Protein 2I7H (pdb70)

Nearest PDB structures (foldseek):
  2i7h-assembly1_A  TM=9.789E-01  e=1.149E-32  Bacillus cereus
  7tmg-assembly1_B  TM=8.161E-01  e=1.189E-11  Klebsiella pneumoniae subsp. pneumoniae HS11286
  3kwk-assembly1_A-2  TM=7.826E-01  e=1.490E-10  Bacteroides thetaiotaomicron VPI-5482
  4xoo-assembly2_C  TM=7.547E-01  e=1.047E-10  Mycobacterium tuberculosis H37Rv
  5j62-assembly1_A  TM=6.566E-01  e=8.444E-07  Clostridioides difficile R20291

Structure (mmCIF, N/CA/C/O backbone):
data_2I7H
#
_entry.id   2I7H
#
_cell.length_a   242.719
_cell.length_b   87.217
_cell.length_c   81.189
_cell.angle_alpha   90.00
_cell.angle_beta   103.03
_cell.angle_gamma   90.00
#
_symmetry.space_group_name_H-M   'C 1 2 1'
#
loop_
_entity.id
_entity.type
_entity.pdbx_description
1 polymer 'Nitroreductase-like family protein'
2 non-polymer 'FLAVIN MONONUCLEOTIDE'
3 non-polymer 'SULFATE ION'
4 water water
#
loop_
_atom_site.group_PDB
_atom_site.id
_atom_site.type_symbol
_atom_site.label_atom_id
_atom_site.label_alt_id
_atom_site.label_comp_id
_atom_site.label_asym_id
_atom_site.label_entity_id
_atom_site.label_seq_id
_atom_site.pdbx_PDB_ins_code
_atom_site.Cartn_x
_atom_site.Cartn_y
_atom_site.Cartn_z
_atom_site.occupancy
_atom_site.B_iso_or_equiv
_atom_site.auth_seq_id
_atom_site.auth_comp_id
_atom_site.auth_asym_id
_atom_site.auth_atom_id
_atom_site.pdbx_PDB_model_num
ATOM 1 N N . ALA A 1 3 ? 81.383 47.587 15.190 1.00 56.76 0 ALA A N 1
ATOM 2 C CA . ALA A 1 3 ? 81.355 48.361 16.470 1.00 56.49 0 ALA A CA 1
ATOM 3 C C . ALA A 1 3 ? 80.124 49.257 16.551 1.00 56.18 0 ALA A C 1
ATOM 4 O O . ALA A 1 3 ? 80.026 50.247 15.827 1.00 56.41 0 ALA A O 1
ATOM 14 N N . THR A 1 5 ? 77.738 51.594 18.954 1.00 53.13 2 THR A N 1
ATOM 15 C CA . THR A 1 5 ? 77.377 52.264 20.188 1.00 51.67 2 THR A CA 1
ATOM 16 C C . THR A 1 5 ? 75.868 52.292 20.356 1.00 50.42 2 THR A C 1
ATOM 17 O O . THR A 1 5 ? 75.127 52.390 19.389 1.00 49.72 2 THR A O 1
ATOM 21 N N A THR A 1 6 ? 75.424 52.179 21.605 0.50 50.16 3 THR A N 1
ATOM 22 N N B THR A 1 6 ? 75.438 52.211 21.610 0.50 50.02 3 THR A N 1
ATOM 23 C CA A THR A 1 6 ? 74.000 52.120 21.919 0.50 49.69 3 THR A CA 1
ATOM 24 C CA B THR A 1 6 ? 74.028 52.140 21.963 0.50 49.42 3 THR A CA 1
ATOM 25 C C A THR A 1 6 ? 73.508 53.469 22.459 0.50 49.13 3 THR A C 1
ATOM 26 C C B THR A 1 6 ? 73.521 53.498 22.445 0.50 48.98 3 THR A C 1
ATOM 27 O O A THR A 1 6 ? 74.246 54.200 23.114 0.50 48.85 3 THR A O 1
ATOM 28 O O B THR A 1 6 ? 74.255 54.260 23.066 0.50 48.70 3 THR A O 1
ATOM 35 N N . TYR A 1 7 ? 72.263 53.791 22.140 1.00 48.67 4 TYR A N 1
ATOM 36 C CA . TYR A 1 7 ? 71.653 55.061 22.504 1.00 47.99 4 TYR A CA 1
ATOM 37 C C . TYR A 1 7 ? 70.414 54.728 23.292 1.00 48.79 4 TYR A C 1
ATOM 38 O O . TYR A 1 7 ? 69.277 54.850 22.790 1.00 48.90 4 TYR A O 1
ATOM 47 N N . THR A 1 8 ? 70.662 54.263 24.517 1.00 49.58 5 THR A N 1
ATOM 48 C CA . THR A 1 8 ? 69.610 53.880 25.456 1.00 50.20 5 THR A CA 1
ATOM 49 C C . THR A 1 8 ? 69.032 55.123 26.143 1.00 49.82 5 THR A C 1
ATOM 50 O O . THR A 1 8 ? 69.775 55.951 26.664 1.00 49.68 5 THR A O 1
ATOM 54 N N . SER A 1 9 ? 67.708 55.266 26.075 1.00 50.00 6 SER A N 1
ATOM 55 C CA . SER A 1 9 ? 66.956 56.229 26.906 1.00 50.23 6 SER A CA 1
ATOM 56 C C . SER A 1 9 ? 67.203 55.935 28.387 1.00 49.95 6 SER A C 1
ATOM 57 O O . SER A 1 9 ? 67.141 54.767 28.801 1.00 51.20 6 SER A O 1
ATOM 60 N N A ILE A 1 10 ? 67.476 56.973 29.170 0.50 49.68 7 ILE A N 1
ATOM 61 N N B ILE A 1 10 ? 67.530 56.961 29.183 0.50 49.30 7 ILE A N 1
ATOM 62 C CA A ILE A 1 10 ? 67.648 56.821 30.612 0.50 48.95 7 ILE A CA 1
ATOM 63 C CA B ILE A 1 10 ? 67.665 56.776 30.640 0.50 48.11 7 ILE A CA 1
ATOM 64 C C A ILE A 1 10 ? 66.353 56.370 31.281 0.50 48.28 7 ILE A C 1
ATOM 65 C C B ILE A 1 10 ? 66.350 56.310 31.266 0.50 47.88 7 ILE A C 1
ATOM 66 O O A ILE A 1 10 ? 66.375 55.839 32.388 0.50 48.50 7 ILE A O 1
ATOM 67 O O B ILE A 1 10 ? 66.356 55.706 32.336 0.50 48.14 7 ILE A O 1
ATOM 76 N N . ALA A 1 11 ? 65.235 56.576 30.585 1.00 47.70 8 ALA A N 1
ATOM 77 C CA . ALA A 1 11 ? 63.938 56.015 30.966 1.00 46.36 8 ALA A CA 1
ATOM 78 C C . ALA A 1 11 ? 64.025 54.490 31.093 1.00 45.46 8 ALA A C 1
ATOM 79 O O . ALA A 1 11 ? 63.439 53.888 32.007 1.00 45.46 8 ALA A O 1
ATOM 81 N N A ASN A 1 12 ? 64.755 53.856 30.181 0.60 44.54 9 ASN A N 1
ATOM 82 N N B ASN A 1 12 ? 64.782 53.878 30.189 0.40 44.89 9 ASN A N 1
ATOM 83 C CA A ASN A 1 12 ? 64.864 52.405 30.215 0.60 44.03 9 ASN A CA 1
ATOM 84 C CA B ASN A 1 12 ? 64.908 52.427 30.144 0.40 44.56 9 ASN A CA 1
ATOM 85 C C A ASN A 1 12 ? 65.609 51.922 31.439 0.60 43.46 9 ASN A C 1
ATOM 86 C C B ASN A 1 12 ? 65.659 51.873 31.353 0.40 43.78 9 ASN A C 1
ATOM 87 O O A ASN A 1 12 ? 65.131 51.035 32.141 0.60 43.64 9 ASN A O 1
ATOM 88 O O B ASN A 1 12 ? 65.246 50.870 31.940 0.40 43.99 9 ASN A O 1
ATOM 97 N N . VAL A 1 13 ? 66.749 52.541 31.718 1.00 42.85 10 VAL A N 1
ATOM 98 C CA . VAL A 1 13 ? 67.533 52.223 32.909 1.00 41.62 10 VAL A CA 1
ATOM 99 C C . VAL A 1 13 ? 66.716 52.425 34.200 1.00 41.82 10 VAL A C 1
ATOM 100 O O . VAL A 1 13 ? 66.665 51.518 35.061 1.00 41.22 10 VAL A O 1
ATOM 104 N N . ILE A 1 14 ? 66.063 53.590 34.310 1.00 41.11 11 ILE A N 1
ATOM 105 C CA . ILE A 1 14 ? 65.214 53.921 35.463 1.00 40.89 11 ILE A CA 1
ATOM 106 C C . ILE A 1 14 ? 64.130 52.851 35.701 1.00 41.33 11 ILE A C 1
ATOM 107 O O . ILE A 1 14 ? 63.893 52.428 36.830 1.00 41.05 11 ILE A O 1
ATOM 112 N N . LYS A 1 15 ? 63.478 52.417 34.634 1.00 42.67 12 LYS A N 1
ATOM 113 C CA . LYS A 1 15 ? 62.403 51.430 34.757 1.00 43.99 12 LYS A CA 1
ATOM 114 C C . LYS A 1 15 ? 62.861 49.976 34.880 1.00 43.88 12 LYS A C 1
ATOM 115 O O . LYS A 1 15 ? 62.109 49.126 35.384 1.00 44.59 12 LYS A O 1
ATOM 121 N N A GLU A 1 16 ? 64.078 49.684 34.443 0.60 43.52 13 GLU A N 1
ATOM 122 N N B GLU A 1 16 ? 64.085 49.713 34.425 0.40 43.26 13 GLU A N 1
ATOM 123 C CA A GLU A 1 16 ? 64.572 48.316 34.444 0.60 43.63 13 GLU A CA 1
ATOM 124 C CA B GLU A 1 16 ? 64.669 48.375 34.367 0.40 42.75 13 GLU A CA 1
ATOM 125 C C A GLU A 1 16 ? 65.377 48.004 35.710 0.60 43.03 13 GLU A C 1
ATOM 126 C C B GLU A 1 16 ? 65.361 48.027 35.688 0.40 42.72 13 GLU A C 1
ATOM 127 O O A GLU A 1 16 ? 65.391 46.868 36.164 0.60 42.90 13 GLU A O 1
ATOM 128 O O B GLU A 1 16 ? 65.291 46.894 36.151 0.40 42.59 13 GLU A O 1
ATOM 139 N N . ARG A 1 17 ? 66.034 49.016 36.274 1.00 42.91 14 ARG A N 1
ATOM 140 C CA . ARG A 1 17 ? 66.691 48.907 37.584 1.00 43.03 14 ARG A CA 1
ATOM 141 C C . ARG A 1 17 ? 65.833 48.157 38.597 1.00 43.07 14 ARG A C 1
ATOM 142 O O . ARG A 1 17 ? 64.646 48.445 38.767 1.00 42.96 14 ARG A O 1
ATOM 150 N N . ARG A 1 18 ? 66.447 47.170 39.239 1.00 43.53 15 ARG A N 1
ATOM 151 C CA . ARG A 1 18 ? 65.824 46.427 40.327 1.00 43.39 15 ARG A CA 1
ATOM 152 C C . ARG A 1 18 ? 66.777 46.418 41.506 1.00 43.27 15 ARG A C 1
ATOM 153 O O . ARG A 1 18 ? 67.999 46.370 41.325 1.00 42.42 15 ARG A O 1
ATOM 161 N N . SER A 1 19 ? 66.211 46.445 42.712 1.00 43.23 16 SER A N 1
ATOM 162 C CA . SER A 1 19 ? 66.950 46.125 43.922 1.00 43.27 16 SER A CA 1
ATOM 163 C C . SER A 1 19 ? 67.387 44.665 43.854 1.00 43.61 16 SER A C 1
ATOM 164 O O . SER A 1 19 ? 66.565 43.764 43.662 1.00 43.42 16 SER A O 1
ATOM 167 N N . VAL A 1 20 ? 68.690 44.437 44.003 1.00 43.77 17 VAL A N 1
ATOM 168 C CA . VAL A 1 20 ? 69.256 43.100 43.913 1.00 42.73 17 VAL A CA 1
ATOM 169 C C . VAL A 1 20 ? 69.850 42.780 45.280 1.00 43.10 17 VAL A C 1
ATOM 170 O O . VAL A 1 20 ? 70.589 43.584 45.842 1.00 42.79 17 VAL A O 1
ATOM 174 N N . ARG A 1 21 ? 69.495 41.619 45.823 1.00 43.05 18 ARG A N 1
ATOM 175 C CA . ARG A 1 21 ? 69.844 41.290 47.188 1.00 43.78 18 ARG A CA 1
ATOM 176 C C . ARG A 1 21 ? 70.714 40.042 47.248 1.00 44.18 18 ARG A C 1
ATOM 177 O O . ARG A 1 21 ? 71.187 39.660 48.325 1.00 43.83 18 ARG A O 1
ATOM 185 N N A THR A 1 22 ? 70.906 39.403 46.097 0.50 44.32 19 THR A N 1
ATOM 186 N N B THR A 1 22 ? 70.960 39.459 46.068 0.50 44.18 19 THR A N 1
ATOM 187 C CA A THR A 1 22 ? 71.795 38.255 46.014 0.50 44.59 19 THR A CA 1
ATOM 188 C CA B THR A 1 22 ? 71.685 38.194 45.886 0.50 44.37 19 THR A CA 1
ATOM 189 C C A THR A 1 22 ? 72.729 38.352 44.808 0.50 44.71 19 THR A C 1
ATOM 190 C C B THR A 1 22 ? 72.726 38.346 44.763 0.50 44.56 19 THR A C 1
ATOM 191 O O A THR A 1 22 ? 72.318 38.673 43.690 0.50 44.36 19 THR A O 1
ATOM 192 O O B THR A 1 22 ? 72.377 38.695 43.632 0.50 44.19 19 THR A O 1
ATOM 199 N N . PHE A 1 23 ? 73.998 38.084 45.069 1.00 44.82 20 PHE A N 1
ATOM 200 C CA . PHE A 1 23 ? 75.068 38.364 44.115 1.00 45.93 20 PHE A CA 1
ATOM 201 C C . PHE A 1 23 ? 75.876 37.148 43.731 1.00 46.59 20 PHE A C 1
ATOM 202 O O . PHE A 1 23 ? 76.085 36.269 44.555 1.00 46.91 20 PHE A O 1
ATOM 210 N N . THR A 1 24 ? 76.325 37.099 42.479 1.00 47.74 21 THR A N 1
ATOM 211 C CA . THR A 1 24 ? 77.314 36.103 42.059 1.00 49.20 21 THR A CA 1
ATOM 212 C C . THR A 1 24 ? 78.661 36.436 42.709 1.00 50.00 21 THR A C 1
ATOM 213 O O . THR A 1 24 ? 78.850 37.552 43.206 1.00 50.11 21 THR A O 1
ATOM 217 N N A ASP A 1 25 ? 79.579 35.470 42.703 0.50 50.69 22 ASP A N 1
ATOM 218 N N B ASP A 1 25 ? 79.586 35.480 42.718 0.50 50.68 22 ASP A N 1
ATOM 219 C CA A ASP A 1 25 ? 80.899 35.628 43.328 0.50 51.49 22 ASP A CA 1
ATOM 220 C CA B ASP A 1 25 ? 80.890 35.690 43.362 0.50 51.46 22 ASP A CA 1
ATOM 221 C C A ASP A 1 25 ? 81.909 36.222 42.331 0.50 51.62 22 ASP A C 1
ATOM 222 C C B ASP A 1 25 ? 81.889 36.413 42.452 0.50 51.60 22 ASP A C 1
ATOM 223 O O A ASP A 1 25 ? 83.122 36.031 42.459 0.50 51.81 22 ASP A O 1
ATOM 224 O O B ASP A 1 25 ? 83.080 36.503 42.762 0.50 51.85 22 ASP A O 1
ATOM 233 N N . LYS A 1 26 ? 81.387 36.932 41.334 1.00 51.80 23 LYS A N 1
ATOM 234 C CA . LYS A 1 26 ? 82.201 37.702 40.392 1.00 52.24 23 LYS A CA 1
ATOM 235 C C . LYS A 1 26 ? 82.791 38.939 41.086 1.00 52.19 23 LYS A C 1
ATOM 236 O O . LYS A 1 26 ? 82.188 39.502 42.007 1.00 52.76 23 LYS A O 1
ATOM 242 N N . ALA A 1 27 ? 83.972 39.351 40.649 1.00 51.99 24 ALA A N 1
ATOM 243 C CA . ALA A 1 27 ? 84.740 40.345 41.377 1.00 51.67 24 ALA A CA 1
ATOM 244 C C . ALA A 1 27 ? 84.312 41.740 40.975 1.00 51.10 24 ALA A C 1
ATOM 245 O O . ALA A 1 27 ? 84.213 42.043 39.789 1.00 51.29 24 ALA A O 1
ATOM 247 N N . VAL A 1 28 ? 84.046 42.587 41.961 1.00 50.46 25 VAL A N 1
ATOM 248 C CA . VAL A 1 28 ? 83.712 43.984 41.692 1.00 49.75 25 VAL A CA 1
ATOM 249 C C . VAL A 1 28 ? 84.980 44.814 41.860 1.00 49.63 25 VAL A C 1
ATOM 250 O O . VAL A 1 28 ? 85.600 44.803 42.923 1.00 49.67 25 VAL A O 1
ATOM 254 N N A GLU A 1 29 ? 85.360 45.541 40.818 0.60 49.68 26 GLU A N 1
ATOM 255 N N B GLU A 1 29 ? 85.361 45.511 40.792 0.40 49.38 26 GLU A N 1
ATOM 256 C CA A GLU A 1 29 ? 86.571 46.347 40.887 0.60 49.99 26 GLU A CA 1
ATOM 257 C CA B GLU A 1 29 ? 86.477 46.456 40.817 0.40 49.29 26 GLU A CA 1
ATOM 258 C C A GLU A 1 29 ? 86.317 47.662 41.636 0.60 49.55 26 GLU A C 1
ATOM 259 C C B GLU A 1 29 ? 86.201 47.589 41.800 0.40 49.15 26 GLU A C 1
ATOM 260 O O A GLU A 1 29 ? 85.335 48.361 41.387 0.60 49.37 26 GLU A O 1
ATOM 261 O O B GLU A 1 29 ? 85.085 48.100 41.866 0.40 49.00 26 GLU A O 1
ATOM 272 N N . LYS A 1 30 ? 87.224 47.973 42.557 1.00 49.30 27 LYS A N 1
ATOM 273 C CA . LYS A 1 30 ? 87.167 49.164 43.405 1.00 48.85 27 LYS A CA 1
ATOM 274 C C . LYS A 1 30 ? 87.160 50.448 42.556 1.00 48.03 27 LYS A C 1
ATOM 275 O O . LYS A 1 30 ? 86.456 51.415 42.871 1.00 47.45 27 LYS A O 1
ATOM 281 N N . ASP A 1 31 ? 87.941 50.430 41.475 1.00 47.29 28 ASP A N 1
ATOM 282 C CA . ASP A 1 31 ? 88.125 51.576 40.591 1.00 46.62 28 ASP A CA 1
ATOM 283 C C . ASP A 1 31 ? 86.853 51.868 39.812 1.00 45.67 28 ASP A C 1
ATOM 284 O O . ASP A 1 31 ? 86.586 53.007 39.448 1.00 45.29 28 ASP A O 1
ATOM 289 N N . LEU A 1 32 ? 86.077 50.824 39.552 1.00 44.73 29 LEU A N 1
ATOM 290 C CA . LEU A 1 32 ? 84.763 50.969 38.959 1.00 44.00 29 LEU A CA 1
ATOM 291 C C . LEU A 1 32 ? 83.770 51.644 39.923 1.00 43.54 29 LEU A C 1
ATOM 292 O O . LEU A 1 32 ? 83.003 52.520 39.514 1.00 43.64 29 LEU A O 1
ATOM 297 N N . LEU A 1 33 ? 83.779 51.233 41.188 1.00 42.59 30 LEU A N 1
ATOM 298 C CA . LEU A 1 33 ? 82.878 51.812 42.175 1.00 42.45 30 LEU A CA 1
ATOM 299 C C . LEU A 1 33 ? 83.218 53.275 42.382 1.00 42.30 30 LEU A C 1
ATOM 300 O O . LEU A 1 33 ? 82.325 54.098 42.574 1.00 42.34 30 LEU A O 1
ATOM 305 N N . ILE A 1 34 ? 84.510 53.591 42.333 1.00 42.14 31 ILE A N 1
ATOM 306 C CA . ILE A 1 34 ? 84.957 54.966 42.517 1.00 42.63 31 ILE A CA 1
ATOM 307 C C . ILE A 1 34 ? 84.558 55.784 41.294 1.00 42.53 31 ILE A C 1
ATOM 308 O O . ILE A 1 34 ? 84.180 56.945 41.407 1.00 42.75 31 ILE A O 1
ATOM 313 N N . GLU A 1 35 ? 84.650 55.164 40.122 1.00 42.48 32 GLU A N 1
ATOM 314 C CA . GLU A 1 35 ? 84.254 55.812 38.878 1.00 43.44 32 GLU A CA 1
ATOM 315 C C . GLU A 1 35 ? 82.761 56.171 38.925 1.00 42.22 32 GLU A C 1
ATOM 316 O O . GLU A 1 35 ? 82.393 57.318 38.708 1.00 42.55 32 GLU A O 1
ATOM 322 N N . LEU A 1 36 ? 81.929 55.187 39.246 1.00 41.39 33 LEU A N 1
ATOM 323 C CA . LEU A 1 36 ? 80.474 55.357 39.398 1.00 40.79 33 LEU A CA 1
ATOM 324 C C . LEU A 1 36 ? 80.056 56.400 40.438 1.00 40.42 33 LEU A C 1
ATOM 325 O O . LEU A 1 36 ? 79.154 57.212 40.167 1.00 40.04 33 LEU A O 1
ATOM 330 N N . LEU A 1 37 ? 80.704 56.382 41.608 1.00 39.45 34 LEU A N 1
ATOM 331 C CA . LEU A 1 37 ? 80.417 57.346 42.660 1.00 39.48 34 LEU A CA 1
ATOM 332 C C . LEU A 1 37 ? 80.756 58.758 42.206 1.00 40.19 34 LEU A C 1
ATOM 333 O O . LEU A 1 37 ? 80.044 59.689 42.547 1.00 39.76 34 LEU A O 1
ATOM 338 N N . ASN A 1 38 ? 81.841 58.904 41.440 1.00 40.38 35 ASN A N 1
ATOM 339 C CA . ASN A 1 38 ? 82.229 60.207 40.914 1.00 40.95 35 ASN A CA 1
ATOM 340 C C . ASN A 1 38 ? 81.201 60.759 39.924 1.00 41.24 35 ASN A C 1
ATOM 341 O O . ASN A 1 38 ? 80.833 61.941 40.000 1.00 41.07 35 ASN A O 1
ATOM 346 N N . ASP A 1 39 ? 80.708 59.897 39.034 1.00 41.41 36 ASP A N 1
ATOM 347 C CA . ASP A 1 39 ? 79.589 60.262 38.183 1.00 42.40 36 ASP A CA 1
ATOM 348 C C . ASP A 1 39 ? 78.337 60.646 38.977 1.00 41.95 36 ASP A C 1
ATOM 349 O O . ASP A 1 39 ? 77.627 61.593 38.600 1.00 41.81 36 ASP A O 1
ATOM 354 N N . ALA A 1 40 ? 78.080 59.924 40.077 1.00 41.49 37 ALA A N 1
ATOM 355 C CA . ALA A 1 40 ? 76.894 60.167 40.914 1.00 40.73 37 ALA A CA 1
ATOM 356 C C . ALA A 1 40 ? 76.945 61.535 41.576 1.00 40.77 37 ALA A C 1
ATOM 357 O O . ALA A 1 40 ? 75.891 62.088 41.912 1.00 40.76 37 ALA A O 1
ATOM 359 N N . THR A 1 41 ? 78.157 62.084 41.764 1.00 40.85 38 THR A N 1
ATOM 360 C CA . THR A 1 41 ? 78.298 63.370 42.465 1.00 40.92 38 THR A CA 1
ATOM 361 C C . THR A 1 41 ? 77.623 64.520 41.722 1.00 40.89 38 THR A C 1
ATOM 362 O O . THR A 1 41 ? 77.419 65.578 42.281 1.00 41.33 38 THR A O 1
ATOM 366 N N . TRP A 1 42 ? 77.228 64.300 40.481 1.00 41.20 39 TRP A N 1
ATOM 367 C CA . TRP A 1 42 ? 76.527 65.325 39.725 1.00 41.85 39 TRP A CA 1
ATOM 368 C C . TRP A 1 42 ? 75.056 65.362 40.114 1.00 42.78 39 TRP A C 1
ATOM 369 O O . TRP A 1 42 ? 74.204 65.674 39.330 1.00 45.57 39 TRP A O 1
ATOM 380 N N . ALA A 1 43 ? 74.764 65.058 41.358 1.00 43.32 40 ALA A N 1
ATOM 381 C CA . ALA A 1 43 ? 73.412 65.148 41.882 1.00 42.16 40 ALA A CA 1
ATOM 382 C C . ALA A 1 43 ? 73.124 66.615 42.185 1.00 41.68 40 ALA A C 1
ATOM 383 O O . ALA A 1 43 ? 74.048 67.364 42.509 1.00 40.85 40 ALA A O 1
ATOM 385 N N . PRO A 1 44 ? 71.845 67.039 42.094 1.00 42.00 41 PRO A N 1
ATOM 386 C CA . PRO A 1 44 ? 71.535 68.402 42.546 1.00 42.51 41 PRO A CA 1
ATOM 387 C C . PRO A 1 44 ? 71.852 68.502 44.038 1.00 43.44 41 PRO A C 1
ATOM 388 O O . PRO A 1 44 ? 71.670 67.531 44.795 1.00 43.97 41 PRO A O 1
ATOM 392 N N . ASN A 1 45 ? 72.340 69.651 44.461 1.00 44.04 42 ASN A N 1
ATOM 393 C CA . ASN A 1 45 ? 72.621 69.858 45.862 1.00 44.68 42 ASN A CA 1
ATOM 394 C C . ASN A 1 45 ? 72.641 71.320 46.154 1.00 45.03 42 ASN A C 1
ATOM 395 O O . ASN A 1 45 ? 73.401 72.075 45.544 1.00 45.84 42 ASN A O 1
ATOM 400 N N . HIS A 1 46 ? 71.809 71.720 47.097 1.00 45.15 43 HIS A N 1
ATOM 401 C CA . HIS A 1 46 ? 71.575 73.125 47.309 1.00 45.43 43 HIS A CA 1
ATOM 402 C C . HIS A 1 46 ? 72.853 73.791 47.802 1.00 45.25 43 HIS A C 1
ATOM 403 O O . HIS A 1 46 ? 73.560 73.248 48.647 1.00 44.84 43 HIS A O 1
ATOM 410 N N A LYS A 1 47 ? 73.143 74.951 47.216 0.50 45.41 44 LYS A N 1
ATOM 411 N N B LYS A 1 47 ? 73.149 74.962 47.240 0.50 45.43 44 LYS A N 1
ATOM 412 C CA A LYS A 1 47 ? 74.295 75.777 47.569 0.50 45.79 44 LYS A CA 1
ATOM 413 C CA B LYS A 1 47 ? 74.301 75.775 47.636 0.50 45.82 44 LYS A CA 1
ATOM 414 C C A LYS A 1 47 ? 75.646 75.073 47.393 0.50 45.88 44 LYS A C 1
ATOM 415 C C B LYS A 1 47 ? 75.655 75.084 47.382 0.50 45.90 44 LYS A C 1
ATOM 416 O O A LYS A 1 47 ? 76.667 75.537 47.897 0.50 45.70 44 LYS A O 1
ATOM 417 O O B LYS A 1 47 ? 76.692 75.574 47.823 0.50 45.70 44 LYS A O 1
ATOM 428 N N . HIS A 1 48 ? 75.639 73.955 46.665 1.00 46.10 45 HIS A N 1
ATOM 429 C CA . HIS A 1 48 ? 76.866 73.188 46.378 1.00 46.52 45 HIS A CA 1
ATOM 430 C C . HIS A 1 48 ? 77.551 72.742 47.684 1.00 45.36 45 HIS A C 1
ATOM 431 O O . HIS A 1 48 ? 78.789 72.816 47.834 1.00 45.85 45 HIS A O 1
ATOM 438 N N . ARG A 1 49 ? 76.728 72.303 48.638 1.00 43.89 46 ARG A N 1
ATOM 439 C CA . ARG A 1 49 ? 77.229 71.811 49.935 1.00 42.77 46 ARG A CA 1
ATOM 440 C C . ARG A 1 49 ? 77.785 70.399 49.823 1.00 42.39 46 ARG A C 1
ATOM 441 O O . ARG A 1 49 ? 78.515 69.963 50.715 1.00 42.53 46 ARG A O 1
ATOM 449 N N . GLU A 1 50 ? 77.433 69.706 48.734 1.00 41.69 47 GLU A N 1
ATOM 450 C CA . GLU A 1 50 ? 77.882 68.333 48.466 1.00 41.92 47 GLU A CA 1
ATOM 451 C C . GLU A 1 50 ? 77.877 67.470 49.749 1.00 40.58 47 GLU A C 1
ATOM 452 O O . GLU A 1 50 ? 78.924 66.999 50.177 1.00 41.25 47 GLU A O 1
ATOM 458 N N . PRO A 1 51 ? 76.697 67.274 50.359 1.00 39.69 48 PRO A N 1
ATOM 459 C CA . PRO A 1 51 ? 76.639 66.740 51.720 1.00 39.18 48 PRO A CA 1
ATOM 460 C C . PRO A 1 51 ? 77.086 65.280 51.874 1.00 38.76 48 PRO A C 1
ATOM 461 O O . PRO A 1 51 ? 77.280 64.805 53.000 1.00 39.49 48 PRO A O 1
ATOM 465 N N . TRP A 1 52 ? 77.230 64.574 50.767 1.00 37.45 49 TRP A N 1
ATOM 466 C CA . TRP A 1 52 ? 77.401 63.117 50.817 1.00 37.23 49 TRP A CA 1
ATOM 467 C C . TRP A 1 52 ? 78.838 62.728 51.215 1.00 37.70 49 TRP A C 1
ATOM 468 O O . TRP A 1 52 ? 79.796 63.411 50.851 1.00 36.81 49 TRP A O 1
ATOM 479 N N . ASN A 1 53 ? 78.962 61.628 51.957 1.00 38.43 50 ASN A N 1
ATOM 480 C CA . ASN A 1 53 ? 80.252 61.029 52.322 1.00 39.32 50 ASN A CA 1
ATOM 481 C C . ASN A 1 53 ? 80.035 59.540 52.298 1.00 39.45 50 ASN A C 1
ATOM 482 O O . ASN A 1 53 ? 78.908 59.098 52.395 1.00 39.42 50 ASN A O 1
ATOM 487 N N A CYS A 1 54 ? 81.118 58.768 52.184 0.60 40.11 51 CYS A N 1
ATOM 488 N N B CYS A 1 54 ? 81.091 58.746 52.217 0.40 39.77 51 CYS A N 1
ATOM 489 C CA A CYS A 1 54 ? 81.021 57.310 52.031 0.60 40.83 51 CYS A CA 1
ATOM 490 C CA B CYS A 1 54 ? 80.858 57.311 52.257 0.40 40.03 51 CYS A CA 1
ATOM 491 C C A CYS A 1 54 ? 82.056 56.535 52.823 0.60 40.94 51 CYS A C 1
ATOM 492 C C B CYS A 1 54 ? 82.028 56.477 52.695 0.40 40.47 51 CYS A C 1
ATOM 493 O O A CYS A 1 54 ? 83.173 57.023 53.040 0.60 41.55 51 CYS A O 1
ATOM 494 O O B CYS A 1 54 ? 83.193 56.843 52.517 0.40 40.73 51 CYS A O 1
ATOM 499 N N . LYS A 1 55 ? 81.683 55.327 53.256 1.00 40.85 52 LYS A N 1
ATOM 500 C CA . LYS A 1 55 ? 82.666 54.307 53.642 1.00 40.99 52 LYS A CA 1
ATOM 501 C C . LYS A 1 55 ? 82.432 53.125 52.715 1.00 41.00 52 LYS A C 1
ATOM 502 O O . LYS A 1 55 ? 81.297 52.665 52.566 1.00 41.24 52 LYS A O 1
ATOM 508 N N . LEU A 1 56 ? 83.482 52.670 52.046 1.00 40.85 53 LEU A N 1
ATOM 509 C CA . LEU A 1 56 ? 83.374 51.502 51.184 1.00 41.63 53 LEU A CA 1
ATOM 510 C C . LEU A 1 56 ? 84.074 50.338 51.857 1.00 41.62 53 LEU A C 1
ATOM 511 O O . LEU A 1 56 ? 85.253 50.423 52.155 1.00 41.08 53 LEU A O 1
ATOM 516 N N . TYR A 1 57 ? 83.328 49.269 52.113 1.00 42.35 54 TYR A N 1
ATOM 517 C CA . TYR A 1 57 ? 83.879 48.045 52.684 1.00 42.90 54 TYR A CA 1
ATOM 518 C C . TYR A 1 57 ? 83.946 47.003 51.593 1.00 43.24 54 TYR A C 1
ATOM 519 O O . TYR A 1 57 ? 82.938 46.716 50.935 1.00 43.59 54 TYR A O 1
ATOM 528 N N A ILE A 1 58 ? 85.142 46.459 51.383 0.50 43.45 55 ILE A N 1
ATOM 529 N N B ILE A 1 58 ? 85.131 46.419 51.430 0.50 43.58 55 ILE A N 1
ATOM 530 C CA A ILE A 1 58 ? 85.388 45.453 50.349 0.50 43.66 55 ILE A CA 1
ATOM 531 C CA B ILE A 1 58 ? 85.435 45.495 50.339 0.50 43.94 55 ILE A CA 1
ATOM 532 C C A ILE A 1 58 ? 86.391 44.421 50.836 0.50 43.87 55 ILE A C 1
ATOM 533 C C B ILE A 1 58 ? 86.425 44.431 50.812 0.50 44.03 55 ILE A C 1
ATOM 534 O O A ILE A 1 58 ? 87.286 44.735 51.622 0.50 43.86 55 ILE A O 1
ATOM 535 O O B ILE A 1 58 ? 87.342 44.734 51.576 0.50 44.00 55 ILE A O 1
ATOM 544 N N . GLY A 1 59 ? 86.237 43.188 50.365 1.00 44.21 56 GLY A N 1
ATOM 545 C CA . GLY A 1 59 ? 87.178 42.109 50.683 1.00 44.47 56 GLY A CA 1
ATOM 546 C C . GLY A 1 59 ? 87.194 41.841 52.170 1.00 45.01 56 GLY A C 1
ATOM 547 O O . GLY A 1 59 ? 86.139 41.731 52.788 1.00 44.54 56 GLY A O 1
ATOM 548 N N . GLU A 1 60 ? 88.389 41.770 52.751 1.00 45.92 57 GLU A N 1
ATOM 549 C CA . GLU A 1 60 ? 88.520 41.489 54.183 1.00 46.66 57 GLU A CA 1
ATOM 550 C C . GLU A 1 60 ? 87.897 42.549 55.096 1.00 46.16 57 GLU A C 1
ATOM 551 O O . GLU A 1 60 ? 87.435 42.227 56.199 1.00 46.65 57 GLU A O 1
ATOM 557 N N . GLY A 1 61 ? 87.842 43.793 54.615 1.00 45.49 58 GLY A N 1
ATOM 558 C CA . GLY A 1 61 ? 87.234 44.910 55.341 1.00 44.51 58 GLY A CA 1
ATOM 559 C C . GLY A 1 61 ? 85.768 44.720 55.698 1.00 44.15 58 GLY A C 1
ATOM 560 O O . GLY A 1 61 ? 85.289 45.253 56.696 1.00 43.64 58 GLY A O 1
ATOM 561 N N . ARG A 1 62 ? 85.054 43.950 54.886 1.00 43.89 59 ARG A N 1
ATOM 562 C CA . ARG A 1 62 ? 83.635 43.695 55.117 1.00 44.08 59 ARG A CA 1
ATOM 563 C C . ARG A 1 62 ? 83.366 43.062 56.482 1.00 44.38 59 ARG A C 1
ATOM 564 O O . ARG A 1 62 ? 82.275 43.198 57.020 1.00 44.98 59 ARG A O 1
ATOM 572 N N . LYS A 1 63 ? 84.361 42.375 57.032 1.00 44.74 60 LYS A N 1
ATOM 573 C CA . LYS A 1 63 ? 84.225 41.750 58.341 1.00 45.04 60 LYS A CA 1
ATOM 574 C C . LYS A 1 63 ? 84.208 42.800 59.426 1.00 44.09 60 LYS A C 1
ATOM 575 O O . LYS A 1 63 ? 83.656 42.576 60.498 1.00 43.89 60 LYS A O 1
ATOM 581 N N . LYS A 1 64 ? 84.827 43.943 59.150 1.00 43.92 61 LYS A N 1
ATOM 582 C CA . LYS A 1 64 ? 84.841 45.043 60.114 1.00 44.02 61 LYS A CA 1
ATOM 583 C C . LYS A 1 64 ? 83.446 45.627 60.268 1.00 43.00 61 LYS A C 1
ATOM 584 O O . LYS A 1 64 ? 83.027 45.936 61.376 1.00 42.22 61 LYS A O 1
ATOM 590 N N . LEU A 1 65 ? 82.757 45.771 59.135 1.00 42.39 62 LEU A N 1
ATOM 591 C CA . LEU A 1 65 ? 81.380 46.226 59.092 1.00 42.28 62 LEU A CA 1
ATOM 592 C C . LEU A 1 65 ? 80.515 45.225 59.818 1.00 41.36 62 LEU A C 1
ATOM 593 O O . LEU A 1 65 ? 79.680 45.607 60.633 1.00 41.16 62 LEU A O 1
ATOM 598 N N . VAL A 1 66 ? 80.702 43.948 59.493 1.00 40.29 63 VAL A N 1
ATOM 599 C CA . VAL A 1 66 ? 79.957 42.885 60.153 1.00 39.97 63 VAL A CA 1
ATOM 600 C C . VAL A 1 66 ? 80.116 42.955 61.667 1.00 39.98 63 VAL A C 1
ATOM 601 O O . VAL A 1 66 ? 79.124 42.872 62.391 1.00 40.01 63 VAL A O 1
ATOM 605 N N A ASP A 1 67 ? 81.352 43.120 62.129 0.50 40.04 64 ASP A N 1
ATOM 606 N N B ASP A 1 67 ? 81.354 43.118 62.136 0.50 40.20 64 ASP A N 1
ATOM 607 C CA A ASP A 1 67 ? 81.637 43.201 63.556 0.50 40.36 64 ASP A CA 1
ATOM 608 C CA B ASP A 1 67 ? 81.651 43.235 63.568 0.50 40.67 64 ASP A CA 1
ATOM 609 C C A ASP A 1 67 ? 80.865 44.370 64.206 0.50 39.98 64 ASP A C 1
ATOM 610 C C B ASP A 1 67 ? 80.817 44.363 64.181 0.50 40.14 64 ASP A C 1
ATOM 611 O O A ASP A 1 67 ? 80.240 44.202 65.251 0.50 39.85 64 ASP A O 1
ATOM 612 O O B ASP A 1 67 ? 80.122 44.170 65.178 0.50 39.95 64 ASP A O 1
ATOM 621 N N . ALA A 1 68 ? 80.882 45.533 63.557 1.00 39.82 65 ALA A N 1
ATOM 622 C CA . ALA A 1 68 ? 80.084 46.685 63.979 1.00 39.42 65 ALA A CA 1
ATOM 623 C C . ALA A 1 68 ? 78.576 46.381 63.992 1.00 39.04 65 ALA A C 1
ATOM 624 O O . ALA A 1 68 ? 77.883 46.727 64.952 1.00 39.70 65 ALA A O 1
ATOM 626 N N . VAL A 1 69 ? 78.080 45.688 62.970 1.00 38.70 66 VAL A N 1
ATOM 627 C CA . VAL A 1 69 ? 76.664 45.316 62.938 1.00 38.56 66 VAL A CA 1
ATOM 628 C C . VAL A 1 69 ? 76.291 44.432 64.131 1.00 38.77 66 VAL A C 1
ATOM 629 O O . VAL A 1 69 ? 75.323 44.708 64.847 1.00 38.66 66 VAL A O 1
ATOM 633 N N . LEU A 1 70 ? 77.055 43.353 64.314 1.00 38.35 67 LEU A N 1
ATOM 634 C CA . LEU A 1 70 ? 76.756 42.379 65.341 1.00 38.09 67 LEU A CA 1
ATOM 635 C C . LEU A 1 70 ? 76.866 42.939 66.763 1.00 37.69 67 LEU A C 1
ATOM 636 O O . LEU A 1 70 ? 76.082 42.577 67.629 1.00 37.10 67 LEU A O 1
ATOM 641 N N A ASN A 1 71 ? 77.886 43.761 67.005 0.60 37.58 68 ASN A N 1
ATOM 642 N N B ASN A 1 71 ? 77.788 43.880 66.941 0.40 37.95 68 ASN A N 1
ATOM 643 C CA A ASN A 1 71 ? 78.150 44.323 68.331 0.60 38.00 68 ASN A CA 1
ATOM 644 C CA B ASN A 1 71 ? 77.959 44.598 68.191 0.40 38.48 68 ASN A CA 1
ATOM 645 C C A ASN A 1 71 ? 77.067 45.301 68.736 0.60 38.09 68 ASN A C 1
ATOM 646 C C B ASN A 1 71 ? 76.808 45.566 68.493 0.40 38.86 68 ASN A C 1
ATOM 647 O O A ASN A 1 71 ? 76.972 45.695 69.899 0.60 37.87 68 ASN A O 1
ATOM 648 O O B ASN A 1 71 ? 76.617 45.935 69.653 0.40 38.72 68 ASN A O 1
ATOM 657 N N A SER A 1 72 ? 76.246 45.687 67.747 0.50 38.90 69 SER A N 1
ATOM 658 N N B SER A 1 72 ? 76.038 45.978 67.475 0.50 39.47 69 SER A N 1
ATOM 659 C CA A SER A 1 72 ? 75.138 46.650 67.910 0.50 39.42 69 SER A CA 1
ATOM 660 C CA B SER A 1 72 ? 74.861 46.798 67.734 0.50 40.15 69 SER A CA 1
ATOM 661 C C A SER A 1 72 ? 73.794 46.004 68.264 0.50 40.14 69 SER A C 1
ATOM 662 C C B SER A 1 72 ? 73.730 45.994 68.339 0.50 40.55 69 SER A C 1
ATOM 663 O O A SER A 1 72 ? 72.879 46.689 68.705 0.50 40.36 69 SER A O 1
ATOM 664 O O B SER A 1 72 ? 72.922 46.542 69.080 0.50 40.82 69 SER A O 1
ATOM 669 N N . PHE A 1 73 ? 73.680 44.698 68.045 1.00 40.89 70 PHE A N 1
ATOM 670 C CA . PHE A 1 73 ? 72.493 43.928 68.370 1.00 42.23 70 PHE A CA 1
ATOM 671 C C . PHE A 1 73 ? 72.416 43.596 69.846 1.00 43.70 70 PHE A C 1
ATOM 672 O O . PHE A 1 73 ? 73.446 43.388 70.510 1.00 43.60 70 PHE A O 1
ATOM 680 N N . THR A 1 74 ? 71.191 43.531 70.361 1.00 45.23 71 THR A N 1
ATOM 681 C CA . THR A 1 74 ? 70.969 42.918 71.672 1.00 47.33 71 THR A CA 1
ATOM 682 C C . THR A 1 74 ? 71.327 41.456 71.527 1.00 47.35 71 THR A C 1
ATOM 683 O O . THR A 1 74 ? 71.486 40.952 70.424 1.00 47.65 71 THR A O 1
ATOM 687 N N . GLU A 1 75 ? 71.454 40.772 72.641 1.00 48.07 72 GLU A N 1
ATOM 688 C CA . GLU A 1 75 ? 71.868 39.404 72.584 1.00 49.20 72 GLU A CA 1
ATOM 689 C C . GLU A 1 75 ? 70.831 38.540 71.857 1.00 49.47 72 GLU A C 1
ATOM 690 O O . GLU A 1 75 ? 71.195 37.566 71.207 1.00 49.31 72 GLU A O 1
ATOM 696 N N A GLU A 1 76 ? 69.559 38.945 71.931 0.50 49.86 73 GLU A N 1
ATOM 697 N N B GLU A 1 76 ? 69.554 38.907 71.974 0.50 50.07 73 GLU A N 1
ATOM 698 C CA A GLU A 1 76 ? 68.454 38.229 71.275 0.50 50.18 73 GLU A CA 1
ATOM 699 C CA B GLU A 1 76 ? 68.460 38.104 71.422 0.50 50.57 73 GLU A CA 1
ATOM 700 C C A GLU A 1 76 ? 68.453 38.399 69.757 0.50 50.08 73 GLU A C 1
ATOM 701 C C B GLU A 1 76 ? 68.379 38.227 69.904 0.50 50.48 73 GLU A C 1
ATOM 702 O O A GLU A 1 76 ? 68.379 37.412 69.021 0.50 50.09 73 GLU A O 1
ATOM 703 O O B GLU A 1 76 ? 68.220 37.227 69.203 0.50 50.43 73 GLU A O 1
ATOM 714 N N A GLU A 1 77 ? 68.535 39.647 69.290 0.50 49.87 74 GLU A N 1
ATOM 715 N N B GLU A 1 77 ? 68.493 39.459 69.410 0.50 50.49 74 GLU A N 1
ATOM 716 C CA A GLU A 1 77 ? 68.685 39.903 67.866 0.50 49.75 74 GLU A CA 1
ATOM 717 C CA B GLU A 1 77 ? 68.624 39.718 67.984 0.50 50.43 74 GLU A CA 1
ATOM 718 C C A GLU A 1 77 ? 69.894 39.134 67.344 0.50 49.62 74 GLU A C 1
ATOM 719 C C B GLU A 1 77 ? 69.868 39.043 67.406 0.50 50.02 74 GLU A C 1
ATOM 720 O O A GLU A 1 77 ? 69.822 38.488 66.290 0.50 49.49 74 GLU A O 1
ATOM 721 O O B GLU A 1 77 ? 69.796 38.389 66.358 0.50 49.86 74 GLU A O 1
ATOM 732 N N . ARG A 1 78 ? 71.008 39.218 68.078 1.00 49.39 75 ARG A N 1
ATOM 733 C CA . ARG A 1 78 ? 72.286 38.662 67.613 1.00 48.55 75 ARG A CA 1
ATOM 734 C C . ARG A 1 78 ? 72.181 37.154 67.426 1.00 48.33 75 ARG A C 1
ATOM 735 O O . ARG A 1 78 ? 72.660 36.621 66.429 1.00 47.52 75 ARG A O 1
ATOM 743 N N . ALA A 1 79 ? 71.496 36.486 68.350 1.00 48.65 76 ALA A N 1
ATOM 744 C CA . ALA A 1 79 ? 71.272 35.052 68.253 1.00 49.29 76 ALA A CA 1
ATOM 745 C C . ALA A 1 79 ? 70.419 34.714 67.038 1.00 49.79 76 ALA A C 1
ATOM 746 O O . ALA A 1 79 ? 70.643 33.705 66.376 1.00 49.19 76 ALA A O 1
ATOM 748 N N . LYS A 1 80 ? 69.465 35.594 66.739 1.00 51.53 77 LYS A N 1
ATOM 749 C CA . LYS A 1 80 ? 68.522 35.403 65.632 1.00 52.99 77 LYS A CA 1
ATOM 750 C C . LYS A 1 80 ? 69.157 35.629 64.253 1.00 53.00 77 LYS A C 1
ATOM 751 O O . LYS A 1 80 ? 69.023 34.797 63.358 1.00 53.36 77 LYS A O 1
ATOM 757 N N . ARG A 1 81 ? 69.880 36.734 64.099 1.00 53.16 78 ARG A N 1
ATOM 758 C CA . ARG A 1 81 ? 70.318 37.162 62.780 1.00 53.39 78 ARG A CA 1
ATOM 759 C C . ARG A 1 81 ? 71.840 37.205 62.558 1.00 52.45 78 ARG A C 1
ATOM 760 O O . ARG A 1 81 ? 72.293 37.408 61.439 1.00 52.20 78 ARG A O 1
ATOM 768 N N . GLY A 1 82 ? 72.615 37.014 63.620 1.00 51.58 79 GLY A N 1
ATOM 769 C CA . GLY A 1 82 ? 74.065 37.155 63.568 1.00 50.58 79 GLY A CA 1
ATOM 770 C C . GLY A 1 82 ? 74.728 36.412 62.428 1.00 50.46 79 GLY A C 1
ATOM 771 O O . GLY A 1 82 ? 75.314 37.034 61.530 1.00 49.96 79 GLY A O 1
ATOM 772 N N . LYS A 1 83 ? 74.622 35.086 62.448 1.00 50.01 80 LYS A N 1
ATOM 773 C CA . LYS A 1 83 ? 75.249 34.257 61.420 1.00 50.28 80 LYS A CA 1
ATOM 774 C C . LYS A 1 83 ? 74.656 34.466 60.014 1.00 49.76 80 LYS A C 1
ATOM 775 O O . LYS A 1 83 ? 75.401 34.630 59.050 1.00 49.33 80 LYS A O 1
ATOM 781 N N . ILE A 1 84 ? 73.325 34.439 59.922 1.00 49.22 81 ILE A N 1
ATOM 782 C CA . ILE A 1 84 ? 72.585 34.792 58.711 1.00 49.18 81 ILE A CA 1
ATOM 783 C C . ILE A 1 84 ? 73.179 36.034 58.044 1.00 48.75 81 ILE A C 1
ATOM 784 O O . ILE A 1 84 ? 73.534 36.029 56.857 1.00 48.57 81 ILE A O 1
ATOM 789 N N . LEU A 1 85 ? 73.276 37.094 58.834 1.00 48.02 82 LEU A N 1
ATOM 790 C CA . LEU A 1 85 ? 73.615 38.397 58.337 1.00 47.86 82 LEU A CA 1
ATOM 791 C C . LEU A 1 85 ? 75.095 38.476 57.986 1.00 47.57 82 LEU A C 1
ATOM 792 O O . LEU A 1 85 ? 75.455 38.963 56.915 1.00 47.72 82 LEU A O 1
ATOM 797 N N . SER A 1 86 ? 75.940 37.968 58.873 1.00 47.55 83 SER A N 1
ATOM 798 C CA . SER A 1 86 ? 77.369 37.785 58.598 1.00 47.78 83 SER A CA 1
ATOM 799 C C . SER A 1 86 ? 77.642 37.048 57.275 1.00 48.08 83 SER A C 1
ATOM 800 O O . SER A 1 86 ? 78.494 37.460 56.494 1.00 48.44 83 SER A O 1
ATOM 803 N N . ASP A 1 87 ? 76.913 35.967 57.026 1.00 48.30 84 ASP A N 1
ATOM 804 C CA . ASP A 1 87 ? 77.081 35.199 55.814 1.00 48.91 84 ASP A CA 1
ATOM 805 C C . ASP A 1 87 ? 76.632 35.973 54.588 1.00 48.59 84 ASP A C 1
ATOM 806 O O . ASP A 1 87 ? 77.259 35.875 53.516 1.00 48.56 84 ASP A O 1
ATOM 811 N N . ARG A 1 88 ? 75.559 36.746 54.750 1.00 48.25 85 ARG A N 1
ATOM 812 C CA . ARG A 1 88 ? 75.052 37.596 53.676 1.00 48.00 85 ARG A CA 1
ATOM 813 C C . ARG A 1 88 ? 76.026 38.718 53.287 1.00 47.52 85 ARG A C 1
ATOM 814 O O . ARG A 1 88 ? 76.286 38.951 52.110 1.00 47.75 85 ARG A O 1
ATOM 822 N N . PHE A 1 89 ? 76.541 39.421 54.284 1.00 46.82 86 PHE A N 1
ATOM 823 C CA . PHE A 1 89 ? 77.446 40.540 54.059 1.00 46.18 86 PHE A CA 1
ATOM 824 C C . PHE A 1 89 ? 78.743 40.041 53.420 1.00 46.27 86 PHE A C 1
ATOM 825 O O . PHE A 1 89 ? 79.442 40.772 52.711 1.00 46.35 86 PHE A O 1
ATOM 833 N N . LEU A 1 90 ? 79.079 38.797 53.719 1.00 46.30 87 LEU A N 1
ATOM 834 C CA . LEU A 1 90 ? 80.348 38.240 53.307 1.00 46.22 87 LEU A CA 1
ATOM 835 C C . LEU A 1 90 ? 80.267 37.558 51.936 1.00 46.12 87 LEU A C 1
ATOM 836 O O . LEU A 1 90 ? 81.300 37.184 51.355 1.00 45.50 87 LEU A O 1
ATOM 841 N N . SER A 1 91 ? 79.039 37.402 51.427 1.00 45.76 88 SER A N 1
ATOM 842 C CA . SER A 1 91 ? 78.811 36.970 50.039 1.00 45.74 88 SER A CA 1
ATOM 843 C C . SER A 1 91 ? 78.218 38.107 49.223 1.00 44.58 88 SER A C 1
ATOM 844 O O . SER A 1 91 ? 77.519 37.889 48.224 1.00 44.90 88 SER A O 1
ATOM 847 N N . THR A 1 92 ? 78.491 39.327 49.684 1.00 43.48 89 THR A N 1
ATOM 848 C CA . THR A 1 92 ? 78.145 40.556 48.989 1.00 41.81 89 THR A CA 1
ATOM 849 C C . THR A 1 92 ? 79.466 41.258 48.742 1.00 41.01 89 THR A C 1
ATOM 850 O O . THR A 1 92 ? 80.175 41.569 49.698 1.00 41.68 89 THR A O 1
ATOM 854 N N . PRO A 1 93 ? 79.842 41.437 47.465 1.00 39.79 90 PRO A N 1
ATOM 855 C CA . PRO A 1 93 ? 81.156 42.015 47.124 1.00 39.82 90 PRO A CA 1
ATOM 856 C C . PRO A 1 93 ? 81.536 43.360 47.779 1.00 39.52 90 PRO A C 1
ATOM 857 O O . PRO A 1 93 ? 82.706 43.572 48.091 1.00 40.16 90 PRO A O 1
ATOM 861 N N . ALA A 1 94 ? 80.583 44.266 47.944 1.00 38.72 91 ALA A N 1
ATOM 862 C CA . ALA A 1 94 ? 80.886 45.581 48.491 1.00 38.22 91 ALA A CA 1
ATOM 863 C C . ALA A 1 94 ? 79.684 46.077 49.253 1.00 38.22 91 ALA A C 1
ATOM 864 O O . ALA A 1 94 ? 78.540 45.757 48.904 1.00 38.81 91 ALA A O 1
ATOM 866 N N . GLN A 1 95 ? 79.956 46.805 50.332 1.00 38.34 92 GLN A N 1
ATOM 867 C CA . GLN A 1 95 ? 78.969 47.657 51.006 1.00 37.88 92 GLN A CA 1
ATOM 868 C C . GLN A 1 95 ? 79.466 49.089 50.974 1.00 37.78 92 GLN A C 1
ATOM 869 O O . GLN A 1 95 ? 80.660 49.345 51.175 1.00 38.14 92 GLN A O 1
ATOM 875 N N . ILE A 1 96 ? 78.545 50.012 50.719 1.00 37.69 93 ILE A N 1
ATOM 876 C CA . ILE A 1 96 ? 78.814 51.439 50.801 1.00 37.32 93 ILE A CA 1
ATOM 877 C C . ILE A 1 96 ? 77.878 52.124 51.809 1.00 36.60 93 ILE A C 1
ATOM 878 O O . ILE A 1 96 ? 76.674 52.224 51.586 1.00 37.15 93 ILE A O 1
ATOM 883 N N . VAL A 1 97 ? 78.443 52.547 52.936 1.00 35.69 94 VAL A N 1
ATOM 884 C CA . VAL A 1 97 ? 77.693 53.316 53.916 1.00 35.30 94 VAL A CA 1
ATOM 885 C C . VAL A 1 97 ? 77.707 54.776 53.431 1.00 35.87 94 VAL A C 1
ATOM 886 O O . VAL A 1 97 ? 78.767 55.355 53.214 1.00 35.87 94 VAL A O 1
ATOM 890 N N . VAL A 1 98 ? 76.536 55.333 53.187 1.00 36.49 95 VAL A N 1
ATOM 891 C CA . VAL A 1 98 ? 76.427 56.721 52.711 1.00 37.11 95 VAL A CA 1
ATOM 892 C C . VAL A 1 98 ? 75.917 57.554 53.883 1.00 37.81 95 VAL A C 1
ATOM 893 O O . VAL A 1 98 ? 74.860 57.252 54.465 1.00 38.58 95 VAL A O 1
ATOM 897 N N . TYR A 1 99 ? 76.673 58.581 54.242 1.00 37.16 96 TYR A N 1
ATOM 898 C CA . TYR A 1 99 ? 76.329 59.377 55.385 1.00 37.52 96 TYR A CA 1
ATOM 899 C C . TYR A 1 99 ? 76.547 60.868 55.121 1.00 37.74 96 TYR A C 1
ATOM 900 O O . TYR A 1 99 ? 77.153 61.259 54.112 1.00 37.96 96 TYR A O 1
ATOM 917 N N . ASN A 1 101 ? 76.783 64.939 57.459 1.00 36.60 98 ASN A N 1
ATOM 918 C CA . ASN A 1 101 ? 76.700 65.693 58.705 1.00 37.78 98 ASN A CA 1
ATOM 919 C C . ASN A 1 101 ? 75.290 66.210 58.837 1.00 37.52 98 ASN A C 1
ATOM 920 O O . ASN A 1 101 ? 74.751 66.761 57.881 1.00 38.44 98 ASN A O 1
ATOM 925 N N A GLU A 1 102 ? 74.709 66.048 60.014 0.60 37.05 99 GLU A N 1
ATOM 926 N N B GLU A 1 102 ? 74.640 65.980 59.987 0.40 37.63 99 GLU A N 1
ATOM 927 C CA A GLU A 1 102 ? 73.345 66.470 60.210 0.60 36.60 99 GLU A CA 1
ATOM 928 C CA B GLU A 1 102 ? 73.239 66.428 60.173 0.40 37.86 99 GLU A CA 1
ATOM 929 C C A GLU A 1 102 ? 73.307 67.935 60.588 0.60 36.07 99 GLU A C 1
ATOM 930 C C B GLU A 1 102 ? 73.223 67.889 60.598 0.40 36.70 99 GLU A C 1
ATOM 931 O O A GLU A 1 102 ? 73.773 68.317 61.662 0.60 37.35 99 GLU A O 1
ATOM 932 O O B GLU A 1 102 ? 73.629 68.221 61.714 0.40 37.49 99 GLU A O 1
ATOM 943 N N . ASP A 1 103 ? 72.749 68.751 59.711 1.00 35.74 100 ASP A N 1
ATOM 944 C CA . ASP A 1 103 ? 72.603 70.180 59.984 1.00 35.10 100 ASP A CA 1
ATOM 945 C C . ASP A 1 103 ? 71.532 70.300 61.069 1.00 34.21 100 ASP A C 1
ATOM 946 O O . ASP A 1 103 ? 70.527 69.631 60.994 1.00 34.87 100 ASP A O 1
ATOM 951 N N . PRO A 1 104 ? 71.778 71.118 62.102 1.00 33.51 101 PRO A N 1
ATOM 952 C CA . PRO A 1 104 ? 70.768 71.302 63.151 1.00 33.34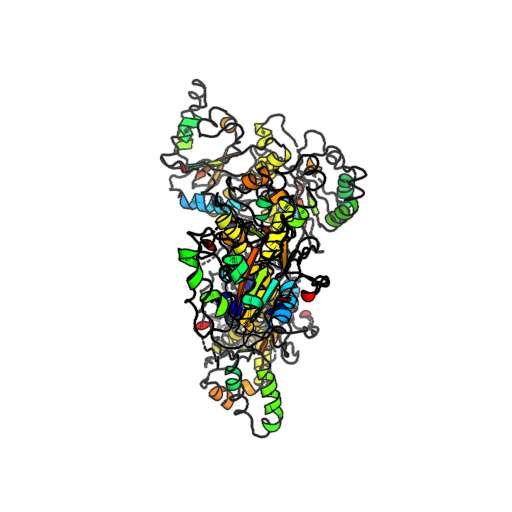 101 PRO A CA 1
ATOM 953 C C . PRO A 1 104 ? 69.461 71.973 62.686 1.00 33.45 101 PRO A C 1
ATOM 954 O O . PRO A 1 104 ? 68.443 71.871 63.357 1.00 33.47 101 PRO A O 1
ATOM 958 N N . ARG A 1 105 ? 69.487 72.597 61.516 1.00 33.63 102 ARG A N 1
ATOM 959 C CA . ARG A 1 105 ? 68.364 73.315 60.978 1.00 32.89 102 ARG A CA 1
ATOM 960 C C . ARG A 1 105 ? 67.616 72.460 59.975 1.00 34.26 102 ARG A C 1
ATOM 961 O O . ARG A 1 105 ? 68.217 71.839 59.105 1.00 36.17 102 ARG A O 1
ATOM 969 N N . GLN A 1 106 ? 66.295 72.465 60.082 1.00 34.22 103 GLN A N 1
ATOM 970 C CA . GLN A 1 106 ? 65.400 71.642 59.283 1.00 33.36 103 GLN A CA 1
ATOM 971 C C . GLN A 1 106 ? 65.618 71.784 57.783 1.00 33.68 103 GLN A C 1
ATOM 972 O O . GLN A 1 106 ? 65.864 70.809 57.092 1.00 34.96 103 GLN A O 1
ATOM 978 N N . ILE A 1 107 ? 65.513 72.998 57.273 1.00 34.26 104 ILE A N 1
ATOM 979 C CA . ILE A 1 107 ? 65.552 73.230 55.834 1.00 33.49 104 ILE A CA 1
ATOM 980 C C . ILE A 1 107 ? 66.888 72.761 55.237 1.00 34.06 104 ILE A C 1
ATOM 981 O O . ILE A 1 107 ? 66.915 72.064 54.235 1.00 34.81 104 ILE A O 1
ATOM 986 N N . GLN A 1 108 ? 67.995 73.116 55.877 1.00 34.45 105 GLN A N 1
ATOM 987 C CA . GLN A 1 108 ? 69.311 72.728 55.367 1.00 34.63 105 GLN A CA 1
ATOM 988 C C . GLN A 1 108 ? 69.538 71.239 55.485 1.00 34.41 105 GLN A C 1
ATOM 989 O O . GLN A 1 108 ? 70.143 70.644 54.613 1.00 35.47 105 GLN A O 1
ATOM 995 N N . ARG A 1 109 ? 69.065 70.629 56.573 1.00 34.69 106 ARG A N 1
ATOM 996 C CA . ARG A 1 109 ? 69.209 69.173 56.737 1.00 33.92 106 ARG A CA 1
ATOM 997 C C . ARG A 1 109 ? 68.361 68.415 55.707 1.00 33.01 106 ARG A C 1
ATOM 998 O O . ARG A 1 109 ? 68.795 67.404 55.159 1.00 32.86 106 ARG A O 1
ATOM 1006 N N . ASP A 1 110 ? 67.120 68.864 55.508 1.00 32.20 107 ASP A N 1
ATOM 1007 C CA . ASP A 1 110 ? 66.232 68.271 54.527 1.00 31.60 107 ASP A CA 1
ATOM 1008 C C . ASP A 1 110 ? 66.814 68.385 53.131 1.00 32.30 107 ASP A C 1
ATOM 1009 O O . ASP A 1 110 ? 66.815 67.419 52.383 1.00 32.38 107 ASP A O 1
ATOM 1014 N N . GLU A 1 111 ? 67.276 69.578 52.769 1.00 32.99 108 GLU A N 1
ATOM 1015 C CA . GLU A 1 111 ? 68.015 69.790 51.515 1.00 34.54 108 GLU A CA 1
ATOM 1016 C C . GLU A 1 111 ? 69.213 68.845 51.368 1.00 34.06 108 GLU A C 1
ATOM 1017 O O . GLU A 1 111 ? 69.408 68.245 50.334 1.00 35.45 108 GLU A O 1
ATOM 1023 N N A ASP A 1 112 ? 70.017 68.726 52.403 0.60 33.83 109 ASP A N 1
ATOM 1024 N N B ASP A 1 112 ? 70.021 68.746 52.423 0.40 34.93 109 ASP A N 1
ATOM 1025 C CA A ASP A 1 112 ? 71.190 67.868 52.333 0.60 32.98 109 ASP A CA 1
ATOM 1026 C CA B ASP A 1 112 ? 71.234 67.915 52.393 0.40 35.05 109 ASP A CA 1
ATOM 1027 C C A ASP A 1 112 ? 70.804 66.409 52.128 0.60 33.33 109 ASP A C 1
ATOM 1028 C C B ASP A 1 112 ? 70.893 66.407 52.248 0.40 34.71 109 ASP A C 1
ATOM 1029 O O A ASP A 1 112 ? 71.421 65.682 51.335 0.60 33.64 109 ASP A O 1
ATOM 1030 O O B ASP A 1 112 ? 71.608 65.658 51.569 0.40 34.74 109 ASP A O 1
ATOM 1039 N N . TYR A 1 113 ? 69.782 65.996 52.858 1.00 34.15 110 TYR A N 1
ATOM 1040 C CA . TYR A 1 113 ? 69.245 64.656 52.766 1.00 35.53 110 TYR A CA 1
ATOM 1041 C C . TYR A 1 113 ? 68.663 64.368 51.364 1.00 35.30 110 TYR A C 1
ATOM 1042 O O . TYR A 1 113 ? 68.944 63.319 50.761 1.00 35.24 110 TYR A O 1
ATOM 1051 N N . ALA A 1 114 ? 67.885 65.312 50.839 1.00 35.65 111 ALA A N 1
ATOM 1052 C CA . ALA A 1 114 ? 67.412 65.256 49.453 1.00 35.50 111 ALA A CA 1
ATOM 1053 C C . ALA A 1 114 ? 68.560 65.010 48.451 1.00 35.76 111 ALA A C 1
ATOM 1054 O O . ALA A 1 114 ? 68.495 64.079 47.620 1.00 36.05 111 ALA A O 1
ATOM 1056 N N . ALA A 1 115 ? 69.598 65.840 48.550 1.00 35.64 112 ALA A N 1
ATOM 1057 C CA . ALA A 1 115 ? 70.790 65.739 47.720 1.00 35.86 112 ALA A CA 1
ATOM 1058 C C . ALA A 1 115 ? 71.480 64.404 47.905 1.00 36.22 112 ALA A C 1
ATOM 1059 O O . ALA A 1 115 ? 71.956 63.799 46.939 1.00 36.82 112 ALA A O 1
ATOM 1061 N N . THR A 1 116 ? 71.553 63.935 49.152 1.00 36.68 113 THR A N 1
ATOM 1062 C CA . THR A 1 116 ? 72.222 62.672 49.402 1.00 36.08 113 THR A CA 1
ATOM 1063 C C . THR A 1 116 ? 71.413 61.489 48.813 1.00 35.55 113 THR A C 1
ATOM 1064 O O . THR A 1 116 ? 71.998 60.592 48.251 1.00 35.81 113 THR A O 1
ATOM 1068 N N . CYS A 1 117 ? 70.082 61.560 48.864 1.00 34.56 114 CYS A N 1
ATOM 1069 C CA . CYS A 1 117 ? 69.232 60.594 48.176 1.00 34.80 114 CYS A CA 1
ATOM 1070 C C . CYS A 1 117 ? 69.314 60.633 46.648 1.00 35.32 114 CYS A C 1
ATOM 1071 O O . CYS A 1 117 ? 69.262 59.579 46.019 1.00 35.92 114 CYS A O 1
ATOM 1074 N N . ALA A 1 118 ? 69.450 61.835 46.071 1.00 34.87 115 ALA A N 1
ATOM 1075 C CA . ALA A 1 118 ? 69.628 62.022 44.641 1.00 35.45 115 ALA A CA 1
ATOM 1076 C C . ALA A 1 118 ? 70.962 61.385 44.170 1.00 35.48 115 ALA A C 1
ATOM 1077 O O . ALA A 1 118 ? 70.995 60.733 43.134 1.00 35.99 115 ALA A O 1
ATOM 1079 N N . PHE A 1 119 ? 72.040 61.607 44.929 1.00 35.61 116 PHE A N 1
ATOM 1080 C CA . PHE A 1 119 ? 73.350 60.972 44.720 1.00 35.72 116 PHE A CA 1
ATOM 1081 C C . PHE A 1 119 ? 73.251 59.446 44.725 1.00 36.60 116 PHE A C 1
ATOM 1082 O O . PHE A 1 119 ? 73.807 58.787 43.842 1.00 37.78 116 PHE A O 1
ATOM 1098 N N . GLN A 1 121 ? 70.491 57.493 44.287 1.00 37.16 118 GLN A N 1
ATOM 1099 C CA . GLN A 1 121 ? 69.697 57.097 43.154 1.00 37.49 118 GLN A CA 1
ATOM 1100 C C . GLN A 1 121 ? 70.492 57.185 41.840 1.00 36.87 118 GLN A C 1
ATOM 1101 O O . GLN A 1 121 ? 70.446 56.256 41.043 1.00 36.13 118 GLN A O 1
ATOM 1107 N N . ASN A 1 122 ? 71.233 58.287 41.650 1.00 36.24 119 ASN A N 1
ATOM 1108 C CA . ASN A 1 122 ? 72.175 58.400 40.536 1.00 35.80 119 ASN A CA 1
ATOM 1109 C C . ASN A 1 122 ? 73.075 57.186 40.489 1.00 35.76 119 ASN A C 1
ATOM 1110 O O . ASN A 1 122 ? 73.253 56.578 39.444 1.00 35.94 119 ASN A O 1
ATOM 1115 N N . PHE A 1 123 ? 73.677 56.871 41.638 1.00 35.89 120 PHE A N 1
ATOM 1116 C CA . PHE A 1 123 ? 74.620 55.771 41.734 1.00 36.50 120 PHE A CA 1
ATOM 1117 C C . PHE A 1 123 ? 73.964 54.459 41.317 1.00 36.73 120 PHE A C 1
ATOM 1118 O O . PHE A 1 123 ? 74.570 53.666 40.604 1.00 37.00 120 PHE A O 1
ATOM 1126 N N . GLN A 1 124 ? 72.733 54.243 41.778 1.00 36.80 121 GLN A N 1
ATOM 1127 C CA . GLN A 1 124 ? 72.012 52.999 41.497 1.00 37.50 121 GLN A CA 1
ATOM 1128 C C . GLN A 1 124 ? 71.761 52.845 39.997 1.00 37.13 121 GLN A C 1
ATOM 1129 O O . GLN A 1 124 ? 71.903 51.750 39.459 1.00 37.28 121 GLN A O 1
ATOM 1135 N N . LEU A 1 125 ? 71.448 53.964 39.337 1.00 36.50 122 LEU A N 1
ATOM 1136 C CA . LEU A 1 125 ? 71.231 54.025 37.893 1.00 37.11 122 LEU A CA 1
ATOM 1137 C C . LEU A 1 125 ? 72.515 53.777 37.105 1.00 37.19 122 LEU A C 1
ATOM 1138 O O . LEU A 1 125 ? 72.568 52.929 36.226 1.00 37.94 122 LEU A O 1
ATOM 1143 N N . LEU A 1 126 ? 73.550 54.523 37.454 1.00 38.02 123 LEU A N 1
ATOM 1144 C CA . LEU A 1 126 ? 74.901 54.318 36.946 1.00 37.73 123 LEU A CA 1
ATOM 1145 C C . LEU A 1 126 ? 75.395 52.877 37.067 1.00 37.95 123 LEU A C 1
ATOM 1146 O O . LEU A 1 126 ? 75.969 52.331 36.118 1.00 37.61 123 LEU A O 1
ATOM 1151 N N . ALA A 1 127 ? 75.178 52.271 38.233 1.00 38.30 124 ALA A N 1
ATOM 1152 C CA . ALA A 1 127 ? 75.591 50.897 38.466 1.00 38.20 124 ALA A CA 1
ATOM 1153 C C . ALA A 1 127 ? 74.785 49.935 37.588 1.00 38.70 124 ALA A C 1
ATOM 1154 O O . ALA A 1 127 ? 75.346 49.048 36.960 1.00 38.54 124 ALA A O 1
ATOM 1156 N N . TRP A 1 128 ? 73.467 50.123 37.521 1.00 39.89 125 TRP A N 1
ATOM 1157 C CA . TRP A 1 128 ? 72.613 49.251 36.696 1.00 40.52 125 TRP A CA 1
ATOM 1158 C C . TRP A 1 128 ? 73.106 49.187 35.240 1.00 41.45 125 TRP A C 1
ATOM 1159 O O . TRP A 1 128 ? 73.071 48.131 34.609 1.00 40.73 125 TRP A O 1
ATOM 1170 N N . GLU A 1 129 ? 73.547 50.340 34.731 1.00 42.48 126 GLU A N 1
ATOM 1171 C CA . GLU A 1 129 ? 74.041 50.492 33.358 1.00 43.83 126 GLU A CA 1
ATOM 1172 C C . GLU A 1 129 ? 75.265 49.605 33.050 1.00 42.94 126 GLU A C 1
ATOM 1173 O O . GLU A 1 129 ? 75.398 49.087 31.937 1.00 42.71 126 GLU A O 1
ATOM 1179 N N . ARG A 1 130 ? 76.133 49.413 34.046 1.00 43.63 127 ARG A N 1
ATOM 1180 C CA . ARG A 1 130 ? 77.313 48.532 33.923 1.00 43.65 127 ARG A CA 1
ATOM 1181 C C . ARG A 1 130 ? 77.056 47.100 34.337 1.00 43.38 127 ARG A C 1
ATOM 1182 O O . ARG A 1 130 ? 78.002 46.347 34.443 1.00 42.98 127 ARG A O 1
ATOM 1190 N N . GLY A 1 131 ? 75.801 46.736 34.613 1.00 43.86 128 GLY A N 1
ATOM 1191 C CA . GLY A 1 131 ? 75.469 45.381 35.074 1.00 43.80 128 GLY A CA 1
ATOM 1192 C C . GLY A 1 131 ? 75.618 45.092 36.565 1.00 44.13 128 GLY A C 1
ATOM 1193 O O . GLY A 1 131 ? 75.461 43.940 37.003 1.00 44.16 128 GLY A O 1
ATOM 1194 N N . LEU A 1 132 ? 75.942 46.114 37.353 1.00 44.05 129 LEU A N 1
ATOM 1195 C CA . LEU A 1 132 ? 75.964 45.971 38.815 1.00 44.18 129 LEU A CA 1
ATOM 1196 C C . LEU A 1 132 ? 74.577 46.149 39.437 1.00 44.06 129 LEU A C 1
ATOM 1197 O O . LEU A 1 132 ? 73.860 47.112 39.163 1.00 43.15 129 LEU A O 1
ATOM 1202 N N . GLY A 1 133 ? 74.204 45.190 40.271 1.00 44.25 130 GLY A N 1
ATOM 1203 C CA . GLY A 1 133 ? 72.989 45.300 41.039 1.00 44.13 130 GLY A CA 1
ATOM 1204 C C . GLY A 1 133 ? 73.315 45.851 42.407 1.00 44.10 130 GLY A C 1
ATOM 1205 O O . GLY A 1 133 ? 74.465 45.793 42.866 1.00 43.64 130 GLY A O 1
ATOM 1206 N N . CYS A 1 134 ? 72.309 46.426 43.047 1.00 43.96 131 CYS A N 1
ATOM 1207 C CA . CYS A 1 134 ? 72.451 46.798 44.435 1.00 44.52 131 CYS A CA 1
ATOM 1208 C C . CYS A 1 134 ? 71.130 46.994 45.153 1.00 43.10 131 CYS A C 1
ATOM 1209 O O . CYS A 1 134 ? 70.100 47.157 44.522 1.00 42.17 131 CYS A O 1
ATOM 1212 N N . VAL A 1 135 ? 71.184 46.900 46.478 1.00 42.51 132 VAL A N 1
ATOM 1213 C CA . VAL A 1 135 ? 70.098 47.332 47.349 1.00 42.51 132 VAL A CA 1
ATOM 1214 C C . VAL A 1 135 ? 70.545 48.437 48.287 1.00 41.92 132 VAL A C 1
ATOM 1215 O O . VAL A 1 135 ? 71.645 48.386 48.845 1.00 41.04 132 VAL A O 1
ATOM 1219 N N . TRP A 1 136 ? 69.633 49.387 48.470 1.00 41.62 133 TRP A N 1
ATOM 1220 C CA . TRP A 1 136 ? 69.752 50.531 49.350 1.00 41.53 133 TRP A CA 1
ATOM 1221 C C . TRP A 1 136 ? 69.110 50.072 50.633 1.00 42.47 133 TRP A C 1
ATOM 1222 O O . TRP A 1 136 ? 67.902 49.855 50.684 1.00 42.21 133 TRP A O 1
ATOM 1233 N N . LYS A 1 137 ? 69.906 49.914 51.675 1.00 43.21 134 LYS A N 1
ATOM 1234 C CA . LYS A 1 137 ? 69.359 49.384 52.907 1.00 44.32 134 LYS A CA 1
ATOM 1235 C C . LYS A 1 137 ? 69.132 50.456 53.928 1.00 44.55 134 LYS A C 1
ATOM 1236 O O . LYS A 1 137 ? 69.931 51.386 54.066 1.00 44.47 134 LYS A O 1
ATOM 1242 N N A SER A 1 138 ? 67.983 50.376 54.583 0.50 44.65 135 SER A N 1
ATOM 1243 N N B SER A 1 138 ? 68.032 50.296 54.652 0.50 44.85 135 SER A N 1
ATOM 1244 C CA A SER A 1 138 ? 67.750 51.126 55.797 0.50 44.76 135 SER A CA 1
ATOM 1245 C CA B SER A 1 138 ? 67.624 51.203 55.701 0.50 45.22 135 SER A CA 1
ATOM 1246 C C A SER A 1 138 ? 67.208 50.223 56.873 0.50 45.24 135 SER A C 1
ATOM 1247 C C B SER A 1 138 ? 67.487 50.442 57.022 0.50 45.51 135 SER A C 1
ATOM 1248 O O A SER A 1 138 ? 67.445 49.011 56.876 0.50 45.50 135 SER A O 1
ATOM 1249 O O B SER A 1 138 ? 68.303 49.546 57.341 0.50 45.54 135 SER A O 1
ATOM 1254 N N . GLY A 1 139 ? 66.476 50.825 57.797 1.00 45.27 136 GLY A N 1
ATOM 1255 C CA . GLY A 1 139 ? 66.065 50.100 58.991 1.00 44.28 136 GLY A CA 1
ATOM 1256 C C . GLY A 1 139 ? 66.810 50.629 60.176 1.00 43.57 136 GLY A C 1
ATOM 1257 O O . GLY A 1 139 ? 67.726 51.451 60.029 1.00 43.83 136 GLY A O 1
ATOM 1258 N N . GLY A 1 140 ? 66.435 50.110 61.336 1.00 42.43 137 GLY A N 1
ATOM 1259 C CA . GLY A 1 140 ? 66.937 50.545 62.616 1.00 42.00 137 GLY A CA 1
ATOM 1260 C C . GLY A 1 140 ? 68.425 50.480 62.855 1.00 41.35 137 GLY A C 1
ATOM 1261 O O . GLY A 1 140 ? 68.931 51.188 63.719 1.00 41.33 137 GLY A O 1
ATOM 1262 N N . LEU A 1 141 ? 69.123 49.646 62.090 1.00 40.72 138 LEU A N 1
ATOM 1263 C CA . LEU A 1 141 ? 70.574 49.480 62.252 1.00 39.74 138 LEU A CA 1
ATOM 1264 C C . LEU A 1 141 ? 71.284 50.823 62.023 1.00 39.42 138 LEU A C 1
ATOM 1265 O O . LEU A 1 141 ? 72.168 51.210 62.787 1.00 39.50 138 LEU A O 1
ATOM 1270 N N . ASN A 1 142 ? 70.825 51.545 61.003 1.00 38.98 139 ASN A N 1
ATOM 1271 C CA . ASN A 1 142 ? 71.379 52.819 60.596 1.00 38.56 139 ASN A CA 1
ATOM 1272 C C . ASN A 1 142 ? 71.151 53.937 61.613 1.00 38.53 139 ASN A C 1
ATOM 1273 O O . ASN A 1 142 ? 71.785 54.993 61.526 1.00 38.89 139 ASN A O 1
ATOM 1278 N N . TYR A 1 143 ? 70.261 53.707 62.575 1.00 38.86 140 TYR A N 1
ATOM 1279 C CA . TYR A 1 143 ? 69.947 54.719 63.605 1.00 39.35 140 TYR A CA 1
ATOM 1280 C C . TYR A 1 143 ? 70.518 54.346 64.973 1.00 40.12 140 TYR A C 1
ATOM 1281 O O . TYR A 1 143 ? 70.460 55.131 65.917 1.00 39.93 140 TYR A O 1
ATOM 1290 N N . ASN A 1 144 ? 71.072 53.134 65.056 1.00 41.09 141 ASN A N 1
ATOM 1291 C CA . ASN A 1 144 ? 71.606 52.572 66.288 1.00 41.84 141 ASN A CA 1
ATOM 1292 C C . ASN A 1 144 ? 72.939 53.240 66.646 1.00 41.77 141 ASN A C 1
ATOM 1293 O O . ASN A 1 144 ? 73.904 53.134 65.890 1.00 41.99 141 ASN A O 1
ATOM 1298 N N . PRO A 1 145 ? 72.983 53.970 67.779 1.00 41.66 142 PRO A N 1
ATOM 1299 C CA . PRO A 1 145 ? 74.195 54.703 68.138 1.00 41.70 142 PRO A CA 1
ATOM 1300 C C . PRO A 1 145 ? 75.406 53.789 68.351 1.00 41.94 142 PRO A C 1
ATOM 1301 O O . PRO A 1 145 ? 76.552 54.227 68.168 1.00 40.64 142 PRO A O 1
ATOM 1305 N N . LEU A 1 146 ? 75.136 52.526 68.702 1.00 42.31 143 LEU A N 1
ATOM 1306 C CA . LEU A 1 146 ? 76.165 51.500 68.804 1.00 42.92 143 LEU A CA 1
ATOM 1307 C C . LEU A 1 146 ? 76.812 51.152 67.460 1.00 42.90 143 LEU A C 1
ATOM 1308 O O . LEU A 1 146 ? 78.025 50.973 67.393 1.00 43.26 143 LEU A O 1
ATOM 1313 N N . PHE A 1 147 ? 76.005 51.051 66.407 1.00 42.91 144 PHE A N 1
ATOM 1314 C CA . PHE A 1 147 ? 76.512 50.810 65.065 1.00 43.03 144 PHE A CA 1
ATOM 1315 C C . PHE A 1 147 ? 77.265 52.037 64.520 1.00 43.54 144 PHE A C 1
ATOM 1316 O O . PHE A 1 147 ? 78.343 51.911 63.925 1.00 43.69 144 PHE A O 1
ATOM 1324 N N . ILE A 1 148 ? 76.691 53.216 64.747 1.00 43.79 145 ILE A N 1
ATOM 1325 C CA . ILE A 1 148 ? 77.224 54.477 64.234 1.00 44.01 145 ILE A CA 1
ATOM 1326 C C . ILE A 1 148 ? 78.628 54.769 64.776 1.00 44.39 145 ILE A C 1
ATOM 1327 O O . ILE A 1 148 ? 79.520 55.171 64.022 1.00 44.12 145 ILE A O 1
ATOM 1332 N N . GLU A 1 149 ? 78.804 54.570 66.084 1.00 44.78 146 GLU A N 1
ATOM 1333 C CA . GLU A 1 149 ? 80.103 54.698 66.750 1.00 45.76 146 GLU A CA 1
ATOM 1334 C C . GLU A 1 149 ? 80.998 53.530 66.324 1.00 44.59 146 GLU A C 1
ATOM 1335 O O . GLU A 1 149 ? 82.169 53.715 66.025 1.00 43.91 146 GLU A O 1
ATOM 1341 N N . GLY A 1 150 ? 80.405 52.337 66.259 1.00 44.25 147 GLY A N 1
ATOM 1342 C CA . GLY A 1 150 ? 81.070 51.126 65.782 1.00 43.52 147 GLY A CA 1
ATOM 1343 C C . GLY A 1 150 ? 81.754 51.214 64.424 1.00 43.12 147 GLY A C 1
ATOM 1344 O O . GLY A 1 150 ? 82.776 50.571 64.224 1.00 42.45 147 GLY A O 1
ATOM 1345 N N . ILE A 1 151 ? 81.197 51.996 63.488 1.00 42.61 148 ILE A N 1
ATOM 1346 C CA . ILE A 1 151 ? 81.867 52.210 62.187 1.00 41.66 148 ILE A CA 1
ATOM 1347 C C . ILE A 1 151 ? 82.653 53.531 62.117 1.00 42.31 148 ILE A C 1
ATOM 1348 O O . ILE A 1 151 ? 83.073 53.941 61.031 1.00 41.95 148 ILE A O 1
ATOM 1353 N N . GLY A 1 152 ? 82.840 54.191 63.265 1.00 42.33 149 GLY A N 1
ATOM 1354 C CA . GLY A 1 152 ? 83.667 55.404 63.339 1.00 43.11 149 GLY A CA 1
ATOM 1355 C C . GLY A 1 152 ? 83.025 56.742 62.981 1.00 43.98 149 GLY A C 1
ATOM 1356 O O . GLY A 1 152 ? 83.735 57.716 62.704 1.00 43.65 149 GLY A O 1
ATOM 1357 N N . LEU A 1 153 ? 81.694 56.800 62.975 1.00 44.58 150 LEU A N 1
ATOM 1358 C CA . LEU A 1 153 ? 80.988 58.066 62.812 1.00 45.67 150 LEU A CA 1
ATOM 1359 C C . LEU A 1 153 ? 80.665 58.698 64.168 1.00 47.36 150 LEU A C 1
ATOM 1360 O O . LEU A 1 153 ? 80.439 57.990 65.164 1.00 47.31 150 LEU A O 1
ATOM 1365 N N . THR A 1 154 ? 80.628 60.033 64.191 1.00 48.66 151 THR A N 1
ATOM 1366 C CA . THR A 1 154 ? 80.316 60.793 65.409 1.00 49.91 151 THR A CA 1
ATOM 1367 C C . THR A 1 154 ? 78.813 60.986 65.520 1.00 49.68 151 THR A C 1
ATOM 1368 O O . THR A 1 154 ? 78.084 60.654 64.594 1.00 50.39 151 THR A O 1
ATOM 1372 N N . ARG A 1 155 ? 78.334 61.498 66.651 1.00 49.95 152 ARG A N 1
ATOM 1373 C CA . ARG A 1 155 ? 76.912 61.832 66.791 1.00 50.07 152 ARG A CA 1
ATOM 1374 C C . ARG A 1 155 ? 76.625 62.985 65.854 1.00 48.80 152 ARG A C 1
ATOM 1375 O O . ARG A 1 155 ? 77.521 63.785 65.542 1.00 48.39 152 ARG A O 1
ATOM 1383 N N . GLY A 1 156 ? 75.395 63.088 65.387 1.00 47.26 153 GLY A N 1
ATOM 1384 C CA . GLY A 1 156 ? 75.151 64.144 64.414 1.00 47.02 153 GLY A CA 1
ATOM 1385 C C . GLY A 1 156 ? 75.762 63.896 63.031 1.00 45.66 153 GLY A C 1
ATOM 1386 O O . GLY A 1 156 ? 75.923 64.827 62.241 1.00 45.64 153 GLY A O 1
ATOM 1387 N N . GLN A 1 157 ? 76.106 62.642 62.753 1.00 43.90 154 GLN A N 1
ATOM 1388 C CA . GLN A 1 157 ? 76.303 62.189 61.385 1.00 43.41 154 GLN A CA 1
ATOM 1389 C C . GLN A 1 157 ? 75.226 61.162 61.093 1.00 42.40 154 GLN A C 1
ATOM 1390 O O . GLN A 1 157 ? 75.070 60.198 61.839 1.00 43.11 154 GLN A O 1
ATOM 1396 N N . ARG A 1 158 ? 74.473 61.402 60.035 1.00 40.70 155 ARG A N 1
ATOM 1397 C CA . ARG A 1 158 ? 73.323 60.606 59.698 1.00 40.28 155 ARG A CA 1
ATOM 1398 C C . ARG A 1 158 ? 73.661 59.627 58.586 1.00 39.46 155 ARG A C 1
ATOM 1399 O O . ARG A 1 158 ? 74.338 59.978 57.617 1.00 38.91 155 ARG A O 1
ATOM 1407 N N . ILE A 1 159 ? 73.185 58.398 58.742 1.00 38.55 156 ILE A N 1
ATOM 1408 C CA . ILE A 1 159 ? 73.383 57.363 57.750 1.00 38.32 156 ILE A CA 1
ATOM 1409 C C . ILE A 1 159 ? 72.143 57.339 56.893 1.00 38.40 156 ILE A C 1
ATOM 1410 O O . ILE A 1 159 ? 71.053 57.011 57.352 1.00 39.35 156 ILE A O 1
ATOM 1415 N N . VAL A 1 160 ? 72.320 57.727 55.643 1.00 38.25 157 VAL A N 1
ATOM 1416 C CA . VAL A 1 160 ? 71.225 57.749 54.680 1.00 38.18 157 VAL A CA 1
ATOM 1417 C C . VAL A 1 160 ? 70.915 56.364 54.106 1.00 37.98 157 VAL A C 1
ATOM 1418 O O . VAL A 1 160 ? 69.756 56.050 53.854 1.00 38.65 157 VAL A O 1
ATOM 1422 N N . GLY A 1 161 ? 71.939 55.535 53.925 1.00 37.56 158 GLY A N 1
ATOM 1423 C CA . GLY A 1 161 ? 71.723 54.194 53.439 1.00 37.29 158 GLY A CA 1
ATOM 1424 C C . GLY A 1 161 ? 72.991 53.386 53.438 1.00 38.06 158 GLY A C 1
ATOM 1425 O O . GLY A 1 161 ? 74.097 53.935 53.486 1.00 37.83 158 GLY A O 1
ATOM 1426 N N . ILE A 1 162 ? 72.825 52.063 53.432 1.00 38.44 159 ILE A N 1
ATOM 1427 C CA . ILE A 1 162 ? 73.931 51.163 53.151 1.00 38.87 159 ILE A CA 1
ATOM 1428 C C . ILE A 1 162 ? 73.605 50.497 51.841 1.00 38.58 159 ILE A C 1
ATOM 1429 O O . ILE A 1 162 ? 72.600 49.821 51.719 1.00 38.79 159 ILE A O 1
ATOM 1434 N N A LEU A 1 163 ? 74.444 50.724 50.842 0.50 38.63 160 LEU A N 1
ATOM 1435 N N B LEU A 1 163 ? 74.457 50.731 50.853 0.50 39.02 160 LEU A N 1
ATOM 1436 C CA A LEU A 1 163 ? 74.245 50.100 49.548 0.50 38.88 160 LEU A CA 1
ATOM 1437 C CA B LEU A 1 163 ? 74.327 50.115 49.544 0.50 39.65 160 LEU A CA 1
ATOM 1438 C C A LEU A 1 163 ? 75.024 48.794 49.485 0.50 38.93 160 LEU A C 1
ATOM 1439 C C B LEU A 1 163 ? 75.041 48.769 49.532 0.50 39.36 160 LEU A C 1
ATOM 1440 O O A LEU A 1 163 ? 76.215 48.778 49.752 0.50 38.90 160 LEU A O 1
ATOM 1441 O O B LEU A 1 163 ? 76.209 48.699 49.881 0.50 39.33 160 LEU A O 1
ATOM 1450 N N . HIS A 1 164 ? 74.327 47.711 49.152 1.00 39.22 161 HIS A N 1
ATOM 1451 C CA . HIS A 1 164 ? 74.924 46.381 48.981 1.00 40.03 161 HIS A CA 1
ATOM 1452 C C . HIS A 1 164 ? 75.002 46.108 47.490 1.00 40.30 161 HIS A C 1
ATOM 1453 O O . HIS A 1 164 ? 74.025 46.264 46.784 1.00 40.56 161 HIS A O 1
ATOM 1460 N N . ILE A 1 165 ? 76.178 45.741 47.015 1.00 41.13 162 ILE A N 1
ATOM 1461 C CA . ILE A 1 165 ? 76.491 45.858 45.596 1.00 42.28 162 ILE A CA 1
ATOM 1462 C C . ILE A 1 165 ? 77.221 44.626 45.090 1.00 42.23 162 ILE A C 1
ATOM 1463 O O . ILE A 1 165 ? 78.088 44.095 45.767 1.00 42.30 162 ILE A O 1
ATOM 1468 N N . GLY A 1 166 ? 76.878 44.196 43.882 1.00 42.60 163 GLY A N 1
ATOM 1469 C CA . GLY A 1 166 ? 77.668 43.192 43.173 1.00 43.09 163 GLY A CA 1
ATOM 1470 C C . GLY A 1 166 ? 76.991 42.765 41.893 1.00 43.67 163 GLY A C 1
ATOM 1471 O O . GLY A 1 166 ? 75.857 43.175 41.609 1.00 44.49 163 GLY A O 1
ATOM 1472 N N . TYR A 1 167 ? 77.693 41.959 41.108 1.00 44.06 164 TYR A N 1
ATOM 1473 C CA . TYR A 1 167 ? 77.131 41.386 39.887 1.00 44.53 164 TYR A CA 1
ATOM 1474 C C . TYR A 1 167 ? 76.110 40.329 40.269 1.00 44.71 164 TYR A C 1
ATOM 1475 O O . TYR A 1 167 ? 76.159 39.770 41.360 1.00 44.61 164 TYR A O 1
ATOM 1484 N N . PHE A 1 168 ? 75.169 40.075 39.380 1.00 45.68 165 PHE A N 1
ATOM 1485 C CA . PHE A 1 168 ? 74.064 39.183 39.705 1.00 46.83 165 PHE A CA 1
ATOM 1486 C C . PHE A 1 168 ? 73.691 38.310 38.528 1.00 48.00 165 PHE A C 1
ATOM 1487 O O . PHE A 1 168 ? 73.970 38.636 37.374 1.00 47.84 165 PHE A O 1
ATOM 1495 N N . ASP A 1 169 ? 73.040 37.202 38.845 1.00 49.83 166 ASP A N 1
ATOM 1496 C CA . ASP A 1 169 ? 72.616 36.231 37.857 1.00 51.89 166 ASP A CA 1
ATOM 1497 C C . ASP A 1 169 ? 71.376 36.729 37.114 1.00 51.96 166 ASP A C 1
ATOM 1498 O O . ASP A 1 169 ? 71.461 37.119 35.955 1.00 52.67 166 ASP A O 1
ATOM 1503 N N A LYS A 1 170 ? 70.243 36.749 37.806 0.50 51.97 167 LYS A N 1
ATOM 1504 N N B LYS A 1 170 ? 70.231 36.708 37.791 0.50 52.06 167 LYS A N 1
ATOM 1505 C CA A LYS A 1 170 ? 68.959 37.070 37.192 0.50 51.91 167 LYS A CA 1
ATOM 1506 C CA B LYS A 1 170 ? 68.951 37.072 37.188 0.50 52.10 167 LYS A CA 1
ATOM 1507 C C A LYS A 1 170 ? 68.349 38.297 37.857 0.50 51.70 167 LYS A C 1
ATOM 1508 C C B LYS A 1 170 ? 68.391 38.318 37.850 0.50 51.80 167 LYS A C 1
ATOM 1509 O O A LYS A 1 170 ? 68.391 38.425 39.083 0.50 51.79 167 LYS A O 1
ATOM 1510 O O B LYS A 1 170 ? 68.495 38.474 39.069 0.50 51.89 167 LYS A O 1
ATOM 1521 N N . ALA A 1 171 ? 67.797 39.204 37.055 1.00 51.56 168 ALA A N 1
ATOM 1522 C CA . ALA A 1 171 ? 67.113 40.376 37.608 1.00 51.24 168 ALA A CA 1
ATOM 1523 C C . ALA A 1 171 ? 65.829 39.898 38.308 1.00 50.96 168 ALA A C 1
ATOM 1524 O O . ALA A 1 171 ? 65.074 39.096 37.732 1.00 50.68 168 ALA A O 1
ATOM 1526 N N . PRO A 1 172 ? 65.596 40.359 39.558 1.00 50.57 169 PRO A N 1
ATOM 1527 C CA . PRO A 1 172 ? 64.300 40.163 40.193 1.00 50.30 169 PRO A CA 1
ATOM 1528 C C . PRO A 1 172 ? 63.188 40.766 39.331 1.00 50.29 169 PRO A C 1
ATOM 1529 O O . PRO A 1 172 ? 63.434 41.649 38.489 1.00 49.81 169 PRO A O 1
ATOM 1533 N N . GLU A 1 173 ? 61.973 40.296 39.551 1.00 50.30 170 GLU A N 1
ATOM 1534 C CA . GLU A 1 173 ? 60.818 40.849 38.870 1.00 50.72 170 GLU A CA 1
ATOM 1535 C C . GLU A 1 173 ? 60.387 42.194 39.412 1.00 50.56 170 GLU A C 1
ATOM 1536 O O . GLU A 1 173 ? 60.568 42.491 40.596 1.00 52.15 170 GLU A O 1
ATOM 1542 N N . GLY A 1 174 ? 59.823 43.016 38.541 1.00 50.42 171 GLY A N 1
ATOM 1543 C CA . GLY A 1 174 ? 59.290 44.312 38.934 1.00 49.88 171 GLY A CA 1
ATOM 1544 C C . GLY A 1 174 ? 57.943 44.220 39.638 1.00 49.81 171 GLY A C 1
ATOM 1545 O O . GLY A 1 174 ? 57.313 43.146 39.710 1.00 49.91 171 GLY A O 1
ATOM 1546 N N . LYS A 1 175 ? 57.515 45.341 40.201 1.00 49.00 172 LYS A N 1
ATOM 1547 C CA . LYS A 1 175 ? 56.168 45.454 40.722 1.00 49.06 172 LYS A CA 1
ATOM 1548 C C . LYS A 1 175 ? 55.498 46.662 40.062 1.00 47.97 172 LYS A C 1
ATOM 1549 O O . LYS A 1 175 ? 55.977 47.801 40.149 1.00 47.59 172 LYS A O 1
ATOM 1555 N N . ALA A 1 176 ? 54.400 46.407 39.368 1.00 47.16 173 ALA A N 1
ATOM 1556 C CA . ALA A 1 176 ? 53.698 47.469 38.686 1.00 46.39 173 ALA A CA 1
ATOM 1557 C C . ALA A 1 176 ? 53.513 48.699 39.623 1.00 45.88 173 ALA A C 1
ATOM 1558 O O . ALA A 1 176 ? 53.178 48.561 40.810 1.00 46.54 173 ALA A O 1
ATOM 1560 N N . ARG A 1 177 ? 53.784 49.887 39.089 1.00 44.18 174 ARG A N 1
ATOM 1561 C CA . ARG A 1 177 ? 53.532 51.139 39.804 1.00 42.71 174 ARG A CA 1
ATOM 1562 C C . ARG A 1 177 ? 52.080 51.610 39.679 1.00 41.93 174 ARG A C 1
ATOM 1563 O O . ARG A 1 177 ? 51.372 51.231 38.770 1.00 42.67 174 ARG A O 1
ATOM 1571 N N . THR A 1 178 ? 51.640 52.425 40.620 1.00 41.90 175 THR A N 1
ATOM 1572 C CA . THR A 1 178 ? 50.376 53.118 40.519 1.00 41.30 175 THR A CA 1
ATOM 1573 C C . THR A 1 178 ? 50.525 54.252 39.499 1.00 41.02 175 THR A C 1
ATOM 1574 O O . THR A 1 178 ? 51.464 55.059 39.589 1.00 40.13 175 THR A O 1
ATOM 1578 N N . PRO A 1 179 ? 49.603 54.310 38.519 1.00 40.72 176 PRO A N 1
ATOM 1579 C CA . PRO A 1 179 ? 49.563 55.444 37.610 1.00 41.04 176 PRO A CA 1
ATOM 1580 C C . PRO A 1 179 ? 49.561 56.731 38.440 1.00 41.93 176 PRO A C 1
ATOM 1581 O O . PRO A 1 179 ? 48.755 56.882 39.359 1.00 42.01 176 PRO A O 1
ATOM 1585 N N . ILE A 1 180 ? 50.514 57.608 38.151 1.00 42.77 177 ILE A N 1
ATOM 1586 C CA . ILE A 1 180 ? 50.653 58.914 38.801 1.00 43.46 177 ILE A CA 1
ATOM 1587 C C . ILE A 1 180 ? 49.347 59.738 38.875 1.00 43.41 177 ILE A C 1
ATOM 1588 O O . ILE A 1 180 ? 49.116 60.448 39.851 1.00 43.40 177 ILE A O 1
ATOM 1593 N N . THR A 1 181 ? 48.480 59.597 37.879 1.00 44.05 178 THR A N 1
ATOM 1594 C CA . THR A 1 181 ? 47.182 60.259 37.881 1.00 45.05 178 THR A CA 1
ATOM 1595 C C . THR A 1 181 ? 46.289 59.917 39.085 1.00 45.93 178 THR A C 1
ATOM 1596 O O . THR A 1 181 ? 45.355 60.654 39.390 1.00 46.04 178 THR A O 1
ATOM 1600 N N . GLU A 1 182 ? 46.592 58.834 39.795 1.00 46.08 179 GLU A N 1
ATOM 1601 C CA . GLU A 1 182 ? 45.853 58.517 41.011 1.00 47.07 179 GLU A CA 1
ATOM 1602 C C . GLU A 1 182 ? 46.475 59.181 42.236 1.00 46.91 179 GLU A C 1
ATOM 1603 O O . GLU A 1 182 ? 45.898 59.174 43.328 1.00 46.79 179 GLU A O 1
ATOM 1609 N N . LYS A 1 183 ? 47.648 59.776 42.038 1.00 46.87 180 LYS A N 1
ATOM 1610 C CA . LYS A 1 183 ? 48.392 60.401 43.124 1.00 46.97 180 LYS A CA 1
ATOM 1611 C C . LYS A 1 183 ? 48.580 61.891 42.841 1.00 47.30 180 LYS A C 1
ATOM 1612 O O . LYS A 1 183 ? 49.377 62.574 43.481 1.00 46.76 180 LYS A O 1
ATOM 1626 N N A GLU A 1 185 ? 46.753 65.830 41.651 0.60 47.26 182 GLU A N 1
ATOM 1627 N N B GLU A 1 185 ? 46.800 65.844 41.557 0.40 47.45 182 GLU A N 1
ATOM 1628 C CA A GLU A 1 185 ? 45.739 66.779 41.209 0.60 46.49 182 GLU A CA 1
ATOM 1629 C CA B GLU A 1 185 ? 45.732 66.761 41.236 0.40 46.73 182 GLU A CA 1
ATOM 1630 C C A GLU A 1 185 ? 46.372 67.611 40.101 0.60 45.84 182 GLU A C 1
ATOM 1631 C C B GLU A 1 185 ? 46.290 67.749 40.200 0.40 46.26 182 GLU A C 1
ATOM 1632 O O A GLU A 1 185 ? 47.551 67.933 40.156 0.60 45.12 182 GLU A O 1
ATOM 1633 O O B GLU A 1 185 ? 47.369 68.296 40.391 0.40 45.92 182 GLU A O 1
ATOM 1644 N N . ILE A 1 186 ? 45.589 67.917 39.075 1.00 46.06 183 ILE A N 1
ATOM 1645 C CA . ILE A 1 186 ? 46.031 68.817 38.000 1.00 45.70 183 ILE A CA 1
ATOM 1646 C C . ILE A 1 186 ? 45.246 70.110 38.128 1.00 45.48 183 ILE A C 1
ATOM 1647 O O . ILE A 1 186 ? 44.025 70.092 38.158 1.00 45.07 183 ILE A O 1
ATOM 1652 N N . ILE A 1 187 ? 45.949 71.226 38.265 1.00 45.63 184 ILE A N 1
ATOM 1653 C CA . ILE A 1 187 ? 45.272 72.523 38.415 1.00 45.71 184 ILE A CA 1
ATOM 1654 C C . ILE A 1 187 ? 45.585 73.364 37.191 1.00 46.95 184 ILE A C 1
ATOM 1655 O O . ILE A 1 187 ? 46.682 73.900 37.045 1.00 46.43 184 ILE A O 1
ATOM 1660 N N . GLU A 1 188 ? 44.617 73.396 36.285 1.00 49.28 185 GLU A N 1
ATOM 1661 C CA . GLU A 1 188 ? 44.684 74.170 35.047 1.00 51.88 185 GLU A CA 1
ATOM 1662 C C . GLU A 1 188 ? 43.651 75.234 35.202 1.00 53.09 185 GLU A C 1
ATOM 1663 O O . GLU A 1 188 ? 43.440 76.025 34.299 1.00 53.68 185 GLU A O 1
ATOM 1669 N N . GLY A 1 189 ? 42.983 75.179 36.359 1.00 54.98 186 GLY A N 1
ATOM 1670 C CA . GLY A 1 189 ? 41.935 76.095 36.795 1.00 56.32 186 GLY A CA 1
ATOM 1671 C C . GLY A 1 189 ? 42.013 77.499 36.253 1.00 56.90 186 GLY A C 1
ATOM 1672 O O . GLY A 1 189 ? 41.015 78.003 35.738 1.00 58.56 186 GLY A O 1
ATOM 1673 N N . ALA B 1 3 ? 61.015 62.572 18.836 1.00 64.82 0 ALA B N 1
ATOM 1674 C CA . ALA B 1 3 ? 61.131 62.625 20.298 1.00 65.18 0 ALA B CA 1
ATOM 1675 C C . ALA B 1 3 ? 62.409 62.002 20.916 1.00 65.21 0 ALA B C 1
ATOM 1676 O O . ALA B 1 3 ? 63.009 62.633 21.813 1.00 66.34 0 ALA B O 1
ATOM 1686 N N . THR B 1 5 ? 66.256 59.843 21.926 1.00 58.72 2 THR B N 1
ATOM 1687 C CA . THR B 1 5 ? 67.487 60.377 22.544 1.00 56.29 2 THR B CA 1
ATOM 1688 C C . THR B 1 5 ? 68.817 60.197 21.769 1.00 54.73 2 THR B C 1
ATOM 1689 O O . THR B 1 5 ? 69.007 59.203 21.059 1.00 54.41 2 THR B O 1
ATOM 1693 N N . THR B 1 6 ? 69.735 61.156 21.935 1.00 52.52 3 THR B N 1
ATOM 1694 C CA . THR B 1 6 ? 71.070 61.062 21.319 1.00 50.88 3 THR B CA 1
ATOM 1695 C C . THR B 1 6 ? 72.225 60.886 22.310 1.00 49.74 3 THR B C 1
ATOM 1696 O O . THR B 1 6 ? 73.376 61.009 21.925 1.00 49.62 3 THR B O 1
ATOM 1700 N N . TYR B 1 7 ? 71.925 60.599 23.571 1.00 48.85 4 TYR B N 1
ATOM 1701 C CA . TYR B 1 7 ? 72.971 60.311 24.561 1.00 48.36 4 TYR B CA 1
ATOM 1702 C C . TYR B 1 7 ? 73.433 58.843 24.459 1.00 48.42 4 TYR B C 1
ATOM 1703 O O . TYR B 1 7 ? 72.607 57.941 24.344 1.00 47.65 4 TYR B O 1
ATOM 1712 N N . THR B 1 8 ? 74.750 58.621 24.499 1.00 49.01 5 THR B N 1
ATOM 1713 C CA . THR B 1 8 ? 75.323 57.275 24.439 1.00 49.74 5 THR B CA 1
ATOM 1714 C C . THR B 1 8 ? 75.568 56.668 25.837 1.00 50.11 5 THR B C 1
ATOM 1715 O O . THR B 1 8 ? 76.158 55.588 25.967 1.00 50.18 5 THR B O 1
ATOM 1719 N N . SER B 1 9 ? 75.101 57.357 26.876 1.00 50.11 6 SER B N 1
ATOM 1720 C CA . SER B 1 9 ? 75.266 56.904 28.253 1.00 50.04 6 SER B CA 1
ATOM 1721 C C . SER B 1 9 ? 74.266 57.629 29.141 1.00 49.68 6 SER B C 1
ATOM 1722 O O . SER B 1 9 ? 73.941 58.794 28.876 1.00 49.84 6 SER B O 1
ATOM 1725 N N . ILE B 1 10 ? 73.777 56.969 30.193 1.00 48.52 7 ILE B N 1
ATOM 1726 C CA . ILE B 1 10 ? 72.975 57.690 31.184 1.00 47.87 7 ILE B CA 1
ATOM 1727 C C . ILE B 1 10 ? 73.855 58.585 32.058 1.00 46.31 7 ILE B C 1
ATOM 1728 O O . ILE B 1 10 ? 73.393 59.617 32.552 1.00 45.82 7 ILE B O 1
ATOM 1733 N N . ALA B 1 11 ? 75.122 58.185 32.206 1.00 44.40 8 ALA B N 1
ATOM 1734 C CA . ALA B 1 11 ? 76.136 58.986 32.874 1.00 43.21 8 ALA B CA 1
ATOM 1735 C C . ALA B 1 11 ? 76.195 60.409 32.340 1.00 42.28 8 ALA B C 1
ATOM 1736 O O . ALA B 1 11 ? 76.313 61.348 33.108 1.00 41.76 8 ALA B O 1
ATOM 1738 N N . ASN B 1 12 ? 76.126 60.552 31.020 1.00 41.96 9 ASN B N 1
ATOM 1739 C CA . ASN B 1 12 ? 76.133 61.857 30.377 1.00 41.74 9 ASN B CA 1
ATOM 1740 C C . ASN B 1 12 ? 74.918 62.700 30.728 1.00 40.35 9 ASN B C 1
ATOM 1741 O O . ASN B 1 12 ? 75.047 63.912 30.879 1.00 40.75 9 ASN B O 1
ATOM 1746 N N . VAL B 1 13 ? 73.755 62.073 30.853 1.00 39.19 10 VAL B N 1
ATOM 1747 C CA . VAL B 1 13 ? 72.527 62.799 31.205 1.00 38.81 10 VAL B CA 1
ATOM 1748 C C . VAL B 1 13 ? 72.709 63.303 32.618 1.00 38.90 10 VAL B C 1
ATOM 1749 O O . VAL B 1 13 ? 72.469 64.477 32.896 1.00 38.74 10 VAL B O 1
ATOM 1753 N N . ILE B 1 14 ? 73.189 62.407 33.488 1.00 39.38 11 ILE B N 1
ATOM 1754 C CA . ILE B 1 14 ? 73.437 62.700 34.900 1.00 39.47 11 ILE B CA 1
ATOM 1755 C C . ILE B 1 14 ? 74.436 63.848 35.054 1.00 40.10 11 ILE B C 1
ATOM 1756 O O . ILE B 1 14 ? 74.166 64.815 35.770 1.00 40.38 11 ILE B O 1
ATOM 1761 N N . LYS B 1 15 ? 75.544 63.779 34.321 1.00 41.27 12 LYS B N 1
ATOM 1762 C CA . LYS B 1 15 ? 76.583 64.808 34.403 1.00 42.64 12 LYS B CA 1
ATOM 1763 C C . LYS B 1 15 ? 76.232 66.140 33.727 1.00 42.52 12 LYS B C 1
ATOM 1764 O O . LYS B 1 15 ? 76.722 67.199 34.147 1.00 42.26 12 LYS B O 1
ATOM 1770 N N A GLU B 1 16 ? 75.352 66.081 32.730 0.50 42.07 13 GLU B N 1
ATOM 1771 N N B GLU B 1 16 ? 75.402 66.118 32.686 0.50 42.74 13 GLU B N 1
ATOM 1772 C CA A GLU B 1 16 ? 75.043 67.253 31.924 0.50 41.96 13 GLU B CA 1
ATOM 1773 C CA B GLU B 1 16 ? 75.117 67.375 31.991 0.50 43.23 13 GLU B CA 1
ATOM 1774 C C A GLU B 1 16 ? 73.790 68.000 32.369 0.50 42.13 13 GLU B C 1
ATOM 1775 C C B GLU B 1 16 ? 73.783 68.033 32.380 0.50 42.85 13 GLU B C 1
ATOM 1776 O O A GLU B 1 16 ? 73.632 69.188 32.070 0.50 42.29 13 GLU B O 1
ATOM 1777 O O B GLU B 1 16 ? 73.560 69.203 32.049 0.50 42.96 13 GLU B O 1
ATOM 1788 N N . ARG B 1 17 ? 72.917 67.307 33.096 1.00 42.19 14 ARG B N 1
ATOM 1789 C CA . ARG B 1 17 ? 71.708 67.931 33.676 1.00 41.76 14 ARG B CA 1
ATOM 1790 C C . ARG B 1 17 ? 72.085 69.210 34.461 1.00 41.87 14 ARG B C 1
ATOM 1791 O O . ARG B 1 17 ? 73.027 69.202 35.258 1.00 40.97 14 ARG B O 1
ATOM 1799 N N . ARG B 1 18 ? 71.357 70.298 34.201 1.00 42.18 15 ARG B N 1
ATOM 1800 C CA . ARG B 1 18 ? 71.487 71.547 34.941 1.00 42.10 15 ARG B CA 1
ATOM 1801 C C . ARG B 1 18 ? 70.155 71.984 35.517 1.00 42.20 15 ARG B C 1
ATOM 1802 O O . ARG B 1 18 ? 69.107 71.760 34.929 1.00 42.51 15 ARG B O 1
ATOM 1810 N N . SER B 1 19 ? 70.205 72.629 36.670 1.00 42.47 16 SER B N 1
ATOM 1811 C CA . SER B 1 19 ? 69.035 73.284 37.221 1.00 42.61 16 SER B CA 1
ATOM 1812 C C . SER B 1 19 ? 68.772 74.503 36.360 1.00 42.70 16 SER B C 1
ATOM 1813 O O . SER B 1 19 ? 69.664 75.338 36.145 1.00 44.03 16 SER B O 1
ATOM 1816 N N . VAL B 1 20 ? 67.558 74.576 35.847 1.00 41.92 17 VAL B N 1
ATOM 1817 C CA . VAL B 1 20 ? 67.144 75.625 34.940 1.00 41.22 17 VAL B CA 1
ATOM 1818 C C . VAL B 1 20 ? 66.086 76.487 35.660 1.00 41.25 17 VAL B C 1
ATOM 1819 O O . VAL B 1 20 ? 65.117 75.957 36.214 1.00 40.59 17 VAL B O 1
ATOM 1823 N N . ARG B 1 21 ? 66.286 77.804 35.633 1.00 41.40 18 ARG B N 1
ATOM 1824 C CA . ARG B 1 21 ? 65.458 78.755 36.376 1.00 42.04 18 ARG B CA 1
ATOM 1825 C C . ARG B 1 21 ? 64.683 79.751 35.512 1.00 41.73 18 ARG B C 1
ATOM 1826 O O . ARG B 1 21 ? 63.732 80.371 35.978 1.00 41.02 18 ARG B O 1
ATOM 1834 N N . THR B 1 22 ? 65.093 79.871 34.254 1.00 41.86 19 THR B N 1
ATOM 1835 C CA . THR B 1 22 ? 64.471 80.767 33.288 1.00 42.03 19 THR B CA 1
ATOM 1836 C C . THR B 1 22 ? 64.163 79.986 32.021 1.00 41.52 19 THR B C 1
ATOM 1837 O O . THR B 1 22 ? 65.001 79.255 31.502 1.00 40.75 19 THR B O 1
ATOM 1841 N N . PHE B 1 23 ? 62.955 80.178 31.522 1.00 41.50 20 PHE B N 1
ATOM 1842 C CA . PHE B 1 23 ? 62.392 79.305 30.521 1.00 41.91 20 PHE B CA 1
ATOM 1843 C C . PHE B 1 23 ? 61.974 80.103 29.315 1.00 42.51 20 PHE B C 1
ATOM 1844 O O . PHE B 1 23 ? 61.620 81.273 29.419 1.00 42.51 20 PHE B O 1
ATOM 1852 N N . THR B 1 24 ? 62.054 79.463 28.158 1.00 44.01 21 THR B N 1
ATOM 1853 C CA . THR B 1 24 ? 61.508 80.020 26.922 1.00 45.20 21 THR B CA 1
ATOM 1854 C C . THR B 1 24 ? 59.968 79.909 26.955 1.00 45.99 21 THR B C 1
ATOM 1855 O O . THR B 1 24 ? 59.400 79.219 27.833 1.00 46.28 21 THR B O 1
ATOM 1859 N N A ASP B 1 25 ? 59.292 80.575 26.025 0.50 46.47 22 ASP B N 1
ATOM 1860 N N B ASP B 1 25 ? 59.324 80.595 26.010 0.50 46.53 22 ASP B N 1
ATOM 1861 C CA A ASP B 1 25 ? 57.830 80.571 26.009 0.50 47.16 22 ASP B CA 1
ATOM 1862 C CA B ASP B 1 25 ? 57.864 80.617 25.850 0.50 47.28 22 ASP B CA 1
ATOM 1863 C C A ASP B 1 25 ? 57.251 79.314 25.345 0.50 47.14 22 ASP B C 1
ATOM 1864 C C B ASP B 1 25 ? 57.348 79.471 24.975 0.50 47.23 22 ASP B C 1
ATOM 1865 O O A ASP B 1 25 ? 56.038 79.177 25.229 0.50 47.54 22 ASP B O 1
ATOM 1866 O O B ASP B 1 25 ? 56.290 79.564 24.349 0.50 47.46 22 ASP B O 1
ATOM 1875 N N . LYS B 1 26 ? 58.113 78.393 24.919 1.00 47.31 23 LYS B N 1
ATOM 1876 C CA . LYS B 1 26 ? 57.654 77.168 24.279 1.00 47.40 23 LYS B CA 1
ATOM 1877 C C . LYS B 1 26 ? 56.688 76.438 25.232 1.00 47.34 23 LYS B C 1
ATOM 1878 O O . LYS B 1 26 ? 56.971 76.285 26.439 1.00 47.23 23 LYS B O 1
ATOM 1884 N N . ALA B 1 27 ? 55.541 76.039 24.689 1.00 47.16 24 ALA B N 1
ATOM 1885 C CA . ALA B 1 27 ? 54.494 75.349 25.452 1.00 47.26 24 ALA B CA 1
ATOM 1886 C C . ALA B 1 27 ? 54.950 73.951 25.849 1.00 46.70 24 ALA B C 1
ATOM 1887 O O . ALA B 1 27 ? 55.678 73.288 25.108 1.00 47.06 24 ALA B O 1
ATOM 1889 N N . VAL B 1 28 ? 54.499 73.503 27.011 1.00 46.08 25 VAL B N 1
ATOM 1890 C CA . VAL B 1 28 ? 54.845 72.186 27.518 1.00 45.85 25 VAL B CA 1
ATOM 1891 C C . VAL B 1 28 ? 53.564 71.343 27.596 1.00 45.93 25 VAL B C 1
ATOM 1892 O O . VAL B 1 28 ? 52.593 71.747 28.236 1.00 46.49 25 VAL B O 1
ATOM 1896 N N A GLU B 1 29 ? 53.597 70.178 26.954 0.50 45.74 26 GLU B N 1
ATOM 1897 N N B GLU B 1 29 ? 53.544 70.198 26.918 0.50 45.70 26 GLU B N 1
ATOM 1898 C CA A GLU B 1 29 ? 52.487 69.229 26.923 0.50 45.61 26 GLU B CA 1
ATOM 1899 C CA B GLU B 1 29 ? 52.327 69.389 26.873 0.50 45.54 26 GLU B CA 1
ATOM 1900 C C A GLU B 1 29 ? 52.176 68.662 28.299 0.50 44.84 26 GLU B C 1
ATOM 1901 C C B GLU B 1 29 ? 52.108 68.610 28.165 0.50 44.80 26 GLU B C 1
ATOM 1902 O O A GLU B 1 29 ? 53.050 68.060 28.928 0.50 44.83 26 GLU B O 1
ATOM 1903 O O B GLU B 1 29 ? 52.976 67.857 28.608 0.50 44.65 26 GLU B O 1
ATOM 1914 N N . LYS B 1 30 ? 50.934 68.822 28.755 1.00 44.21 27 LYS B N 1
ATOM 1915 C CA . LYS B 1 30 ? 50.515 68.190 30.020 1.00 43.81 27 LYS B CA 1
ATOM 1916 C C . LYS B 1 30 ? 50.659 66.661 29.998 1.00 43.23 27 LYS B C 1
ATOM 1917 O O . LYS B 1 30 ? 51.056 66.055 30.997 1.00 43.16 27 LYS B O 1
ATOM 1923 N N A ASP B 1 31 ? 50.344 66.057 28.856 0.50 42.83 28 ASP B N 1
ATOM 1924 N N B ASP B 1 31 ? 50.380 66.048 28.856 0.50 43.26 28 ASP B N 1
ATOM 1925 C CA A ASP B 1 31 ? 50.479 64.615 28.694 0.50 42.89 28 ASP B CA 1
ATOM 1926 C CA B ASP B 1 31 ? 50.488 64.599 28.772 0.50 43.67 28 ASP B CA 1
ATOM 1927 C C A ASP B 1 31 ? 51.944 64.198 28.790 0.50 42.38 28 ASP B C 1
ATOM 1928 C C B ASP B 1 31 ? 51.938 64.120 28.625 0.50 42.90 28 ASP B C 1
ATOM 1929 O O A ASP B 1 31 ? 52.246 63.151 29.358 0.50 42.31 28 ASP B O 1
ATOM 1930 O O B ASP B 1 31 ? 52.222 62.952 28.861 0.50 42.96 28 ASP B O 1
ATOM 1939 N N . LEU B 1 32 ? 52.844 65.028 28.261 1.00 42.02 29 LEU B N 1
ATOM 1940 C CA . LEU B 1 32 ? 54.288 64.753 28.348 1.00 41.83 29 LEU B CA 1
ATOM 1941 C C . LEU B 1 32 ? 54.756 64.720 29.820 1.00 41.78 29 LEU B C 1
ATOM 1942 O O . LEU B 1 32 ? 55.391 63.769 30.238 1.00 42.24 29 LEU B O 1
ATOM 1947 N N . LEU B 1 33 ? 54.415 65.746 30.590 1.00 41.39 30 LEU B N 1
ATOM 1948 C CA . LEU B 1 33 ? 54.752 65.798 32.006 1.00 41.67 30 LEU B CA 1
ATOM 1949 C C . LEU B 1 33 ? 54.227 64.588 32.748 1.00 41.18 30 LEU B C 1
ATOM 1950 O O . LEU B 1 33 ? 54.898 64.074 33.604 1.00 40.45 30 LEU B O 1
ATOM 1955 N N . ILE B 1 34 ? 53.009 64.160 32.421 1.00 41.51 31 ILE B N 1
ATOM 1956 C CA . ILE B 1 34 ? 52.424 62.972 33.026 1.00 41.80 31 ILE B CA 1
ATOM 1957 C C . ILE B 1 34 ? 53.185 61.697 32.626 1.00 41.62 31 ILE B C 1
ATOM 1958 O O . ILE B 1 34 ? 53.404 60.813 33.452 1.00 41.74 31 ILE B O 1
ATOM 1963 N N . GLU B 1 35 ? 53.592 61.615 31.368 1.00 41.27 32 GLU B N 1
ATOM 1964 C CA . GLU B 1 35 ? 54.380 60.486 30.908 1.00 42.04 32 GLU B CA 1
ATOM 1965 C C . GLU B 1 35 ? 55.701 60.383 31.690 1.00 40.69 32 GLU B C 1
ATOM 1966 O O . GLU B 1 35 ? 56.053 59.305 32.171 1.00 40.66 32 GLU B O 1
ATOM 1972 N N . LEU B 1 36 ? 56.412 61.505 31.803 1.00 40.17 33 LEU B N 1
ATOM 1973 C CA . LEU B 1 36 ? 57.679 61.590 32.548 1.00 39.40 33 LEU B CA 1
ATOM 1974 C C . LEU B 1 36 ? 57.506 61.216 34.043 1.00 39.12 33 LEU B C 1
ATOM 1975 O O . LEU B 1 36 ? 58.284 60.419 34.603 1.00 38.51 33 LEU B O 1
ATOM 1980 N N . LEU B 1 37 ? 56.448 61.751 34.656 1.00 38.20 34 LEU B N 1
ATOM 1981 C CA . LEU B 1 37 ? 56.097 61.454 36.051 1.00 37.89 34 LEU B CA 1
ATOM 1982 C C . LEU B 1 37 ? 55.865 59.949 36.250 1.00 38.65 34 LEU B C 1
ATOM 1983 O O . LEU B 1 37 ? 56.358 59.350 37.212 1.00 38.38 34 LEU B O 1
ATOM 1988 N N . ASN B 1 38 ? 55.134 59.337 35.313 1.00 39.47 35 ASN B N 1
ATOM 1989 C CA . ASN B 1 38 ? 54.929 57.893 35.322 1.00 39.77 35 ASN B CA 1
ATOM 1990 C C . ASN B 1 38 ? 56.210 57.088 35.183 1.00 39.31 35 ASN B C 1
ATOM 1991 O O . ASN B 1 38 ? 56.325 56.036 35.791 1.00 40.17 35 ASN B O 1
ATOM 1996 N N . ASP B 1 39 ? 57.159 57.565 34.387 1.00 38.86 36 ASP B N 1
ATOM 1997 C CA . ASP B 1 39 ? 58.474 56.910 34.329 1.00 39.04 36 ASP B CA 1
ATOM 1998 C C . ASP B 1 39 ? 59.224 57.058 35.668 1.00 38.29 36 ASP B C 1
ATOM 1999 O O . ASP B 1 39 ? 59.865 56.119 36.141 1.00 38.32 36 ASP B O 1
ATOM 2004 N N . ALA B 1 40 ? 59.106 58.242 36.281 1.00 38.82 37 ALA B N 1
ATOM 2005 C CA . ALA B 1 40 ? 59.762 58.570 37.540 1.00 37.80 37 ALA B CA 1
ATOM 2006 C C . ALA B 1 40 ? 59.347 57.684 38.695 1.00 38.17 37 ALA B C 1
ATOM 2007 O O . ALA B 1 40 ? 60.157 57.467 39.596 1.00 38.20 37 ALA B O 1
ATOM 2009 N N . THR B 1 41 ? 58.115 57.150 38.653 1.00 38.59 38 THR B N 1
ATOM 2010 C CA . THR B 1 41 ? 57.566 56.326 39.748 1.00 39.21 38 THR B CA 1
ATOM 2011 C C . THR B 1 41 ? 58.342 55.002 39.936 1.00 39.94 38 THR B C 1
ATOM 2012 O O . THR B 1 41 ? 58.193 54.323 40.966 1.00 39.53 38 THR B O 1
ATOM 2016 N N . TRP B 1 42 ? 59.166 54.646 38.951 1.00 40.37 39 TRP B N 1
ATOM 2017 C CA . TRP B 1 42 ? 60.054 53.500 39.085 1.00 41.43 39 TRP B CA 1
ATOM 2018 C C . TRP B 1 42 ? 61.260 53.730 40.009 1.00 42.22 39 TRP B C 1
ATOM 2019 O O . TRP B 1 42 ? 62.252 53.004 39.908 1.00 44.29 39 TRP B O 1
ATOM 2030 N N . ALA B 1 43 ? 61.164 54.691 40.941 1.00 42.36 40 ALA B N 1
ATOM 2031 C CA . ALA B 1 43 ? 62.184 54.895 41.974 1.00 41.76 40 ALA B CA 1
ATOM 2032 C C . ALA B 1 43 ? 62.130 53.788 43.018 1.00 41.94 40 ALA B C 1
ATOM 2033 O O . ALA B 1 43 ? 61.084 53.181 43.204 1.00 42.02 40 ALA B O 1
ATOM 2035 N N . PRO B 1 44 ? 63.240 53.571 43.758 1.00 42.51 41 PRO B N 1
ATOM 2036 C CA . PRO B 1 44 ? 63.120 52.623 44.854 1.00 42.90 41 PRO B CA 1
ATOM 2037 C C . PRO B 1 44 ? 62.148 53.198 45.881 1.00 43.36 41 PRO B C 1
ATOM 2038 O O . PRO B 1 44 ? 62.024 54.416 46.033 1.00 43.34 41 PRO B O 1
ATOM 2042 N N . ASN B 1 45 ? 61.403 52.319 46.520 1.00 43.63 42 ASN B N 1
ATOM 2043 C CA . ASN B 1 45 ? 60.499 52.729 47.553 1.00 43.97 42 ASN B CA 1
ATOM 2044 C C . ASN B 1 45 ? 60.236 51.558 48.476 1.00 44.21 42 ASN B C 1
ATOM 2045 O O . ASN B 1 45 ? 59.652 50.550 48.102 1.00 43.91 42 ASN B O 1
ATOM 2050 N N . HIS B 1 46 ? 60.757 51.683 49.687 1.00 44.79 43 HIS B N 1
ATOM 2051 C CA . HIS B 1 46 ? 60.681 50.602 50.622 1.00 44.79 43 HIS B CA 1
ATOM 2052 C C . HIS B 1 46 ? 59.229 50.187 50.855 1.00 43.61 43 HIS B C 1
ATOM 2053 O O . HIS B 1 46 ? 58.360 51.048 50.943 1.00 42.84 43 HIS B O 1
ATOM 2060 N N . LYS B 1 47 ? 59.004 48.870 50.907 1.00 42.36 44 LYS B N 1
ATOM 2061 C CA . LYS B 1 47 ? 57.684 48.231 51.083 1.00 41.90 44 LYS B CA 1
ATOM 2062 C C . LYS B 1 47 ? 56.611 48.601 50.043 1.00 40.99 44 LYS B C 1
ATOM 2063 O O . LYS B 1 47 ? 55.408 48.392 50.277 1.00 40.24 44 LYS B O 1
ATOM 2069 N N A HIS B 1 48 ? 57.053 49.107 48.886 0.50 41.13 45 HIS B N 1
ATOM 2070 N N B HIS B 1 48 ? 57.064 49.167 48.927 0.50 40.96 45 HIS B N 1
ATOM 2071 C CA A HIS B 1 48 ? 56.173 49.530 47.759 0.50 41.21 45 HIS B CA 1
ATOM 2072 C CA B HIS B 1 48 ? 56.200 49.527 47.797 0.50 40.94 45 HIS B CA 1
ATOM 2073 C C A HIS B 1 48 ? 55.100 50.519 48.230 0.50 40.98 45 HIS B C 1
ATOM 2074 C C B HIS B 1 48 ? 55.121 50.522 48.217 0.50 40.82 45 HIS B C 1
ATOM 2075 O O A HIS B 1 48 ? 53.950 50.484 47.773 0.50 40.76 45 HIS B O 1
ATOM 2076 O O B HIS B 1 48 ? 53.993 50.497 47.707 0.50 40.58 45 HIS B O 1
ATOM 2089 N N . ARG B 1 49 ? 55.498 51.398 49.151 1.00 40.57 46 ARG B N 1
ATOM 2090 C CA . ARG B 1 49 ? 54.613 52.413 49.678 1.00 40.89 46 ARG B CA 1
ATOM 2091 C C . ARG B 1 49 ? 54.305 53.530 48.672 1.00 40.77 46 ARG B C 1
ATOM 2092 O O . ARG B 1 49 ? 53.298 54.196 48.815 1.00 40.59 46 ARG B O 1
ATOM 2100 N N . GLU B 1 50 ? 55.155 53.725 47.660 1.00 40.60 47 GLU B N 1
ATOM 2101 C CA . GLU B 1 50 ? 54.932 54.824 46.668 1.00 39.91 47 GLU B CA 1
ATOM 2102 C C . GLU B 1 50 ? 54.433 56.127 47.311 1.00 39.04 47 GLU B C 1
ATOM 2103 O O . GLU B 1 50 ? 53.317 56.579 47.021 1.00 39.75 47 GLU B O 1
ATOM 2109 N N . PRO B 1 51 ? 55.257 56.731 48.193 1.00 37.79 48 PRO B N 1
ATOM 2110 C CA . PRO B 1 51 ? 54.769 57.826 49.065 1.00 37.52 48 PRO B CA 1
ATOM 2111 C C . PRO B 1 51 ? 54.557 59.192 48.374 1.00 38.07 48 PRO B C 1
ATOM 2112 O O . PRO B 1 51 ? 53.927 60.063 48.969 1.00 38.49 48 PRO B O 1
ATOM 2116 N N . TRP B 1 52 ? 55.041 59.350 47.137 1.00 37.24 49 TRP B N 1
ATOM 2117 C CA . TRP B 1 52 ? 54.893 60.596 46.365 1.00 37.68 49 TRP B CA 1
ATOM 2118 C C . TRP B 1 52 ? 53.444 60.967 45.989 1.00 37.50 49 TRP B C 1
ATOM 2119 O O . TRP B 1 52 ? 52.604 60.123 45.696 1.00 36.34 49 TRP B O 1
ATOM 2130 N N . ASN B 1 53 ? 53.172 62.260 46.050 1.00 38.12 50 ASN B N 1
ATOM 2131 C CA . ASN B 1 53 ? 51.898 62.818 45.608 1.00 38.62 50 ASN B CA 1
ATOM 2132 C C . ASN B 1 53 ? 52.279 64.121 45.001 1.00 38.67 50 ASN B C 1
ATOM 2133 O O . ASN B 1 53 ? 53.316 64.736 45.364 1.00 37.99 50 ASN B O 1
ATOM 2138 N N A CYS B 1 54 ? 51.454 64.548 44.047 0.50 38.19 51 CYS B N 1
ATOM 2139 N N B CYS B 1 54 ? 51.461 64.604 44.093 0.50 39.30 51 CYS B N 1
ATOM 2140 C CA A CYS B 1 54 ? 51.731 65.744 43.253 0.50 37.93 51 CYS B CA 1
ATOM 2141 C CA B CYS B 1 54 ? 51.788 65.901 43.571 0.50 40.28 51 CYS B CA 1
ATOM 2142 C C A CYS B 1 54 ? 50.540 66.684 43.113 0.50 38.18 51 CYS B C 1
ATOM 2143 C C B CYS B 1 54 ? 50.593 66.685 43.096 0.50 39.42 51 CYS B C 1
ATOM 2144 O O A CYS B 1 54 ? 49.390 66.245 43.163 0.50 38.16 51 CYS B O 1
ATOM 2145 O O B CYS B 1 54 ? 49.505 66.150 42.894 0.50 39.30 51 CYS B O 1
ATOM 2150 N N . LYS B 1 55 ? 50.840 67.977 42.965 1.00 38.65 52 LYS B N 1
ATOM 2151 C CA . LYS B 1 55 ? 49.896 68.948 42.437 1.00 38.74 52 LYS B CA 1
ATOM 2152 C C . LYS B 1 55 ? 50.605 69.621 41.256 1.00 38.54 52 LYS B C 1
ATOM 2153 O O . LYS B 1 55 ? 51.685 70.187 41.397 1.00 38.30 52 LYS B O 1
ATOM 2159 N N . LEU B 1 56 ? 50.020 69.496 40.077 1.00 39.29 53 LEU B N 1
ATOM 2160 C CA . LEU B 1 56 ? 50.601 70.042 38.856 1.00 39.94 53 LEU B CA 1
ATOM 2161 C C . LEU B 1 56 ? 49.879 71.344 38.509 1.00 39.37 53 LEU B C 1
ATOM 2162 O O . LEU B 1 56 ? 48.661 71.338 38.328 1.00 39.30 53 LEU B O 1
ATOM 2167 N N . TYR B 1 57 ? 50.616 72.456 38.435 1.00 38.99 54 TYR B N 1
ATOM 2168 C CA . TYR B 1 57 ? 50.014 73.733 38.093 1.00 39.56 54 TYR B CA 1
ATOM 2169 C C . TYR B 1 57 ? 50.477 74.149 36.704 1.00 40.27 54 TYR B C 1
ATOM 2170 O O . TYR B 1 57 ? 51.675 74.310 36.444 1.00 39.43 54 TYR B O 1
ATOM 2179 N N . ILE B 1 58 ? 49.501 74.317 35.817 1.00 41.02 55 ILE B N 1
ATOM 2180 C CA . ILE B 1 58 ? 49.771 74.574 34.415 1.00 42.68 55 ILE B CA 1
ATOM 2181 C C . ILE B 1 58 ? 48.744 75.571 33.893 1.00 42.44 55 ILE B C 1
ATOM 2182 O O . ILE B 1 58 ? 47.623 75.621 34.399 1.00 42.58 55 ILE B O 1
ATOM 2187 N N . GLY B 1 59 ? 49.141 76.376 32.910 1.00 42.87 56 GLY B N 1
ATOM 2188 C CA . GLY B 1 59 ? 48.257 77.388 32.305 1.00 42.76 56 GLY B CA 1
ATOM 2189 C C . GLY B 1 59 ? 47.701 78.371 33.321 1.00 42.99 56 GLY B C 1
ATOM 2190 O O . GLY B 1 59 ? 48.456 78.928 34.122 1.00 43.10 56 GLY B O 1
ATOM 2191 N N A GLU B 1 60 ? 46.384 78.586 33.281 0.60 43.21 57 GLU B N 1
ATOM 2192 N N B GLU B 1 60 ? 46.387 78.577 33.287 0.40 42.74 57 GLU B N 1
ATOM 2193 C CA A GLU B 1 60 ? 45.707 79.481 34.228 0.60 44.02 57 GLU B CA 1
ATOM 2194 C CA B GLU B 1 60 ? 45.710 79.456 34.236 0.40 42.77 57 GLU B CA 1
ATOM 2195 C C A GLU B 1 60 ? 45.777 78.964 35.668 0.60 43.00 57 GLU B C 1
ATOM 2196 C C B GLU B 1 60 ? 45.866 78.970 35.665 0.40 42.45 57 GLU B C 1
ATOM 2197 O O A GLU B 1 60 ? 45.669 79.742 36.616 0.60 42.98 57 GLU B O 1
ATOM 2198 O O B GLU B 1 60 ? 45.879 79.770 36.601 0.40 42.43 57 GLU B O 1
ATOM 2209 N N . GLY B 1 61 ? 45.980 77.653 35.817 1.00 42.73 58 GLY B N 1
ATOM 2210 C CA . GLY B 1 61 ? 46.141 77.006 37.127 1.00 41.29 58 GLY B CA 1
ATOM 2211 C C . GLY B 1 61 ? 47.236 77.600 37.977 1.00 40.41 58 GLY B C 1
ATOM 2212 O O . GLY B 1 61 ? 47.134 77.619 39.195 1.00 41.00 58 GLY B O 1
ATOM 2213 N N . ARG B 1 62 ? 48.270 78.113 37.325 1.00 39.62 59 ARG B N 1
ATOM 2214 C CA . ARG B 1 62 ? 49.422 78.710 37.992 1.00 38.65 59 ARG B CA 1
ATOM 2215 C C . ARG B 1 62 ? 49.095 79.908 38.873 1.00 39.02 59 ARG B C 1
ATOM 2216 O O . ARG B 1 62 ? 49.785 80.163 39.854 1.00 39.06 59 ARG B O 1
ATOM 2224 N N . LYS B 1 63 ? 48.033 80.623 38.522 1.00 40.26 60 LYS B N 1
ATOM 2225 C CA . LYS B 1 63 ? 47.571 81.794 39.263 1.00 41.52 60 LYS B CA 1
ATOM 2226 C C . LYS B 1 63 ? 47.121 81.400 40.665 1.00 41.63 60 LYS B C 1
ATOM 2227 O O . LYS B 1 63 ? 47.303 82.165 41.619 1.00 41.38 60 LYS B O 1
ATOM 2233 N N A LYS B 1 64 ? 46.513 80.214 40.769 0.50 41.85 61 LYS B N 1
ATOM 2234 N N B LYS B 1 64 ? 46.555 80.204 40.783 0.50 41.73 61 LYS B N 1
ATOM 2235 C CA A LYS B 1 64 ? 46.155 79.601 42.051 0.50 42.38 61 LYS B CA 1
ATOM 2236 C CA B LYS B 1 64 ? 46.156 79.663 42.074 0.50 41.99 61 LYS B CA 1
ATOM 2237 C C A LYS B 1 64 ? 47.383 79.409 42.934 0.50 41.68 61 LYS B C 1
ATOM 2238 C C B LYS B 1 64 ? 47.349 79.302 42.967 0.50 41.57 61 LYS B C 1
ATOM 2239 O O A LYS B 1 64 ? 47.368 79.781 44.108 0.50 41.71 61 LYS B O 1
ATOM 2240 O O B LYS B 1 64 ? 47.275 79.460 44.184 0.50 41.67 61 LYS B O 1
ATOM 2251 N N . LEU B 1 65 ? 48.441 78.839 42.356 1.00 41.42 62 LEU B N 1
ATOM 2252 C CA . LEU B 1 65 ? 49.718 78.680 43.047 1.00 40.83 62 LEU B CA 1
ATOM 2253 C C . LEU B 1 65 ? 50.283 80.044 43.450 1.00 40.28 62 LEU B C 1
ATOM 2254 O O . LEU B 1 65 ? 50.648 80.241 44.606 1.00 40.34 62 LEU B O 1
ATOM 2259 N N . VAL B 1 66 ? 50.364 80.972 42.495 1.00 40.02 63 VAL B N 1
ATOM 2260 C CA . VAL B 1 66 ? 50.865 82.321 42.769 1.00 39.70 63 VAL B CA 1
ATOM 2261 C C . VAL B 1 66 ? 50.116 82.974 43.937 1.00 39.96 63 VAL B C 1
ATOM 2262 O O . VAL B 1 66 ? 50.732 83.633 44.804 1.00 39.43 63 VAL B O 1
ATOM 2266 N N . ASP B 1 67 ? 48.789 82.804 43.934 1.00 39.86 64 ASP B N 1
ATOM 2267 C CA . ASP B 1 67 ? 47.924 83.361 44.968 1.00 40.18 64 ASP B CA 1
ATOM 2268 C C . ASP B 1 67 ? 48.266 82.810 46.343 1.00 39.23 64 ASP B C 1
ATOM 2269 O O . ASP B 1 67 ? 48.370 83.574 47.291 1.00 38.75 64 ASP B O 1
ATOM 2274 N N . ALA B 1 68 ? 48.449 81.488 46.426 1.00 38.49 65 ALA B N 1
ATOM 2275 C CA . ALA B 1 68 ? 48.828 80.802 47.659 1.00 37.73 65 ALA B CA 1
ATOM 2276 C C . ALA B 1 68 ? 50.159 81.324 48.163 1.00 37.44 65 ALA B C 1
ATOM 2277 O O . ALA B 1 68 ? 50.322 81.609 49.343 1.00 37.38 65 ALA B O 1
ATOM 2279 N N . VAL B 1 69 ? 51.095 81.486 47.248 1.00 37.70 66 VAL B N 1
ATOM 2280 C CA . VAL B 1 69 ? 52.401 82.030 47.562 1.00 38.05 66 VAL B CA 1
ATOM 2281 C C . VAL B 1 69 ? 52.270 83.449 48.132 1.00 39.02 66 VAL B C 1
ATOM 2282 O O . VAL B 1 69 ? 52.741 83.691 49.241 1.00 38.97 66 VAL B O 1
ATOM 2286 N N . LEU B 1 70 ? 51.613 84.361 47.394 1.00 39.51 67 LEU B N 1
ATOM 2287 C CA . LEU B 1 70 ? 51.457 85.756 47.830 1.00 40.85 67 LEU B CA 1
ATOM 2288 C C . LEU B 1 70 ? 50.697 85.934 49.148 1.00 41.98 67 LEU B C 1
ATOM 2289 O O . LEU B 1 70 ? 51.018 86.840 49.911 1.00 42.09 67 LEU B O 1
ATOM 2294 N N . ASN B 1 71 ? 49.702 85.081 49.389 1.00 43.67 68 ASN B N 1
ATOM 2295 C CA . ASN B 1 71 ? 48.919 85.054 50.632 1.00 46.36 68 ASN B CA 1
ATOM 2296 C C . ASN B 1 71 ? 49.725 84.602 51.856 1.00 47.28 68 ASN B C 1
ATOM 2297 O O . ASN B 1 71 ? 49.330 84.835 52.995 1.00 47.96 68 ASN B O 1
ATOM 2302 N N . SER B 1 72 ? 50.854 83.953 51.620 1.00 48.53 69 SER B N 1
ATOM 2303 C CA . SER B 1 72 ? 51.701 83.492 52.704 1.00 49.58 69 SER B CA 1
ATOM 2304 C C . SER B 1 72 ? 52.675 84.585 53.120 1.00 50.72 69 SER B C 1
ATOM 2305 O O . SER B 1 72 ? 53.354 84.448 54.138 1.00 51.55 69 SER B O 1
ATOM 2308 N N . PHE B 1 73 ? 52.732 85.664 52.337 1.00 51.84 70 PHE B N 1
ATOM 2309 C CA . PHE B 1 73 ? 53.657 86.784 52.560 1.00 53.22 70 PHE B CA 1
ATOM 2310 C C . PHE B 1 73 ? 53.054 87.867 53.454 1.00 54.15 70 PHE B C 1
ATOM 2311 O O . PHE B 1 73 ? 51.839 87.946 53.612 1.00 54.66 70 PHE B O 1
ATOM 2319 N N . THR B 1 74 ? 53.903 88.716 54.026 1.00 55.38 71 THR B N 1
ATOM 2320 C CA . THR B 1 74 ? 53.442 89.926 54.717 1.00 56.68 71 THR B CA 1
ATOM 2321 C C . THR B 1 74 ? 53.051 90.920 53.630 1.00 57.23 71 THR B C 1
ATOM 2322 O O . THR B 1 74 ? 53.490 90.756 52.485 1.00 57.42 71 THR B O 1
ATOM 2326 N N A GLU B 1 75 ? 52.240 91.923 53.966 0.50 57.69 72 GLU B N 1
ATOM 2327 N N B GLU B 1 75 ? 52.242 91.933 53.964 0.50 57.67 72 GLU B N 1
ATOM 2328 C CA A GLU B 1 75 ? 51.854 92.951 52.994 0.50 58.11 72 GLU B CA 1
ATOM 2329 C CA B GLU B 1 75 ? 51.855 92.959 52.976 0.50 58.07 72 GLU B CA 1
ATOM 2330 C C A GLU B 1 75 ? 53.072 93.703 52.455 0.50 58.33 72 GLU B C 1
ATOM 2331 C C B GLU B 1 75 ? 53.083 93.696 52.442 0.50 58.30 72 GLU B C 1
ATOM 2332 O O A GLU B 1 75 ? 53.055 94.192 51.326 0.50 58.20 72 GLU B O 1
ATOM 2333 O O B GLU B 1 75 ? 53.081 94.171 51.307 0.50 58.17 72 GLU B O 1
ATOM 2344 N N . GLU B 1 76 ? 54.124 93.769 53.270 1.00 58.69 73 GLU B N 1
ATOM 2345 C CA . GLU B 1 76 ? 55.414 94.356 52.881 1.00 59.88 73 GLU B CA 1
ATOM 2346 C C . GLU B 1 76 ? 56.103 93.573 51.750 1.00 59.72 73 GLU B C 1
ATOM 2347 O O . GLU B 1 76 ? 56.491 94.173 50.738 1.00 59.90 73 GLU B O 1
ATOM 2353 N N A GLU B 1 77 ? 56.250 92.259 51.951 0.50 59.51 74 GLU B N 1
ATOM 2354 N N B GLU B 1 77 ? 56.249 92.255 51.905 0.50 59.65 74 GLU B N 1
ATOM 2355 C CA A GLU B 1 77 ? 56.779 91.329 50.947 0.50 59.27 74 GLU B CA 1
ATOM 2356 C CA B GLU B 1 77 ? 56.853 91.442 50.841 0.50 59.61 74 GLU B CA 1
ATOM 2357 C C A GLU B 1 77 ? 55.956 91.389 49.663 0.50 59.10 74 GLU B C 1
ATOM 2358 C C B GLU B 1 77 ? 55.955 91.340 49.604 0.50 59.27 74 GLU B C 1
ATOM 2359 O O A GLU B 1 77 ? 56.505 91.565 48.575 0.50 59.14 74 GLU B O 1
ATOM 2360 O O B GLU B 1 77 ? 56.457 91.353 48.479 0.50 59.28 74 GLU B O 1
ATOM 2371 N N . ARG B 1 78 ? 54.642 91.234 49.808 1.00 58.84 75 ARG B N 1
ATOM 2372 C CA . ARG B 1 78 ? 53.701 91.291 48.698 1.00 58.78 75 ARG B CA 1
ATOM 2373 C C . ARG B 1 78 ? 53.944 92.533 47.824 1.00 59.16 75 ARG B C 1
ATOM 2374 O O . ARG B 1 78 ? 54.175 92.408 46.614 1.00 58.76 75 ARG B O 1
ATOM 2382 N N . ALA B 1 79 ? 53.915 93.719 48.439 1.00 59.36 76 ALA B N 1
ATOM 2383 C CA . ALA B 1 79 ? 54.121 94.963 47.700 1.00 59.63 76 ALA B CA 1
ATOM 2384 C C . ALA B 1 79 ? 55.482 94.982 46.995 1.00 59.86 76 ALA B C 1
ATOM 2385 O O . ALA B 1 79 ? 55.579 95.423 45.847 1.00 59.86 76 ALA B O 1
ATOM 2387 N N . LYS B 1 80 ? 56.520 94.474 47.660 1.00 59.93 77 LYS B N 1
ATOM 2388 C CA . LYS B 1 80 ? 57.859 94.502 47.075 1.00 60.21 77 LYS B CA 1
ATOM 2389 C C . LYS B 1 80 ? 58.114 93.441 45.996 1.00 59.49 77 LYS B C 1
ATOM 2390 O O . LYS B 1 80 ? 58.536 93.779 44.892 1.00 59.83 77 LYS B O 1
ATOM 2396 N N A ARG B 1 81 ? 57.820 92.188 46.337 0.50 59.17 78 ARG B N 1
ATOM 2397 N N B ARG B 1 81 ? 57.873 92.172 46.314 0.50 58.99 78 ARG B N 1
ATOM 2398 C CA A ARG B 1 81 ? 58.196 91.000 45.568 0.50 58.61 78 ARG B CA 1
ATOM 2399 C CA B ARG B 1 81 ? 58.239 91.088 45.400 0.50 58.20 78 ARG B CA 1
ATOM 2400 C C A ARG B 1 81 ? 57.074 90.467 44.680 0.50 57.82 78 ARG B C 1
ATOM 2401 C C B ARG B 1 81 ? 57.061 90.296 44.818 0.50 57.63 78 ARG B C 1
ATOM 2402 O O A ARG B 1 81 ? 57.325 89.805 43.669 0.50 58.08 78 ARG B O 1
ATOM 2403 O O B ARG B 1 81 ? 57.265 89.288 44.137 0.50 57.85 78 ARG B O 1
ATOM 2418 N N . GLY B 1 82 ? 55.839 90.754 45.072 1.00 57.02 79 GLY B N 1
ATOM 2419 C CA . GLY B 1 82 ? 54.653 90.113 44.514 1.00 55.09 79 GLY B CA 1
ATOM 2420 C C . GLY B 1 82 ? 54.543 90.106 43.009 1.00 53.16 79 GLY B C 1
ATOM 2421 O O . GLY B 1 82 ? 54.117 89.132 42.425 1.00 52.93 79 GLY B O 1
ATOM 2422 N N . LYS B 1 83 ? 54.918 91.204 42.384 1.00 52.13 80 LYS B N 1
ATOM 2423 C CA . LYS B 1 83 ? 54.810 91.339 40.936 1.00 51.20 80 LYS B CA 1
ATOM 2424 C C . LYS B 1 83 ? 55.896 90.543 40.236 1.00 50.64 80 LYS B C 1
ATOM 2425 O O . LYS B 1 83 ? 55.636 89.843 39.261 1.00 50.24 80 LYS B O 1
ATOM 2431 N N . ILE B 1 84 ? 57.123 90.679 40.729 1.00 50.14 81 ILE B N 1
ATOM 2432 C CA . ILE B 1 84 ? 58.247 89.992 40.123 1.00 49.86 81 ILE B CA 1
ATOM 2433 C C . ILE B 1 84 ? 58.079 88.492 40.316 1.00 48.47 81 ILE B C 1
ATOM 2434 O O . ILE B 1 84 ? 58.385 87.714 39.425 1.00 48.65 81 ILE B O 1
ATOM 2439 N N . LEU B 1 85 ? 57.521 88.101 41.452 1.00 47.00 82 LEU B N 1
ATOM 2440 C CA . LEU B 1 85 ? 57.230 86.699 41.696 1.00 45.70 82 LEU B CA 1
ATOM 2441 C C . LEU B 1 85 ? 56.175 86.111 40.740 1.00 44.95 82 LEU B C 1
ATOM 2442 O O . LEU B 1 85 ? 56.424 85.069 40.124 1.00 44.77 82 LEU B O 1
ATOM 2447 N N A SER B 1 86 ? 55.026 86.777 40.605 0.50 44.66 83 SER B N 1
ATOM 2448 N N B SER B 1 86 ? 55.029 86.786 40.636 0.50 44.16 83 SER B N 1
ATOM 2449 C CA A SER B 1 86 ? 53.967 86.334 39.684 0.50 44.49 83 SER B CA 1
ATOM 2450 C CA B SER B 1 86 ? 53.949 86.414 39.722 0.50 43.40 83 SER B CA 1
ATOM 2451 C C A SER B 1 86 ? 54.483 86.255 38.258 0.50 44.18 83 SER B C 1
ATOM 2452 C C B SER B 1 86 ? 54.437 86.297 38.277 0.50 43.62 83 SER B C 1
ATOM 2453 O O A SER B 1 86 ? 54.228 85.275 37.565 0.50 44.24 83 SER B O 1
ATOM 2454 O O B SER B 1 86 ? 54.133 85.321 37.599 0.50 43.64 83 SER B O 1
ATOM 2459 N N . ASP B 1 87 ? 55.200 87.292 37.825 1.00 43.75 84 ASP B N 1
ATOM 2460 C CA . ASP B 1 87 ? 55.735 87.338 36.463 1.00 43.97 84 ASP B CA 1
ATOM 2461 C C . ASP B 1 87 ? 56.599 86.126 36.207 1.00 43.35 84 ASP B C 1
ATOM 2462 O O . ASP B 1 87 ? 56.568 85.552 35.131 1.00 44.01 84 ASP B O 1
ATOM 2467 N N . ARG B 1 88 ? 57.354 85.727 37.213 1.00 42.73 85 ARG B N 1
ATOM 2468 C CA . ARG B 1 88 ? 58.272 84.639 37.046 1.00 43.02 85 ARG B CA 1
ATOM 2469 C C . ARG B 1 88 ? 57.552 83.286 36.988 1.00 42.64 85 ARG B C 1
ATOM 2470 O O . ARG B 1 88 ? 57.820 82.482 36.098 1.00 42.81 85 ARG B O 1
ATOM 2478 N N . PHE B 1 89 ? 56.627 83.062 37.921 1.00 41.93 86 PHE B N 1
ATOM 2479 C CA . PHE B 1 89 ? 55.860 81.827 37.969 1.00 41.45 86 PHE B CA 1
ATOM 2480 C C . PHE B 1 89 ? 55.027 81.674 36.715 1.00 40.77 86 PHE B C 1
ATOM 2481 O O . PHE B 1 89 ? 54.884 80.577 36.191 1.00 40.02 86 PHE B O 1
ATOM 2489 N N . LEU B 1 90 ? 54.473 82.790 36.251 1.00 40.59 87 LEU B N 1
ATOM 2490 C CA . LEU B 1 90 ? 53.619 82.804 35.071 1.00 40.66 87 LEU B CA 1
ATOM 2491 C C . LEU B 1 90 ? 54.419 82.820 33.755 1.00 40.75 87 LEU B C 1
ATOM 2492 O O . LEU B 1 90 ? 53.849 82.688 32.664 1.00 40.20 87 LEU B O 1
ATOM 2497 N N . SER B 1 91 ? 55.740 82.971 33.854 1.00 40.73 88 SER B N 1
ATOM 2498 C CA . SER B 1 91 ? 56.590 82.695 32.707 1.00 41.65 88 SER B CA 1
ATOM 2499 C C . SER B 1 91 ? 57.319 81.366 32.861 1.00 40.81 88 SER B C 1
ATOM 2500 O O . SER B 1 91 ? 58.309 81.119 32.181 1.00 41.10 88 SER B O 1
ATOM 2503 N N . THR B 1 92 ? 56.814 80.524 33.768 1.00 39.81 89 THR B N 1
ATOM 2504 C CA . THR B 1 92 ? 57.292 79.171 33.981 1.00 38.44 89 THR B CA 1
ATOM 2505 C C . THR B 1 92 ? 56.140 78.265 33.551 1.00 38.11 89 THR B C 1
ATOM 2506 O O . THR B 1 92 ? 55.078 78.287 34.169 1.00 37.82 89 THR B O 1
ATOM 2510 N N . PRO B 1 93 ? 56.333 77.491 32.466 1.00 37.18 90 PRO B N 1
ATOM 2511 C CA . PRO B 1 93 ? 55.234 76.678 31.936 1.00 37.00 90 PRO B CA 1
ATOM 2512 C C . PRO B 1 93 ? 54.530 75.777 32.985 1.00 36.87 90 PRO B C 1
ATOM 2513 O O . PRO B 1 93 ? 53.329 75.554 32.889 1.00 36.20 90 PRO B O 1
ATOM 2517 N N . ALA B 1 94 ? 55.271 75.256 33.963 1.00 36.31 91 ALA B N 1
ATOM 2518 C CA . ALA B 1 94 ? 54.678 74.329 34.918 1.00 36.15 91 ALA B CA 1
ATOM 2519 C C . ALA B 1 94 ? 55.369 74.331 36.244 1.00 35.81 91 ALA B C 1
ATOM 2520 O O . ALA B 1 94 ? 56.607 74.436 36.318 1.00 36.59 91 ALA B O 1
ATOM 2522 N N . GLN B 1 95 ? 54.567 74.193 37.291 1.00 35.84 92 GLN B N 1
ATOM 2523 C CA . GLN B 1 95 ? 55.085 73.897 38.637 1.00 36.08 92 GLN B CA 1
ATOM 2524 C C . GLN B 1 95 ? 54.450 72.641 39.150 1.00 35.17 92 GLN B C 1
ATOM 2525 O O . GLN B 1 95 ? 53.276 72.454 38.997 1.00 35.50 92 GLN B O 1
ATOM 2531 N N . ILE B 1 96 ? 55.253 71.772 39.741 1.00 35.42 93 ILE B N 1
ATOM 2532 C CA . ILE B 1 96 ? 54.749 70.589 40.411 1.00 34.06 93 ILE B CA 1
ATOM 2533 C C . ILE B 1 96 ? 55.181 70.625 41.891 1.00 34.15 93 ILE B C 1
ATOM 2534 O O . ILE B 1 96 ? 56.375 70.568 42.225 1.00 33.19 93 ILE B O 1
ATOM 2539 N N . VAL B 1 97 ? 54.195 70.761 42.772 1.00 33.63 94 VAL B N 1
ATOM 2540 C CA . VAL B 1 97 ? 54.433 70.570 44.195 1.00 32.78 94 VAL B CA 1
ATOM 2541 C C . VAL B 1 97 ? 54.414 69.052 44.469 1.00 32.79 94 VAL B C 1
ATOM 2542 O O . VAL B 1 97 ? 53.374 68.395 44.292 1.00 32.59 94 VAL B O 1
ATOM 2546 N N A VAL B 1 98 ? 55.558 68.512 44.907 0.50 32.18 95 VAL B N 1
ATOM 2547 N N B VAL B 1 98 ? 55.553 68.495 44.858 0.50 32.84 95 VAL B N 1
ATOM 2548 C CA A VAL B 1 98 ? 55.676 67.100 45.287 0.50 31.47 95 VAL B CA 1
ATOM 2549 C CA B VAL B 1 98 ? 55.565 67.105 45.257 0.50 32.87 95 VAL B CA 1
ATOM 2550 C C A VAL B 1 98 ? 55.610 66.961 46.812 0.50 32.08 95 VAL B C 1
ATOM 2551 C C B VAL B 1 98 ? 55.469 67.078 46.781 0.50 32.82 95 VAL B C 1
ATOM 2552 O O A VAL B 1 98 ? 56.365 67.592 47.538 0.50 32.81 95 VAL B O 1
ATOM 2553 O O B VAL B 1 98 ? 56.037 67.922 47.470 0.50 33.21 95 VAL B O 1
ATOM 2560 N N . TYR B 1 99 ? 54.687 66.151 47.296 1.00 32.14 96 TYR B N 1
ATOM 2561 C CA . TYR B 1 99 ? 54.496 66.060 48.725 1.00 33.40 96 TYR B CA 1
ATOM 2562 C C . TYR B 1 99 ? 54.232 64.644 49.205 1.00 33.49 96 TYR B C 1
ATOM 2563 O O . TYR B 1 99 ? 53.884 63.735 48.435 1.00 32.91 96 TYR B O 1
ATOM 2580 N N . ASN B 1 101 ? 52.684 62.175 52.738 1.00 36.19 98 ASN B N 1
ATOM 2581 C CA . ASN B 1 101 ? 52.106 62.047 54.081 1.00 36.23 98 ASN B CA 1
ATOM 2582 C C . ASN B 1 101 ? 53.175 61.580 55.050 1.00 35.97 98 ASN B C 1
ATOM 2583 O O . ASN B 1 101 ? 53.837 60.571 54.797 1.00 36.72 98 ASN B O 1
ATOM 2588 N N A GLU B 1 102 ? 53.344 62.308 56.155 0.50 35.49 99 GLU B N 1
ATOM 2589 N N B GLU B 1 102 ? 53.346 62.297 56.155 0.50 35.97 99 GLU B N 1
ATOM 2590 C CA A GLU B 1 102 ? 54.353 61.995 57.180 0.50 34.49 99 GLU B CA 1
ATOM 2591 C CA B GLU B 1 102 ? 54.368 61.943 57.138 0.50 35.47 99 GLU B CA 1
ATOM 2592 C C A GLU B 1 102 ? 53.907 60.846 58.087 0.50 34.65 99 GLU B C 1
ATOM 2593 C C B GLU B 1 102 ? 53.923 60.852 58.093 0.50 35.19 99 GLU B C 1
ATOM 2594 O O A GLU B 1 102 ? 52.888 60.961 58.779 0.50 34.97 99 GLU B O 1
ATOM 2595 O O B GLU B 1 102 ? 52.934 61.011 58.819 0.50 35.46 99 GLU B O 1
ATOM 2606 N N . ASP B 1 103 ? 54.670 59.751 58.087 1.00 34.09 100 ASP B N 1
ATOM 2607 C CA . ASP B 1 103 ? 54.440 58.639 58.987 1.00 33.79 100 ASP B CA 1
ATOM 2608 C C . ASP B 1 103 ? 54.877 59.145 60.379 1.00 33.90 100 ASP B C 1
ATOM 2609 O O . ASP B 1 103 ? 55.890 59.863 60.482 1.00 34.15 100 ASP B O 1
ATOM 2614 N N . PRO B 1 104 ? 54.125 58.788 61.450 1.00 32.79 101 PRO B N 1
ATOM 2615 C CA . PRO B 1 104 ? 54.547 59.185 62.809 1.00 32.75 101 PRO B CA 1
ATOM 2616 C C . PRO B 1 104 ? 55.869 58.562 63.245 1.00 31.88 101 PRO B C 1
ATOM 2617 O O . PRO B 1 104 ? 56.441 58.961 64.265 1.00 31.87 101 PRO B O 1
ATOM 2621 N N . ARG B 1 105 ? 56.343 57.589 62.492 1.00 32.19 102 ARG B N 1
ATOM 2622 C CA . ARG B 1 105 ? 57.553 56.889 62.868 1.00 32.51 102 ARG B CA 1
ATOM 2623 C C . ARG B 1 105 ? 58.684 57.366 61.998 1.00 32.91 102 ARG B C 1
ATOM 2624 O O . ARG B 1 105 ? 58.550 57.385 60.771 1.00 32.43 102 ARG B O 1
ATOM 2632 N N . GLN B 1 106 ? 59.812 57.677 62.650 1.00 33.16 103 GLN B N 1
ATOM 2633 C CA . GLN B 1 106 ? 61.018 58.182 61.991 1.00 34.24 103 GLN B CA 1
ATOM 2634 C C . GLN B 1 106 ? 61.532 57.335 60.813 1.00 34.60 103 GLN B C 1
ATOM 2635 O O . GLN B 1 106 ? 61.688 57.850 59.688 1.00 35.82 103 GLN B O 1
ATOM 2641 N N . ILE B 1 107 ? 61.796 56.048 61.063 1.00 34.88 104 ILE B N 1
ATOM 2642 C CA . ILE B 1 107 ? 62.263 55.150 60.013 1.00 34.88 104 ILE B CA 1
ATOM 2643 C C . ILE B 1 107 ? 61.363 55.147 58.752 1.00 33.77 104 ILE B C 1
ATOM 2644 O O . ILE B 1 107 ? 61.847 55.373 57.661 1.00 34.76 104 ILE B O 1
ATOM 2649 N N . GLN B 1 108 ? 60.071 54.896 58.898 1.00 32.92 105 GLN B N 1
ATOM 2650 C CA . GLN B 1 108 ? 59.173 54.885 57.737 1.00 32.68 105 GLN B CA 1
ATOM 2651 C C . GLN B 1 108 ? 59.105 56.249 57.078 1.00 33.06 105 GLN B C 1
ATOM 2652 O O . GLN B 1 108 ? 59.150 56.328 55.829 1.00 33.36 105 GLN B O 1
ATOM 2658 N N . ARG B 1 109 ? 58.993 57.314 57.891 1.00 32.41 106 ARG B N 1
ATOM 2659 C CA . ARG B 1 109 ? 59.037 58.683 57.368 1.00 33.87 106 ARG B CA 1
ATOM 2660 C C . ARG B 1 109 ? 60.284 58.993 56.523 1.00 33.89 106 ARG B C 1
ATOM 2661 O O . ARG B 1 109 ? 60.138 59.454 55.404 1.00 34.82 106 ARG B O 1
ATOM 2669 N N . ASP B 1 110 ? 61.481 58.759 57.053 1.00 34.03 107 ASP B N 1
ATOM 2670 C CA . ASP B 1 110 ? 62.719 59.029 56.319 1.00 35.06 107 ASP B CA 1
ATOM 2671 C C . ASP B 1 110 ? 62.823 58.207 55.034 1.00 34.89 107 ASP B C 1
ATOM 2672 O O . ASP B 1 110 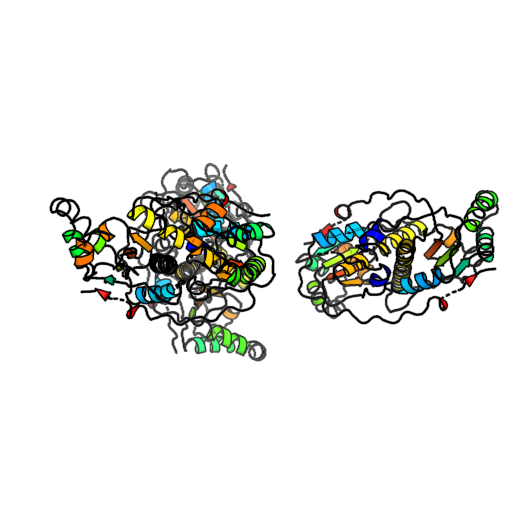? 63.254 58.724 54.001 1.00 36.39 107 ASP B O 1
ATOM 2677 N N . GLU B 1 111 ? 62.449 56.931 55.102 1.00 33.89 108 GLU B N 1
ATOM 2678 C CA . GLU B 1 111 ? 62.393 56.079 53.920 1.00 33.93 108 GLU B CA 1
ATOM 2679 C C . GLU B 1 111 ? 61.466 56.643 52.867 1.00 32.78 108 GLU B C 1
ATOM 2680 O O . GLU B 1 111 ? 61.793 56.669 51.682 1.00 33.52 108 GLU B O 1
ATOM 2686 N N . ASP B 1 112 ? 60.305 57.088 53.295 1.00 33.52 109 ASP B N 1
ATOM 2687 C CA . ASP B 1 112 ? 59.336 57.698 52.382 1.00 33.82 109 ASP B CA 1
ATOM 2688 C C . ASP B 1 112 ? 59.872 58.995 51.763 1.00 33.96 109 ASP B C 1
ATOM 2689 O O . ASP B 1 112 ? 59.660 59.267 50.570 1.00 34.23 109 ASP B O 1
ATOM 2694 N N . TYR B 1 113 ? 60.596 59.778 52.558 1.00 33.52 110 TYR B N 1
ATOM 2695 C CA . TYR B 1 113 ? 61.173 60.997 52.073 1.00 34.06 110 TYR B CA 1
ATOM 2696 C C . TYR B 1 113 ? 62.238 60.701 51.023 1.00 34.46 110 TYR B C 1
ATOM 2697 O O . TYR B 1 113 ? 62.286 61.333 49.974 1.00 33.87 110 TYR B O 1
ATOM 2706 N N . ALA B 1 114 ? 63.113 59.762 51.342 1.00 34.91 111 ALA B N 1
ATOM 2707 C CA . ALA B 1 114 ? 64.169 59.318 50.435 1.00 35.20 111 ALA B CA 1
ATOM 2708 C C . ALA B 1 114 ? 63.584 58.758 49.114 1.00 35.33 111 ALA B C 1
ATOM 2709 O O . ALA B 1 114 ? 64.070 59.113 48.044 1.00 36.28 111 ALA B O 1
ATOM 2711 N N . ALA B 1 115 ? 62.591 57.862 49.183 1.00 34.63 112 ALA B N 1
ATOM 2712 C CA . ALA B 1 115 ? 61.868 57.437 47.958 1.00 35.20 112 ALA B CA 1
ATOM 2713 C C . ALA B 1 115 ? 61.416 58.630 47.124 1.00 34.82 112 ALA B C 1
ATOM 2714 O O . ALA B 1 115 ? 61.572 58.636 45.889 1.00 35.31 112 ALA B O 1
ATOM 2716 N N . THR B 1 116 ? 60.827 59.620 47.792 1.00 34.12 113 THR B N 1
ATOM 2717 C CA . THR B 1 116 ? 60.270 60.789 47.106 1.00 33.61 113 THR B CA 1
ATOM 2718 C C . THR B 1 116 ? 61.366 61.618 46.460 1.00 33.05 113 THR B C 1
ATOM 2719 O O . THR B 1 116 ? 61.193 62.142 45.381 1.00 33.00 113 THR B O 1
ATOM 2723 N N . CYS B 1 117 ? 62.498 61.734 47.123 1.00 32.78 114 CYS B N 1
ATOM 2724 C CA . CYS B 1 117 ? 63.637 62.418 46.538 1.00 32.86 114 CYS B CA 1
ATOM 2725 C C . CYS B 1 117 ? 64.187 61.674 45.336 1.00 32.47 114 CYS B C 1
ATOM 2726 O O . CYS B 1 117 ? 64.592 62.299 44.322 1.00 33.24 114 CYS B O 1
ATOM 2729 N N . ALA B 1 118 ? 64.178 60.343 45.430 1.00 31.75 115 ALA B N 1
ATOM 2730 C CA . ALA B 1 118 ? 64.605 59.501 44.318 1.00 31.77 115 ALA B CA 1
ATOM 2731 C C . ALA B 1 118 ? 63.653 59.620 43.090 1.00 32.30 115 ALA B C 1
ATOM 2732 O O . ALA B 1 118 ? 64.113 59.700 41.939 1.00 33.21 115 ALA B O 1
ATOM 2734 N N . PHE B 1 119 ? 62.346 59.650 43.339 1.00 31.61 116 PHE B N 1
ATOM 2735 C CA . PHE B 1 119 ? 61.321 59.966 42.335 1.00 32.33 116 PHE B CA 1
ATOM 2736 C C . PHE B 1 119 ? 61.594 61.346 41.659 1.00 33.69 116 PHE B C 1
ATOM 2737 O O . PHE B 1 119 ? 61.543 61.475 40.421 1.00 33.38 116 PHE B O 1
ATOM 2753 N N . GLN B 1 121 ? 64.552 63.167 41.580 1.00 34.96 118 GLN B N 1
ATOM 2754 C CA . GLN B 1 121 ? 65.771 63.088 40.772 1.00 34.76 118 GLN B CA 1
ATOM 2755 C C . GLN B 1 121 ? 65.517 62.312 39.483 1.00 35.01 118 GLN B C 1
ATOM 2756 O O . GLN B 1 121 ? 65.994 62.709 38.441 1.00 35.57 118 GLN B O 1
ATOM 2762 N N . ASN B 1 122 ? 64.733 61.238 39.544 1.00 35.28 119 ASN B N 1
ATOM 2763 C CA . ASN B 1 122 ? 64.367 60.522 38.328 1.00 35.26 119 ASN B CA 1
ATOM 2764 C C . ASN B 1 122 ? 63.709 61.450 37.345 1.00 35.06 119 ASN B C 1
ATOM 2765 O O . ASN B 1 122 ? 64.052 61.469 36.166 1.00 35.05 119 ASN B O 1
ATOM 2770 N N . PHE B 1 123 ? 62.743 62.213 37.836 1.00 34.78 120 PHE B N 1
ATOM 2771 C CA . PHE B 1 123 ? 62.017 63.106 36.966 1.00 34.42 120 PHE B CA 1
ATOM 2772 C C . PHE B 1 123 ? 62.924 64.170 36.301 1.00 34.99 120 PHE B C 1
ATOM 2773 O O . PHE B 1 123 ? 62.702 64.520 35.159 1.00 35.88 120 PHE B O 1
ATOM 2781 N N . GLN B 1 124 ? 63.885 64.713 37.042 1.00 34.79 121 GLN B N 1
ATOM 2782 C CA . GLN B 1 124 ? 64.829 65.680 36.519 1.00 36.53 121 GLN B CA 1
ATOM 2783 C C . GLN B 1 124 ? 65.601 65.125 35.314 1.00 36.08 121 GLN B C 1
ATOM 2784 O O . GLN B 1 124 ? 65.771 65.813 34.306 1.00 36.81 121 GLN B O 1
ATOM 2790 N N . LEU B 1 125 ? 66.060 63.887 35.432 1.00 36.65 122 LEU B N 1
ATOM 2791 C CA . LEU B 1 125 ? 66.863 63.230 34.402 1.00 36.29 122 LEU B CA 1
ATOM 2792 C C . LEU B 1 125 ? 66.003 62.837 33.205 1.00 36.30 122 LEU B C 1
ATOM 2793 O O . LEU B 1 125 ? 66.403 62.977 32.060 1.00 36.28 122 LEU B O 1
ATOM 2798 N N . LEU B 1 126 ? 64.814 62.334 33.493 1.00 36.84 123 LEU B N 1
ATOM 2799 C CA . LEU B 1 126 ? 63.823 62.011 32.473 1.00 36.91 123 LEU B CA 1
ATOM 2800 C C . LEU B 1 126 ? 63.481 63.247 31.651 1.00 36.98 123 LEU B C 1
ATOM 2801 O O . LEU B 1 126 ? 63.403 63.185 30.428 1.00 37.14 123 LEU B O 1
ATOM 2806 N N . ALA B 1 127 ? 63.297 64.372 32.337 1.00 36.83 124 ALA B N 1
ATOM 2807 C CA . ALA B 1 127 ? 62.957 65.651 31.702 1.00 36.27 124 ALA B CA 1
ATOM 2808 C C . ALA B 1 127 ? 64.138 66.204 30.886 1.00 36.13 124 ALA B C 1
ATOM 2809 O O . ALA B 1 127 ? 63.966 66.634 29.752 1.00 35.77 124 ALA B O 1
ATOM 2811 N N . TRP B 1 128 ? 65.340 66.167 31.456 1.00 36.79 125 TRP B N 1
ATOM 2812 C CA . TRP B 1 128 ? 66.534 66.596 30.718 1.00 37.00 125 TRP B CA 1
ATOM 2813 C C . TRP B 1 128 ? 66.670 65.880 29.398 1.00 37.27 125 TRP B C 1
ATOM 2814 O O . TRP B 1 128 ? 66.962 66.502 28.381 1.00 37.62 125 TRP B O 1
ATOM 2825 N N . GLU B 1 129 ? 66.440 64.571 29.422 1.00 38.08 126 GLU B N 1
ATOM 2826 C CA . GLU B 1 129 ? 66.456 63.748 28.211 1.00 38.87 126 GLU B CA 1
ATOM 2827 C C . GLU B 1 129 ? 65.607 64.323 27.086 1.00 38.08 126 GLU B C 1
ATOM 2828 O O . GLU B 1 129 ? 66.049 64.353 25.947 1.00 38.08 126 GLU B O 1
ATOM 2834 N N . ARG B 1 130 ? 64.403 64.785 27.422 1.00 38.27 127 ARG B N 1
ATOM 2835 C CA . ARG B 1 130 ? 63.480 65.422 26.472 1.00 38.04 127 ARG B CA 1
ATOM 2836 C C . ARG B 1 130 ? 63.738 66.917 26.214 1.00 38.37 127 ARG B C 1
ATOM 2837 O O . ARG B 1 130 ? 62.924 67.574 25.519 1.00 37.68 127 ARG B O 1
ATOM 2845 N N . GLY B 1 131 ? 64.819 67.463 26.782 1.00 37.55 128 GLY B N 1
ATOM 2846 C CA . GLY B 1 131 ? 65.145 68.870 26.553 1.00 37.75 128 GLY B CA 1
ATOM 2847 C C . GLY B 1 131 ? 64.392 69.838 27.459 1.00 37.77 128 GLY B C 1
ATOM 2848 O O . GLY B 1 131 ? 64.437 71.059 27.259 1.00 38.24 128 GLY B O 1
ATOM 2849 N N . LEU B 1 132 ? 63.725 69.274 28.457 1.00 37.70 129 LEU B N 1
ATOM 2850 C CA . LEU B 1 132 ? 62.997 69.981 29.486 1.00 38.61 129 LEU B CA 1
ATOM 2851 C C . LEU B 1 132 ? 63.888 70.264 30.706 1.00 39.32 129 LEU B C 1
ATOM 2852 O O . LEU B 1 132 ? 64.440 69.350 31.326 1.00 39.34 129 LEU B O 1
ATOM 2857 N N . GLY B 1 133 ? 64.028 71.544 31.045 1.00 39.96 130 GLY B N 1
ATOM 2858 C CA . GLY B 1 133 ? 64.826 71.946 32.188 1.00 39.87 130 GLY B CA 1
ATOM 2859 C C . GLY B 1 133 ? 63.925 72.115 33.396 1.00 40.05 130 GLY B C 1
ATOM 2860 O O . GLY B 1 133 ? 62.717 72.271 33.273 1.00 39.72 130 GLY B O 1
ATOM 2861 N N . CYS B 1 134 ? 64.513 72.028 34.571 1.00 40.71 131 CYS B N 1
ATOM 2862 C CA . CYS B 1 134 ? 63.788 72.352 35.785 1.00 41.59 131 CYS B CA 1
ATOM 2863 C C . CYS B 1 134 ? 64.683 72.636 36.965 1.00 40.74 131 CYS B C 1
ATOM 2864 O O . CYS B 1 134 ? 65.881 72.370 36.961 1.00 40.86 131 CYS B O 1
ATOM 2867 N N . VAL B 1 135 ? 64.065 73.235 37.961 1.00 39.77 132 VAL B N 1
ATOM 2868 C CA . VAL B 1 135 ? 64.689 73.450 39.231 1.00 38.59 132 VAL B CA 1
ATOM 2869 C C . VAL B 1 135 ? 63.742 72.934 40.325 1.00 38.42 132 VAL B C 1
ATOM 2870 O O . VAL B 1 135 ? 62.529 73.131 40.281 1.00 38.12 132 VAL B O 1
ATOM 2874 N N . TRP B 1 136 ? 64.359 72.248 41.271 1.00 38.90 133 TRP B N 1
ATOM 2875 C CA . TRP B 1 136 ? 63.781 71.725 42.492 1.00 38.82 133 TRP B CA 1
ATOM 2876 C C . TRP B 1 136 ? 63.901 72.817 43.538 1.00 39.53 133 TRP B C 1
ATOM 2877 O O . TRP B 1 136 ? 64.983 73.132 44.031 1.00 39.21 133 TRP B O 1
ATOM 2888 N N . LYS B 1 137 ? 62.787 73.460 43.834 1.00 40.84 134 LYS B N 1
ATOM 2889 C CA . LYS B 1 137 ? 62.804 74.535 44.815 1.00 41.38 134 LYS B CA 1
ATOM 2890 C C . LYS B 1 137 ? 62.498 73.959 46.189 1.00 41.71 134 LYS B C 1
ATOM 2891 O O . LYS B 1 137 ? 61.612 73.114 46.360 1.00 41.67 134 LYS B O 1
ATOM 2897 N N A SER B 1 138 ? 63.281 74.404 47.152 0.50 41.75 135 SER B N 1
ATOM 2898 N N B SER B 1 138 ? 63.253 74.389 47.187 0.50 41.75 135 SER B N 1
ATOM 2899 C CA A SER B 1 138 ? 63.072 74.081 48.539 0.50 42.29 135 SER B CA 1
ATOM 2900 C CA B SER B 1 138 ? 62.872 74.123 48.566 0.50 42.18 135 SER B CA 1
ATOM 2901 C C A SER B 1 138 ? 63.182 75.415 49.278 0.50 42.12 135 SER B C 1
ATOM 2902 C C B SER B 1 138 ? 62.772 75.426 49.328 0.50 42.17 135 SER B C 1
ATOM 2903 O O A SER B 1 138 ? 63.268 76.465 48.651 0.50 42.74 135 SER B O 1
ATOM 2904 O O B SER B 1 138 ? 62.334 76.446 48.783 0.50 42.32 135 SER B O 1
ATOM 2909 N N . GLY B 1 139 ? 63.148 75.400 50.600 1.00 42.41 136 GLY B N 1
ATOM 2910 C CA . GLY B 1 139 ? 63.192 76.655 51.357 1.00 41.50 136 GLY B CA 1
ATOM 2911 C C . GLY B 1 139 ? 61.871 76.942 52.010 1.00 40.69 136 GLY B C 1
ATOM 2912 O O . GLY B 1 139 ? 60.906 76.204 51.819 1.00 40.28 136 GLY B O 1
ATOM 2913 N N . GLY B 1 140 ? 61.846 78.049 52.746 1.00 40.56 137 GLY B N 1
ATOM 2914 C CA . GLY B 1 140 ? 60.871 78.295 53.801 1.00 40.30 137 GLY B CA 1
ATOM 2915 C C . GLY B 1 140 ? 59.452 78.351 53.323 1.00 39.53 137 GLY B C 1
ATOM 2916 O O . GLY B 1 140 ? 58.524 78.109 54.099 1.00 39.78 137 GLY B O 1
ATOM 2917 N N . LEU B 1 141 ? 59.283 78.669 52.046 1.00 38.69 138 LEU B N 1
ATOM 2918 C CA . LEU B 1 141 ? 57.943 78.739 51.458 1.00 37.55 138 LEU B CA 1
ATOM 2919 C C . LEU B 1 141 ? 57.278 77.390 51.667 1.00 36.69 138 LEU B C 1
ATOM 2920 O O . LEU B 1 141 ? 56.110 77.293 52.073 1.00 36.58 138 LEU B O 1
ATOM 2925 N N . ASN B 1 142 ? 58.038 76.337 51.422 1.00 35.45 139 ASN B N 1
ATOM 2926 C CA . ASN B 1 142 ? 57.500 74.982 51.580 1.00 35.45 139 ASN B CA 1
ATOM 2927 C C . ASN B 1 142 ? 57.190 74.568 53.007 1.00 34.98 139 ASN B C 1
ATOM 2928 O O . ASN B 1 142 ? 56.544 73.540 53.205 1.00 35.92 139 ASN B O 1
ATOM 2933 N N . TYR B 1 143 ? 57.681 75.321 53.990 1.00 33.83 140 TYR B N 1
ATOM 2934 C CA . TYR B 1 143 ? 57.399 74.986 55.391 1.00 34.95 140 TYR B CA 1
ATOM 2935 C C . TYR B 1 143 ? 56.424 75.931 56.030 1.00 35.16 140 TYR B C 1
ATOM 2936 O O . TYR B 1 143 ? 56.104 75.773 57.196 1.00 34.75 140 TYR B O 1
ATOM 2945 N N . ASN B 1 144 ? 55.965 76.917 55.258 1.00 36.36 141 ASN B N 1
ATOM 2946 C CA . ASN B 1 144 ? 55.119 77.987 55.760 1.00 37.25 141 ASN B CA 1
ATOM 2947 C C . ASN B 1 144 ? 53.680 77.478 55.855 1.00 37.73 141 ASN B C 1
ATOM 2948 O O . ASN B 1 144 ? 53.105 77.125 54.830 1.00 38.20 141 ASN B O 1
ATOM 2953 N N . PRO B 1 145 ? 53.084 77.454 57.074 1.00 38.11 142 PRO B N 1
ATOM 2954 C CA . PRO B 1 145 ? 51.752 76.870 57.243 1.00 38.68 142 PRO B CA 1
ATOM 2955 C C . PRO B 1 145 ? 50.662 77.596 56.435 1.00 38.60 142 PRO B C 1
ATOM 2956 O O . PRO B 1 145 ? 49.679 76.979 56.071 1.00 38.85 142 PRO B O 1
ATOM 2960 N N . LEU B 1 146 ? 50.846 78.885 56.153 1.00 38.80 143 LEU B N 1
ATOM 2961 C CA . LEU B 1 146 ? 49.902 79.653 55.332 1.00 39.55 143 LEU B CA 1
ATOM 2962 C C . LEU B 1 146 ? 49.953 79.280 53.851 1.00 39.47 143 LEU B C 1
ATOM 2963 O O . LEU B 1 146 ? 48.926 79.319 53.188 1.00 40.31 143 LEU B O 1
ATOM 2968 N N . PHE B 1 147 ? 51.139 78.920 53.349 1.00 38.62 144 PHE B N 1
ATOM 2969 C CA . PHE B 1 147 ? 51.293 78.406 52.004 1.00 37.66 144 PHE B CA 1
ATOM 2970 C C . PHE B 1 147 ? 50.681 77.022 51.868 1.00 37.81 144 PHE B C 1
ATOM 2971 O O . PHE B 1 147 ? 49.874 76.773 50.977 1.00 38.64 144 PHE B O 1
ATOM 2979 N N . ILE B 1 148 ? 51.090 76.135 52.764 1.00 37.74 145 ILE B N 1
ATOM 2980 C CA . ILE B 1 148 ? 50.645 74.769 52.814 1.00 37.15 145 ILE B CA 1
ATOM 2981 C C . ILE B 1 148 ? 49.115 74.653 52.829 1.00 37.72 145 ILE B C 1
ATOM 2982 O O . ILE B 1 148 ? 48.551 73.893 52.041 1.00 36.62 145 ILE B O 1
ATOM 2987 N N . GLU B 1 149 ? 48.467 75.383 53.740 1.00 38.30 146 GLU B N 1
ATOM 2988 C CA . GLU B 1 149 ? 47.017 75.448 53.781 1.00 39.90 146 GLU B CA 1
ATOM 2989 C C . GLU B 1 149 ? 46.460 76.008 52.458 1.00 39.39 146 GLU B C 1
ATOM 2990 O O . GLU B 1 149 ? 45.546 75.433 51.864 1.00 39.19 146 GLU B O 1
ATOM 2996 N N . GLY B 1 150 ? 47.039 77.117 52.004 1.00 38.72 147 GLY B N 1
ATOM 2997 C CA . GLY B 1 150 ? 46.620 77.762 50.771 1.00 38.18 147 GLY B CA 1
ATOM 2998 C C . GLY B 1 150 ? 46.549 76.841 49.562 1.00 37.89 147 GLY B C 1
ATOM 2999 O O . GLY B 1 150 ? 45.682 77.022 48.699 1.00 37.14 147 GLY B O 1
ATOM 3000 N N . ILE B 1 151 ? 47.462 75.870 49.470 1.00 37.84 148 ILE B N 1
ATOM 3001 C CA . ILE B 1 151 ? 47.374 74.904 48.384 1.00 37.88 148 ILE B CA 1
ATOM 3002 C C . ILE B 1 151 ? 46.506 73.673 48.732 1.00 39.16 148 ILE B C 1
ATOM 3003 O O . ILE B 1 151 ? 46.370 72.761 47.920 1.00 39.24 148 ILE B O 1
ATOM 3008 N N . GLY B 1 152 ? 45.912 73.660 49.927 1.00 39.19 149 GLY B N 1
ATOM 3009 C CA . GLY B 1 152 ? 45.029 72.575 50.323 1.00 40.52 149 GLY B CA 1
ATOM 3010 C C . GLY B 1 152 ? 45.697 71.383 51.003 1.00 41.36 149 GLY B C 1
ATOM 3011 O O . GLY B 1 152 ? 45.125 70.287 51.037 1.00 41.93 149 GLY B O 1
ATOM 3012 N N . LEU B 1 153 ? 46.895 71.579 51.540 1.00 41.57 150 LEU B N 1
ATOM 3013 C CA . LEU B 1 153 ? 47.556 70.530 52.326 1.00 42.77 150 LEU B CA 1
ATOM 3014 C C . LEU B 1 153 ? 47.271 70.650 53.826 1.00 43.63 150 LEU B C 1
ATOM 3015 O O . LEU B 1 153 ? 47.025 71.748 54.343 1.00 43.07 150 LEU B O 1
ATOM 3020 N N . THR B 1 154 ? 47.292 69.507 54.512 1.00 44.61 151 THR B N 1
ATOM 3021 C CA . THR B 1 154 ? 46.971 69.448 55.932 1.00 45.82 151 THR B CA 1
ATOM 3022 C C . THR B 1 154 ? 48.275 69.343 56.740 1.00 45.07 151 THR B C 1
ATOM 3023 O O . THR B 1 154 ? 49.362 69.266 56.159 1.00 45.01 151 THR B O 1
ATOM 3027 N N . ARG B 1 155 ? 48.173 69.370 58.074 1.00 44.36 152 ARG B N 1
ATOM 3028 C CA . ARG B 1 155 ? 49.299 69.033 58.916 1.00 42.77 152 ARG B CA 1
ATOM 3029 C C . ARG B 1 155 ? 49.718 67.607 58.603 1.00 42.11 152 ARG B C 1
ATOM 3030 O O . ARG B 1 155 ? 48.884 66.776 58.215 1.00 41.85 152 ARG B O 1
ATOM 3038 N N . GLY B 1 156 ? 51.016 67.350 58.741 1.00 41.20 153 GLY B N 1
ATOM 3039 C CA . GLY B 1 156 ? 51.576 66.031 58.507 1.00 40.80 153 GLY B CA 1
ATOM 3040 C C . GLY B 1 156 ? 51.731 65.683 57.041 1.00 40.94 153 GLY B C 1
ATOM 3041 O O . GLY B 1 156 ? 51.966 64.533 56.690 1.00 41.54 153 GLY B O 1
ATOM 3042 N N . GLN B 1 157 ? 51.584 66.668 56.176 1.00 40.30 154 GLN B N 1
ATOM 3043 C CA . GLN B 1 157 ? 51.860 66.475 54.769 1.00 40.22 154 GLN B CA 1
ATOM 3044 C C . GLN B 1 157 ? 53.021 67.382 54.448 1.00 39.73 154 GLN B C 1
ATOM 3045 O O . GLN B 1 157 ? 52.874 68.596 54.455 1.00 40.87 154 GLN B O 1
ATOM 3051 N N . ARG B 1 158 ? 54.163 66.767 54.175 1.00 39.68 155 ARG B N 1
ATOM 3052 C CA . ARG B 1 158 ? 55.423 67.440 53.930 1.00 38.56 155 ARG B CA 1
ATOM 3053 C C . ARG B 1 158 ? 55.573 67.732 52.451 1.00 38.91 155 ARG B C 1
ATOM 3054 O O . ARG B 1 158 ? 55.425 66.818 51.618 1.00 38.82 155 ARG B O 1
ATOM 3062 N N . ILE B 1 159 ? 55.887 68.987 52.127 1.00 37.66 156 ILE B N 1
ATOM 3063 C CA . ILE B 1 159 ? 56.299 69.329 50.784 1.00 36.96 156 ILE B CA 1
ATOM 3064 C C . ILE B 1 159 ? 57.774 69.049 50.687 1.00 38.10 156 ILE B C 1
ATOM 3065 O O . ILE B 1 159 ? 58.582 69.589 51.471 1.00 38.98 156 ILE B O 1
ATOM 3070 N N . VAL B 1 160 ? 58.125 68.205 49.719 1.00 37.82 157 VAL B N 1
ATOM 3071 C CA . VAL B 1 160 ? 59.514 67.791 49.509 1.00 37.28 157 VAL B CA 1
ATOM 3072 C C . VAL B 1 160 ? 60.252 68.697 48.513 1.00 38.13 157 VAL B C 1
ATOM 3073 O O . VAL B 1 160 ? 61.481 68.846 48.557 1.00 38.33 157 VAL B O 1
ATOM 3077 N N . GLY B 1 161 ? 59.489 69.318 47.620 1.00 38.50 158 GLY B N 1
ATOM 3078 C CA . GLY B 1 161 ? 60.072 70.229 46.651 1.00 38.54 158 GLY B CA 1
ATOM 3079 C C . GLY B 1 161 ? 58.957 70.792 45.819 1.00 37.92 158 GLY B C 1
ATOM 3080 O O . GLY B 1 161 ? 57.865 70.223 45.793 1.00 38.18 158 GLY B O 1
ATOM 3081 N N . ILE B 1 162 ? 59.212 71.933 45.193 1.00 37.37 159 ILE B N 1
ATOM 3082 C CA . ILE B 1 162 ? 58.363 72.396 44.099 1.00 36.81 159 ILE B CA 1
ATOM 3083 C C . ILE B 1 162 ? 59.263 72.441 42.873 1.00 36.02 159 ILE B C 1
ATOM 3084 O O . ILE B 1 162 ? 60.297 73.139 42.860 1.00 35.81 159 ILE B O 1
ATOM 3089 N N . LEU B 1 163 ? 58.897 71.646 41.873 1.00 35.16 160 LEU B N 1
ATOM 3090 C CA . LEU B 1 163 ? 59.603 71.602 40.587 1.00 34.66 160 LEU B CA 1
ATOM 3091 C C . LEU B 1 163 ? 59.036 72.667 39.671 1.00 34.98 160 LEU B C 1
ATOM 3092 O O . LEU B 1 163 ? 57.840 72.689 39.411 1.00 34.39 160 LEU B O 1
ATOM 3097 N N . HIS B 1 164 ? 59.899 73.567 39.213 1.00 35.84 161 HIS B N 1
ATOM 3098 C CA . HIS B 1 164 ? 59.540 74.557 38.203 1.00 36.22 161 HIS B CA 1
ATOM 3099 C C . HIS B 1 164 ? 60.187 74.124 36.888 1.00 36.70 161 HIS B C 1
ATOM 3100 O O . HIS B 1 164 ? 61.397 73.883 36.827 1.00 37.35 161 HIS B O 1
ATOM 3107 N N . ILE B 1 165 ? 59.387 74.032 35.830 1.00 37.40 162 ILE B N 1
ATOM 3108 C CA . ILE B 1 165 ? 59.763 73.256 34.650 1.00 37.33 162 ILE B CA 1
ATOM 3109 C C . ILE B 1 165 ? 59.457 73.977 33.346 1.00 36.92 162 ILE B C 1
ATOM 3110 O O . ILE B 1 165 ? 58.390 74.564 33.188 1.00 36.50 162 ILE B O 1
ATOM 3115 N N . GLY B 1 166 ? 60.367 73.883 32.390 1.00 36.77 163 GLY B N 1
ATOM 3116 C CA . GLY B 1 166 ? 60.103 74.399 31.058 1.00 37.24 163 GLY B CA 1
ATOM 3117 C C . GLY B 1 166 ? 61.241 74.108 30.109 1.00 37.99 163 GLY B C 1
ATOM 3118 O O . GLY B 1 166 ? 62.310 73.638 30.524 1.00 39.05 163 GLY B O 1
ATOM 3119 N N . TYR B 1 167 ? 61.003 74.379 28.830 1.00 38.33 164 TYR B N 1
ATOM 3120 C CA . TYR B 1 167 ? 62.047 74.409 27.819 1.00 38.44 164 TYR B CA 1
ATOM 3121 C C . TYR B 1 167 ? 62.929 75.627 28.096 1.00 39.02 164 TYR B C 1
ATOM 3122 O O . TYR B 1 167 ? 62.498 76.561 28.768 1.00 39.28 164 TYR B O 1
ATOM 3131 N N . PHE B 1 168 ? 64.160 75.620 27.593 1.00 39.79 165 PHE B N 1
ATOM 3132 C CA . PHE B 1 168 ? 65.147 76.643 27.962 1.00 41.11 165 PHE B CA 1
ATOM 3133 C C . PHE B 1 168 ? 66.187 76.841 26.855 1.00 42.39 165 PHE B C 1
ATOM 3134 O O . PHE B 1 168 ? 66.338 75.975 26.008 1.00 43.11 165 PHE B O 1
ATOM 3142 N N . ASP B 1 169 ? 66.901 77.965 26.871 1.00 44.19 166 ASP B N 1
ATOM 3143 C CA . ASP B 1 169 ? 68.033 78.161 25.955 1.00 46.23 166 ASP B CA 1
ATOM 3144 C C . ASP B 1 169 ? 69.309 78.673 26.634 1.00 46.80 166 ASP B C 1
ATOM 3145 O O . ASP B 1 169 ? 70.313 78.973 25.978 1.00 45.77 166 ASP B O 1
ATOM 3150 N N . LYS B 1 170 ? 69.253 78.780 27.959 1.00 47.97 167 LYS B N 1
ATOM 3151 C CA . LYS B 1 170 ? 70.454 79.012 28.747 1.00 49.15 167 LYS B CA 1
ATOM 3152 C C . LYS B 1 170 ? 70.282 78.442 30.133 1.00 49.24 167 LYS B C 1
ATOM 3153 O O . LYS B 1 170 ? 69.164 78.327 30.629 1.00 49.61 167 LYS B O 1
ATOM 3159 N N . ALA B 1 171 ? 71.393 78.044 30.732 1.00 49.35 168 ALA B N 1
ATOM 3160 C CA . ALA B 1 171 ? 71.382 77.484 32.058 1.00 50.10 168 ALA B CA 1
ATOM 3161 C C . ALA B 1 171 ? 72.726 77.791 32.708 1.00 50.89 168 ALA B C 1
ATOM 3162 O O . ALA B 1 171 ? 73.690 78.084 31.997 1.00 50.81 168 ALA B O 1
ATOM 3164 N N . PRO B 1 172 ? 72.797 77.764 34.059 1.00 51.75 169 PRO B N 1
ATOM 3165 C CA . PRO B 1 172 ? 74.078 78.028 34.702 1.00 52.21 169 PRO B CA 1
ATOM 3166 C C . PRO B 1 172 ? 75.142 77.036 34.281 1.00 52.89 169 PRO B C 1
ATOM 3167 O O . PRO B 1 172 ? 74.845 75.859 34.067 1.00 52.89 169 PRO B O 1
ATOM 3171 N N . GLU B 1 173 ? 76.360 77.537 34.120 1.00 53.58 170 GLU B N 1
ATOM 3172 C CA . GLU B 1 173 ? 77.543 76.708 34.002 1.00 55.15 170 GLU B CA 1
ATOM 3173 C C . GLU B 1 173 ? 77.512 75.644 35.086 1.00 54.17 170 GLU B C 1
ATOM 3174 O O . GLU B 1 173 ? 77.148 75.925 36.245 1.00 54.34 170 GLU B O 1
ATOM 3180 N N . GLY B 1 174 ? 77.892 74.427 34.718 1.00 53.45 171 GLY B N 1
ATOM 3181 C CA . GLY B 1 174 ? 78.102 73.382 35.713 1.00 52.52 171 GLY B CA 1
ATOM 3182 C C . GLY B 1 174 ? 79.221 73.714 36.690 1.00 51.80 171 GLY B C 1
ATOM 3183 O O . GLY B 1 174 ? 80.278 74.232 36.298 1.00 52.45 171 GLY B O 1
ATOM 3184 N N A LYS B 1 175 ? 78.977 73.425 37.966 0.50 51.39 172 LYS B N 1
ATOM 3185 N N B LYS B 1 175 ? 78.997 73.417 37.961 0.50 51.32 172 LYS B N 1
ATOM 3186 C CA A LYS B 1 175 ? 79.962 73.605 39.030 0.50 50.96 172 LYS B CA 1
ATOM 3187 C CA B LYS B 1 175 ? 80.013 73.644 38.976 0.50 50.75 172 LYS B CA 1
ATOM 3188 C C A LYS B 1 175 ? 80.816 72.336 39.195 0.50 50.21 172 LYS B C 1
ATOM 3189 C C B LYS B 1 175 ? 80.816 72.362 39.222 0.50 50.14 172 LYS B C 1
ATOM 3190 O O A LYS B 1 175 ? 80.282 71.228 39.283 0.50 50.33 172 LYS B O 1
ATOM 3191 O O B LYS B 1 175 ? 80.252 71.276 39.378 0.50 50.28 172 LYS B O 1
ATOM 3202 N N . ALA B 1 176 ? 82.136 72.499 39.230 1.00 49.50 173 ALA B N 1
ATOM 3203 C CA . ALA B 1 176 ? 83.042 71.376 39.468 1.00 48.38 173 ALA B CA 1
ATOM 3204 C C . ALA B 1 176 ? 82.704 70.637 40.778 1.00 47.23 173 ALA B C 1
ATOM 3205 O O . ALA B 1 176 ? 82.470 71.245 41.807 1.00 47.45 173 ALA B O 1
ATOM 3207 N N . ARG B 1 177 ? 82.655 69.321 40.696 1.00 46.30 174 ARG B N 1
ATOM 3208 C CA . ARG B 1 177 ? 82.386 68.459 41.826 1.00 45.48 174 ARG B CA 1
ATOM 3209 C C . ARG B 1 177 ? 83.685 68.125 42.569 1.00 44.83 174 ARG B C 1
ATOM 3210 O O . ARG B 1 177 ? 84.754 68.117 41.973 1.00 44.91 174 ARG B O 1
ATOM 3218 N N . THR B 1 178 ? 83.585 67.878 43.872 1.00 44.73 175 THR B N 1
ATOM 3219 C CA . THR B 1 178 ? 84.705 67.405 44.702 1.00 44.46 175 THR B CA 1
ATOM 3220 C C . THR B 1 178 ? 84.938 65.907 44.432 1.00 44.30 175 THR B C 1
ATOM 3221 O O . THR B 1 178 ? 83.990 65.110 44.526 1.00 43.65 175 THR B O 1
ATOM 3225 N N . PRO B 1 179 ? 86.188 65.506 44.091 1.00 44.16 176 PRO B N 1
ATOM 3226 C CA . PRO B 1 179 ? 86.415 64.072 43.858 1.00 44.04 176 PRO B CA 1
ATOM 3227 C C . PRO B 1 179 ? 85.875 63.264 45.042 1.00 43.83 176 PRO B C 1
ATOM 3228 O O . PRO B 1 179 ? 86.012 63.697 46.187 1.00 43.75 176 PRO B O 1
ATOM 3232 N N . ILE B 1 180 ? 85.220 62.135 44.782 1.00 43.75 177 ILE B N 1
ATOM 3233 C CA . ILE B 1 180 ? 84.545 61.395 45.873 1.00 44.21 177 ILE B CA 1
ATOM 3234 C C . ILE B 1 180 ? 85.579 60.798 46.825 1.00 43.92 177 ILE B C 1
ATOM 3235 O O . ILE B 1 180 ? 85.309 60.507 47.988 1.00 42.46 177 ILE B O 1
ATOM 3240 N N . THR B 1 181 ? 86.771 60.632 46.267 1.00 44.78 178 THR B N 1
ATOM 3241 C CA . THR B 1 181 ? 87.972 60.220 46.961 1.00 45.59 178 THR B CA 1
ATOM 3242 C C . THR B 1 181 ? 88.313 61.132 48.149 1.00 46.12 178 THR B C 1
ATOM 3243 O O . THR B 1 181 ? 88.816 60.683 49.190 1.00 46.06 178 THR B O 1
ATOM 3247 N N . GLU B 1 182 ? 87.958 62.402 48.022 1.00 46.77 179 GLU B N 1
ATOM 3248 C CA . GLU B 1 182 ? 88.128 63.336 49.124 1.00 47.88 179 GLU B CA 1
ATOM 3249 C C . GLU B 1 182 ? 87.106 63.170 50.235 1.00 47.93 179 GLU B C 1
ATOM 3250 O O . GLU B 1 182 ? 87.315 63.681 51.322 1.00 48.09 179 GLU B O 1
ATOM 3256 N N . LYS B 1 183 ? 86.009 62.457 49.983 1.00 48.36 180 LYS B N 1
ATOM 3257 C CA . LYS B 1 183 ? 84.971 62.288 51.022 1.00 49.17 180 LYS B CA 1
ATOM 3258 C C . LYS B 1 183 ? 84.543 60.849 51.248 1.00 49.29 180 LYS B C 1
ATOM 3259 O O . LYS B 1 183 ? 83.376 60.529 51.520 1.00 48.69 180 LYS B O 1
ATOM 3273 N N A GLU B 1 185 ? 86.213 56.854 52.722 0.60 50.40 182 GLU B N 1
ATOM 3274 N N B GLU B 1 185 ? 86.236 56.799 52.618 0.40 50.20 182 GLU B N 1
ATOM 3275 C CA A GLU B 1 185 ? 87.221 56.013 53.342 0.60 49.95 182 GLU B CA 1
ATOM 3276 C CA B GLU B 1 185 ? 87.236 56.038 53.324 0.40 49.67 182 GLU B CA 1
ATOM 3277 C C A GLU B 1 185 ? 87.023 54.628 52.752 0.60 49.63 182 GLU B C 1
ATOM 3278 C C B GLU B 1 185 ? 87.059 54.582 52.902 0.40 49.63 182 GLU B C 1
ATOM 3279 O O A GLU B 1 185 ? 85.894 54.143 52.649 0.60 49.00 182 GLU B O 1
ATOM 3280 O O B GLU B 1 185 ? 85.973 54.011 53.038 0.40 49.26 182 GLU B O 1
ATOM 3291 N N . ILE B 1 186 ? 88.123 54.002 52.352 1.00 49.71 183 ILE B N 1
ATOM 3292 C CA . ILE B 1 186 ? 88.068 52.638 51.835 1.00 49.89 183 ILE B CA 1
ATOM 3293 C C . ILE B 1 186 ? 88.599 51.698 52.886 1.00 49.81 183 ILE B C 1
ATOM 3294 O O . ILE B 1 186 ? 89.724 51.843 53.344 1.00 49.29 183 ILE B O 1
ATOM 3299 N N . ILE B 1 187 ? 87.738 50.776 53.305 1.00 50.46 184 ILE B N 1
ATOM 3300 C CA . ILE B 1 187 ? 88.078 49.771 54.306 1.00 50.85 184 ILE B CA 1
ATOM 3301 C C . ILE B 1 187 ? 88.286 48.456 53.573 1.00 51.51 184 ILE B C 1
ATOM 3302 O O . ILE B 1 187 ? 87.341 47.704 53.282 1.00 51.18 184 ILE B O 1
ATOM 3307 N N . GLU B 1 188 ? 89.565 48.221 53.289 1.00 52.41 185 GLU B N 1
ATOM 3308 C CA . GLU B 1 188 ? 90.045 47.209 52.369 1.00 53.53 185 GLU B CA 1
ATOM 3309 C C . GLU B 1 188 ? 90.447 45.933 53.111 1.00 53.53 185 GLU B C 1
ATOM 3310 O O . GLU B 1 188 ? 90.623 44.876 52.497 1.00 53.70 185 GLU B O 1
ATOM 3316 N N . GLY B 1 189 ? 90.597 46.048 54.430 1.00 53.58 186 GLY B N 1
ATOM 3317 C CA . GLY B 1 189 ? 91.063 44.956 55.275 1.00 54.20 186 GLY B CA 1
ATOM 3318 C C . GLY B 1 189 ? 90.605 45.199 56.808 1.00 54.63 186 GLY B C 1
ATOM 3319 O O . GLY B 1 189 ? 90.549 46.629 56.945 1.00 55.20 186 GLY B O 1
ATOM 3320 N N . ALA C 1 3 ? 63.517 73.061 17.378 1.00 66.29 0 ALA C N 1
ATOM 3321 C CA . ALA C 1 3 ? 63.283 74.206 18.312 1.00 65.73 0 ALA C CA 1
ATOM 3322 C C . ALA C 1 3 ? 64.131 74.092 19.607 1.00 65.23 0 ALA C C 1
ATOM 3323 O O . ALA C 1 3 ? 64.858 75.046 19.982 1.00 65.34 0 ALA C O 1
ATOM 3341 N N . THR C 1 5 ? 66.705 71.825 22.529 1.00 61.36 2 THR C N 1
ATOM 3342 C CA . THR C 1 5 ? 67.992 71.067 22.533 1.00 58.02 2 THR C CA 1
ATOM 3343 C C . THR C 1 5 ? 68.788 71.081 23.878 1.00 55.39 2 THR C C 1
ATOM 3344 O O . THR C 1 5 ? 68.683 72.018 24.690 1.00 54.23 2 THR C O 1
ATOM 3348 N N . THR C 1 6 ? 69.603 70.044 24.084 1.00 51.95 3 THR C N 1
ATOM 3349 C CA . THR C 1 6 ? 70.510 70.005 25.232 1.00 48.95 3 THR C CA 1
ATOM 3350 C C . THR C 1 6 ? 71.991 70.144 24.821 1.00 46.82 3 THR C C 1
ATOM 3351 O O . THR C 1 6 ? 72.885 70.069 25.653 1.00 45.49 3 THR C O 1
ATOM 3355 N N . TYR C 1 7 ? 72.220 70.382 23.536 1.00 44.75 4 TYR C N 1
ATOM 3356 C CA . TYR C 1 7 ? 73.564 70.631 22.996 1.00 44.36 4 TYR C CA 1
ATOM 3357 C C . TYR C 1 7 ? 74.077 72.037 23.377 1.00 44.32 4 TYR C C 1
ATOM 3358 O O . TYR C 1 7 ? 73.385 73.029 23.161 1.00 43.87 4 TYR C O 1
ATOM 3367 N N . THR C 1 8 ? 75.268 72.098 23.984 1.00 45.11 5 THR C N 1
ATOM 3368 C CA . THR C 1 8 ? 75.872 73.364 24.461 1.00 46.05 5 THR C CA 1
ATOM 3369 C C . THR C 1 8 ? 76.666 74.080 23.367 1.00 46.37 5 THR C C 1
ATOM 3370 O O . THR C 1 8 ? 77.102 75.222 23.558 1.00 46.90 5 THR C O 1
ATOM 3374 N N . SER C 1 9 ? 76.859 73.390 22.241 1.00 46.49 6 SER C N 1
ATOM 3375 C CA . SER C 1 9 ? 77.541 73.905 21.049 1.00 46.53 6 SER C CA 1
ATOM 3376 C C . SER C 1 9 ? 76.982 73.201 19.810 1.00 45.71 6 SER C C 1
ATOM 3377 O O . SER C 1 9 ? 76.621 72.016 19.867 1.00 45.78 6 SER C O 1
ATOM 3380 N N . ILE C 1 10 ? 76.904 73.904 18.685 1.00 44.35 7 ILE C N 1
ATOM 3381 C CA . ILE C 1 10 ? 76.581 73.199 17.426 1.00 43.48 7 ILE C CA 1
ATOM 3382 C C . ILE C 1 10 ? 77.717 72.308 16.896 1.00 41.67 7 ILE C C 1
ATOM 3383 O O . ILE C 1 10 ? 77.484 71.423 16.095 1.00 42.55 7 ILE C O 1
ATOM 3388 N N . ALA C 1 11 ? 78.931 72.552 17.336 1.00 39.96 8 ALA C N 1
ATOM 3389 C CA . ALA C 1 11 ? 80.017 71.660 17.052 1.00 39.67 8 ALA C CA 1
ATOM 3390 C C . ALA C 1 11 ? 79.731 70.260 17.573 1.00 39.46 8 ALA C C 1
ATOM 3391 O O . ALA C 1 11 ? 80.081 69.290 16.922 1.00 39.67 8 ALA C O 1
ATOM 3393 N N . ASN C 1 12 ? 79.111 70.159 18.753 1.00 39.09 9 ASN C N 1
ATOM 3394 C CA . ASN C 1 12 ? 78.749 68.886 19.335 1.00 38.83 9 ASN C CA 1
ATOM 3395 C C . ASN C 1 12 ? 77.774 68.118 18.471 1.00 38.21 9 ASN C C 1
ATOM 3396 O O . ASN C 1 12 ? 77.891 66.892 18.344 1.00 38.26 9 ASN C O 1
ATOM 3401 N N . VAL C 1 13 ? 76.816 68.825 17.875 1.00 37.77 10 VAL C N 1
ATOM 3402 C CA . VAL C 1 13 ? 75.863 68.191 16.960 1.00 37.94 10 VAL C CA 1
ATOM 3403 C C . VAL C 1 13 ? 76.649 67.613 15.757 1.00 37.73 10 VAL C C 1
ATOM 3404 O O . VAL C 1 13 ? 76.458 66.448 15.378 1.00 37.41 10 VAL C O 1
ATOM 3408 N N . ILE C 1 14 ? 77.542 68.430 15.195 1.00 37.58 11 ILE C N 1
ATOM 3409 C CA . ILE C 1 14 ? 78.284 68.072 13.987 1.00 37.24 11 ILE C CA 1
ATOM 3410 C C . ILE C 1 14 ? 79.183 66.883 14.283 1.00 37.60 11 ILE C C 1
ATOM 3411 O O . ILE C 1 14 ? 79.240 65.931 13.483 1.00 38.20 11 ILE C O 1
ATOM 3416 N N A LYS C 1 15 ? 79.860 66.927 15.426 0.50 37.46 12 LYS C N 1
ATOM 3417 N N B LYS C 1 15 ? 79.878 66.934 15.417 0.50 37.55 12 LYS C N 1
ATOM 3418 C CA A LYS C 1 15 ? 80.820 65.898 15.785 0.50 38.08 12 LYS C CA 1
ATOM 3419 C CA B LYS C 1 15 ? 80.806 65.884 15.806 0.50 38.34 12 LYS C CA 1
ATOM 3420 C C A LYS C 1 15 ? 80.149 64.617 16.315 0.50 38.11 12 LYS C C 1
ATOM 3421 C C B LYS C 1 15 ? 80.072 64.592 16.150 0.50 38.18 12 LYS C C 1
ATOM 3422 O O A LYS C 1 15 ? 80.752 63.548 16.287 0.50 38.04 12 LYS C O 1
ATOM 3423 O O B LYS C 1 15 ? 80.556 63.511 15.851 0.50 37.92 12 LYS C O 1
ATOM 3434 N N . GLU C 1 16 ? 78.893 64.727 16.753 1.00 38.23 13 GLU C N 1
ATOM 3435 C CA . GLU C 1 16 ? 78.156 63.599 17.285 1.00 38.82 13 GLU C CA 1
ATOM 3436 C C . GLU C 1 16 ? 77.234 62.879 16.308 1.00 38.74 13 GLU C C 1
ATOM 3437 O O . GLU C 1 16 ? 77.007 61.678 16.450 1.00 39.23 13 GLU C O 1
ATOM 3443 N N . ARG C 1 17 ? 76.707 63.595 15.325 1.00 38.48 14 ARG C N 1
ATOM 3444 C CA . ARG C 1 17 ? 75.880 62.968 14.292 1.00 38.45 14 ARG C CA 1
ATOM 3445 C C . ARG C 1 17 ? 76.561 61.705 13.747 1.00 38.67 14 ARG C C 1
ATOM 3446 O O . ARG C 1 17 ? 77.728 61.738 13.348 1.00 39.52 14 ARG C O 1
ATOM 3454 N N . ARG C 1 18 ? 75.813 60.606 13.730 1.00 38.22 15 ARG C N 1
ATOM 3455 C CA . ARG C 1 18 ? 76.243 59.385 13.123 1.00 38.13 15 ARG C CA 1
ATOM 3456 C C . ARG C 1 18 ? 75.281 59.057 11.990 1.00 37.78 15 ARG C C 1
ATOM 3457 O O . ARG C 1 18 ? 74.076 59.334 12.073 1.00 37.69 15 ARG C O 1
ATOM 3465 N N . SER C 1 19 ? 75.814 58.448 10.939 1.00 37.83 16 SER C N 1
ATOM 3466 C CA . SER C 1 19 ? 74.994 57.762 9.949 1.00 38.75 16 SER C CA 1
ATOM 3467 C C . SER C 1 19 ? 74.309 56.551 10.591 1.00 39.31 16 SER C C 1
ATOM 3468 O O . SER C 1 19 ? 74.951 55.728 11.237 1.00 39.78 16 SER C O 1
ATOM 3471 N N . VAL C 1 20 ? 72.995 56.481 10.446 1.00 39.94 17 VAL C N 1
ATOM 3472 C CA . VAL C 1 20 ? 72.196 55.441 11.076 1.00 40.34 17 VAL C CA 1
ATOM 3473 C C . VAL C 1 20 ? 71.518 54.619 9.966 1.00 40.75 17 VAL C C 1
ATOM 3474 O O . VAL C 1 20 ? 70.808 55.166 9.097 1.00 40.45 17 VAL C O 1
ATOM 3478 N N . ARG C 1 21 ? 71.767 53.314 10.007 1.00 40.74 18 ARG C N 1
ATOM 3479 C CA . ARG C 1 21 ? 71.310 52.377 8.995 1.00 41.48 18 ARG C CA 1
ATOM 3480 C C . ARG C 1 21 ? 70.189 51.458 9.480 1.00 41.28 18 ARG C C 1
ATOM 3481 O O . ARG C 1 21 ? 69.478 50.880 8.658 1.00 41.66 18 ARG C O 1
ATOM 3489 N N . THR C 1 22 ? 70.032 51.315 10.798 1.00 40.85 19 THR C N 1
ATOM 3490 C CA . THR C 1 22 ? 68.954 50.496 11.358 1.00 40.76 19 THR C CA 1
ATOM 3491 C C . THR C 1 22 ? 68.074 51.316 12.304 1.00 40.50 19 THR C C 1
ATOM 3492 O O . THR C 1 22 ? 68.592 52.059 13.132 1.00 40.14 19 THR C O 1
ATOM 3496 N N . PHE C 1 23 ? 66.754 51.171 12.180 1.00 40.07 20 PHE C N 1
ATOM 3497 C CA . PHE C 1 23 ? 65.817 52.028 12.907 1.00 40.52 20 PHE C CA 1
ATOM 3498 C C . PHE C 1 23 ? 64.845 51.237 13.786 1.00 41.81 20 PHE C C 1
ATOM 3499 O O . PHE C 1 23 ? 64.646 50.039 13.588 1.00 42.18 20 PHE C O 1
ATOM 3507 N N . THR C 1 24 ? 64.254 51.914 14.768 1.00 42.96 21 THR C N 1
ATOM 3508 C CA . THR C 1 24 ? 63.268 51.298 15.651 1.00 43.95 21 THR C CA 1
ATOM 3509 C C . THR C 1 24 ? 61.857 51.399 15.047 1.00 45.03 21 THR C C 1
ATOM 3510 O O . THR C 1 24 ? 61.655 52.059 14.027 1.00 45.48 21 THR C O 1
ATOM 3514 N N . ASP C 1 25 ? 60.893 50.758 15.703 1.00 46.48 22 ASP C N 1
ATOM 3515 C CA . ASP C 1 25 ? 59.465 50.793 15.342 1.00 47.89 22 ASP C CA 1
ATOM 3516 C C . ASP C 1 25 ? 58.800 52.159 15.516 1.00 47.39 22 ASP C C 1
ATOM 3517 O O . ASP C 1 25 ? 57.642 52.324 15.142 1.00 48.20 22 ASP C O 1
ATOM 3522 N N A LYS C 1 26 ? 59.510 53.121 16.103 0.50 46.87 23 LYS C N 1
ATOM 3523 N N B LYS C 1 26 ? 59.511 53.128 16.079 0.50 47.27 23 LYS C N 1
ATOM 3524 C CA A LYS C 1 26 ? 58.895 54.399 16.454 0.50 45.94 23 LYS C CA 1
ATOM 3525 C CA B LYS C 1 26 ? 58.861 54.374 16.465 0.50 46.77 23 LYS C CA 1
ATOM 3526 C C A LYS C 1 26 ? 58.439 55.134 15.202 0.50 46.11 23 LYS C C 1
ATOM 3527 C C B LYS C 1 26 ? 58.468 55.211 15.258 0.50 46.58 23 LYS C C 1
ATOM 3528 O O A LYS C 1 26 ? 59.184 55.246 14.217 0.50 46.15 23 LYS C O 1
ATOM 3529 O O B LYS C 1 26 ? 59.281 55.457 14.355 0.50 46.62 23 LYS C O 1
ATOM 3540 N N . ALA C 1 27 ? 57.197 55.605 15.251 1.00 46.09 24 ALA C N 1
ATOM 3541 C CA . ALA C 1 27 ? 56.590 56.359 14.162 1.00 45.42 24 ALA C CA 1
ATOM 3542 C C . ALA C 1 27 ? 57.264 57.722 13.994 1.00 44.82 24 ALA C C 1
ATOM 3543 O O . ALA C 1 27 ? 57.652 58.360 14.975 1.00 44.93 24 ALA C O 1
ATOM 3545 N N . VAL C 1 28 ? 57.435 58.140 12.743 1.00 44.38 25 VAL C N 1
ATOM 3546 C CA . VAL C 1 28 ? 58.014 59.445 12.407 1.00 43.34 25 VAL C CA 1
ATOM 3547 C C . VAL C 1 28 ? 56.930 60.318 11.780 1.00 43.15 25 VAL C C 1
ATOM 3548 O O . VAL C 1 28 ? 56.448 60.015 10.689 1.00 43.64 25 VAL C O 1
ATOM 3552 N N A GLU C 1 29 ? 56.551 61.392 12.465 0.50 42.75 26 GLU C N 1
ATOM 3553 N N B GLU C 1 29 ? 56.566 61.399 12.467 0.50 43.04 26 GLU C N 1
ATOM 3554 C CA A GLU C 1 29 ? 55.526 62.287 11.942 0.50 42.54 26 GLU C CA 1
ATOM 3555 C CA B GLU C 1 29 ? 55.566 62.364 11.999 0.50 43.24 26 GLU C CA 1
ATOM 3556 C C A GLU C 1 29 ? 55.973 62.969 10.648 0.50 42.40 26 GLU C C 1
ATOM 3557 C C B GLU C 1 29 ? 55.973 63.014 10.659 0.50 42.73 26 GLU C C 1
ATOM 3558 O O A GLU C 1 29 ? 57.099 63.466 10.533 0.50 42.27 26 GLU C O 1
ATOM 3559 O O B GLU C 1 29 ? 57.088 63.530 10.521 0.50 42.60 26 GLU C O 1
ATOM 3570 N N . LYS C 1 30 ? 55.075 62.949 9.670 1.00 42.45 27 LYS C N 1
ATOM 3571 C CA . LYS C 1 30 ? 55.266 63.621 8.391 1.00 41.80 27 LYS C CA 1
ATOM 3572 C C . LYS C 1 30 ? 55.564 65.111 8.567 1.00 41.49 27 LYS C C 1
ATOM 3573 O O . LYS C 1 30 ? 56.430 65.661 7.871 1.00 41.75 27 LYS C O 1
ATOM 3579 N N A ASP C 1 31 ? 54.858 65.750 9.499 0.50 40.82 28 ASP C N 1
ATOM 3580 N N B ASP C 1 31 ? 54.858 65.766 9.492 0.50 41.19 28 ASP C N 1
ATOM 3581 C CA A ASP C 1 31 ? 54.950 67.194 9.674 0.50 40.44 28 ASP C CA 1
ATOM 3582 C CA B ASP C 1 31 ? 54.988 67.216 9.646 0.50 41.12 28 ASP C CA 1
ATOM 3583 C C A ASP C 1 31 ? 56.287 67.632 10.298 0.50 40.11 28 ASP C C 1
ATOM 3584 C C B ASP C 1 31 ? 56.306 67.644 10.299 0.50 40.51 28 ASP C C 1
ATOM 3585 O O A ASP C 1 31 ? 56.729 68.758 10.079 0.50 39.98 28 ASP C O 1
ATOM 3586 O O B ASP C 1 31 ? 56.755 68.771 10.103 0.50 40.35 28 ASP C O 1
ATOM 3595 N N . LEU C 1 32 ? 56.925 66.730 11.044 1.00 39.90 29 LEU C N 1
ATOM 3596 C CA . LEU C 1 32 ? 58.300 66.912 11.525 1.00 39.49 29 LEU C CA 1
ATOM 3597 C C . LEU C 1 32 ? 59.286 66.911 10.375 1.00 39.48 29 LEU C C 1
ATOM 3598 O O . LEU C 1 32 ? 60.206 67.714 10.330 1.00 39.67 29 LEU C O 1
ATOM 3603 N N . LEU C 1 33 ? 59.070 65.990 9.441 1.00 39.34 30 LEU C N 1
ATOM 3604 C CA . LEU C 1 33 ? 59.917 65.817 8.285 1.00 38.66 30 LEU C CA 1
ATOM 3605 C C . LEU C 1 33 ? 59.885 67.059 7.405 1.00 38.18 30 LEU C C 1
ATOM 3606 O O . LEU C 1 33 ? 60.939 67.575 7.008 1.00 38.83 30 LEU C O 1
ATOM 3611 N N . ILE C 1 34 ? 58.682 67.552 7.131 1.00 37.32 31 ILE C N 1
ATOM 3612 C CA . ILE C 1 34 ? 58.481 68.811 6.410 1.00 37.41 31 ILE C CA 1
ATOM 3613 C C . ILE C 1 34 ? 59.082 70.023 7.134 1.00 37.12 31 ILE C C 1
ATOM 3614 O O . ILE C 1 34 ? 59.704 70.873 6.504 1.00 36.55 31 ILE C O 1
ATOM 3619 N N . GLU C 1 35 ? 58.911 70.076 8.451 1.00 36.96 32 GLU C N 1
ATOM 3620 C CA . GLU C 1 35 ? 59.529 71.096 9.270 1.00 37.92 32 GLU C CA 1
ATOM 3621 C C . GLU C 1 35 ? 61.051 71.108 9.129 1.00 37.22 32 GLU C C 1
ATOM 3622 O O . GLU C 1 35 ? 61.656 72.175 8.950 1.00 37.03 32 GLU C O 1
ATOM 3628 N N . LEU C 1 36 ? 61.671 69.931 9.217 1.00 36.56 33 LEU C N 1
ATOM 3629 C CA . LEU C 1 36 ? 63.118 69.843 9.097 1.00 36.60 33 LEU C CA 1
ATOM 3630 C C . LEU C 1 36 ? 63.608 70.195 7.692 1.00 36.06 33 LEU C C 1
ATOM 3631 O O . LEU C 1 36 ? 64.648 70.816 7.535 1.00 35.91 33 LEU C O 1
ATOM 3636 N N . LEU C 1 37 ? 62.863 69.776 6.682 1.00 35.87 34 LEU C N 1
ATOM 3637 C CA . LEU C 1 37 ? 63.226 70.056 5.303 1.00 36.10 34 LEU C CA 1
ATOM 3638 C C . LEU C 1 37 ? 63.163 71.565 5.071 1.00 36.59 34 LEU C C 1
ATOM 3639 O O . LEU C 1 37 ? 64.069 72.121 4.443 1.00 36.60 34 LEU C O 1
ATOM 3644 N N . ASN C 1 38 ? 62.141 72.228 5.620 1.00 36.33 35 ASN C N 1
ATOM 3645 C CA . ASN C 1 38 ? 62.032 73.698 5.488 1.00 36.71 35 ASN C CA 1
ATOM 3646 C C . ASN C 1 38 ? 63.228 74.434 6.166 1.00 37.51 35 ASN C C 1
ATOM 3647 O O . ASN C 1 38 ? 63.802 75.367 5.586 1.00 38.55 35 ASN C O 1
ATOM 3652 N N . ASP C 1 39 ? 63.625 74.018 7.368 1.00 37.30 36 ASP C N 1
ATOM 3653 C CA . ASP C 1 39 ? 64.840 74.583 7.985 1.00 37.67 36 ASP C CA 1
ATOM 3654 C C . ASP C 1 39 ? 66.073 74.357 7.095 1.00 37.15 36 ASP C C 1
ATOM 3655 O O . ASP C 1 39 ? 66.915 75.231 6.935 1.00 37.84 36 ASP C O 1
ATOM 3660 N N . ALA C 1 40 ? 66.164 73.175 6.505 1.00 37.19 37 ALA C N 1
ATOM 3661 C CA . ALA C 1 40 ? 67.306 72.804 5.688 1.00 35.86 37 ALA C CA 1
ATOM 3662 C C . ALA C 1 40 ? 67.466 73.684 4.451 1.00 35.36 37 ALA C C 1
ATOM 3663 O O . ALA C 1 40 ? 68.587 73.837 3.947 1.00 34.96 37 ALA C O 1
ATOM 3665 N N . THR C 1 41 ? 66.352 74.240 3.958 1.00 34.82 38 THR C N 1
ATOM 3666 C CA . THR C 1 41 ? 66.347 75.032 2.713 1.00 34.57 38 THR C CA 1
ATOM 3667 C C . THR C 1 41 ? 67.171 76.317 2.860 1.00 34.72 38 THR C C 1
ATOM 3668 O O . THR C 1 41 ? 67.528 76.942 1.866 1.00 33.30 38 THR C O 1
ATOM 3672 N N . TRP C 1 42 ? 67.513 76.663 4.103 1.00 34.93 39 TRP C N 1
ATOM 3673 C CA . TRP C 1 42 ? 68.403 77.787 4.383 1.00 36.21 39 TRP C CA 1
ATOM 3674 C C . TRP C 1 42 ? 69.884 77.582 4.028 1.00 36.76 39 TRP C C 1
ATOM 3675 O O . TRP C 1 42 ? 70.728 78.437 4.360 1.00 39.65 39 TRP C O 1
ATOM 3686 N N . ALA C 1 43 ? 70.171 76.509 3.303 1.00 35.78 40 ALA C N 1
ATOM 3687 C CA . ALA C 1 43 ? 71.479 76.240 2.682 1.00 35.90 40 ALA C CA 1
ATOM 3688 C C . ALA C 1 43 ? 71.944 77.375 1.768 1.00 35.71 40 ALA C C 1
ATOM 3689 O O . ALA C 1 43 ? 71.127 78.032 1.132 1.00 34.80 40 ALA C O 1
ATOM 3691 N N . PRO C 1 44 ? 73.268 77.587 1.690 1.00 35.93 41 PRO C N 1
ATOM 3692 C CA . PRO C 1 44 ? 73.812 78.523 0.686 1.00 36.39 41 PRO C CA 1
ATOM 3693 C C . PRO C 1 44 ? 73.383 78.000 -0.709 1.00 37.10 41 PRO C C 1
ATOM 3694 O O . PRO C 1 44 ? 73.358 76.777 -0.936 1.00 37.16 41 PRO C O 1
ATOM 3698 N N . ASN C 1 45 ? 72.941 78.894 -1.591 1.00 36.86 42 ASN C N 1
ATOM 3699 C CA . ASN C 1 45 ? 72.630 78.494 -2.966 1.00 36.88 42 ASN C CA 1
ATOM 3700 C C . ASN C 1 45 ? 72.801 79.625 -3.936 1.00 37.05 42 ASN C C 1
ATOM 3701 O O . ASN C 1 45 ? 72.064 80.612 -3.903 1.00 37.48 42 ASN C O 1
ATOM 3706 N N . HIS C 1 46 ? 73.805 79.478 -4.786 1.00 37.80 43 HIS C N 1
ATOM 3707 C CA . HIS C 1 46 ? 74.212 80.544 -5.658 1.00 38.38 43 HIS C CA 1
ATOM 3708 C C . HIS C 1 46 ? 73.040 81.025 -6.508 1.00 38.58 43 HIS C C 1
ATOM 3709 O O . HIS C 1 46 ? 72.308 80.201 -7.097 1.00 38.48 43 HIS C O 1
ATOM 3716 N N . LYS C 1 47 ? 72.838 82.346 -6.522 1.00 37.96 44 LYS C N 1
ATOM 3717 C CA . LYS C 1 47 ? 71.788 82.992 -7.306 1.00 38.35 44 LYS C CA 1
ATOM 3718 C C . LYS C 1 47 ? 70.393 82.642 -6.824 1.00 38.18 44 LYS C C 1
ATOM 3719 O O . LYS C 1 47 ? 69.429 82.881 -7.542 1.00 38.79 44 LYS C O 1
ATOM 3725 N N . HIS C 1 48 ? 70.269 82.071 -5.625 1.00 38.32 45 HIS C N 1
ATOM 3726 C CA . HIS C 1 48 ? 68.950 81.723 -5.071 1.00 38.29 45 HIS C CA 1
ATOM 3727 C C . HIS C 1 48 ? 68.152 80.794 -6.018 1.00 36.81 45 HIS C C 1
ATOM 3728 O O . HIS C 1 48 ? 66.917 80.908 -6.167 1.00 36.42 45 HIS C O 1
ATOM 3735 N N . ARG C 1 49 ? 68.863 79.878 -6.674 1.00 35.42 46 ARG C N 1
ATOM 3736 C CA . ARG C 1 49 ? 68.194 78.906 -7.528 1.00 34.41 46 ARG C CA 1
ATOM 3737 C C . ARG C 1 49 ? 67.463 77.837 -6.740 1.00 33.71 46 ARG C C 1
ATOM 3738 O O . ARG C 1 49 ? 66.607 77.166 -7.294 1.00 33.49 46 ARG C O 1
ATOM 3746 N N . GLU C 1 50 ? 67.788 77.679 -5.458 1.00 33.58 47 GLU C N 1
ATOM 3747 C CA . GLU C 1 50 ? 67.142 76.647 -4.615 1.00 33.87 47 GLU C CA 1
ATOM 3748 C C . GLU C 1 50 ? 66.922 75.324 -5.398 1.00 33.71 47 GLU C C 1
ATOM 3749 O O . GLU C 1 50 ? 65.791 74.924 -5.677 1.00 34.29 47 GLU C O 1
ATOM 3755 N N . PRO C 1 51 ? 68.011 74.672 -5.807 1.00 33.46 48 PRO C N 1
ATOM 3756 C CA . PRO C 1 51 ? 67.830 73.633 -6.826 1.00 33.24 48 PRO C CA 1
ATOM 3757 C C . PRO C 1 51 ? 67.384 72.243 -6.337 1.00 34.00 48 PRO C C 1
ATOM 3758 O O . PRO C 1 51 ? 67.112 71.349 -7.167 1.00 34.46 48 PRO C O 1
ATOM 3762 N N . TRP C 1 52 ? 67.294 72.061 -5.027 1.00 33.05 49 TRP C N 1
ATOM 3763 C CA . TRP C 1 52 ? 66.816 70.800 -4.426 1.00 32.46 49 TRP C CA 1
ATOM 3764 C C . TRP C 1 52 ? 65.333 70.521 -4.739 1.00 33.29 49 TRP C C 1
ATOM 3765 O O . TRP C 1 52 ? 64.523 71.438 -4.841 1.00 33.05 49 TRP C O 1
ATOM 3776 N N . ASN C 1 53 ? 65.011 69.231 -4.884 1.00 34.24 50 ASN C N 1
ATOM 3777 C CA . ASN C 1 53 ? 63.658 68.713 -5.091 1.00 34.60 50 ASN C CA 1
ATOM 3778 C C . ASN C 1 53 ? 63.666 67.378 -4.401 1.00 35.37 50 ASN C C 1
ATOM 3779 O O . ASN C 1 53 ? 64.717 66.702 -4.331 1.00 35.46 50 ASN C O 1
ATOM 3784 N N A CYS C 1 54 ? 62.507 66.994 -3.867 0.50 34.92 51 CYS C N 1
ATOM 3785 N N B CYS C 1 54 ? 62.520 66.945 -3.918 0.50 36.32 51 CYS C N 1
ATOM 3786 C CA A CYS C 1 54 ? 62.386 65.793 -3.037 0.50 34.36 51 CYS C CA 1
ATOM 3787 C CA B CYS C 1 54 ? 62.528 65.653 -3.292 0.50 37.34 51 CYS C CA 1
ATOM 3788 C C A CYS C 1 54 ? 61.216 64.916 -3.451 0.50 35.14 51 CYS C C 1
ATOM 3789 C C B CYS C 1 54 ? 61.233 64.911 -3.401 0.50 36.75 51 CYS C C 1
ATOM 3790 O O A CYS C 1 54 ? 60.223 65.421 -3.981 0.50 34.71 51 CYS C O 1
ATOM 3791 O O B CYS C 1 54 ? 60.180 65.491 -3.658 0.50 36.42 51 CYS C O 1
ATOM 3796 N N . LYS C 1 55 ? 61.355 63.601 -3.243 1.00 35.91 52 LYS C N 1
ATOM 3797 C CA . LYS C 1 55 ? 60.217 62.703 -3.224 1.00 36.54 52 LYS C CA 1
ATOM 3798 C C . LYS C 1 55 ? 60.315 62.054 -1.868 1.00 36.46 52 LYS C C 1
ATOM 3799 O O . LYS C 1 55 ? 61.355 61.517 -1.519 1.00 36.91 52 LYS C O 1
ATOM 3805 N N . LEU C 1 56 ? 59.268 62.188 -1.065 1.00 36.88 53 LEU C N 1
ATOM 3806 C CA . LEU C 1 56 ? 59.252 61.616 0.289 1.00 37.12 53 LEU C CA 1
ATOM 3807 C C . LEU C 1 56 ? 58.365 60.385 0.282 1.00 36.76 53 LEU C C 1
ATOM 3808 O O . LEU C 1 56 ? 57.194 60.494 -0.076 1.00 36.38 53 LEU C O 1
ATOM 3813 N N . TYR C 1 57 ? 58.915 59.227 0.672 1.00 36.60 54 TYR C N 1
ATOM 3814 C CA . TYR C 1 57 ? 58.127 57.996 0.776 1.00 35.84 54 TYR C CA 1
ATOM 3815 C C . TYR C 1 57 ? 57.953 57.652 2.235 1.00 36.31 54 TYR C C 1
ATOM 3816 O O . TYR C 1 57 ? 58.930 57.492 2.977 1.00 35.82 54 TYR C O 1
ATOM 3825 N N A ILE C 1 58 ? 56.690 57.550 2.634 0.50 36.59 55 ILE C N 1
ATOM 3826 N N B ILE C 1 58 ? 56.694 57.541 2.641 0.50 36.84 55 ILE C N 1
ATOM 3827 C CA A ILE C 1 58 ? 56.285 57.223 3.996 0.50 37.11 55 ILE C CA 1
ATOM 3828 C CA B ILE C 1 58 ? 56.327 57.205 4.008 0.50 37.62 55 ILE C CA 1
ATOM 3829 C C A ILE C 1 58 ? 55.172 56.173 3.964 0.50 37.54 55 ILE C C 1
ATOM 3830 C C B ILE C 1 58 ? 55.166 56.199 3.984 0.50 37.82 55 ILE C C 1
ATOM 3831 O O A ILE C 1 58 ? 54.433 56.076 2.975 0.50 37.47 55 ILE C O 1
ATOM 3832 O O B ILE C 1 58 ? 54.398 56.151 3.014 0.50 37.74 55 ILE C O 1
ATOM 3841 N N . GLY C 1 59 ? 55.058 55.387 5.034 1.00 37.83 56 GLY C N 1
ATOM 3842 C CA . GLY C 1 59 ? 53.934 54.451 5.183 1.00 38.89 56 GLY C CA 1
ATOM 3843 C C . GLY C 1 59 ? 53.842 53.475 4.028 1.00 39.63 56 GLY C C 1
ATOM 3844 O O . GLY C 1 59 ? 54.850 52.842 3.661 1.00 39.18 56 GLY C O 1
ATOM 3845 N N A GLU C 1 60 ? 52.650 53.368 3.441 0.50 39.92 57 GLU C N 1
ATOM 3846 N N B GLU C 1 60 ? 52.652 53.363 3.436 0.50 39.60 57 GLU C N 1
ATOM 3847 C CA A GLU C 1 60 ? 52.426 52.432 2.331 0.50 40.76 57 GLU C CA 1
ATOM 3848 C CA B GLU C 1 60 ? 52.453 52.425 2.323 0.50 39.89 57 GLU C CA 1
ATOM 3849 C C A GLU C 1 60 ? 53.040 52.898 0.992 0.50 39.98 57 GLU C C 1
ATOM 3850 C C B GLU C 1 60 ? 53.120 52.881 1.017 0.50 39.58 57 GLU C C 1
ATOM 3851 O O A GLU C 1 60 ? 53.198 52.098 0.071 0.50 40.05 57 GLU C O 1
ATOM 3852 O O B GLU C 1 60 ? 53.390 52.063 0.140 0.50 39.54 57 GLU C O 1
ATOM 3863 N N . GLY C 1 61 ? 53.404 54.179 0.906 1.00 39.67 58 GLY C N 1
ATOM 3864 C CA . GLY C 1 61 ? 54.083 54.740 -0.278 1.00 38.93 58 GLY C CA 1
ATOM 3865 C C . GLY C 1 61 ? 55.487 54.182 -0.458 1.00 38.48 58 GLY C C 1
ATOM 3866 O O . GLY C 1 61 ? 56.011 54.102 -1.589 1.00 38.44 58 GLY C O 1
ATOM 3867 N N . ARG C 1 62 ? 56.094 53.771 0.649 1.00 37.58 59 ARG C N 1
ATOM 3868 C CA . ARG C 1 62 ? 57.395 53.116 0.593 1.00 37.76 59 ARG C CA 1
ATOM 3869 C C . ARG C 1 62 ? 57.399 51.883 -0.318 1.00 38.00 59 ARG C C 1
ATOM 3870 O O . ARG C 1 62 ? 58.417 51.573 -0.938 1.00 37.62 59 ARG C O 1
ATOM 3878 N N . LYS C 1 63 ? 56.257 51.195 -0.402 1.00 38.78 60 LYS C N 1
ATOM 3879 C CA . LYS C 1 63 ? 56.103 50.027 -1.287 1.00 40.04 60 LYS C CA 1
ATOM 3880 C C . LYS C 1 63 ? 56.411 50.351 -2.755 1.00 39.62 60 LYS C C 1
ATOM 3881 O O . LYS C 1 63 ? 57.090 49.575 -3.426 1.00 39.31 60 LYS C O 1
ATOM 3887 N N . LYS C 1 64 ? 55.934 51.510 -3.221 1.00 40.46 61 LYS C N 1
ATOM 3888 C CA . LYS C 1 64 ? 56.232 52.057 -4.568 1.00 41.12 61 LYS C CA 1
ATOM 3889 C C . LYS C 1 64 ? 57.714 52.264 -4.854 1.00 40.38 61 LYS C C 1
ATOM 3890 O O . LYS C 1 64 ? 58.170 52.007 -5.963 1.00 40.76 61 LYS C O 1
ATOM 3896 N N . LEU C 1 65 ? 58.449 52.756 -3.858 1.00 39.41 62 LEU C N 1
ATOM 3897 C CA . LEU C 1 65 ? 59.883 52.972 -3.970 1.00 38.11 62 LEU C CA 1
ATOM 3898 C C . LEU C 1 65 ? 60.588 51.614 -4.015 1.00 37.34 62 LEU C C 1
ATOM 3899 O O . LEU C 1 65 ? 61.510 51.397 -4.812 1.00 37.30 62 LEU C O 1
ATOM 3904 N N . VAL C 1 66 ? 60.160 50.705 -3.152 1.00 36.18 63 VAL C N 1
ATOM 3905 C CA . VAL C 1 66 ? 60.715 49.362 -3.154 1.00 35.01 63 VAL C CA 1
ATOM 3906 C C . VAL C 1 66 ? 60.515 48.742 -4.538 1.00 35.70 63 VAL C C 1
ATOM 3907 O O . VAL C 1 66 ? 61.459 48.134 -5.106 1.00 34.75 63 VAL C O 1
ATOM 3911 N N . ASP C 1 67 ? 59.294 48.876 -5.069 1.00 35.27 64 ASP C N 1
ATOM 3912 C CA . ASP C 1 67 ? 59.007 48.342 -6.383 1.00 36.41 64 ASP C CA 1
ATOM 3913 C C . ASP C 1 67 ? 59.911 48.911 -7.498 1.00 35.90 64 ASP C C 1
ATOM 3914 O O . ASP C 1 67 ? 60.397 48.171 -8.342 1.00 35.97 64 ASP C O 1
ATOM 3919 N N . ALA C 1 68 ? 60.140 50.221 -7.480 1.00 35.06 65 ALA C N 1
ATOM 3920 C CA . ALA C 1 68 ? 61.019 50.865 -8.452 1.00 34.78 65 ALA C CA 1
ATOM 3921 C C . ALA C 1 68 ? 62.467 50.341 -8.338 1.00 34.90 65 ALA C C 1
ATOM 3922 O O . ALA C 1 68 ? 63.175 50.181 -9.355 1.00 33.86 65 ALA C O 1
ATOM 3924 N N . VAL C 1 69 ? 62.895 50.075 -7.100 1.00 34.82 66 VAL C N 1
ATOM 3925 C CA . VAL C 1 69 ? 64.229 49.553 -6.855 1.00 35.16 66 VAL C CA 1
ATOM 3926 C C . VAL C 1 69 ? 64.305 48.140 -7.411 1.00 37.08 66 VAL C C 1
ATOM 3927 O O . VAL C 1 69 ? 65.228 47.822 -8.177 1.00 37.89 66 VAL C O 1
ATOM 3931 N N . LEU C 1 70 ? 63.341 47.288 -7.045 1.00 37.83 67 LEU C N 1
ATOM 3932 C CA . LEU C 1 70 ? 63.395 45.894 -7.487 1.00 38.89 67 LEU C CA 1
ATOM 3933 C C . LEU C 1 70 ? 63.272 45.732 -9.000 1.00 39.08 67 LEU C C 1
ATOM 3934 O O . LEU C 1 70 ? 63.761 44.756 -9.552 1.00 38.97 67 LEU C O 1
ATOM 3939 N N . ASN C 1 71 ? 62.626 46.688 -9.656 1.00 39.62 68 ASN C N 1
ATOM 3940 C CA . ASN C 1 71 ? 62.506 46.664 -11.108 1.00 40.72 68 ASN C CA 1
ATOM 3941 C C . ASN C 1 71 ? 63.787 47.081 -11.837 1.00 40.67 68 ASN C C 1
ATOM 3942 O O . ASN C 1 71 ? 63.920 46.860 -13.051 1.00 41.00 68 ASN C O 1
ATOM 3947 N N A SER C 1 72 ? 64.699 47.702 -11.093 0.50 40.32 69 SER C N 1
ATOM 3948 N N B SER C 1 72 ? 64.715 47.681 -11.096 0.50 40.66 69 SER C N 1
ATOM 3949 C CA A SER C 1 72 ? 66.002 48.108 -11.609 0.50 40.07 69 SER C CA 1
ATOM 3950 C CA B SER C 1 72 ? 66.027 48.069 -11.616 0.50 40.80 69 SER C CA 1
ATOM 3951 C C A SER C 1 72 ? 66.998 46.955 -11.577 0.50 40.54 69 SER C C 1
ATOM 3952 C C B SER C 1 72 ? 66.976 46.904 -11.645 0.50 40.94 69 SER C C 1
ATOM 3953 O O A SER C 1 72 ? 68.066 47.054 -12.172 0.50 40.47 69 SER C O 1
ATOM 3954 O O B SER C 1 72 ? 67.998 46.949 -12.322 0.50 40.94 69 SER C O 1
ATOM 3959 N N . PHE C 1 73 ? 66.646 45.872 -10.881 1.00 41.30 70 PHE C N 1
ATOM 3960 C CA . PHE C 1 73 ? 67.524 44.707 -10.735 1.00 42.62 70 PHE C CA 1
ATOM 3961 C C . PHE C 1 73 ? 67.333 43.716 -11.882 1.00 43.71 70 PHE C C 1
ATOM 3962 O O . PHE C 1 73 ? 66.279 43.683 -12.517 1.00 43.24 70 PHE C O 1
ATOM 3970 N N . THR C 1 74 ? 68.367 42.915 -12.132 1.00 45.61 71 THR C N 1
ATOM 3971 C CA . THR C 1 74 ? 68.242 41.710 -12.940 1.00 47.75 71 THR C CA 1
ATOM 3972 C C . THR C 1 74 ? 67.410 40.704 -12.145 1.00 48.82 71 THR C C 1
ATOM 3973 O O . THR C 1 74 ? 67.127 40.926 -10.966 1.00 48.65 71 THR C O 1
ATOM 3977 N N . GLU C 1 75 ? 67.005 39.610 -12.783 1.00 50.18 72 GLU C N 1
ATOM 3978 C CA . GLU C 1 75 ? 66.233 38.585 -12.085 1.00 52.04 72 GLU C CA 1
ATOM 3979 C C . GLU C 1 75 ? 67.101 37.865 -11.053 1.00 52.04 72 GLU C C 1
ATOM 3980 O O . GLU C 1 75 ? 66.598 37.416 -10.017 1.00 52.03 72 GLU C O 1
ATOM 3986 N N . GLU C 1 76 ? 68.407 37.795 -11.326 1.00 52.67 73 GLU C N 1
ATOM 3987 C CA . GLU C 1 76 ? 69.370 37.275 -10.353 1.00 53.62 73 GLU C CA 1
ATOM 3988 C C . GLU C 1 76 ? 69.441 38.121 -9.074 1.00 52.69 73 GLU C C 1
ATOM 3989 O O . GLU C 1 76 ? 69.155 37.603 -7.996 1.00 52.55 73 GLU C O 1
ATOM 3995 N N A GLU C 1 77 ? 69.803 39.400 -9.178 0.50 52.51 74 GLU C N 1
ATOM 3996 N N B GLU C 1 77 ? 69.807 39.398 -9.226 0.50 52.49 74 GLU C N 1
ATOM 3997 C CA A GLU C 1 77 ? 69.854 40.256 -7.990 0.50 52.22 74 GLU C CA 1
ATOM 3998 C CA B GLU C 1 77 ? 69.845 40.382 -8.140 0.50 52.21 74 GLU C CA 1
ATOM 3999 C C A GLU C 1 77 ? 68.535 40.326 -7.238 0.50 51.64 74 GLU C C 1
ATOM 4000 C C B GLU C 1 77 ? 68.573 40.332 -7.295 0.50 51.60 74 GLU C C 1
ATOM 4001 O O A GLU C 1 77 ? 68.522 40.292 -6.010 0.50 51.53 74 GLU C O 1
ATOM 4002 O O B GLU C 1 77 ? 68.630 40.214 -6.074 0.50 51.48 74 GLU C O 1
ATOM 4013 N N . ARG C 1 78 ? 67.432 40.409 -7.974 1.00 51.20 75 ARG C N 1
ATOM 4014 C CA . ARG C 1 78 ? 66.119 40.481 -7.360 1.00 50.78 75 ARG C CA 1
ATOM 4015 C C . ARG C 1 78 ? 65.787 39.222 -6.542 1.00 50.94 75 ARG C C 1
ATOM 4016 O O . ARG C 1 78 ? 65.184 39.320 -5.472 1.00 50.78 75 ARG C O 1
ATOM 4024 N N . ALA C 1 79 ? 66.191 38.056 -7.041 1.00 50.94 76 ALA C N 1
ATOM 4025 C CA . ALA C 1 79 ? 66.067 36.794 -6.293 1.00 51.38 76 ALA C CA 1
ATOM 4026 C C . ALA C 1 79 ? 67.002 36.760 -5.073 1.00 51.37 76 ALA C C 1
ATOM 4027 O O . ALA C 1 79 ? 66.568 36.399 -3.987 1.00 51.52 76 ALA C O 1
ATOM 4029 N N A LYS C 1 80 ? 68.268 37.138 -5.255 0.50 51.65 77 LYS C N 1
ATOM 4030 N N B LYS C 1 80 ? 68.260 37.162 -5.258 0.50 51.52 77 LYS C N 1
ATOM 4031 C CA A LYS C 1 80 ? 69.210 37.220 -4.133 0.50 52.08 77 LYS C CA 1
ATOM 4032 C CA B LYS C 1 80 ? 69.226 37.227 -4.153 0.50 51.81 77 LYS C CA 1
ATOM 4033 C C A LYS C 1 80 ? 68.774 38.276 -3.105 0.50 52.14 77 LYS C C 1
ATOM 4034 C C B LYS C 1 80 ? 68.811 38.272 -3.104 0.50 51.99 77 LYS C C 1
ATOM 4035 O O A LYS C 1 80 ? 68.322 37.934 -2.007 0.50 52.18 77 LYS C O 1
ATOM 4036 O O B LYS C 1 80 ? 68.409 37.919 -1.990 0.50 52.07 77 LYS C O 1
ATOM 4047 N N . ARG C 1 81 ? 68.889 39.546 -3.490 1.00 51.94 78 ARG C N 1
ATOM 4048 C CA . ARG C 1 81 ? 68.688 40.684 -2.585 1.00 52.07 78 ARG C CA 1
ATOM 4049 C C . ARG C 1 81 ? 67.254 41.180 -2.360 1.00 50.97 78 ARG C C 1
ATOM 4050 O O . ARG C 1 81 ? 67.027 42.011 -1.476 1.00 51.27 78 ARG C O 1
ATOM 4058 N N . GLY C 1 82 ? 66.307 40.710 -3.163 1.00 49.27 79 GLY C N 1
ATOM 4059 C CA . GLY C 1 82 ? 64.963 41.286 -3.186 1.00 47.30 79 GLY C CA 1
ATOM 4060 C C . GLY C 1 82 ? 64.223 41.424 -1.871 1.00 45.73 79 GLY C C 1
ATOM 4061 O O . GLY C 1 82 ? 63.686 42.476 -1.572 1.00 45.19 79 GLY C O 1
ATOM 4062 N N . LYS C 1 83 ? 64.205 40.357 -1.087 1.00 45.15 80 LYS C N 1
ATOM 4063 C CA . LYS C 1 83 ? 63.420 40.304 0.145 1.00 44.29 80 LYS C CA 1
ATOM 4064 C C . LYS C 1 83 ? 64.116 41.051 1.264 1.00 43.93 80 LYS C C 1
ATOM 4065 O O . LYS C 1 83 ? 63.468 41.714 2.068 1.00 43.61 80 LYS C O 1
ATOM 4071 N N . ILE C 1 84 ? 65.437 40.895 1.316 1.00 43.49 81 ILE C N 1
ATOM 4072 C CA . ILE C 1 84 ? 66.294 41.571 2.273 1.00 43.47 81 ILE C CA 1
ATOM 4073 C C . ILE C 1 84 ? 66.077 43.095 2.144 1.00 42.91 81 ILE C C 1
ATOM 4074 O O . ILE C 1 84 ? 65.827 43.771 3.131 1.00 43.13 81 ILE C O 1
ATOM 4079 N N . LEU C 1 85 ? 66.112 43.585 0.913 1.00 41.56 82 LEU C N 1
ATOM 4080 C CA . LEU C 1 85 ? 65.944 44.976 0.611 1.00 41.40 82 LEU C CA 1
ATOM 4081 C C . LEU C 1 85 ? 64.551 45.512 0.921 1.00 40.72 82 LEU C C 1
ATOM 4082 O O . LEU C 1 85 ? 64.403 46.604 1.485 1.00 40.65 82 LEU C O 1
ATOM 4087 N N . SER C 1 86 ? 63.534 44.767 0.528 1.00 40.25 83 SER C N 1
ATOM 4088 C CA . SER C 1 86 ? 62.162 45.149 0.824 1.00 39.67 83 SER C CA 1
ATOM 4089 C C . SER C 1 86 ? 61.960 45.232 2.342 1.00 39.72 83 SER C C 1
ATOM 4090 O O . SER C 1 86 ? 61.264 46.133 2.830 1.00 39.89 83 SER C O 1
ATOM 4093 N N . ASP C 1 87 ? 62.597 44.308 3.071 1.00 39.55 84 ASP C N 1
ATOM 4094 C CA . ASP C 1 87 ? 62.506 44.201 4.532 1.00 40.20 84 ASP C CA 1
ATOM 4095 C C . ASP C 1 87 ? 63.054 45.455 5.196 1.00 39.39 84 ASP C C 1
ATOM 4096 O O . ASP C 1 87 ? 62.417 46.076 6.053 1.00 39.32 84 ASP C O 1
ATOM 4101 N N . ARG C 1 88 ? 64.251 45.817 4.777 1.00 38.36 85 ARG C N 1
ATOM 4102 C CA . ARG C 1 88 ? 64.935 46.953 5.313 1.00 37.78 85 ARG C CA 1
ATOM 4103 C C . ARG C 1 88 ? 64.199 48.287 5.017 1.00 37.26 85 ARG C C 1
ATOM 4104 O O . ARG C 1 88 ? 63.965 49.085 5.922 1.00 36.09 85 ARG C O 1
ATOM 4112 N N . PHE C 1 89 ? 63.832 48.512 3.756 1.00 37.16 86 PHE C N 1
ATOM 4113 C CA . PHE C 1 89 ? 63.170 49.751 3.342 1.00 36.96 86 PHE C CA 1
ATOM 4114 C C . PHE C 1 89 ? 61.861 49.903 4.086 1.00 37.55 86 PHE C C 1
ATOM 4115 O O . PHE C 1 89 ? 61.473 50.995 4.466 1.00 37.38 86 PHE C O 1
ATOM 4123 N N . LEU C 1 90 ? 61.170 48.786 4.252 1.00 38.26 87 LEU C N 1
ATOM 4124 C CA . LEU C 1 90 ? 59.862 48.762 4.860 1.00 39.15 87 LEU C CA 1
ATOM 4125 C C . LEU C 1 90 ? 59.902 48.700 6.385 1.00 39.18 87 LEU C C 1
ATOM 4126 O O . LEU C 1 90 ? 58.875 48.809 7.033 1.00 39.23 87 LEU C O 1
ATOM 4131 N N . SER C 1 91 ? 61.092 48.560 6.948 1.00 39.34 88 SER C N 1
ATOM 4132 C CA . SER C 1 91 ? 61.297 48.797 8.362 1.00 39.62 88 SER C CA 1
ATOM 4133 C C . SER C 1 91 ? 62.093 50.095 8.559 1.00 39.05 88 SER C C 1
ATOM 4134 O O . SER C 1 91 ? 62.722 50.304 9.587 1.00 39.16 88 SER C O 1
ATOM 4137 N N . THR C 1 92 ? 62.073 50.950 7.543 1.00 38.10 89 THR C N 1
ATOM 4138 C CA . THR C 1 92 ? 62.708 52.269 7.589 1.00 37.33 89 THR C CA 1
ATOM 4139 C C . THR C 1 92 ? 61.558 53.259 7.504 1.00 36.21 89 THR C C 1
ATOM 4140 O O . THR C 1 92 ? 60.804 53.234 6.535 1.00 36.39 89 THR C O 1
ATOM 4144 N N . PRO C 1 93 ? 61.361 54.069 8.559 1.00 34.86 90 PRO C N 1
ATOM 4145 C CA . PRO C 1 93 ? 60.172 54.945 8.558 1.00 33.93 90 PRO C CA 1
ATOM 4146 C C . PRO C 1 93 ? 59.987 55.847 7.319 1.00 33.16 90 PRO C C 1
ATOM 4147 O O . PRO C 1 93 ? 58.854 56.033 6.880 1.00 33.26 90 PRO C O 1
ATOM 4151 N N . ALA C 1 94 ? 61.064 56.380 6.740 1.00 32.52 91 ALA C N 1
ATOM 4152 C CA . ALA C 1 94 ? 60.932 57.287 5.597 1.00 32.09 91 ALA C CA 1
ATOM 4153 C C . ALA C 1 94 ? 62.129 57.249 4.702 1.00 32.29 91 ALA C C 1
ATOM 4154 O O . ALA C 1 94 ? 63.265 57.039 5.157 1.00 33.09 91 ALA C O 1
ATOM 4156 N N . GLN C 1 95 ? 61.885 57.427 3.412 1.00 31.74 92 GLN C N 1
ATOM 4157 C CA . GLN C 1 95 ? 62.964 57.620 2.448 1.00 31.26 92 GLN C CA 1
ATOM 4158 C C . GLN C 1 95 ? 62.724 58.931 1.725 1.00 30.83 92 GLN C C 1
ATOM 4159 O O . GLN C 1 95 ? 61.599 59.233 1.357 1.00 30.61 92 GLN C O 1
ATOM 4165 N N . ILE C 1 96 ? 63.777 59.711 1.545 1.00 30.38 93 ILE C N 1
ATOM 4166 C CA . ILE C 1 96 ? 63.680 60.935 0.773 1.00 31.53 93 ILE C CA 1
ATOM 4167 C C . ILE C 1 96 ? 64.695 60.868 -0.370 1.00 31.12 93 ILE C C 1
ATOM 4168 O O . ILE C 1 96 ? 65.899 60.776 -0.130 1.00 32.35 93 ILE C O 1
ATOM 4173 N N . VAL C 1 97 ? 64.193 60.881 -1.601 1.00 30.64 94 VAL C N 1
ATOM 4174 C CA . VAL C 1 97 ? 65.031 60.967 -2.770 1.00 29.70 94 VAL C CA 1
ATOM 4175 C C . VAL C 1 97 ? 65.250 62.458 -3.022 1.00 31.06 94 VAL C C 1
ATOM 4176 O O . VAL C 1 97 ? 64.290 63.226 -3.204 1.00 30.22 94 VAL C O 1
ATOM 4180 N N . VAL C 1 98 ? 66.514 62.882 -2.972 1.00 31.23 95 VAL C N 1
ATOM 4181 C CA . VAL C 1 98 ? 66.844 64.258 -3.239 1.00 31.64 95 VAL C CA 1
ATOM 4182 C C . VAL C 1 98 ? 67.456 64.290 -4.640 1.00 32.44 95 VAL C C 1
ATOM 4183 O O . VAL C 1 98 ? 68.419 63.576 -4.937 1.00 33.69 95 VAL C O 1
ATOM 4187 N N . TYR C 1 99 ? 66.878 65.100 -5.504 1.00 32.39 96 TYR C N 1
ATOM 4188 C CA . TYR C 1 99 ? 67.350 65.245 -6.878 1.00 33.24 96 TYR C CA 1
ATOM 4189 C C . TYR C 1 99 ? 67.333 66.721 -7.316 1.00 34.08 96 TYR C C 1
ATOM 4190 O O . TYR C 1 99 ? 66.708 67.598 -6.673 1.00 33.94 96 TYR C O 1
ATOM 4207 N N . ASN C 1 101 ? 67.538 69.304 -11.149 1.00 34.83 98 ASN C N 1
ATOM 4208 C CA . ASN C 1 101 ? 67.674 69.423 -12.590 1.00 35.61 98 ASN C CA 1
ATOM 4209 C C . ASN C 1 101 ? 69.107 69.791 -13.026 1.00 35.61 98 ASN C C 1
ATOM 4210 O O . ASN C 1 101 ? 69.672 70.741 -12.513 1.00 37.21 98 ASN C O 1
ATOM 4215 N N . GLU C 1 102 ? 69.693 69.073 -13.970 1.00 35.47 99 GLU C N 1
ATOM 4216 C CA . GLU C 1 102 ? 71.075 69.391 -14.395 1.00 36.44 99 GLU C CA 1
ATOM 4217 C C . GLU C 1 102 ? 71.118 70.533 -15.383 1.00 35.44 99 GLU C C 1
ATOM 4218 O O . GLU C 1 102 ? 70.525 70.456 -16.456 1.00 36.59 99 GLU C O 1
ATOM 4224 N N . ASP C 1 103 ? 71.853 71.570 -15.030 1.00 34.03 100 ASP C N 1
ATOM 4225 C CA . ASP C 1 103 ? 72.077 72.691 -15.914 1.00 33.47 100 ASP C CA 1
ATOM 4226 C C . ASP C 1 103 ? 73.063 72.174 -16.961 1.00 32.49 100 ASP C C 1
ATOM 4227 O O . ASP C 1 103 ? 73.951 71.414 -16.598 1.00 31.81 100 ASP C O 1
ATOM 4232 N N . PRO C 1 104 ? 72.895 72.558 -18.256 1.00 32.04 101 PRO C N 1
ATOM 4233 C CA . PRO C 1 104 ? 73.853 72.106 -19.304 1.00 31.50 101 PRO C CA 1
ATOM 4234 C C . PRO C 1 104 ? 75.299 72.644 -19.172 1.00 31.72 101 PRO C C 1
ATOM 4235 O O . PRO C 1 104 ? 76.220 72.140 -19.838 1.00 31.57 101 PRO C O 1
ATOM 4239 N N . ARG C 1 105 ? 75.487 73.645 -18.316 1.00 31.70 102 ARG C N 1
ATOM 4240 C CA . ARG C 1 105 ? 76.798 74.281 -18.073 1.00 30.91 102 ARG C CA 1
ATOM 4241 C C . ARG C 1 105 ? 77.353 73.787 -16.786 1.00 30.99 102 ARG C C 1
ATOM 4242 O O . ARG C 1 105 ? 76.634 73.694 -15.762 1.00 30.60 102 ARG C O 1
ATOM 4250 N N . GLN C 1 106 ? 78.662 73.522 -16.827 1.00 30.88 103 GLN C N 1
ATOM 4251 C CA . GLN C 1 106 ? 79.379 72.909 -15.739 1.00 30.44 103 GLN C CA 1
ATOM 4252 C C . GLN C 1 106 ? 79.307 73.698 -14.433 1.00 31.15 103 GLN C C 1
ATOM 4253 O O . GLN C 1 106 ? 78.979 73.127 -13.411 1.00 31.57 103 GLN C O 1
ATOM 4259 N N . ILE C 1 107 ? 79.591 75.008 -14.483 1.00 31.21 104 ILE C N 1
ATOM 4260 C CA . ILE C 1 107 ? 79.701 75.837 -13.283 1.00 30.23 104 ILE C CA 1
ATOM 4261 C C . ILE C 1 107 ? 78.382 75.906 -12.528 1.00 30.24 104 ILE C C 1
ATOM 4262 O O . ILE C 1 107 ? 78.345 75.653 -11.331 1.00 32.13 104 ILE C O 1
ATOM 4267 N N . GLN C 1 108 ? 77.298 76.194 -13.228 1.00 30.25 105 GLN C N 1
ATOM 4268 C CA . GLN C 1 108 ? 75.961 76.199 -12.635 1.00 30.01 105 GLN C CA 1
ATOM 4269 C C . GLN C 1 108 ? 75.556 74.864 -12.070 1.00 29.94 105 GLN C C 1
ATOM 4270 O O . GLN C 1 108 ? 75.106 74.805 -10.934 1.00 30.39 105 GLN C O 1
ATOM 4276 N N . ARG C 1 109 ? 75.720 73.800 -12.864 1.00 30.85 106 ARG C N 1
ATOM 4277 C CA . ARG C 1 109 ? 75.452 72.422 -12.433 1.00 31.07 106 ARG C CA 1
ATOM 4278 C C . ARG C 1 109 ? 76.259 72.062 -11.166 1.00 31.60 106 ARG C C 1
ATOM 4279 O O . ARG C 1 109 ? 75.684 71.602 -10.188 1.00 31.09 106 ARG C O 1
ATOM 4287 N N . ASP C 1 110 ? 77.578 72.293 -11.175 1.00 31.59 107 ASP C N 1
ATOM 4288 C CA . ASP C 1 110 ? 78.380 72.072 -9.982 1.00 31.88 107 ASP C CA 1
ATOM 4289 C C . ASP C 1 110 ? 77.863 72.876 -8.785 1.00 31.84 107 ASP C C 1
ATOM 4290 O O . ASP C 1 110 ? 77.827 72.364 -7.688 1.00 32.60 107 ASP C O 1
ATOM 4295 N N . GLU C 1 111 ? 77.512 74.141 -8.995 1.00 31.57 108 GLU C N 1
ATOM 4296 C CA . GLU C 1 111 ? 77.041 74.999 -7.912 1.00 31.38 108 GLU C CA 1
ATOM 4297 C C . GLU C 1 111 ? 75.753 74.496 -7.317 1.00 31.03 108 GLU C C 1
ATOM 4298 O O . GLU C 1 111 ? 75.568 74.531 -6.076 1.00 30.90 108 GLU C O 1
ATOM 4304 N N A ASP C 1 112 ? 74.838 74.077 -8.210 0.65 30.04 109 ASP C N 1
ATOM 4305 N N B ASP C 1 112 ? 74.852 74.034 -8.168 0.35 31.93 109 ASP C N 1
ATOM 4306 C CA A ASP C 1 112 ? 73.552 73.438 -7.841 0.65 29.27 109 ASP C CA 1
ATOM 4307 C CA B ASP C 1 112 ? 73.589 73.551 -7.663 0.35 32.61 109 ASP C CA 1
ATOM 4308 C C A ASP C 1 112 ? 73.692 72.152 -7.055 0.65 30.28 109 ASP C C 1
ATOM 4309 C C B ASP C 1 112 ? 73.685 72.151 -7.021 0.35 32.31 109 ASP C C 1
ATOM 4310 O O A ASP C 1 112 ? 72.991 71.950 -6.043 0.65 31.37 109 ASP C O 1
ATOM 4311 O O B ASP C 1 112 ? 72.923 71.856 -6.087 0.35 32.70 109 ASP C O 1
ATOM 4320 N N . TYR C 1 113 ? 74.615 71.308 -7.485 1.00 31.23 110 TYR C N 1
ATOM 4321 C CA . TYR C 1 113 ? 74.943 70.071 -6.758 1.00 32.59 110 TYR C CA 1
ATOM 4322 C C . TYR C 1 113 ? 75.495 70.410 -5.357 1.00 32.49 110 TYR C C 1
ATOM 4323 O O . TYR C 1 113 ? 75.130 69.762 -4.375 1.00 31.28 110 TYR C O 1
ATOM 4332 N N . ALA C 1 114 ? 76.365 71.428 -5.287 1.00 31.44 111 ALA C N 1
ATOM 4333 C CA . ALA C 1 114 ? 76.999 71.799 -4.032 1.00 31.15 111 ALA C CA 1
ATOM 4334 C C . ALA C 1 114 ? 75.911 72.313 -3.069 1.00 31.15 111 ALA C C 1
ATOM 4335 O O . ALA C 1 114 ? 75.874 71.935 -1.921 1.00 32.59 111 ALA C O 1
ATOM 4337 N N . ALA C 1 115 ? 75.011 73.146 -3.571 1.00 30.19 112 ALA C N 1
ATOM 4338 C CA . ALA C 1 115 ? 73.869 73.651 -2.804 1.00 29.53 112 ALA C CA 1
ATOM 4339 C C . ALA C 1 115 ? 72.984 72.511 -2.263 1.00 29.41 112 ALA C C 1
ATOM 4340 O O . ALA C 1 115 ? 72.605 72.506 -1.069 1.00 29.95 112 ALA C O 1
ATOM 4342 N N . THR C 1 116 ? 72.663 71.547 -3.122 1.00 28.96 113 THR C N 1
ATOM 4343 C CA . THR C 1 116 ? 71.822 70.389 -2.728 1.00 29.58 113 THR C CA 1
ATOM 4344 C C . THR C 1 116 ? 72.513 69.542 -1.642 1.00 29.75 113 THR C C 1
ATOM 4345 O O . THR C 1 116 ? 71.865 69.070 -0.710 1.00 29.90 113 THR C O 1
ATOM 4349 N N . CYS C 1 117 ? 73.834 69.376 -1.747 1.00 30.19 114 CYS C N 1
ATOM 4350 C CA . CYS C 1 117 ? 74.629 68.685 -0.716 1.00 30.67 114 CYS C CA 1
ATOM 4351 C C . CYS C 1 117 ? 74.609 69.408 0.646 1.00 30.22 114 CYS C C 1
ATOM 4352 O O . CYS C 1 117 ? 74.498 68.770 1.703 1.00 30.19 114 CYS C O 1
ATOM 4355 N N . ALA C 1 118 ? 74.700 70.736 0.601 1.00 29.50 115 ALA C N 1
ATOM 4356 C CA . ALA C 1 118 ? 74.611 71.583 1.783 1.00 28.89 115 ALA C CA 1
ATOM 4357 C C . ALA C 1 118 ? 73.221 71.463 2.451 1.00 29.18 115 ALA C C 1
ATOM 4358 O O . ALA C 1 118 ? 73.130 71.331 3.657 1.00 30.77 115 ALA C O 1
ATOM 4360 N N . PHE C 1 119 ? 72.150 71.540 1.661 1.00 29.43 116 PHE C N 1
ATOM 4361 C CA . PHE C 1 119 ? 70.788 71.225 2.076 1.00 29.25 116 PHE C CA 1
ATOM 4362 C C . PHE C 1 119 ? 70.720 69.841 2.759 1.00 30.32 116 PHE C C 1
ATOM 4363 O O . PHE C 1 119 ? 70.166 69.703 3.847 1.00 30.99 116 PHE C O 1
ATOM 4379 N N . GLN C 1 121 ? 73.148 67.996 4.150 1.00 30.63 118 GLN C N 1
ATOM 4380 C CA . GLN C 1 121 ? 73.915 68.001 5.357 1.00 31.26 118 GLN C CA 1
ATOM 4381 C C . GLN C 1 121 ? 73.138 68.770 6.429 1.00 31.13 118 GLN C C 1
ATOM 4382 O O . GLN C 1 121 ? 72.965 68.278 7.514 1.00 32.14 118 GLN C O 1
ATOM 4388 N N . ASN C 1 122 ? 72.639 69.960 6.103 1.00 31.43 119 ASN C N 1
ATOM 4389 C CA . ASN C 1 122 ? 71.704 70.674 6.974 1.00 31.14 119 ASN C CA 1
ATOM 4390 C C . ASN C 1 122 ? 70.626 69.755 7.546 1.00 31.45 119 ASN C C 1
ATOM 4391 O O . ASN C 1 122 ? 70.422 69.721 8.756 1.00 32.43 119 ASN C O 1
ATOM 4396 N N . PHE C 1 123 ? 69.942 69.012 6.681 1.00 31.30 120 PHE C N 1
ATOM 4397 C CA . PHE C 1 123 ? 68.878 68.103 7.107 1.00 32.03 120 PHE C CA 1
ATOM 4398 C C . PHE C 1 123 ? 69.373 67.075 8.147 1.00 32.17 120 PHE C C 1
ATOM 4399 O O . PHE C 1 123 ? 68.690 66.823 9.166 1.00 32.89 120 PHE C O 1
ATOM 4407 N N . GLN C 1 124 ? 70.542 66.490 7.876 1.00 32.42 121 GLN C N 1
ATOM 4408 C CA . GLN C 1 124 ? 71.158 65.466 8.749 1.00 32.65 121 GLN C CA 1
ATOM 4409 C C . GLN C 1 124 ? 71.411 66.006 10.154 1.00 33.58 121 GLN C C 1
ATOM 4410 O O . GLN C 1 124 ? 71.119 65.340 11.132 1.00 33.72 121 GLN C O 1
ATOM 4416 N N . LEU C 1 125 ? 71.903 67.247 10.225 1.00 34.17 122 LEU C N 1
ATOM 4417 C CA . LEU C 1 125 ? 72.157 67.949 11.472 1.00 33.43 122 LEU C CA 1
ATOM 4418 C C . LEU C 1 125 ? 70.909 68.318 12.230 1.00 33.74 122 LEU C C 1
ATOM 4419 O O . LEU C 1 125 ? 70.817 68.101 13.468 1.00 33.52 122 LEU C O 1
ATOM 4424 N N . LEU C 1 126 ? 69.944 68.873 11.507 1.00 33.81 123 LEU C N 1
ATOM 4425 C CA . LEU C 1 126 ? 68.617 69.163 12.083 1.00 33.30 123 LEU C CA 1
ATOM 4426 C C . LEU C 1 126 ? 67.910 67.932 12.634 1.00 33.83 123 LEU C C 1
ATOM 4427 O O . LEU C 1 126 ? 67.368 67.974 13.748 1.00 33.54 123 LEU C O 1
ATOM 4432 N N . ALA C 1 127 ? 67.903 66.850 11.834 1.00 34.18 124 ALA C N 1
ATOM 4433 C CA . ALA C 1 127 ? 67.270 65.577 12.203 1.00 33.32 124 ALA C CA 1
ATOM 4434 C C . ALA C 1 127 ? 67.899 65.058 13.471 1.00 33.11 124 ALA C C 1
ATOM 4435 O O . ALA C 1 127 ? 67.192 64.573 14.352 1.00 32.69 124 ALA C O 1
ATOM 4437 N N . TRP C 1 128 ? 69.226 65.183 13.556 1.00 33.23 125 TRP C N 1
ATOM 4438 C CA . TRP C 1 128 ? 70.010 64.607 14.653 1.00 34.26 125 TRP C CA 1
ATOM 4439 C C . TRP C 1 128 ? 69.675 65.274 15.975 1.00 34.72 125 TRP C C 1
ATOM 4440 O O . TRP C 1 128 ? 69.519 64.621 17.015 1.00 35.84 125 TRP C O 1
ATOM 4451 N N . GLU C 1 129 ? 69.560 66.591 15.927 1.00 35.60 126 GLU C N 1
ATOM 4452 C CA . GLU C 1 129 ? 69.169 67.368 17.077 1.00 36.54 126 GLU C CA 1
ATOM 4453 C C . GLU C 1 129 ? 67.780 66.986 17.620 1.00 35.65 126 GLU C C 1
ATOM 4454 O O . GLU C 1 129 ? 67.556 67.107 18.798 1.00 35.33 126 GLU C O 1
ATOM 4460 N N . ARG C 1 130 ? 66.876 66.494 16.771 1.00 35.79 127 ARG C N 1
ATOM 4461 C CA . ARG C 1 130 ? 65.578 65.971 17.223 1.00 35.67 127 ARG C CA 1
ATOM 4462 C C . ARG C 1 130 ? 65.598 64.482 17.569 1.00 35.56 127 ARG C C 1
ATOM 4463 O O . ARG C 1 130 ? 64.543 63.909 17.853 1.00 35.12 127 ARG C O 1
ATOM 4471 N N . GLY C 1 131 ? 66.774 63.857 17.507 1.00 35.47 128 GLY C N 1
ATOM 4472 C CA . GLY C 1 131 ? 66.914 62.436 17.828 1.00 35.87 128 GLY C CA 1
ATOM 4473 C C . GLY C 1 131 ? 66.579 61.517 16.674 1.00 36.73 128 GLY C C 1
ATOM 4474 O O . GLY C 1 131 ? 66.465 60.310 16.834 1.00 37.45 128 GLY C O 1
ATOM 4475 N N . LEU C 1 132 ? 66.439 62.097 15.495 1.00 37.19 129 LEU C N 1
ATOM 4476 C CA . LEU C 1 132 ? 66.096 61.375 14.294 1.00 37.54 129 LEU C CA 1
ATOM 4477 C C . LEU C 1 132 ? 67.371 61.042 13.520 1.00 37.05 129 LEU C C 1
ATOM 4478 O O . LEU C 1 132 ? 68.224 61.899 13.257 1.00 36.57 129 LEU C O 1
ATOM 4483 N N . GLY C 1 133 ? 67.525 59.771 13.192 1.00 37.21 130 GLY C N 1
ATOM 4484 C CA . GLY C 1 133 ? 68.738 59.318 12.554 1.00 37.36 130 GLY C CA 1
ATOM 4485 C C . GLY C 1 133 ? 68.518 59.183 11.063 1.00 37.71 130 GLY C C 1
ATOM 4486 O O . GLY C 1 133 ? 67.370 59.064 10.603 1.00 38.11 130 GLY C O 1
ATOM 4487 N N . CYS C 1 134 ? 69.631 59.110 10.352 1.00 37.86 131 CYS C N 1
ATOM 4488 C CA . CYS C 1 134 ? 69.713 59.301 8.928 1.00 39.71 131 CYS C CA 1
ATOM 4489 C C . CYS C 1 134 ? 70.849 58.581 8.307 1.00 37.70 131 CYS C C 1
ATOM 4490 O O . CYS C 1 134 ? 71.935 58.592 8.862 1.00 37.78 131 CYS C O 1
ATOM 4493 N N . VAL C 1 135 ? 70.645 58.067 7.099 1.00 36.39 132 VAL C N 1
ATOM 4494 C CA . VAL C 1 135 ? 71.771 57.706 6.232 1.00 35.45 132 VAL C CA 1
ATOM 4495 C C . VAL C 1 135 ? 71.541 58.236 4.814 1.00 35.43 132 VAL C C 1
ATOM 4496 O O . VAL C 1 135 ? 70.459 58.115 4.262 1.00 33.93 132 VAL C O 1
ATOM 4500 N N . TRP C 1 136 ? 72.584 58.861 4.269 1.00 36.29 133 TRP C N 1
ATOM 4501 C CA . TRP C 1 136 ? 72.609 59.422 2.913 1.00 37.11 133 TRP C CA 1
ATOM 4502 C C . TRP C 1 136 ? 73.101 58.315 1.986 1.00 37.74 133 TRP C C 1
ATOM 4503 O O . TRP C 1 136 ? 74.291 58.040 1.973 1.00 36.52 133 TRP C O 1
ATOM 4514 N N . LYS C 1 137 ? 72.211 57.659 1.240 1.00 38.89 134 LYS C N 1
ATOM 4515 C CA . LYS C 1 137 ? 72.673 56.594 0.297 1.00 40.75 134 LYS C CA 1
ATOM 4516 C C . LYS C 1 137 ? 73.026 57.183 -1.059 1.00 41.18 134 LYS C C 1
ATOM 4517 O O . LYS C 1 137 ? 72.332 58.089 -1.548 1.00 41.00 134 LYS C O 1
ATOM 4523 N N A SER C 1 138 ? 74.102 56.702 -1.680 0.50 42.31 135 SER C N 1
ATOM 4524 N N B SER C 1 138 ? 74.099 56.648 -1.639 0.50 41.96 135 SER C N 1
ATOM 4525 C CA A SER C 1 138 ? 74.640 57.352 -2.895 0.50 43.45 135 SER C CA 1
ATOM 4526 C CA B SER C 1 138 ? 74.820 57.284 -2.742 0.50 42.71 135 SER C CA 1
ATOM 4527 C C A SER C 1 138 ? 75.080 56.422 -4.016 0.50 43.94 135 SER C C 1
ATOM 4528 C C B SER C 1 138 ? 75.436 56.300 -3.714 0.50 43.49 135 SER C C 1
ATOM 4529 O O A SER C 1 138 ? 75.650 56.885 -5.017 0.50 44.88 135 SER C O 1
ATOM 4530 O O B SER C 1 138 ? 76.471 56.610 -4.327 0.50 44.36 135 SER C O 1
ATOM 4535 N N . GLY C 1 139 ? 74.838 55.124 -3.877 1.00 43.44 136 GLY C N 1
ATOM 4536 C CA . GLY C 1 139 ? 75.407 54.171 -4.845 1.00 43.39 136 GLY C CA 1
ATOM 4537 C C . GLY C 1 139 ? 74.959 54.158 -6.317 1.00 42.62 136 GLY C C 1
ATOM 4538 O O . GLY C 1 139 ? 74.288 55.061 -6.794 1.00 41.98 136 GLY C O 1
ATOM 4539 N N . GLY C 1 140 ? 75.275 53.064 -7.014 1.00 40.79 137 GLY C N 1
ATOM 4540 C CA . GLY C 1 140 ? 74.885 52.943 -8.404 1.00 39.68 137 GLY C CA 1
ATOM 4541 C C . GLY C 1 140 ? 73.390 52.855 -8.709 1.00 37.61 137 GLY C C 1
ATOM 4542 O O . GLY C 1 140 ? 73.002 53.103 -9.812 1.00 36.11 137 GLY C O 1
ATOM 4543 N N . LEU C 1 141 ? 72.560 52.473 -7.737 1.00 36.66 138 LEU C N 1
ATOM 4544 C CA . LEU C 1 141 ? 71.109 52.552 -7.905 1.00 35.62 138 LEU C CA 1
ATOM 4545 C C . LEU C 1 141 ? 70.666 53.932 -8.385 1.00 34.72 138 LEU C C 1
ATOM 4546 O O . LEU C 1 141 ? 69.814 54.065 -9.256 1.00 35.52 138 LEU C O 1
ATOM 4551 N N . ASN C 1 142 ? 71.243 54.955 -7.789 1.00 34.79 139 ASN C N 1
ATOM 4552 C CA . ASN C 1 142 ? 70.885 56.339 -8.066 1.00 34.79 139 ASN C CA 1
ATOM 4553 C C . ASN C 1 142 ? 71.222 56.772 -9.493 1.00 34.53 139 ASN C C 1
ATOM 4554 O O . ASN C 1 142 ? 70.705 57.765 -9.963 1.00 34.25 139 ASN C O 1
ATOM 4559 N N . TYR C 1 143 ? 72.059 55.984 -10.186 1.00 34.41 140 TYR C N 1
ATOM 4560 C CA . TYR C 1 143 ? 72.446 56.263 -11.579 1.00 34.19 140 TYR C CA 1
ATOM 4561 C C . TYR C 1 143 ? 71.789 55.338 -12.609 1.00 34.26 140 TYR C C 1
ATOM 4562 O O . TYR C 1 143 ? 71.922 55.522 -13.835 1.00 33.82 140 TYR C O 1
ATOM 4571 N N . ASN C 1 144 ? 71.081 54.339 -12.103 1.00 34.44 141 ASN C N 1
ATOM 4572 C CA . ASN C 1 144 ? 70.441 53.356 -12.939 1.00 34.85 141 ASN C CA 1
ATOM 4573 C C . ASN C 1 144 ? 69.208 53.933 -13.649 1.00 34.67 141 ASN C C 1
ATOM 4574 O O . ASN C 1 144 ? 68.253 54.327 -12.996 1.00 34.07 141 ASN C O 1
ATOM 4579 N N . PRO C 1 145 ? 69.232 53.996 -15.001 1.00 34.61 142 PRO C N 1
ATOM 4580 C CA . PRO C 1 145 ? 68.067 54.577 -15.693 1.00 34.67 142 PRO C CA 1
ATOM 4581 C C . PRO C 1 145 ? 66.728 53.851 -15.457 1.00 34.51 142 PRO C C 1
ATOM 4582 O O . PRO C 1 145 ? 65.686 54.498 -15.527 1.00 34.45 142 PRO C O 1
ATOM 4586 N N . LEU C 1 146 ? 66.745 52.547 -15.171 1.00 34.77 143 LEU C N 1
ATOM 4587 C CA . LEU C 1 146 ? 65.501 51.839 -14.818 1.00 36.47 143 LEU C CA 1
ATOM 4588 C C . LEU C 1 146 ? 64.919 52.308 -13.497 1.00 36.29 143 LEU C C 1
ATOM 4589 O O . LEU C 1 146 ? 63.702 52.408 -13.375 1.00 37.97 143 LEU C O 1
ATOM 4594 N N . PHE C 1 147 ? 65.785 52.624 -12.529 1.00 35.82 144 PHE C N 1
ATOM 4595 C CA . PHE C 1 147 ? 65.342 53.157 -11.252 1.00 34.68 144 PHE C CA 1
ATOM 4596 C C . PHE C 1 147 ? 64.825 54.576 -11.419 1.00 34.89 144 PHE C C 1
ATOM 4597 O O . PHE C 1 147 ? 63.706 54.887 -11.002 1.00 35.03 144 PHE C O 1
ATOM 4605 N N . ILE C 1 148 ? 65.660 55.417 -12.026 1.00 34.97 145 ILE C N 1
ATOM 4606 C CA . ILE C 1 148 ? 65.345 56.815 -12.325 1.00 35.25 145 ILE C CA 1
ATOM 4607 C C . ILE C 1 148 ? 63.965 56.962 -12.951 1.00 35.24 145 ILE C C 1
ATOM 4608 O O . ILE C 1 148 ? 63.153 57.749 -12.457 1.00 34.85 145 ILE C O 1
ATOM 4613 N N A GLU C 1 149 ? 63.732 56.203 -14.032 0.50 35.46 146 GLU C N 1
ATOM 4614 N N B GLU C 1 149 ? 63.694 56.209 -14.017 0.50 35.62 146 GLU C N 1
ATOM 4615 C CA A GLU C 1 149 ? 62.451 56.127 -14.756 0.50 36.18 146 GLU C CA 1
ATOM 4616 C CA B GLU C 1 149 ? 62.386 56.268 -14.662 0.50 36.48 146 GLU C CA 1
ATOM 4617 C C A GLU C 1 149 ? 61.311 55.645 -13.837 0.50 36.07 146 GLU C C 1
ATOM 4618 C C B GLU C 1 149 ? 61.283 55.686 -13.765 0.50 36.23 146 GLU C C 1
ATOM 4619 O O A GLU C 1 149 ? 60.244 56.255 -13.776 0.50 35.99 146 GLU C O 1
ATOM 4620 O O B GLU C 1 149 ? 60.196 56.254 -13.666 0.50 36.09 146 GLU C O 1
ATOM 4631 N N . GLY C 1 150 ? 61.572 54.560 -13.116 1.00 36.21 147 GLY C N 1
ATOM 4632 C CA . GLY C 1 150 ? 60.631 53.970 -12.161 1.00 36.08 147 GLY C CA 1
ATOM 4633 C C . GLY C 1 150 ? 60.078 54.924 -11.123 1.00 35.57 147 GLY C C 1
ATOM 4634 O O . GLY C 1 150 ? 58.923 54.820 -10.755 1.00 34.98 147 GLY C O 1
ATOM 4635 N N . ILE C 1 151 ? 60.884 55.858 -10.631 1.00 36.07 148 ILE C N 1
ATOM 4636 C CA . ILE C 1 151 ? 60.350 56.783 -9.622 1.00 36.43 148 ILE C CA 1
ATOM 4637 C C . ILE C 1 151 ? 59.808 58.054 -10.277 1.00 36.84 148 ILE C C 1
ATOM 4638 O O . ILE C 1 151 ? 59.368 58.966 -9.588 1.00 37.01 148 ILE C O 1
ATOM 4643 N N . GLY C 1 152 ? 59.845 58.088 -11.607 1.00 37.08 149 GLY C N 1
ATOM 4644 C CA . GLY C 1 152 ? 59.295 59.188 -12.384 1.00 37.44 149 GLY C CA 1
ATOM 4645 C C . GLY C 1 152 ? 60.198 60.366 -12.665 1.00 37.60 149 GLY C C 1
ATOM 4646 O O . GLY C 1 152 ? 59.712 61.474 -12.835 1.00 37.29 149 GLY C O 1
ATOM 4647 N N . LEU C 1 153 ? 61.510 60.137 -12.714 1.00 38.37 150 LEU C N 1
ATOM 4648 C CA . LEU C 1 153 ? 62.449 61.197 -13.067 1.00 39.35 150 LEU C CA 1
ATOM 4649 C C . LEU C 1 153 ? 62.836 61.070 -14.530 1.00 40.62 150 LEU C C 1
ATOM 4650 O O . LEU C 1 153 ? 62.725 59.997 -15.123 1.00 39.47 150 LEU C O 1
ATOM 4655 N N . THR C 1 154 ? 63.288 62.177 -15.112 1.00 42.38 151 THR C N 1
ATOM 4656 C CA . THR C 1 154 ? 63.623 62.168 -16.535 1.00 43.99 151 THR C CA 1
ATOM 4657 C C . THR C 1 154 ? 65.112 62.262 -16.736 1.00 43.53 151 THR C C 1
ATOM 4658 O O . THR C 1 154 ? 65.888 62.289 -15.762 1.00 43.43 151 THR C O 1
ATOM 4662 N N . ARG C 1 155 ? 65.535 62.271 -17.989 1.00 43.48 152 ARG C N 1
ATOM 4663 C CA . ARG C 1 155 ? 66.956 62.475 -18.236 1.00 43.63 152 ARG C CA 1
ATOM 4664 C C . ARG C 1 155 ? 67.355 63.896 -17.788 1.00 42.17 152 ARG C C 1
ATOM 4665 O O . ARG C 1 155 ? 66.539 64.808 -17.785 1.00 41.96 152 ARG C O 1
ATOM 4673 N N . GLY C 1 156 ? 68.588 64.054 -17.344 1.00 41.36 153 GLY C N 1
ATOM 4674 C CA . GLY C 1 156 ? 69.046 65.343 -16.856 1.00 40.41 153 GLY C CA 1
ATOM 4675 C C . GLY C 1 156 ? 68.558 65.704 -15.463 1.00 39.84 153 GLY C C 1
ATOM 4676 O O . GLY C 1 156 ? 68.700 66.840 -15.037 1.00 40.83 153 GLY C O 1
ATOM 4677 N N . GLN C 1 157 ? 67.970 64.752 -14.760 1.00 38.39 154 GLN C N 1
ATOM 4678 C CA . GLN C 1 157 ? 67.596 64.941 -13.372 1.00 38.08 154 GLN C CA 1
ATOM 4679 C C . GLN C 1 157 ? 68.468 64.014 -12.535 1.00 37.75 154 GLN C C 1
ATOM 4680 O O . GLN C 1 157 ? 68.338 62.793 -12.605 1.00 38.96 154 GLN C O 1
ATOM 4686 N N . ARG C 1 158 ? 69.369 64.612 -11.764 1.00 36.57 155 ARG C N 1
ATOM 4687 C CA . ARG C 1 158 ? 70.418 63.900 -11.073 1.00 35.18 155 ARG C CA 1
ATOM 4688 C C . ARG C 1 158 ? 69.899 63.622 -9.678 1.00 34.95 155 ARG C C 1
ATOM 4689 O O . ARG C 1 158 ? 69.386 64.547 -9.008 1.00 35.47 155 ARG C O 1
ATOM 4697 N N A ILE C 1 159 ? 70.020 62.364 -9.252 0.50 34.18 156 ILE C N 1
ATOM 4698 N N B ILE C 1 159 ? 69.997 62.367 -9.240 0.50 33.58 156 ILE C N 1
ATOM 4699 C CA A ILE C 1 159 ? 69.805 61.983 -7.864 0.50 33.86 156 ILE C CA 1
ATOM 4700 C CA B ILE C 1 159 ? 69.717 62.003 -7.854 0.50 32.49 156 ILE C CA 1
ATOM 4701 C C A ILE C 1 159 ? 71.065 62.326 -7.099 0.50 33.64 156 ILE C C 1
ATOM 4702 C C B ILE C 1 159 ? 70.988 62.239 -7.032 0.50 32.96 156 ILE C C 1
ATOM 4703 O O A ILE C 1 159 ? 72.156 61.835 -7.408 0.50 33.65 156 ILE C O 1
ATOM 4704 O O B ILE C 1 159 ? 72.014 61.591 -7.246 0.50 33.06 156 ILE C O 1
ATOM 4713 N N . VAL C 1 160 ? 70.911 63.187 -6.108 1.00 33.54 157 VAL C N 1
ATOM 4714 C CA . VAL C 1 160 ? 72.052 63.589 -5.291 1.00 33.58 157 VAL C CA 1
ATOM 4715 C C . VAL C 1 160 ? 72.205 62.615 -4.100 1.00 33.62 157 VAL C C 1
ATOM 4716 O O . VAL C 1 160 ? 73.295 62.378 -3.601 1.00 35.38 157 VAL C O 1
ATOM 4720 N N . GLY C 1 161 ? 71.100 62.048 -3.674 1.00 32.55 158 GLY C N 1
ATOM 4721 C CA . GLY C 1 161 ? 71.145 60.936 -2.804 1.00 31.98 158 GLY C CA 1
ATOM 4722 C C . GLY C 1 161 ? 69.787 60.551 -2.321 1.00 32.01 158 GLY C C 1
ATOM 4723 O O . GLY C 1 161 ? 68.785 61.184 -2.633 1.00 31.93 158 GLY C O 1
ATOM 4724 N N A ILE C 1 162 ? 69.756 59.446 -1.586 0.50 31.93 159 ILE C N 1
ATOM 4725 N N B ILE C 1 162 ? 69.734 59.468 -1.569 0.50 32.70 159 ILE C N 1
ATOM 4726 C CA A ILE C 1 162 ? 68.543 59.003 -0.914 0.50 31.16 159 ILE C CA 1
ATOM 4727 C CA B ILE C 1 162 ? 68.479 59.098 -0.943 0.50 32.85 159 ILE C CA 1
ATOM 4728 C C A ILE C 1 162 ? 68.755 58.994 0.595 0.50 31.71 159 ILE C C 1
ATOM 4729 C C B ILE C 1 162 ? 68.606 58.870 0.563 0.50 32.60 159 ILE C C 1
ATOM 4730 O O A ILE C 1 162 ? 69.694 58.373 1.108 0.50 31.62 159 ILE C O 1
ATOM 4731 O O B ILE C 1 162 ? 69.344 58.000 1.034 0.50 32.52 159 ILE C O 1
ATOM 4740 N N . LEU C 1 163 ? 67.883 59.708 1.296 1.00 32.56 160 LEU C N 1
ATOM 4741 C CA . LEU C 1 163 ? 67.927 59.738 2.755 1.00 32.81 160 LEU C CA 1
ATOM 4742 C C . LEU C 1 163 ? 66.973 58.687 3.281 1.00 32.51 160 LEU C C 1
ATOM 4743 O O . LEU C 1 163 ? 65.794 58.687 2.916 1.00 32.00 160 LEU C O 1
ATOM 4748 N N . HIS C 1 164 ? 67.499 57.762 4.083 1.00 32.70 161 HIS C N 1
ATOM 4749 C CA . HIS C 1 164 ? 66.689 56.775 4.803 1.00 32.87 161 HIS C CA 1
ATOM 4750 C C . HIS C 1 164 ? 66.706 57.235 6.272 1.00 33.44 161 HIS C C 1
ATOM 4751 O O . HIS C 1 164 ? 67.778 57.426 6.849 1.00 32.90 161 HIS C O 1
ATOM 4758 N N . ILE C 1 165 ? 65.523 57.395 6.864 1.00 34.36 162 ILE C N 1
ATOM 4759 C CA . ILE C 1 165 ? 65.325 58.194 8.083 1.00 35.47 162 ILE C CA 1
ATOM 4760 C C . ILE C 1 165 ? 64.457 57.494 9.135 1.00 35.39 162 ILE C C 1
ATOM 4761 O O . ILE C 1 165 ? 63.468 56.876 8.809 1.00 35.66 162 ILE C O 1
ATOM 4766 N N . GLY C 1 166 ? 64.818 57.634 10.408 1.00 35.98 163 GLY C N 1
ATOM 4767 C CA . GLY C 1 166 ? 64.034 57.076 11.501 1.00 34.99 163 GLY C CA 1
ATOM 4768 C C . GLY C 1 166 ? 64.682 57.270 12.852 1.00 35.60 163 GLY C C 1
ATOM 4769 O O . GLY C 1 166 ? 65.809 57.747 12.931 1.00 35.30 163 GLY C O 1
ATOM 4770 N N . TYR C 1 167 ? 63.944 56.929 13.917 1.00 36.19 164 TYR C N 1
ATOM 4771 C CA . TYR C 1 167 ? 64.467 56.903 15.278 1.00 37.32 164 TYR C CA 1
ATOM 4772 C C . TYR C 1 167 ? 65.288 55.616 15.394 1.00 37.22 164 TYR C C 1
ATOM 4773 O O . TYR C 1 167 ? 65.102 54.714 14.607 1.00 37.83 164 TYR C O 1
ATOM 4782 N N . PHE C 1 168 ? 66.192 55.545 16.361 1.00 37.20 165 PHE C N 1
ATOM 4783 C CA . PHE C 1 168 ? 67.208 54.489 16.415 1.00 37.70 165 PHE C CA 1
ATOM 4784 C C . PHE C 1 168 ? 67.629 54.254 17.864 1.00 38.61 165 PHE C C 1
ATOM 4785 O O . PHE C 1 168 ? 67.547 55.165 18.671 1.00 38.95 165 PHE C O 1
ATOM 4793 N N . ASP C 1 169 ? 68.072 53.044 18.202 1.00 39.78 166 ASP C N 1
ATOM 4794 C CA . ASP C 1 169 ? 68.730 52.843 19.507 1.00 40.93 166 ASP C CA 1
ATOM 4795 C C . ASP C 1 169 ? 70.197 52.352 19.436 1.00 41.20 166 ASP C C 1
ATOM 4796 O O . ASP C 1 169 ? 70.828 52.103 20.467 1.00 40.62 166 ASP C O 1
ATOM 4801 N N A LYS C 1 170 ? 70.718 52.216 18.217 0.50 41.51 167 LYS C N 1
ATOM 4802 N N B LYS C 1 170 ? 70.709 52.236 18.210 0.50 41.52 167 LYS C N 1
ATOM 4803 C CA A LYS C 1 170 ? 72.140 51.938 18.000 0.50 42.18 167 LYS C CA 1
ATOM 4804 C CA B LYS C 1 170 ? 72.108 51.908 17.948 0.50 42.26 167 LYS C CA 1
ATOM 4805 C C A LYS C 1 170 ? 72.634 52.531 16.688 0.50 42.65 167 LYS C C 1
ATOM 4806 C C B LYS C 1 170 ? 72.594 52.705 16.742 0.50 42.65 167 LYS C C 1
ATOM 4807 O O A LYS C 1 170 ? 71.873 52.647 15.734 0.50 42.71 167 LYS C O 1
ATOM 4808 O O B LYS C 1 170 ? 71.791 53.124 15.910 0.50 42.66 167 LYS C O 1
ATOM 4819 N N . ALA C 1 171 ? 73.905 52.927 16.668 1.00 42.96 168 ALA C N 1
ATOM 4820 C CA . ALA C 1 171 ? 74.540 53.480 15.485 1.00 44.57 168 ALA C CA 1
ATOM 4821 C C . ALA C 1 171 ? 75.995 53.035 15.475 1.00 46.04 168 ALA C C 1
ATOM 4822 O O . ALA C 1 171 ? 76.542 52.731 16.525 1.00 45.59 168 ALA C O 1
ATOM 4824 N N . PRO C 1 172 ? 76.630 52.989 14.291 1.00 47.78 169 PRO C N 1
ATOM 4825 C CA . PRO C 1 172 ? 78.036 52.624 14.263 1.00 49.24 169 PRO C CA 1
ATOM 4826 C C . PRO C 1 172 ? 78.812 53.647 15.057 1.00 50.52 169 PRO C C 1
ATOM 4827 O O . PRO C 1 172 ? 78.407 54.816 15.123 1.00 50.97 169 PRO C O 1
ATOM 4831 N N . GLU C 1 173 ? 79.885 53.193 15.695 1.00 51.51 170 GLU C N 1
ATOM 4832 C CA . GLU C 1 173 ? 80.763 54.063 16.459 1.00 52.75 170 GLU C CA 1
ATOM 4833 C C . GLU C 1 173 ? 81.434 55.089 15.543 1.00 52.45 170 GLU C C 1
ATOM 4834 O O . GLU C 1 173 ? 81.583 54.860 14.338 1.00 52.55 170 GLU C O 1
ATOM 4840 N N . GLY C 1 174 ? 81.800 56.234 16.113 1.00 52.46 171 GLY C N 1
ATOM 4841 C CA . GLY C 1 174 ? 82.469 57.293 15.351 1.00 51.92 171 GLY C CA 1
ATOM 4842 C C . GLY C 1 174 ? 83.862 56.877 14.927 1.00 51.34 171 GLY C C 1
ATOM 4843 O O . GLY C 1 174 ? 84.607 56.277 15.712 1.00 50.98 171 GLY C O 1
ATOM 4844 N N . LYS C 1 175 ? 84.202 57.181 13.678 1.00 50.83 172 LYS C N 1
ATOM 4845 C CA . LYS C 1 175 ? 85.518 56.868 13.140 1.00 50.46 172 LYS C CA 1
ATOM 4846 C C . LYS C 1 175 ? 86.414 58.115 13.228 1.00 49.43 172 LYS C C 1
ATOM 4847 O O . LYS C 1 175 ? 86.035 59.187 12.769 1.00 49.66 172 LYS C O 1
ATOM 4853 N N . ALA C 1 176 ? 87.577 57.998 13.861 1.00 47.96 173 ALA C N 1
ATOM 4854 C CA . ALA C 1 176 ? 88.428 59.177 14.054 1.00 46.83 173 ALA C CA 1
ATOM 4855 C C . ALA C 1 176 ? 88.802 59.818 12.721 1.00 45.94 173 ALA C C 1
ATOM 4856 O O . ALA C 1 176 ? 89.109 59.142 11.731 1.00 45.68 173 ALA C O 1
ATOM 4858 N N . ARG C 1 177 ? 88.760 61.138 12.729 1.00 44.97 174 ARG C N 1
ATOM 4859 C CA . ARG C 1 177 ? 89.036 61.942 11.561 1.00 43.91 174 ARG C CA 1
ATOM 4860 C C . ARG C 1 177 ? 90.530 62.219 11.519 1.00 43.71 174 ARG C C 1
ATOM 4861 O O . ARG C 1 177 ? 91.193 62.217 12.559 1.00 44.13 174 ARG C O 1
ATOM 4869 N N . THR C 1 178 ? 91.086 62.423 10.333 1.00 43.31 175 THR C N 1
ATOM 4870 C CA . THR C 1 178 ? 92.492 62.792 10.263 1.00 43.06 175 THR C CA 1
ATOM 4871 C C . THR C 1 178 ? 92.674 64.302 10.492 1.00 42.66 175 THR C C 1
ATOM 4872 O O . THR C 1 178 ? 91.942 65.106 9.939 1.00 42.06 175 THR C O 1
ATOM 4876 N N . PRO C 1 179 ? 93.633 64.689 11.360 1.00 42.47 176 PRO C N 1
ATOM 4877 C CA . PRO C 1 179 ? 93.836 66.114 11.584 1.00 42.32 176 PRO C CA 1
ATOM 4878 C C . PRO C 1 179 ? 93.904 66.912 10.276 1.00 41.80 176 PRO C C 1
ATOM 4879 O O . PRO C 1 179 ? 94.449 66.441 9.275 1.00 41.65 176 PRO C O 1
ATOM 4883 N N . ILE C 1 180 ? 93.330 68.104 10.292 1.00 41.23 177 ILE C N 1
ATOM 4884 C CA . ILE C 1 180 ? 93.242 68.893 9.085 1.00 40.93 177 ILE C CA 1
ATOM 4885 C C . ILE C 1 180 ? 94.597 69.468 8.742 1.00 41.63 177 ILE C C 1
ATOM 4886 O O . ILE C 1 180 ? 94.887 69.724 7.584 1.00 41.70 177 ILE C O 1
ATOM 4891 N N . THR C 1 181 ? 95.429 69.663 9.755 1.00 42.65 178 THR C N 1
ATOM 4892 C CA . THR C 1 181 ? 96.794 70.111 9.539 1.00 43.80 178 THR C CA 1
ATOM 4893 C C . THR C 1 181 ? 97.593 69.127 8.654 1.00 44.30 178 THR C C 1
ATOM 4894 O O . THR C 1 181 ? 98.566 69.523 8.009 1.00 44.32 178 THR C O 1
ATOM 4898 N N A GLU C 1 182 ? 97.169 67.862 8.633 0.50 44.44 179 GLU C N 1
ATOM 4899 N N B GLU C 1 182 ? 97.198 67.858 8.625 0.50 44.74 179 GLU C N 1
ATOM 4900 C CA A GLU C 1 182 ? 97.760 66.845 7.754 0.50 44.83 179 GLU C CA 1
ATOM 4901 C CA B GLU C 1 182 ? 97.854 66.916 7.717 0.50 45.46 179 GLU C CA 1
ATOM 4902 C C A GLU C 1 182 ? 97.270 66.947 6.302 0.50 45.12 179 GLU C C 1
ATOM 4903 C C B GLU C 1 182 ? 97.234 66.907 6.310 0.50 45.45 179 GLU C C 1
ATOM 4904 O O A GLU C 1 182 ? 97.772 66.251 5.423 0.50 45.03 179 GLU C O 1
ATOM 4905 O O B GLU C 1 182 ? 97.617 66.104 5.465 0.50 45.37 179 GLU C O 1
ATOM 4916 N N . LYS C 1 183 ? 96.306 67.829 6.056 1.00 45.76 180 LYS C N 1
ATOM 4917 C CA . LYS C 1 183 ? 95.608 67.905 4.755 1.00 46.71 180 LYS C CA 1
ATOM 4918 C C . LYS C 1 183 ? 95.563 69.319 4.220 1.00 47.77 180 LYS C C 1
ATOM 4919 O O . LYS C 1 183 ? 94.683 69.670 3.430 1.00 47.68 180 LYS C O 1
ATOM 4933 N N A GLU C 1 185 ? 97.707 73.378 3.636 0.50 49.46 182 GLU C N 1
ATOM 4934 N N B GLU C 1 185 ? 97.700 73.368 3.624 0.50 49.62 182 GLU C N 1
ATOM 4935 C CA A GLU C 1 185 ? 98.887 74.227 3.496 0.50 49.00 182 GLU C CA 1
ATOM 4936 C CA B GLU C 1 185 ? 98.855 74.247 3.520 0.50 49.27 182 GLU C CA 1
ATOM 4937 C C A GLU C 1 185 ? 98.543 75.621 4.002 0.50 48.57 182 GLU C C 1
ATOM 4938 C C B GLU C 1 185 ? 98.487 75.603 4.070 0.50 48.74 182 GLU C C 1
ATOM 4939 O O A GLU C 1 185 ? 97.562 76.224 3.561 0.50 48.63 182 GLU C O 1
ATOM 4940 O O B GLU C 1 185 ? 97.449 76.168 3.720 0.50 48.75 182 GLU C O 1
ATOM 4951 N N . ILE C 1 186 ? 99.340 76.126 4.938 1.00 48.35 183 ILE C N 1
ATOM 4952 C CA . ILE C 1 186 ? 99.152 77.467 5.446 1.00 47.64 183 ILE C CA 1
ATOM 4953 C C . ILE C 1 186 ? 100.139 78.367 4.708 1.00 47.32 183 ILE C C 1
ATOM 4954 O O . ILE C 1 186 ? 101.347 78.170 4.768 1.00 46.66 183 ILE C O 1
ATOM 4959 N N . ILE C 1 187 ? 99.602 79.320 3.961 1.00 47.23 184 ILE C N 1
ATOM 4960 C CA . ILE C 1 187 ? 100.420 80.292 3.270 1.00 47.18 184 ILE C CA 1
ATOM 4961 C C . ILE C 1 187 ? 100.265 81.611 4.011 1.00 47.87 184 ILE C C 1
ATOM 4962 O O . ILE C 1 187 ? 99.212 82.243 4.007 1.00 46.91 184 ILE C O 1
ATOM 4967 N N . GLU C 1 188 ? 101.359 82.008 4.641 1.00 49.23 185 GLU C N 1
ATOM 4968 C CA . GLU C 1 188 ? 101.345 83.015 5.672 1.00 50.69 185 GLU C CA 1
ATOM 4969 C C . GLU C 1 188 ? 102.230 84.211 5.297 1.00 51.30 185 GLU C C 1
ATOM 4970 O O . GLU C 1 188 ? 102.211 85.242 5.968 1.00 51.03 185 GLU C O 1
ATOM 4976 N N . GLY C 1 189 ? 102.980 84.058 4.208 1.00 52.35 186 GLY C N 1
ATOM 4977 C CA . GLY C 1 189 ? 103.936 85.059 3.734 1.00 53.85 186 GLY C CA 1
ATOM 4978 C C . GLY C 1 189 ? 104.665 84.571 2.480 1.00 54.78 186 GLY C C 1
ATOM 4979 O O . GLY C 1 189 ? 104.237 83.579 1.847 1.00 55.53 186 GLY C O 1
ATOM 4980 N N . ALA D 1 3 ? 77.517 82.903 35.758 1.00 51.35 0 ALA D N 1
ATOM 4981 C CA . ALA D 1 3 ? 78.022 82.428 34.423 1.00 51.34 0 ALA D CA 1
ATOM 4982 C C . ALA D 1 3 ? 77.096 81.383 33.760 1.00 51.12 0 ALA D C 1
ATOM 4983 O O . ALA D 1 3 ? 76.769 80.360 34.357 1.00 51.16 0 ALA D O 1
ATOM 4993 N N . THR D 1 5 ? 75.780 79.021 30.357 1.00 48.02 2 THR D N 1
ATOM 4994 C CA . THR D 1 5 ? 75.966 78.451 29.032 1.00 46.33 2 THR D CA 1
ATOM 4995 C C . THR D 1 5 ? 74.692 78.474 28.175 1.00 45.34 2 THR D C 1
ATOM 4996 O O . THR D 1 5 ? 73.580 78.385 28.685 1.00 44.88 2 THR D O 1
ATOM 5000 N N . THR D 1 6 ? 74.880 78.573 26.866 1.00 44.77 3 THR D N 1
ATOM 5001 C CA . THR D 1 6 ? 73.781 78.688 25.912 1.00 45.02 3 THR D CA 1
ATOM 5002 C C . THR D 1 6 ? 73.378 77.372 25.239 1.00 44.38 3 THR D C 1
ATOM 5003 O O . THR D 1 6 ? 74.193 76.533 24.903 1.00 44.43 3 THR D O 1
ATOM 5007 N N . TYR D 1 7 ? 72.091 77.209 25.035 1.00 44.67 4 TYR D N 1
ATOM 5008 C CA . TYR D 1 7 ? 71.582 75.967 24.484 1.00 45.56 4 TYR D CA 1
ATOM 5009 C C . TYR D 1 7 ? 70.875 76.261 23.169 1.00 46.71 4 TYR D C 1
ATOM 5010 O O . TYR D 1 7 ? 69.655 76.113 23.009 1.00 47.00 4 TYR D O 1
ATOM 5019 N N . THR D 1 8 ? 71.690 76.720 22.232 1.00 48.41 5 THR D N 1
ATOM 5020 C CA . THR D 1 8 ? 71.186 77.155 20.938 1.00 49.32 5 THR D CA 1
ATOM 5021 C C . THR D 1 8 ? 70.988 75.975 19.994 1.00 48.30 5 THR D C 1
ATOM 5022 O O . THR D 1 8 ? 71.888 75.170 19.788 1.00 48.71 5 THR D O 1
ATOM 5026 N N . SER D 1 9 ? 69.762 75.878 19.505 1.00 47.30 6 SER D N 1
ATOM 5027 C CA . SER D 1 9 ? 69.393 75.118 18.334 1.00 46.82 6 SER D CA 1
ATOM 5028 C C . SER D 1 9 ? 70.368 75.306 17.161 1.00 46.00 6 SER D C 1
ATOM 5029 O O . SER D 1 9 ? 70.596 76.433 16.735 1.00 46.53 6 SER D O 1
ATOM 5032 N N . ILE D 1 10 ? 70.922 74.215 16.625 1.00 44.92 7 ILE D N 1
ATOM 5033 C CA . ILE D 1 10 ? 71.582 74.248 15.313 1.00 44.00 7 ILE D CA 1
ATOM 5034 C C . ILE D 1 10 ? 70.662 74.838 14.217 1.00 42.43 7 ILE D C 1
ATOM 5035 O O . ILE D 1 10 ? 71.131 75.522 13.316 1.00 41.95 7 ILE D O 1
ATOM 5040 N N . ALA D 1 11 ? 69.359 74.593 14.339 1.00 40.92 8 ALA D N 1
ATOM 5041 C CA . ALA D 1 11 ? 68.359 75.215 13.486 1.00 39.87 8 ALA D CA 1
ATOM 5042 C C . ALA D 1 11 ? 68.506 76.733 13.416 1.00 39.56 8 ALA D C 1
ATOM 5043 O O . ALA D 1 11 ? 68.436 77.308 12.313 1.00 39.66 8 ALA D O 1
ATOM 5045 N N A ASN D 1 12 ? 68.713 77.380 14.568 0.50 38.53 9 ASN D N 1
ATOM 5046 N N B ASN D 1 12 ? 68.704 77.363 14.578 0.50 39.05 9 ASN D N 1
ATOM 5047 C CA A ASN D 1 12 ? 68.949 78.824 14.597 0.50 38.10 9 ASN D CA 1
ATOM 5048 C CA B ASN D 1 12 ? 68.950 78.801 14.681 0.50 39.06 9 ASN D CA 1
ATOM 5049 C C A ASN D 1 12 ? 70.195 79.222 13.834 0.50 37.62 9 ASN D C 1
ATOM 5050 C C B ASN D 1 12 ? 70.185 79.222 13.885 0.50 38.20 9 ASN D C 1
ATOM 5051 O O A ASN D 1 12 ? 70.180 80.203 13.087 0.50 37.68 9 ASN D O 1
ATOM 5052 O O B ASN D 1 12 ? 70.140 80.207 13.145 0.50 38.21 9 ASN D O 1
ATOM 5061 N N . VAL D 1 13 ? 71.275 78.473 14.032 1.00 37.64 10 VAL D N 1
ATOM 5062 C CA . VAL D 1 13 ? 72.529 78.757 13.304 1.00 37.51 10 VAL D CA 1
ATOM 5063 C C . VAL D 1 13 ? 72.390 78.568 11.778 1.00 38.28 10 VAL D C 1
ATOM 5064 O O . VAL D 1 13 ? 72.852 79.393 10.998 1.00 38.37 10 VAL D O 1
ATOM 5068 N N . ILE D 1 14 ? 71.721 77.489 11.383 1.00 38.84 11 ILE D N 1
ATOM 5069 C CA . ILE D 1 14 ? 71.472 77.178 9.991 1.00 39.89 11 ILE D CA 1
ATOM 5070 C C . ILE D 1 14 ? 70.677 78.285 9.272 1.00 39.96 11 ILE D C 1
ATOM 5071 O O . ILE D 1 14 ? 70.994 78.651 8.148 1.00 39.01 11 ILE D O 1
ATOM 5076 N N . LYS D 1 15 ? 69.664 78.801 9.955 1.00 40.81 12 LYS D N 1
ATOM 5077 C CA . LYS D 1 15 ? 68.721 79.758 9.383 1.00 42.75 12 LYS D CA 1
ATOM 5078 C C . LYS D 1 15 ? 69.246 81.167 9.501 1.00 42.16 12 LYS D C 1
ATOM 5079 O O . LYS D 1 15 ? 68.823 82.047 8.747 1.00 42.76 12 LYS D O 1
ATOM 5085 N N A GLU D 1 16 ? 70.167 81.370 10.444 0.50 41.92 13 GLU D N 1
ATOM 5086 N N B GLU D 1 16 ? 70.154 81.396 10.449 0.50 42.18 13 GLU D N 1
ATOM 5087 C CA A GLU D 1 16 ? 70.694 82.700 10.762 0.50 41.42 13 GLU D CA 1
ATOM 5088 C CA B GLU D 1 16 ? 70.680 82.747 10.688 0.50 42.03 13 GLU D CA 1
ATOM 5089 C C A GLU D 1 16 ? 71.958 83.001 9.950 0.50 41.10 13 GLU D C 1
ATOM 5090 C C B GLU D 1 16 ? 71.949 83.012 9.886 0.50 41.37 13 GLU D C 1
ATOM 5091 O O A GLU D 1 16 ? 72.231 84.164 9.660 0.50 41.32 13 GLU D O 1
ATOM 5092 O O B GLU D 1 16 ? 72.227 84.161 9.547 0.50 41.60 13 GLU D O 1
ATOM 5103 N N . ARG D 1 17 ? 72.715 81.961 9.585 1.00 40.46 14 ARG D N 1
ATOM 5104 C CA . ARG D 1 17 ? 73.940 82.112 8.786 1.00 39.43 14 ARG D CA 1
ATOM 5105 C C . ARG D 1 17 ? 73.667 82.842 7.477 1.00 39.51 14 ARG D C 1
ATOM 5106 O O . ARG D 1 17 ? 72.711 82.510 6.754 1.00 39.30 14 ARG D O 1
ATOM 5114 N N . ARG D 1 18 ? 74.508 83.838 7.187 1.00 38.80 15 ARG D N 1
ATOM 5115 C CA . ARG D 1 18 ? 74.484 84.545 5.914 1.00 38.16 15 ARG D CA 1
ATOM 5116 C C . ARG D 1 18 ? 75.846 84.499 5.259 1.00 38.18 15 ARG D C 1
ATOM 5117 O O . ARG D 1 18 ? 76.889 84.529 5.942 1.00 37.89 15 ARG D O 1
ATOM 5125 N N . SER D 1 19 ? 75.832 84.477 3.934 1.00 38.13 16 SER D N 1
ATOM 5126 C CA . SER D 1 19 ? 77.009 84.798 3.138 1.00 39.24 16 SER D CA 1
ATOM 5127 C C . SER D 1 19 ? 77.460 86.250 3.371 1.00 39.53 16 SER D C 1
ATOM 5128 O O . SER D 1 19 ? 76.702 87.201 3.152 1.00 40.11 16 SER D O 1
ATOM 5131 N N . VAL D 1 20 ? 78.681 86.411 3.869 1.00 39.55 17 VAL D N 1
ATOM 5132 C CA . VAL D 1 20 ? 79.226 87.730 4.146 1.00 39.09 17 VAL D CA 1
ATOM 5133 C C . VAL D 1 20 ? 80.398 87.961 3.206 1.00 39.43 17 VAL D C 1
ATOM 5134 O O . VAL D 1 20 ? 81.238 87.066 3.021 1.00 38.84 17 VAL D O 1
ATOM 5138 N N . ARG D 1 21 ? 80.448 89.171 2.643 1.00 39.03 18 ARG D N 1
ATOM 5139 C CA . ARG D 1 21 ? 81.320 89.498 1.523 1.00 39.46 18 ARG D CA 1
ATOM 5140 C C . ARG D 1 21 ? 82.195 90.720 1.802 1.00 40.35 18 ARG D C 1
ATOM 5141 O O . ARG D 1 21 ? 83.124 90.992 1.053 1.00 40.28 18 ARG D O 1
ATOM 5149 N N . THR D 1 22 ? 81.854 91.451 2.865 1.00 41.14 19 THR D N 1
ATOM 5150 C CA . THR D 1 22 ? 82.547 92.646 3.322 1.00 42.08 19 THR D CA 1
ATOM 5151 C C . THR D 1 22 ? 82.852 92.481 4.801 1.00 41.74 19 THR D C 1
ATOM 5152 O O . THR D 1 22 ? 81.955 92.199 5.606 1.00 41.56 19 THR D O 1
ATOM 5156 N N . PHE D 1 23 ? 84.103 92.725 5.169 1.00 41.72 20 PHE D N 1
ATOM 5157 C CA . PHE D 1 23 ? 84.582 92.389 6.493 1.00 41.88 20 PHE D CA 1
ATOM 5158 C C . PHE D 1 23 ? 85.126 93.584 7.226 1.00 42.33 20 PHE D C 1
ATOM 5159 O O . PHE D 1 23 ? 85.445 94.601 6.601 1.00 42.37 20 PHE D O 1
ATOM 5167 N N . THR D 1 24 ? 85.221 93.458 8.550 1.00 43.09 21 THR D N 1
ATOM 5168 C CA . THR D 1 24 ? 85.882 94.458 9.396 1.00 44.26 21 THR D CA 1
ATOM 5169 C C . THR D 1 24 ? 87.373 94.114 9.527 1.00 45.02 21 THR D C 1
ATOM 5170 O O . THR D 1 24 ? 87.796 93.014 9.138 1.00 45.24 21 THR D O 1
ATOM 5174 N N A ASP D 1 25 ? 88.162 95.035 10.072 0.50 45.43 22 ASP D N 1
ATOM 5175 N N B ASP D 1 25 ? 88.157 95.049 10.069 0.50 45.40 22 ASP D N 1
ATOM 5176 C CA A ASP D 1 25 ? 89.615 94.836 10.157 0.50 46.01 22 ASP D CA 1
ATOM 5177 C CA B ASP D 1 25 ? 89.619 94.882 10.182 0.50 45.95 22 ASP D CA 1
ATOM 5178 C C A ASP D 1 25 ? 90.085 93.984 11.342 0.50 45.91 22 ASP D C 1
ATOM 5179 C C B ASP D 1 25 ? 90.089 94.050 11.388 0.50 45.89 22 ASP D C 1
ATOM 5180 O O A ASP D 1 25 ? 91.281 93.737 11.495 0.50 46.01 22 ASP D O 1
ATOM 5181 O O B ASP D 1 25 ? 91.291 93.877 11.596 0.50 46.06 22 ASP D O 1
ATOM 5190 N N . LYS D 1 26 ? 89.144 93.524 12.159 1.00 45.90 23 LYS D N 1
ATOM 5191 C CA . LYS D 1 26 ? 89.464 92.651 13.288 1.00 46.43 23 LYS D CA 1
ATOM 5192 C C . LYS D 1 26 ? 90.287 91.427 12.851 1.00 46.45 23 LYS D C 1
ATOM 5193 O O . LYS D 1 26 ? 90.046 90.829 11.805 1.00 46.65 23 LYS D O 1
ATOM 5199 N N . ALA D 1 27 ? 91.283 91.097 13.657 1.00 46.49 24 ALA D N 1
ATOM 5200 C CA . ALA D 1 27 ? 92.196 89.995 13.391 1.00 46.26 24 ALA D CA 1
ATOM 5201 C C . ALA D 1 27 ? 91.486 88.658 13.504 1.00 45.72 24 ALA D C 1
ATOM 5202 O O . ALA D 1 27 ? 90.811 88.409 14.496 1.00 45.84 24 ALA D O 1
ATOM 5204 N N . VAL D 1 28 ? 91.622 87.801 12.498 1.00 45.70 25 VAL D N 1
ATOM 5205 C CA . VAL D 1 28 ? 91.176 86.414 12.653 1.00 45.84 25 VAL D CA 1
ATOM 5206 C C . VAL D 1 28 ? 92.355 85.452 12.858 1.00 45.62 25 VAL D C 1
ATOM 5207 O O . VAL D 1 28 ? 93.291 85.422 12.073 1.00 45.46 25 VAL D O 1
ATOM 5211 N N A GLU D 1 29 ? 92.301 84.684 13.939 0.60 45.71 26 GLU D N 1
ATOM 5212 N N B GLU D 1 29 ? 92.307 84.688 13.942 0.40 45.59 26 GLU D N 1
ATOM 5213 C CA A GLU D 1 29 ? 93.422 83.827 14.303 0.60 45.92 26 GLU D CA 1
ATOM 5214 C CA B GLU D 1 29 ? 93.439 83.848 14.306 0.40 45.63 26 GLU D CA 1
ATOM 5215 C C A GLU D 1 29 ? 93.441 82.518 13.519 0.60 45.50 26 GLU D C 1
ATOM 5216 C C B GLU D 1 29 ? 93.452 82.521 13.540 0.40 45.35 26 GLU D C 1
ATOM 5217 O O A GLU D 1 29 ? 92.434 81.803 13.425 0.60 45.34 26 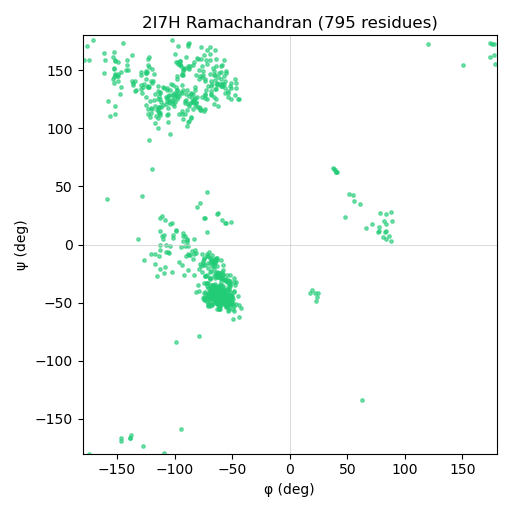GLU D O 1
ATOM 5218 O O B GLU D 1 29 ? 92.441 81.813 13.452 0.40 45.25 26 GLU D O 1
ATOM 5229 N N . LYS D 1 30 ? 94.613 82.230 12.961 1.00 45.06 27 LYS D N 1
ATOM 5230 C CA . LYS D 1 30 ? 94.936 80.945 12.354 1.00 44.83 27 LYS D CA 1
ATOM 5231 C C . LYS D 1 30 ? 94.433 79.738 13.158 1.00 44.20 27 LYS D C 1
ATOM 5232 O O . LYS D 1 30 ? 93.863 78.817 12.600 1.00 44.26 27 LYS D O 1
ATOM 5238 N N . ASP D 1 31 ? 94.679 79.756 14.468 1.00 44.02 28 ASP D N 1
ATOM 5239 C CA . ASP D 1 31 ? 94.369 78.650 15.369 1.00 43.91 28 ASP D CA 1
ATOM 5240 C C . ASP D 1 31 ? 92.869 78.411 15.488 1.00 42.82 28 ASP D C 1
ATOM 5241 O O . ASP D 1 31 ? 92.443 77.268 15.621 1.00 42.50 28 ASP D O 1
ATOM 5246 N N . LEU D 1 32 ? 92.089 79.493 15.465 1.00 41.70 29 LEU D N 1
ATOM 5247 C CA . LEU D 1 32 ? 90.634 79.411 15.424 1.00 41.50 29 LEU D CA 1
ATOM 5248 C C . LEU D 1 32 ? 90.167 78.723 14.141 1.00 40.82 29 LEU D C 1
ATOM 5249 O O . LEU D 1 32 ? 89.345 77.816 14.187 1.00 40.78 29 LEU D O 1
ATOM 5254 N N . LEU D 1 33 ? 90.696 79.175 13.012 1.00 40.06 30 LEU D N 1
ATOM 5255 C CA . LEU D 1 33 ? 90.384 78.590 11.717 1.00 40.59 30 LEU D CA 1
ATOM 5256 C C . LEU D 1 33 ? 90.679 77.107 11.733 1.00 39.62 30 LEU D C 1
ATOM 5257 O O . LEU D 1 33 ? 89.876 76.317 11.284 1.00 40.11 30 LEU D O 1
ATOM 5262 N N . ILE D 1 34 ? 91.835 76.743 12.253 1.00 38.91 31 ILE D N 1
ATOM 5263 C CA . ILE D 1 34 ? 92.255 75.346 12.283 1.00 39.28 31 ILE D CA 1
ATOM 5264 C C . ILE D 1 34 ? 91.324 74.527 13.181 1.00 38.87 31 ILE D C 1
ATOM 5265 O O . ILE D 1 34 ? 90.934 73.409 12.835 1.00 39.00 31 ILE D O 1
ATOM 5270 N N . GLU D 1 35 ? 90.958 75.107 14.316 1.00 38.39 32 GLU D N 1
ATOM 5271 C CA . GLU D 1 35 ? 89.961 74.530 15.201 1.00 38.70 32 GLU D CA 1
ATOM 5272 C C . GLU D 1 35 ? 88.638 74.252 14.481 1.00 38.29 32 GLU D C 1
ATOM 5273 O O . GLU D 1 35 ? 88.142 73.130 14.537 1.00 38.47 32 GLU D O 1
ATOM 5279 N N . LEU D 1 36 ? 88.078 75.275 13.827 1.00 37.57 33 LEU D N 1
ATOM 5280 C CA . LEU D 1 36 ? 86.825 75.155 13.104 1.00 37.74 33 LEU D CA 1
ATOM 5281 C C . LEU D 1 36 ? 86.918 74.134 11.965 1.00 37.67 33 LEU D C 1
ATOM 5282 O O . LEU D 1 36 ? 85.966 73.379 11.738 1.00 36.89 33 LEU D O 1
ATOM 5287 N N . LEU D 1 37 ? 88.055 74.121 11.255 1.00 37.05 34 LEU D N 1
ATOM 5288 C CA . LEU D 1 37 ? 88.247 73.193 10.139 1.00 37.61 34 LEU D CA 1
ATOM 5289 C C . LEU D 1 37 ? 88.265 71.724 10.628 1.00 37.65 34 LEU D C 1
ATOM 5290 O O . LEU D 1 37 ? 87.731 70.853 9.952 1.00 36.63 34 LEU D O 1
ATOM 5295 N N . ASN D 1 38 ? 88.883 71.487 11.799 1.00 37.57 35 ASN D N 1
ATOM 5296 C CA . ASN D 1 38 ? 88.906 70.183 12.455 1.00 37.75 35 ASN D CA 1
ATOM 5297 C C . ASN D 1 38 ? 87.534 69.757 12.977 1.00 37.31 35 ASN D C 1
ATOM 5298 O O . ASN D 1 38 ? 87.157 68.600 12.864 1.00 37.34 35 ASN D O 1
ATOM 5303 N N . ASP D 1 39 ? 86.780 70.686 13.535 1.00 36.79 36 ASP D N 1
ATOM 5304 C CA . ASP D 1 39 ? 85.373 70.408 13.811 1.00 37.43 36 ASP D CA 1
ATOM 5305 C C . ASP D 1 39 ? 84.577 70.019 12.566 1.00 37.54 36 ASP D C 1
ATOM 5306 O O . ASP D 1 39 ? 83.718 69.133 12.654 1.00 37.59 36 ASP D O 1
ATOM 5311 N N . ALA D 1 40 ? 84.878 70.666 11.429 1.00 37.08 37 ALA D N 1
ATOM 5312 C CA . ALA D 1 40 ? 84.158 70.476 10.157 1.00 36.97 37 ALA D CA 1
ATOM 5313 C C . ALA D 1 40 ? 84.396 69.126 9.521 1.00 37.27 37 ALA D C 1
ATOM 5314 O O . ALA D 1 40 ? 83.554 68.644 8.788 1.00 37.52 37 ALA D O 1
ATOM 5316 N N . THR D 1 41 ? 85.566 68.545 9.771 1.00 37.60 38 THR D N 1
ATOM 5317 C CA . THR D 1 41 ? 85.966 67.267 9.202 1.00 37.91 38 THR D CA 1
ATOM 5318 C C . THR D 1 41 ? 85.007 66.131 9.598 1.00 38.65 38 THR D C 1
ATOM 5319 O O . THR D 1 41 ? 85.059 65.035 9.009 1.00 38.14 38 THR D O 1
ATOM 5323 N N . TRP D 1 42 ? 84.154 66.393 10.591 1.00 38.77 39 TRP D N 1
ATOM 5324 C CA . TRP D 1 42 ? 83.124 65.437 10.979 1.00 40.48 39 TRP D CA 1
ATOM 5325 C C . TRP D 1 42 ? 81.914 65.445 10.005 1.00 41.61 39 TRP D C 1
ATOM 5326 O O . TRP D 1 42 ? 80.772 65.303 10.394 1.00 44.20 39 TRP D O 1
ATOM 5337 N N . ALA D 1 43 ? 82.179 65.646 8.727 1.00 41.74 40 ALA D N 1
ATOM 5338 C CA . ALA D 1 43 ? 81.156 65.555 7.707 1.00 40.68 40 ALA D CA 1
ATOM 5339 C C . ALA D 1 43 ? 80.989 64.097 7.308 1.00 39.70 40 ALA D C 1
ATOM 5340 O O . ALA D 1 43 ? 81.942 63.319 7.395 1.00 38.30 40 ALA D O 1
ATOM 5342 N N . PRO D 1 44 ? 79.789 63.737 6.795 1.00 39.62 41 PRO D N 1
ATOM 5343 C CA . PRO D 1 44 ? 79.656 62.409 6.140 1.00 39.79 41 PRO D CA 1
ATOM 5344 C C . PRO D 1 44 ? 80.638 62.286 4.967 1.00 40.32 41 PRO D C 1
ATOM 5345 O O . PRO D 1 44 ? 80.814 63.222 4.198 1.00 40.38 41 PRO D O 1
ATOM 5349 N N . ASN D 1 45 ? 81.292 61.142 4.848 1.00 41.27 42 ASN D N 1
ATOM 5350 C CA . ASN D 1 45 ? 82.176 60.884 3.729 1.00 41.49 42 ASN D CA 1
ATOM 5351 C C . ASN D 1 45 ? 82.193 59.398 3.491 1.00 42.05 42 ASN D C 1
ATOM 5352 O O . ASN D 1 45 ? 82.569 58.612 4.374 1.00 41.94 42 ASN D O 1
ATOM 5357 N N . HIS D 1 46 ? 81.757 59.019 2.299 1.00 42.26 43 HIS D N 1
ATOM 5358 C CA . HIS D 1 46 ? 81.630 57.618 1.973 1.00 42.90 43 HIS D CA 1
ATOM 5359 C C . HIS D 1 46 ? 82.986 56.892 2.051 1.00 42.21 43 HIS D C 1
ATOM 5360 O O . HIS D 1 46 ? 84.048 57.446 1.693 1.00 41.74 43 HIS D O 1
ATOM 5367 N N . LYS D 1 47 ? 82.926 55.688 2.615 1.00 42.15 44 LYS D N 1
ATOM 5368 C CA . LYS D 1 47 ? 84.084 54.831 2.859 1.00 42.86 44 LYS D CA 1
ATOM 5369 C C . LYS D 1 47 ? 85.283 55.524 3.524 1.00 42.48 44 LYS D C 1
ATOM 5370 O O . LYS D 1 47 ? 86.432 55.079 3.394 1.00 41.95 44 LYS D O 1
ATOM 5376 N N . HIS D 1 48 ? 84.995 56.613 4.234 1.00 42.16 45 HIS D N 1
ATOM 5377 C CA . HIS D 1 48 ? 85.991 57.311 5.034 1.00 43.25 45 HIS D CA 1
ATOM 5378 C C . HIS D 1 48 ? 87.176 57.857 4.205 1.00 42.29 45 HIS D C 1
ATOM 5379 O O . HIS D 1 48 ? 88.325 57.879 4.668 1.00 43.37 45 HIS D O 1
ATOM 5386 N N . ARG D 1 49 ? 86.887 58.291 2.981 1.00 41.36 46 ARG D N 1
ATOM 5387 C CA . ARG D 1 49 ? 87.934 58.759 2.058 1.00 39.35 46 ARG D CA 1
ATOM 5388 C C . ARG D 1 49 ? 88.435 60.136 2.450 1.00 39.22 46 ARG D C 1
ATOM 5389 O O . ARG D 1 49 ? 89.534 60.523 2.046 1.00 40.01 46 ARG D O 1
ATOM 5397 N N . GLU D 1 50 ? 87.636 60.831 3.274 1.00 38.24 47 GLU D N 1
ATOM 5398 C CA . GLU D 1 50 ? 87.908 62.182 3.760 1.00 37.23 47 GLU D CA 1
ATOM 5399 C C . GLU D 1 50 ? 88.529 63.011 2.639 1.00 36.84 47 GLU D C 1
ATOM 5400 O O . GLU D 1 50 ? 89.694 63.423 2.739 1.00 37.59 47 GLU D O 1
ATOM 5406 N N . PRO D 1 51 ? 87.764 63.264 1.562 1.00 36.30 48 PRO D N 1
ATOM 5407 C CA . PRO D 1 51 ? 88.381 63.759 0.338 1.00 36.36 48 PRO D CA 1
ATOM 5408 C C . PRO D 1 51 ? 88.901 65.184 0.428 1.00 35.75 48 PRO D C 1
ATOM 5409 O O . PRO D 1 51 ? 89.524 65.631 -0.510 1.00 36.38 48 PRO D O 1
ATOM 5413 N N . TRP D 1 52 ? 88.638 65.889 1.524 1.00 35.67 49 TRP D N 1
ATOM 5414 C CA . TRP D 1 52 ? 88.855 67.354 1.571 1.00 35.87 49 TRP D CA 1
ATOM 5415 C C . TRP D 1 52 ? 90.314 67.737 1.847 1.00 35.91 49 TRP D C 1
ATOM 5416 O O . TRP D 1 52 ? 91.052 67.032 2.568 1.00 34.96 49 TRP D O 1
ATOM 5427 N N . ASN D 1 53 ? 90.711 68.842 1.232 1.00 36.06 50 ASN D N 1
ATOM 5428 C CA . ASN D 1 53 ? 92.053 69.394 1.347 1.00 37.25 50 ASN D CA 1
ATOM 5429 C C . ASN D 1 53 ? 91.910 70.897 1.273 1.00 36.86 50 ASN D C 1
ATOM 5430 O O . ASN D 1 53 ? 90.999 71.387 0.640 1.00 37.10 50 ASN D O 1
ATOM 5435 N N A CYS D 1 54 ? 92.820 71.620 1.925 0.50 36.98 51 CYS D N 1
ATOM 5436 N N B CYS D 1 54 ? 92.824 71.640 1.867 0.50 37.40 51 CYS D N 1
ATOM 5437 C CA A CYS D 1 54 ? 92.724 73.082 2.044 0.50 37.24 51 CYS D CA 1
ATOM 5438 C CA B CYS D 1 54 ? 92.736 73.074 1.686 0.50 38.09 51 CYS D CA 1
ATOM 5439 C C A CYS D 1 54 ? 94.038 73.834 1.802 0.50 37.12 51 CYS D C 1
ATOM 5440 C C B CYS D 1 54 ? 94.043 73.820 1.710 0.50 37.60 51 CYS D C 1
ATOM 5441 O O A CYS D 1 54 ? 95.113 73.272 1.971 0.50 37.13 51 CYS D O 1
ATOM 5442 O O B CYS D 1 54 ? 95.098 73.266 1.992 0.50 37.59 51 CYS D O 1
ATOM 5447 N N . LYS D 1 55 ? 93.940 75.097 1.379 1.00 37.42 52 LYS D N 1
ATOM 5448 C CA . LYS D 1 55 ? 95.082 76.011 1.390 1.00 37.68 52 LYS D CA 1
ATOM 5449 C C . LYS D 1 55 ? 94.605 77.254 2.079 1.00 36.92 52 LYS D C 1
ATOM 5450 O O . LYS D 1 55 ? 93.689 77.906 1.589 1.00 37.21 52 LYS D O 1
ATOM 5456 N N . LEU D 1 56 ? 95.181 77.554 3.239 1.00 36.92 53 LEU D N 1
ATOM 5457 C CA . LEU D 1 56 ? 94.819 78.756 3.980 1.00 36.85 53 LEU D CA 1
ATOM 5458 C C . LEU D 1 56 ? 95.738 79.925 3.637 1.00 37.14 53 LEU D C 1
ATOM 5459 O O . LEU D 1 56 ? 96.932 79.888 3.909 1.00 36.36 53 LEU D O 1
ATOM 5464 N N . TYR D 1 57 ? 95.171 80.965 3.032 1.00 37.76 54 TYR D N 1
ATOM 5465 C CA . TYR D 1 57 ? 95.937 82.184 2.786 1.00 38.36 54 TYR D CA 1
ATOM 5466 C C . TYR D 1 57 ? 95.592 83.215 3.835 1.00 38.52 54 TYR D C 1
ATOM 5467 O O . TYR D 1 57 ? 94.424 83.522 4.084 1.00 37.72 54 TYR D O 1
ATOM 5476 N N . ILE D 1 58 ? 96.635 83.725 4.472 1.00 39.21 55 ILE D N 1
ATOM 5477 C CA . ILE D 1 58 ? 96.459 84.597 5.615 1.00 40.10 55 ILE D CA 1
ATOM 5478 C C . ILE D 1 58 ? 97.602 85.615 5.706 1.00 39.49 55 ILE D C 1
ATOM 5479 O O . ILE D 1 58 ? 98.765 85.301 5.422 1.00 38.82 55 ILE D O 1
ATOM 5484 N N . GLY D 1 59 ? 97.244 86.843 6.073 1.00 39.96 56 GLY D N 1
ATOM 5485 C CA . GLY D 1 59 ? 98.201 87.939 6.217 1.00 39.89 56 GLY D CA 1
ATOM 5486 C C . GLY D 1 59 ? 98.924 88.208 4.917 1.00 40.17 56 GLY D C 1
ATOM 5487 O O . GLY D 1 59 ? 98.289 88.400 3.875 1.00 40.29 56 GLY D O 1
ATOM 5488 N N A GLU D 1 60 ? 100.254 88.191 4.991 0.50 40.42 57 GLU D N 1
ATOM 5489 N N B GLU D 1 60 ? 100.252 88.227 4.952 0.50 40.04 57 GLU D N 1
ATOM 5490 C CA A GLU D 1 60 ? 101.138 88.443 3.846 0.50 41.08 57 GLU D CA 1
ATOM 5491 C CA B GLU D 1 60 ? 101.013 88.494 3.729 0.50 40.15 57 GLU D CA 1
ATOM 5492 C C A GLU D 1 60 ? 100.922 87.414 2.725 0.50 40.55 57 GLU D C 1
ATOM 5493 C C B GLU D 1 60 ? 100.726 87.449 2.662 0.50 40.06 57 GLU D C 1
ATOM 5494 O O A GLU D 1 60 ? 101.141 87.713 1.546 0.50 40.72 57 GLU D O 1
ATOM 5495 O O B GLU D 1 60 ? 100.715 87.760 1.465 0.50 40.06 57 GLU D O 1
ATOM 5506 N N . GLY D 1 61 ? 100.458 86.223 3.110 1.00 39.95 58 GLY D N 1
ATOM 5507 C CA . GLY D 1 61 ? 100.175 85.107 2.206 1.00 39.88 58 GLY D CA 1
ATOM 5508 C C . GLY D 1 61 ? 99.079 85.359 1.187 1.00 39.94 58 GLY D C 1
ATOM 5509 O O . GLY D 1 61 ? 99.087 84.773 0.114 1.00 40.31 58 GLY D O 1
ATOM 5510 N N . ARG D 1 62 ? 98.144 86.244 1.514 1.00 39.57 59 ARG D N 1
ATOM 5511 C CA . ARG D 1 62 ? 97.086 86.637 0.585 1.00 39.53 59 ARG D CA 1
ATOM 5512 C C . ARG D 1 62 ? 97.588 87.182 -0.737 1.00 39.73 59 ARG D C 1
ATOM 5513 O O . ARG D 1 62 ? 96.950 86.981 -1.775 1.00 40.05 59 ARG D O 1
ATOM 5521 N N A LYS D 1 63 ? 98.732 87.859 -0.716 0.50 40.12 60 LYS D N 1
ATOM 5522 N N B LYS D 1 63 ? 98.732 87.861 -0.699 0.50 40.35 60 LYS D N 1
ATOM 5523 C CA A LYS D 1 63 ? 99.276 88.414 -1.952 0.50 40.11 60 LYS D CA 1
ATOM 5524 C CA B LYS D 1 63 ? 99.342 88.416 -1.907 0.50 40.56 60 LYS D CA 1
ATOM 5525 C C A LYS D 1 63 ? 99.775 87.330 -2.918 0.50 40.19 60 LYS D C 1
ATOM 5526 C C B LYS D 1 63 ? 99.762 87.330 -2.904 0.50 40.45 60 LYS D C 1
ATOM 5527 O O A LYS D 1 63 ? 99.806 87.554 -4.130 0.50 40.34 60 LYS D O 1
ATOM 5528 O O B LYS D 1 63 ? 99.725 87.551 -4.116 0.50 40.57 60 LYS D O 1
ATOM 5539 N N . LYS D 1 64 ? 100.121 86.154 -2.389 1.00 40.28 61 LYS D N 1
ATOM 5540 C CA . LYS D 1 64 ? 100.435 84.979 -3.237 1.00 40.36 61 LYS D CA 1
ATOM 5541 C C . LYS D 1 64 ? 99.192 84.442 -3.962 1.00 39.60 61 LYS D C 1
ATOM 5542 O O . LYS D 1 64 ? 99.254 84.074 -5.125 1.00 39.36 61 LYS D O 1
ATOM 5548 N N . LEU D 1 65 ? 98.060 84.426 -3.263 1.00 39.37 62 LEU D N 1
ATOM 5549 C CA . LEU D 1 65 ? 96.789 84.051 -3.843 1.00 38.73 62 LEU D CA 1
ATOM 5550 C C . LEU D 1 65 ? 96.408 85.010 -4.968 1.00 37.89 62 LEU D C 1
ATOM 5551 O O . LEU D 1 65 ? 96.148 84.586 -6.089 1.00 38.36 62 LEU D O 1
ATOM 5556 N N . VAL D 1 66 ? 96.365 86.299 -4.658 1.00 37.03 63 VAL D N 1
ATOM 5557 C CA . VAL D 1 66 ? 96.061 87.337 -5.630 1.00 35.95 63 VAL D CA 1
ATOM 5558 C C . VAL D 1 66 ? 96.988 87.256 -6.844 1.00 36.30 63 VAL D C 1
ATOM 5559 O O . VAL D 1 66 ? 96.542 87.403 -7.974 1.00 36.27 63 VAL D O 1
ATOM 5563 N N . ASP D 1 67 ? 98.274 87.024 -6.613 1.00 36.60 64 ASP D N 1
ATOM 5564 C CA . ASP D 1 67 ? 99.219 86.874 -7.711 1.00 37.43 64 ASP D CA 1
ATOM 5565 C C . ASP D 1 67 ? 98.790 85.728 -8.620 1.00 36.30 64 ASP D C 1
ATOM 5566 O O . ASP D 1 67 ? 98.804 85.865 -9.834 1.00 36.52 64 ASP D O 1
ATOM 5571 N N . ALA D 1 68 ? 98.400 84.604 -8.025 1.00 35.48 65 ALA D N 1
ATOM 5572 C CA . ALA D 1 68 ? 97.976 83.451 -8.794 1.00 34.68 65 ALA D CA 1
ATOM 5573 C C . ALA D 1 68 ? 96.701 83.776 -9.565 1.00 34.55 65 ALA D C 1
ATOM 5574 O O . ALA D 1 68 ? 96.547 83.349 -10.718 1.00 34.78 65 ALA D O 1
ATOM 5576 N N . VAL D 1 69 ? 95.792 84.509 -8.918 1.00 33.83 66 VAL D N 1
ATOM 5577 C CA . VAL D 1 69 ? 94.516 84.866 -9.504 1.00 33.83 66 VAL D CA 1
ATOM 5578 C C . VAL D 1 69 ? 94.745 85.752 -10.734 1.00 34.45 66 VAL D C 1
ATOM 5579 O O . VAL D 1 69 ? 94.248 85.472 -11.824 1.00 34.50 66 VAL D O 1
ATOM 5583 N N . LEU D 1 70 ? 95.527 86.800 -10.550 1.00 34.59 67 LEU D N 1
ATOM 5584 C CA . LEU D 1 70 ? 95.715 87.794 -11.585 1.00 35.28 67 LEU D CA 1
ATOM 5585 C C . LEU D 1 70 ? 96.571 87.261 -12.735 1.00 35.76 67 LEU D C 1
ATOM 5586 O O . LEU D 1 70 ? 96.353 87.622 -13.893 1.00 34.52 67 LEU D O 1
ATOM 5591 N N A ASN D 1 71 ? 97.534 86.401 -12.418 0.50 36.10 68 ASN D N 1
ATOM 5592 N N B ASN D 1 71 ? 97.535 86.397 -12.424 0.50 36.53 68 ASN D N 1
ATOM 5593 C CA A ASN D 1 71 ? 98.320 85.755 -13.466 0.50 37.17 68 ASN D CA 1
ATOM 5594 C CA B ASN D 1 71 ? 98.323 85.791 -13.498 0.50 37.99 68 ASN D CA 1
ATOM 5595 C C A ASN D 1 71 ? 97.487 84.801 -14.314 0.50 38.17 68 ASN D C 1
ATOM 5596 C C B ASN D 1 71 ? 97.500 84.782 -14.311 0.50 38.64 68 ASN D C 1
ATOM 5597 O O A ASN D 1 71 ? 97.883 84.425 -15.415 0.50 38.34 68 ASN D O 1
ATOM 5598 O O B ASN D 1 71 ? 97.901 84.376 -15.400 0.50 38.77 68 ASN D O 1
ATOM 5607 N N . SER D 1 72 ? 96.329 84.413 -13.794 1.00 39.06 69 SER D N 1
ATOM 5608 C CA . SER D 1 72 ? 95.428 83.530 -14.520 1.00 40.49 69 SER D CA 1
ATOM 5609 C C . SER D 1 72 ? 94.585 84.258 -15.575 1.00 40.76 69 SER D C 1
ATOM 5610 O O . SER D 1 72 ? 93.974 83.606 -16.422 1.00 41.31 69 SER D O 1
ATOM 5613 N N . PHE D 1 73 ? 94.595 85.591 -15.542 1.00 41.18 70 PHE D N 1
ATOM 5614 C CA . PHE D 1 73 ? 93.823 86.427 -16.459 1.00 42.00 70 PHE D CA 1
ATOM 5615 C C . PHE D 1 73 ? 94.653 86.872 -17.665 1.00 42.59 70 PHE D C 1
ATOM 5616 O O . PHE D 1 73 ? 95.882 86.949 -17.594 1.00 42.60 70 PHE D O 1
ATOM 5624 N N . THR D 1 74 ? 93.979 87.183 -18.771 1.00 43.52 71 THR D N 1
ATOM 5625 C CA . THR D 1 74 ? 94.633 87.877 -19.873 1.00 44.92 71 THR D CA 1
ATOM 5626 C C . THR D 1 74 ? 94.931 89.300 -19.403 1.00 45.18 71 THR D C 1
ATOM 5627 O O . THR D 1 74 ? 94.376 89.754 -18.399 1.00 45.34 71 THR D O 1
ATOM 5631 N N . GLU D 1 75 ? 95.807 89.992 -20.125 1.00 45.90 72 GLU D N 1
ATOM 5632 C CA . GLU D 1 75 ? 96.117 91.393 -19.845 1.00 46.84 72 GLU D CA 1
ATOM 5633 C C . GLU D 1 75 ? 94.882 92.293 -19.835 1.00 46.74 72 GLU D C 1
ATOM 5634 O O . GLU D 1 75 ? 94.772 93.171 -18.982 1.00 46.44 72 GLU D O 1
ATOM 5640 N N A GLU D 1 76 ? 93.987 92.083 -20.794 0.50 46.97 73 GLU D N 1
ATOM 5641 N N B GLU D 1 76 ? 93.959 92.046 -20.772 0.50 47.11 73 GLU D N 1
ATOM 5642 C CA A GLU D 1 76 ? 92.820 92.942 -20.960 0.50 47.32 73 GLU D CA 1
ATOM 5643 C CA B GLU D 1 76 ? 92.670 92.758 -20.864 0.50 47.70 73 GLU D CA 1
ATOM 5644 C C A GLU D 1 76 ? 91.800 92.697 -19.847 0.50 47.20 73 GLU D C 1
ATOM 5645 C C B GLU D 1 76 ? 91.767 92.419 -19.676 0.50 47.38 73 GLU D C 1
ATOM 5646 O O A GLU D 1 76 ? 91.187 93.638 -19.338 0.50 47.27 73 GLU D O 1
ATOM 5647 O O B GLU D 1 76 ? 91.191 93.300 -19.038 0.50 47.50 73 GLU D O 1
ATOM 5658 N N A GLU D 1 77 ? 91.636 91.431 -19.471 0.50 46.96 74 GLU D N 1
ATOM 5659 N N B GLU D 1 77 ? 91.647 91.126 -19.405 0.50 47.16 74 GLU D N 1
ATOM 5660 C CA A GLU D 1 77 ? 90.791 91.067 -18.342 0.50 47.04 74 GLU D CA 1
ATOM 5661 C CA B GLU D 1 77 ? 90.878 90.617 -18.282 0.50 47.15 74 GLU D CA 1
ATOM 5662 C C A GLU D 1 77 ? 91.384 91.568 -17.027 0.50 46.65 74 GLU D C 1
ATOM 5663 C C B GLU D 1 77 ? 91.352 91.283 -16.982 0.50 46.80 74 GLU D C 1
ATOM 5664 O O A GLU D 1 77 ? 90.684 92.211 -16.231 0.50 46.33 74 GLU D O 1
ATOM 5665 O O B GLU D 1 77 ? 90.556 91.801 -16.188 0.50 46.71 74 GLU D O 1
ATOM 5676 N N . ARG D 1 78 ? 92.666 91.280 -16.788 1.00 46.53 75 ARG D N 1
ATOM 5677 C CA . ARG D 1 78 ? 93.287 91.780 -15.569 1.00 45.97 75 ARG D CA 1
ATOM 5678 C C . ARG D 1 78 ? 93.277 93.293 -15.480 1.00 45.60 75 ARG D C 1
ATOM 5679 O O . ARG D 1 78 ? 93.211 93.834 -14.383 1.00 45.57 75 ARG D O 1
ATOM 5687 N N . ALA D 1 79 ? 93.265 93.969 -16.631 1.00 45.36 76 ALA D N 1
ATOM 5688 C CA . ALA D 1 79 ? 93.038 95.420 -16.677 1.00 45.69 76 ALA D CA 1
ATOM 5689 C C . ALA D 1 79 ? 91.650 95.822 -16.152 1.00 45.72 76 ALA D C 1
ATOM 5690 O O . ALA D 1 79 ? 91.515 96.830 -15.472 1.00 46.18 76 ALA D O 1
ATOM 5692 N N A LYS D 1 80 ? 90.639 95.033 -16.493 0.50 45.28 77 LYS D N 1
ATOM 5693 N N B LYS D 1 80 ? 90.638 95.024 -16.481 0.50 46.25 77 LYS D N 1
ATOM 5694 C CA A LYS D 1 80 ? 89.260 95.291 -16.093 0.50 45.11 77 LYS D CA 1
ATOM 5695 C CA B LYS D 1 80 ? 89.252 95.301 -16.102 0.50 46.97 77 LYS D CA 1
ATOM 5696 C C A LYS D 1 80 ? 89.034 94.935 -14.624 0.50 44.55 77 LYS D C 1
ATOM 5697 C C B LYS D 1 80 ? 88.941 94.899 -14.658 0.50 46.85 77 LYS D C 1
ATOM 5698 O O A LYS D 1 80 ? 88.462 95.717 -13.863 0.50 44.76 77 LYS D O 1
ATOM 5699 O O B LYS D 1 80 ? 88.163 95.565 -13.974 0.50 47.07 77 LYS D O 1
ATOM 5710 N N A ARG D 1 81 ? 89.496 93.750 -14.242 0.50 43.71 78 ARG D N 1
ATOM 5711 N N B ARG D 1 81 ? 89.544 93.807 -14.197 0.50 46.63 78 ARG D N 1
ATOM 5712 C CA A ARG D 1 81 ? 89.161 93.154 -12.954 0.50 42.56 78 ARG D CA 1
ATOM 5713 C CA B ARG D 1 81 ? 89.134 93.203 -12.933 0.50 46.49 78 ARG D CA 1
ATOM 5714 C C A ARG D 1 81 ? 90.234 93.347 -11.874 0.50 43.48 78 ARG D C 1
ATOM 5715 C C B ARG D 1 81 ? 90.258 93.048 -11.894 0.50 45.63 78 ARG D C 1
ATOM 5716 O O A ARG D 1 81 ? 89.907 93.534 -10.700 0.50 43.49 78 ARG D O 1
ATOM 5717 O O B ARG D 1 81 ? 89.989 92.694 -10.744 0.50 45.65 78 ARG D O 1
ATOM 5732 N N . GLY D 1 82 ? 91.501 93.330 -12.290 1.00 44.22 79 GLY D N 1
ATOM 5733 C CA . GLY D 1 82 ? 92.654 93.234 -11.387 1.00 43.72 79 GLY D CA 1
ATOM 5734 C C . GLY D 1 82 ? 92.618 94.053 -10.108 1.00 43.86 79 GLY D C 1
ATOM 5735 O O . GLY D 1 82 ? 92.672 93.507 -8.992 1.00 43.15 79 GLY D O 1
ATOM 5736 N N . LYS D 1 83 ? 92.514 95.366 -10.272 1.00 43.98 80 LYS D N 1
ATOM 5737 C CA . LYS D 1 83 ? 92.461 96.271 -9.156 1.00 44.21 80 LYS D CA 1
ATOM 5738 C C . LYS D 1 83 ? 91.318 95.960 -8.187 1.00 44.11 80 LYS D C 1
ATOM 5739 O O . LYS D 1 83 ? 91.560 95.833 -6.988 1.00 44.34 80 LYS D O 1
ATOM 5745 N N . ILE D 1 84 ? 90.094 95.806 -8.697 1.00 44.17 81 ILE D N 1
ATOM 5746 C CA . ILE D 1 84 ? 88.932 95.468 -7.860 1.00 44.37 81 ILE D CA 1
ATOM 5747 C C . ILE D 1 84 ? 89.148 94.197 -7.011 1.00 44.06 81 ILE D C 1
ATOM 5748 O O . ILE D 1 84 ? 88.889 94.197 -5.801 1.00 44.65 81 ILE D O 1
ATOM 5753 N N A LEU D 1 85 ? 89.623 93.134 -7.655 0.50 43.68 82 LEU D N 1
ATOM 5754 N N B LEU D 1 85 ? 89.610 93.109 -7.614 0.50 43.84 82 LEU D N 1
ATOM 5755 C CA A LEU D 1 85 ? 89.828 91.846 -6.986 0.50 43.44 82 LEU D CA 1
ATOM 5756 C CA B LEU D 1 85 ? 89.733 91.888 -6.812 0.50 43.75 82 LEU D CA 1
ATOM 5757 C C A LEU D 1 85 ? 90.945 91.896 -5.947 0.50 43.08 82 LEU D C 1
ATOM 5758 C C B LEU D 1 85 ? 90.987 91.822 -5.922 0.50 43.25 82 LEU D C 1
ATOM 5759 O O A LEU D 1 85 ? 90.768 91.463 -4.810 0.50 43.16 82 LEU D O 1
ATOM 5760 O O B LEU D 1 85 ? 90.946 91.221 -4.850 0.50 43.40 82 LEU D O 1
ATOM 5769 N N . SER D 1 86 ? 92.078 92.456 -6.354 1.00 42.92 83 SER D N 1
ATOM 5770 C CA . SER D 1 86 ? 93.251 92.621 -5.501 1.00 42.38 83 SER D CA 1
ATOM 5771 C C . SER D 1 86 ? 92.849 93.335 -4.218 1.00 41.72 83 SER D C 1
ATOM 5772 O O . SER D 1 86 ? 93.158 92.863 -3.120 1.00 41.66 83 SER D O 1
ATOM 5775 N N . ASP D 1 87 ? 92.137 94.444 -4.363 1.00 40.87 84 ASP D N 1
ATOM 5776 C CA . ASP D 1 87 ? 91.672 95.213 -3.223 1.00 41.51 84 ASP D CA 1
ATOM 5777 C C . ASP D 1 87 ? 90.745 94.414 -2.319 1.00 41.16 84 ASP D C 1
ATOM 5778 O O . ASP D 1 87 ? 90.873 94.444 -1.101 1.00 41.90 84 ASP D O 1
ATOM 5783 N N . ARG D 1 88 ? 89.805 93.705 -2.919 1.00 40.64 85 ARG D N 1
ATOM 5784 C CA . ARG D 1 88 ? 88.831 92.967 -2.147 1.00 39.81 85 ARG D CA 1
ATOM 5785 C C . ARG D 1 88 ? 89.468 91.793 -1.410 1.00 39.31 85 ARG D C 1
ATOM 5786 O O . ARG D 1 88 ? 89.117 91.540 -0.249 1.00 39.04 85 ARG D O 1
ATOM 5794 N N . PHE D 1 89 ? 90.372 91.079 -2.091 1.00 38.27 86 PHE D N 1
ATOM 5795 C CA . PHE D 1 89 ? 91.077 89.944 -1.506 1.00 38.45 86 PHE D CA 1
ATOM 5796 C C . PHE D 1 89 ? 91.943 90.434 -0.345 1.00 38.74 86 PHE D C 1
ATOM 5797 O O . PHE D 1 89 ? 91.975 89.830 0.739 1.00 39.00 86 PHE D O 1
ATOM 5805 N N . LEU D 1 90 ? 92.629 91.544 -0.585 1.00 38.62 87 LEU D N 1
ATOM 5806 C CA . LEU D 1 90 ? 93.563 92.097 0.370 1.00 38.76 87 LEU D CA 1
ATOM 5807 C C . LEU D 1 90 ? 92.879 92.810 1.529 1.00 38.90 87 LEU D C 1
ATOM 5808 O O . LEU D 1 90 ? 93.542 93.210 2.485 1.00 37.94 87 LEU D O 1
ATOM 5813 N N . SER D 1 91 ? 91.559 92.983 1.452 1.00 38.68 88 SER D N 1
ATOM 5814 C CA . SER D 1 91 ? 90.861 93.469 2.624 1.00 39.20 88 SER D CA 1
ATOM 5815 C C . SER D 1 91 ? 89.937 92.404 3.212 1.00 38.97 88 SER D C 1
ATOM 5816 O O . SER D 1 91 ? 88.997 92.722 3.905 1.00 40.05 88 SER D O 1
ATOM 5819 N N . THR D 1 92 ? 90.236 91.132 2.923 1.00 38.26 89 THR D N 1
ATOM 5820 C CA . THR D 1 92 ? 89.540 89.975 3.475 1.00 37.13 89 THR D CA 1
ATOM 5821 C C . THR D 1 92 ? 90.560 89.266 4.357 1.00 37.11 89 THR D C 1
ATOM 5822 O O . THR D 1 92 ? 91.623 88.863 3.873 1.00 37.07 89 THR D O 1
ATOM 5826 N N . PRO D 1 93 ? 90.287 89.164 5.673 1.00 36.89 90 PRO D N 1
ATOM 5827 C CA . PRO D 1 93 ? 91.245 88.476 6.554 1.00 36.64 90 PRO D CA 1
ATOM 5828 C C . PRO D 1 93 ? 91.820 87.141 6.047 1.00 36.05 90 PRO D C 1
ATOM 5829 O O . PRO D 1 93 ? 93.009 86.914 6.183 1.00 36.49 90 PRO D O 1
ATOM 5833 N N . ALA D 1 94 ? 90.997 86.262 5.492 1.00 35.83 91 ALA D N 1
ATOM 5834 C CA . ALA D 1 94 ? 91.468 84.919 5.127 1.00 35.52 91 ALA D CA 1
ATOM 5835 C C . ALA D 1 94 ? 90.733 84.347 3.929 1.00 35.39 91 ALA D C 1
ATOM 5836 O O . ALA D 1 94 ? 89.546 84.598 3.726 1.00 34.90 91 ALA D O 1
ATOM 5838 N N . GLN D 1 95 ? 91.474 83.563 3.148 1.00 34.87 92 GLN D N 1
ATOM 5839 C CA . GLN D 1 95 ? 90.905 82.756 2.093 1.00 34.76 92 GLN D CA 1
ATOM 5840 C C . GLN D 1 95 ? 91.269 81.302 2.338 1.00 35.01 92 GLN D C 1
ATOM 5841 O O . GLN D 1 95 ? 92.399 80.987 2.726 1.00 35.34 92 GLN D O 1
ATOM 5847 N N . ILE D 1 96 ? 90.292 80.418 2.172 1.00 34.83 93 ILE D N 1
ATOM 5848 C CA . ILE D 1 96 ? 90.579 78.984 2.187 1.00 33.96 93 ILE D CA 1
ATOM 5849 C C . ILE D 1 96 ? 90.141 78.388 0.839 1.00 34.07 93 ILE D C 1
ATOM 5850 O O . ILE D 1 96 ? 88.974 78.472 0.452 1.00 34.97 93 ILE D O 1
ATOM 5855 N N . VAL D 1 97 ? 91.106 77.861 0.095 1.00 33.85 94 VAL D N 1
ATOM 5856 C CA . VAL D 1 97 ? 90.837 77.110 -1.140 1.00 33.58 94 VAL D CA 1
ATOM 5857 C C . VAL D 1 97 ? 90.525 75.673 -0.694 1.00 33.21 94 VAL D C 1
ATOM 5858 O O . VAL D 1 97 ? 91.354 75.038 -0.083 1.00 33.44 94 VAL D O 1
ATOM 5862 N N . VAL D 1 98 ? 89.314 75.194 -0.932 1.00 33.32 95 VAL D N 1
ATOM 5863 C CA . VAL D 1 98 ? 88.980 73.815 -0.574 1.00 33.03 95 VAL D CA 1
ATOM 5864 C C . VAL D 1 98 ? 89.032 72.972 -1.844 1.00 33.53 95 VAL D C 1
ATOM 5865 O O . VAL D 1 98 ? 88.366 73.266 -2.855 1.00 34.09 95 VAL D O 1
ATOM 5869 N N . TYR D 1 99 ? 89.844 71.931 -1.813 1.00 33.73 96 TYR D N 1
ATOM 5870 C CA . TYR D 1 99 ? 89.976 71.117 -3.008 1.00 33.99 96 TYR D CA 1
ATOM 5871 C C . TYR D 1 99 ? 90.024 69.638 -2.686 1.00 33.53 96 TYR D C 1
ATOM 5872 O O . TYR D 1 99 ? 90.090 69.220 -1.534 1.00 32.96 96 TYR D O 1
ATOM 5889 N N . ASN D 1 101 ? 91.074 65.540 -4.650 1.00 34.46 98 ASN D N 1
ATOM 5890 C CA . ASN D 1 101 ? 91.481 64.763 -5.787 1.00 36.23 98 ASN D CA 1
ATOM 5891 C C . ASN D 1 101 ? 90.267 64.274 -6.509 1.00 36.36 98 ASN D C 1
ATOM 5892 O O . ASN D 1 101 ? 89.332 63.749 -5.906 1.00 37.69 98 ASN D O 1
ATOM 5897 N N . GLU D 1 102 ? 90.289 64.445 -7.818 1.00 36.88 99 GLU D N 1
ATOM 5898 C CA . GLU D 1 102 ? 89.149 64.143 -8.632 1.00 37.03 99 GLU D CA 1
ATOM 5899 C C . GLU D 1 102 ? 89.262 62.711 -9.127 1.00 36.01 99 GLU D C 1
ATOM 5900 O O . GLU D 1 102 ? 90.089 62.411 -9.952 1.00 35.65 99 GLU D O 1
ATOM 5906 N N . ASP D 1 103 ? 88.432 61.834 -8.577 1.00 35.57 100 ASP D N 1
ATOM 5907 C CA . ASP D 1 103 ? 88.348 60.456 -8.994 1.00 34.80 100 ASP D CA 1
ATOM 5908 C C . ASP D 1 103 ? 87.870 60.403 -10.446 1.00 34.70 100 ASP D C 1
ATOM 5909 O O . ASP D 1 103 ? 86.987 61.160 -10.838 1.00 35.88 100 ASP D O 1
ATOM 5914 N N . PRO D 1 104 ? 88.459 59.515 -11.257 1.00 34.29 101 PRO D N 1
ATOM 5915 C CA . PRO D 1 104 ? 87.996 59.364 -12.638 1.00 33.77 101 PRO D CA 1
ATOM 5916 C C . PRO D 1 104 ? 86.632 58.663 -12.726 1.00 33.28 101 PRO D C 1
ATOM 5917 O O . PRO D 1 104 ? 86.031 58.628 -13.780 1.00 33.25 101 PRO D O 1
ATOM 5921 N N . ARG D 1 105 ? 86.136 58.155 -11.613 1.00 33.02 102 ARG D N 1
ATOM 5922 C CA . ARG D 1 105 ? 84.817 57.507 -11.598 1.00 32.29 102 ARG D CA 1
ATOM 5923 C C . ARG D 1 105 ? 83.732 58.413 -11.055 1.00 31.74 102 ARG D C 1
ATOM 5924 O O . ARG D 1 105 ? 83.890 59.054 -10.022 1.00 32.11 102 ARG D O 1
ATOM 5932 N N . GLN D 1 106 ? 82.645 58.499 -11.814 1.00 32.45 103 GLN D N 1
ATOM 5933 C CA . GLN D 1 106 ? 81.480 59.328 -11.522 1.00 31.08 103 GLN D CA 1
ATOM 5934 C C . GLN D 1 106 ? 80.994 59.152 -10.093 1.00 31.57 103 GLN D C 1
ATOM 5935 O O . GLN D 1 106 ? 80.934 60.114 -9.310 1.00 32.73 103 GLN D O 1
ATOM 5941 N N . ILE D 1 107 ? 80.684 57.918 -9.725 1.00 31.75 104 ILE D N 1
ATOM 5942 C CA . ILE D 1 107 ? 80.091 57.684 -8.440 1.00 32.25 104 ILE D CA 1
ATOM 5943 C C . ILE D 1 107 ? 81.021 58.102 -7.289 1.00 32.59 104 ILE D C 1
ATOM 5944 O O . ILE D 1 107 ? 80.595 58.800 -6.373 1.00 33.70 104 ILE D O 1
ATOM 5949 N N . GLN D 1 108 ? 82.273 57.682 -7.333 1.00 32.04 105 GLN D N 1
ATOM 5950 C CA . GLN D 1 108 ? 83.234 58.036 -6.291 1.00 32.66 105 GLN D CA 1
ATOM 5951 C C . GLN D 1 108 ? 83.548 59.508 -6.307 1.00 32.01 105 GLN D C 1
ATOM 5952 O O . GLN D 1 108 ? 83.710 60.121 -5.272 1.00 31.66 105 GLN D O 1
ATOM 5958 N N . ARG D 1 109 ? 83.651 60.064 -7.506 1.00 33.05 106 ARG D N 1
ATOM 5959 C CA . ARG D 1 109 ? 83.826 61.498 -7.660 1.00 34.39 106 ARG D CA 1
ATOM 5960 C C . ARG D 1 109 ? 82.655 62.267 -7.033 1.00 33.59 106 ARG D C 1
ATOM 5961 O O . ARG D 1 109 ? 82.867 63.195 -6.264 1.00 34.39 106 ARG D O 1
ATOM 5969 N N . ASP D 1 110 ? 81.429 61.870 -7.349 1.00 33.64 107 ASP D N 1
ATOM 5970 C CA . ASP D 1 110 ? 80.229 62.572 -6.817 1.00 34.10 107 ASP D CA 1
ATOM 5971 C C . ASP D 1 110 ? 80.117 62.507 -5.299 1.00 33.35 107 ASP D C 1
ATOM 5972 O O . ASP D 1 110 ? 79.810 63.506 -4.668 1.00 33.83 107 ASP D O 1
ATOM 5977 N N . GLU D 1 111 ? 80.348 61.321 -4.736 1.00 33.33 108 GLU D N 1
ATOM 5978 C CA . GLU D 1 111 ? 80.390 61.092 -3.281 1.00 33.34 108 GLU D CA 1
ATOM 5979 C C . GLU D 1 111 ? 81.429 61.984 -2.613 1.00 33.08 108 GLU D C 1
ATOM 5980 O O . GLU D 1 111 ? 81.151 62.604 -1.584 1.00 33.88 108 GLU D O 1
ATOM 5986 N N . ASP D 1 112 ? 82.634 62.027 -3.183 1.00 33.35 109 ASP D N 1
ATOM 5987 C CA . ASP D 1 112 ? 83.745 62.834 -2.642 1.00 33.35 109 ASP D CA 1
ATOM 5988 C C . ASP D 1 112 ? 83.436 64.330 -2.702 1.00 33.58 109 ASP D C 1
ATOM 5989 O O . ASP D 1 112 ? 83.677 65.067 -1.760 1.00 34.87 109 ASP D O 1
ATOM 5994 N N . TYR D 1 113 ? 82.911 64.782 -3.826 1.00 34.21 110 TYR D N 1
ATOM 5995 C CA . TYR D 1 113 ? 82.461 66.135 -3.961 1.00 34.75 110 TYR D CA 1
ATOM 5996 C C . TYR D 1 113 ? 81.336 66.456 -2.959 1.00 34.73 110 TYR D C 1
ATOM 5997 O O . TYR D 1 113 ? 81.334 67.538 -2.346 1.00 34.14 110 TYR D O 1
ATOM 6006 N N . ALA D 1 114 ? 80.361 65.546 -2.811 1.00 33.90 111 ALA D N 1
ATOM 6007 C CA . ALA D 1 114 ? 79.273 65.745 -1.829 1.00 33.14 111 ALA D CA 1
ATOM 6008 C C . ALA D 1 114 ? 79.801 65.850 -0.406 1.00 33.51 111 ALA D C 1
ATOM 6009 O O . ALA D 1 114 ? 79.301 66.670 0.357 1.00 32.49 111 ALA D O 1
ATOM 6011 N N . ALA D 1 115 ? 80.783 64.991 -0.059 1.00 33.83 112 ALA D N 1
ATOM 6012 C CA . ALA D 1 115 ? 81.425 64.988 1.270 1.00 34.04 112 ALA D CA 1
ATOM 6013 C C . ALA D 1 115 ? 82.164 66.312 1.475 1.00 34.05 112 ALA D C 1
ATOM 6014 O O . ALA D 1 115 ? 82.187 66.866 2.566 1.00 35.60 112 ALA D O 1
ATOM 6016 N N . THR D 1 116 ? 82.814 66.792 0.428 1.00 34.39 113 THR D N 1
ATOM 6017 C CA . THR D 1 116 ? 83.579 68.042 0.531 1.00 34.48 113 THR D CA 1
ATOM 6018 C C . THR D 1 116 ? 82.629 69.248 0.708 1.00 34.10 113 THR D C 1
ATOM 6019 O O . THR D 1 116 ? 82.910 70.149 1.484 1.00 34.07 113 THR D O 1
ATOM 6023 N N . CYS D 1 117 ? 81.505 69.248 0.007 1.00 33.50 114 CYS D N 1
ATOM 6024 C CA . CYS D 1 117 ? 80.509 70.299 0.219 1.00 34.06 114 CYS D CA 1
ATOM 6025 C C . CYS D 1 117 ? 79.919 70.267 1.636 1.00 34.33 114 CYS D C 1
ATOM 6026 O O . CYS D 1 117 ? 79.664 71.317 2.222 1.00 34.97 114 CYS D O 1
ATOM 6029 N N . ALA D 1 118 ? 79.736 69.063 2.176 1.00 33.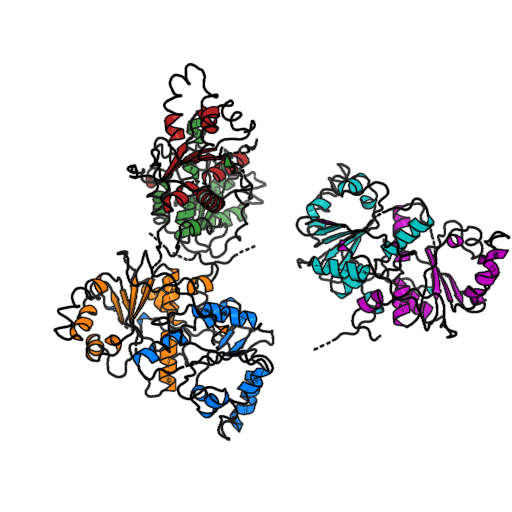81 115 ALA D N 1
ATOM 6030 C CA . ALA D 1 118 ? 79.218 68.873 3.537 1.00 33.86 115 ALA D CA 1
ATOM 6031 C C . ALA D 1 118 ? 80.182 69.447 4.602 1.00 33.22 115 ALA D C 1
ATOM 6032 O O . ALA D 1 118 ? 79.758 70.092 5.541 1.00 34.00 115 ALA D O 1
ATOM 6034 N N . PHE D 1 119 ? 81.475 69.223 4.402 1.00 33.71 116 PHE D N 1
ATOM 6035 C CA . PHE D 1 119 ? 82.557 69.777 5.210 1.00 34.10 116 PHE D CA 1
ATOM 6036 C C . PHE D 1 119 ? 82.610 71.319 5.115 1.00 34.09 116 PHE D C 1
ATOM 6037 O O . PHE D 1 119 ? 82.772 71.999 6.123 1.00 35.14 116 PHE D O 1
ATOM 6053 N N . GLN D 1 121 ? 79.999 73.278 4.407 1.00 31.88 118 GLN D N 1
ATOM 6054 C CA . GLN D 1 121 ? 78.770 73.765 5.018 1.00 31.97 118 GLN D CA 1
ATOM 6055 C C . GLN D 1 121 ? 78.883 73.667 6.554 1.00 32.45 118 GLN D C 1
ATOM 6056 O O . GLN D 1 121 ? 78.530 74.598 7.252 1.00 31.57 118 GLN D O 1
ATOM 6062 N N . ASN D 1 122 ? 79.442 72.559 7.052 1.00 33.60 119 ASN D N 1
ATOM 6063 C CA . ASN D 1 122 ? 79.830 72.439 8.471 1.00 33.80 119 ASN D CA 1
ATOM 6064 C C . ASN D 1 122 ? 80.648 73.659 8.887 1.00 34.23 119 ASN D C 1
ATOM 6065 O O . ASN D 1 122 ? 80.302 74.351 9.845 1.00 34.57 119 ASN D O 1
ATOM 6070 N N . PHE D 1 123 ? 81.728 73.911 8.149 1.00 34.55 120 PHE D N 1
ATOM 6071 C CA . PHE D 1 123 ? 82.621 75.012 8.451 1.00 35.36 120 PHE D CA 1
ATOM 6072 C C . PHE D 1 123 ? 81.912 76.366 8.499 1.00 35.16 120 PHE D C 1
ATOM 6073 O O . PHE D 1 123 ? 82.124 77.129 9.431 1.00 35.93 120 PHE D O 1
ATOM 6081 N N . GLN D 1 124 ? 81.097 76.668 7.494 1.00 35.66 121 GLN D N 1
ATOM 6082 C CA . GLN D 1 124 ? 80.290 77.929 7.476 1.00 35.74 121 GLN D CA 1
ATOM 6083 C C . GLN D 1 124 ? 79.454 78.111 8.742 1.00 35.19 121 GLN D C 1
ATOM 6084 O O . GLN D 1 124 ? 79.312 79.237 9.281 1.00 35.42 121 GLN D O 1
ATOM 6090 N N . LEU D 1 125 ? 78.906 76.998 9.204 1.00 34.30 122 LEU D N 1
ATOM 6091 C CA . LEU D 1 125 ? 78.022 76.985 10.344 1.00 34.47 122 LEU D CA 1
ATOM 6092 C C . LEU D 1 125 ? 78.843 77.189 11.608 1.00 33.61 122 LEU D C 1
ATOM 6093 O O . LEU D 1 125 ? 78.473 77.959 12.467 1.00 34.51 122 LEU D O 1
ATOM 6098 N N . LEU D 1 126 ? 79.955 76.469 11.706 1.00 33.06 123 LEU D N 1
ATOM 6099 C CA . LEU D 1 126 ? 80.841 76.523 12.857 1.00 32.76 123 LEU D CA 1
ATOM 6100 C C . LEU D 1 126 ? 81.455 77.911 13.004 1.00 32.57 123 LEU D C 1
ATOM 6101 O O . LEU D 1 126 ? 81.558 78.436 14.109 1.00 32.54 123 LEU D O 1
ATOM 6106 N N . ALA D 1 127 ? 81.861 78.491 11.883 1.00 32.86 124 ALA D N 1
ATOM 6107 C CA . ALA D 1 127 ? 82.386 79.872 11.853 1.00 32.90 124 ALA D CA 1
ATOM 6108 C C . ALA D 1 127 ? 81.332 80.851 12.329 1.00 32.81 124 ALA D C 1
ATOM 6109 O O . ALA D 1 127 ? 81.630 81.806 13.054 1.00 33.37 124 ALA D O 1
ATOM 6111 N N . TRP D 1 128 ? 80.095 80.618 11.918 1.00 33.38 125 TRP D N 1
ATOM 6112 C CA . TRP D 1 128 ? 79.014 81.575 12.188 1.00 34.37 125 TRP D CA 1
ATOM 6113 C C . TRP D 1 128 ? 78.738 81.668 13.690 1.00 34.64 125 TRP D C 1
ATOM 6114 O O . TRP D 1 128 ? 78.568 82.757 14.230 1.00 33.62 125 TRP D O 1
ATOM 6125 N N . GLU D 1 129 ? 78.718 80.510 14.341 1.00 36.41 126 GLU D N 1
ATOM 6126 C CA . GLU D 1 129 ? 78.523 80.422 15.786 1.00 39.11 126 GLU D CA 1
ATOM 6127 C C . GLU D 1 129 ? 79.564 81.235 16.530 1.00 37.82 126 GLU D C 1
ATOM 6128 O O . GLU D 1 129 ? 79.265 81.736 17.601 1.00 37.39 126 GLU D O 1
ATOM 6134 N N . ARG D 1 130 ? 80.766 81.367 15.952 1.00 37.51 127 ARG D N 1
ATOM 6135 C CA . ARG D 1 130 ? 81.852 82.161 16.533 1.00 37.62 127 ARG D CA 1
ATOM 6136 C C . ARG D 1 130 ? 81.866 83.627 16.125 1.00 37.03 127 ARG D C 1
ATOM 6137 O O . ARG D 1 130 ? 82.806 84.330 16.464 1.00 37.75 127 ARG D O 1
ATOM 6145 N N . GLY D 1 131 ? 80.880 84.089 15.376 1.00 36.71 128 GLY D N 1
ATOM 6146 C CA . GLY D 1 131 ? 80.894 85.473 14.893 1.00 36.93 128 GLY D CA 1
ATOM 6147 C C . GLY D 1 131 ? 81.619 85.698 13.572 1.00 37.24 128 GLY D C 1
ATOM 6148 O O . GLY D 1 131 ? 81.710 86.825 13.106 1.00 37.51 128 GLY D O 1
ATOM 6149 N N . LEU D 1 132 ? 82.118 84.640 12.940 1.00 37.62 129 LEU D N 1
ATOM 6150 C CA . LEU D 1 132 ? 82.862 84.794 11.682 1.00 38.61 129 LEU D CA 1
ATOM 6151 C C . LEU D 1 132 ? 81.937 84.603 10.493 1.00 38.62 129 LEU D C 1
ATOM 6152 O O . LEU D 1 132 ? 81.211 83.630 10.455 1.00 39.85 129 LEU D O 1
ATOM 6157 N N . GLY D 1 133 ? 81.983 85.512 9.523 1.00 38.60 130 GLY D N 1
ATOM 6158 C CA . GLY D 1 133 ? 81.215 85.367 8.279 1.00 38.41 130 GLY D CA 1
ATOM 6159 C C . GLY D 1 133 ? 82.088 84.790 7.178 1.00 38.27 130 GLY D C 1
ATOM 6160 O O . GLY D 1 133 ? 83.309 84.918 7.243 1.00 37.90 130 GLY D O 1
ATOM 6161 N N . CYS D 1 134 ? 81.451 84.139 6.203 1.00 37.92 131 CYS D N 1
ATOM 6162 C CA . CYS D 1 134 ? 82.097 83.612 4.989 1.00 39.04 131 CYS D CA 1
ATOM 6163 C C . CYS D 1 134 ? 81.268 83.898 3.765 1.00 37.26 131 CYS D C 1
ATOM 6164 O O . CYS D 1 134 ? 80.086 84.154 3.849 1.00 36.73 131 CYS D O 1
ATOM 6167 N N . VAL D 1 135 ? 81.925 83.788 2.626 1.00 36.81 132 VAL D N 1
ATOM 6168 C CA . VAL D 1 135 ? 81.260 83.562 1.357 1.00 36.53 132 VAL D CA 1
ATOM 6169 C C . VAL D 1 135 ? 82.052 82.457 0.632 1.00 36.17 132 VAL D C 1
ATOM 6170 O O . VAL D 1 135 ? 83.268 82.478 0.573 1.00 35.23 132 VAL D O 1
ATOM 6174 N N . TRP D 1 136 ? 81.323 81.478 0.127 1.00 36.96 133 TRP D N 1
ATOM 6175 C CA . TRP D 1 136 ? 81.872 80.356 -0.616 1.00 37.41 133 TRP D CA 1
ATOM 6176 C C . TRP D 1 136 ? 81.854 80.771 -2.073 1.00 37.54 133 TRP D C 1
ATOM 6177 O O . TRP D 1 136 ? 80.776 80.927 -2.629 1.00 36.58 133 TRP D O 1
ATOM 6188 N N . LYS D 1 137 ? 83.031 80.966 -2.680 1.00 38.53 134 LYS D N 1
ATOM 6189 C CA . LYS D 1 137 ? 83.135 81.433 -4.093 1.00 39.88 134 LYS D CA 1
ATOM 6190 C C . LYS D 1 137 ? 83.357 80.261 -5.023 1.00 41.09 134 LYS D C 1
ATOM 6191 O O . LYS D 1 137 ? 84.070 79.301 -4.673 1.00 41.17 134 LYS D O 1
ATOM 6197 N N . SER D 1 138 ? 82.780 80.343 -6.222 1.00 42.99 135 SER D N 1
ATOM 6198 C CA . SER D 1 138 ? 82.769 79.197 -7.103 1.00 44.74 135 SER D CA 1
ATOM 6199 C C . SER D 1 138 ? 82.564 79.486 -8.566 1.00 44.80 135 SER D C 1
ATOM 6200 O O . SER D 1 138 ? 81.832 78.696 -9.232 1.00 45.25 135 SER D O 1
ATOM 6203 N N . GLY D 1 139 ? 83.153 80.567 -9.089 1.00 42.29 136 GLY D N 1
ATOM 6204 C CA . GLY D 1 139 ? 82.969 80.824 -10.519 1.00 40.82 136 GLY D CA 1
ATOM 6205 C C . GLY D 1 139 ? 84.067 80.269 -11.401 1.00 39.50 136 GLY D C 1
ATOM 6206 O O . GLY D 1 139 ? 84.819 79.394 -10.974 1.00 40.32 136 GLY D O 1
ATOM 6207 N N . GLY D 1 140 ? 84.192 80.819 -12.603 1.00 38.30 137 GLY D N 1
ATOM 6208 C CA . GLY D 1 140 ? 85.198 80.398 -13.580 1.00 37.98 137 GLY D CA 1
ATOM 6209 C C . GLY D 1 140 ? 86.663 80.327 -13.151 1.00 37.33 137 GLY D C 1
ATOM 6210 O O . GLY D 1 140 ? 87.424 79.513 -13.646 1.00 37.20 137 GLY D O 1
ATOM 6211 N N . LEU D 1 141 ? 87.058 81.189 -12.235 1.00 37.16 138 LEU D N 1
ATOM 6212 C CA . LEU D 1 141 ? 88.391 81.202 -11.684 1.00 36.74 138 LEU D CA 1
ATOM 6213 C C . LEU D 1 141 ? 88.861 79.826 -11.184 1.00 35.70 138 LEU D C 1
ATOM 6214 O O . LEU D 1 141 ? 90.001 79.425 -11.425 1.00 36.10 138 LEU D O 1
ATOM 6219 N N . ASN D 1 142 ? 87.985 79.132 -10.474 1.00 35.26 139 ASN D N 1
ATOM 6220 C CA . ASN D 1 142 ? 88.287 77.817 -9.878 1.00 35.04 139 ASN D CA 1
ATOM 6221 C C . ASN D 1 142 ? 88.452 76.679 -10.886 1.00 34.44 139 ASN D C 1
ATOM 6222 O O . ASN D 1 142 ? 88.877 75.574 -10.506 1.00 34.64 139 ASN D O 1
ATOM 6227 N N . TYR D 1 143 ? 88.072 76.937 -12.142 1.00 33.05 140 TYR D N 1
ATOM 6228 C CA . TYR D 1 143 ? 88.208 75.978 -13.220 1.00 33.01 140 TYR D CA 1
ATOM 6229 C C . TYR D 1 143 ? 89.374 76.326 -14.162 1.00 34.05 140 TYR D C 1
ATOM 6230 O O . TYR D 1 143 ? 89.731 75.537 -15.042 1.00 34.75 140 TYR D O 1
ATOM 6239 N N . ASN D 1 144 ? 89.978 77.500 -13.957 1.00 34.19 141 ASN D N 1
ATOM 6240 C CA . ASN D 1 144 ? 90.979 78.035 -14.854 1.00 35.08 141 ASN D CA 1
ATOM 6241 C C . ASN D 1 144 ? 92.293 77.302 -14.615 1.00 35.23 141 ASN D C 1
ATOM 6242 O O . ASN D 1 144 ? 92.855 77.399 -13.524 1.00 35.71 141 ASN D O 1
ATOM 6247 N N . PRO D 1 145 ? 92.785 76.564 -15.629 1.00 35.48 142 PRO D N 1
ATOM 6248 C CA . PRO D 1 145 ? 94.012 75.777 -15.474 1.00 35.75 142 PRO D CA 1
ATOM 6249 C C . PRO D 1 145 ? 95.221 76.591 -14.972 1.00 36.44 142 PRO D C 1
ATOM 6250 O O . PRO D 1 145 ? 96.065 76.052 -14.268 1.00 37.16 142 PRO D O 1
ATOM 6254 N N . LEU D 1 146 ? 95.284 77.878 -15.312 1.00 36.89 143 LEU D N 1
ATOM 6255 C CA . LEU D 1 146 ? 96.395 78.747 -14.912 1.00 36.76 143 LEU D CA 1
ATOM 6256 C C . LEU D 1 146 ? 96.315 79.116 -13.444 1.00 36.20 143 LEU D C 1
ATOM 6257 O O . LEU D 1 146 ? 97.337 79.270 -12.802 1.00 36.20 143 LEU D O 1
ATOM 6262 N N . PHE D 1 147 ? 95.094 79.239 -12.919 1.00 36.12 144 PHE D N 1
ATOM 6263 C CA . PHE D 1 147 ? 94.892 79.483 -11.511 1.00 35.50 144 PHE D CA 1
ATOM 6264 C C . PHE D 1 147 ? 95.236 78.248 -10.693 1.00 36.29 144 PHE D C 1
ATOM 6265 O O . PHE D 1 147 ? 96.007 78.333 -9.743 1.00 36.51 144 PHE D O 1
ATOM 6273 N N . ILE D 1 148 ? 94.649 77.107 -11.062 1.00 36.64 145 ILE D N 1
ATOM 6274 C CA . ILE D 1 148 ? 94.930 75.830 -10.418 1.00 36.59 145 ILE D CA 1
ATOM 6275 C C . ILE D 1 148 ? 96.438 75.561 -10.298 1.00 36.73 145 ILE D C 1
ATOM 6276 O O . ILE D 1 148 ? 96.929 75.251 -9.211 1.00 36.41 145 ILE D O 1
ATOM 6281 N N A GLU D 1 149 ? 97.143 75.668 -11.422 0.50 36.73 146 GLU D N 1
ATOM 6282 N N B GLU D 1 149 ? 97.161 75.661 -11.412 0.50 36.76 146 GLU D N 1
ATOM 6283 C CA A GLU D 1 149 ? 98.586 75.493 -11.470 0.50 37.46 146 GLU D CA 1
ATOM 6284 C CA B GLU D 1 149 ? 98.604 75.462 -11.392 0.50 37.52 146 GLU D CA 1
ATOM 6285 C C A GLU D 1 149 ? 99.273 76.541 -10.603 0.50 37.10 146 GLU D C 1
ATOM 6286 C C B GLU D 1 149 ? 99.272 76.545 -10.558 0.50 37.13 146 GLU D C 1
ATOM 6287 O O A GLU D 1 149 ? 100.156 76.213 -9.820 0.50 37.05 146 GLU D O 1
ATOM 6288 O O B GLU D 1 149 ? 100.148 76.248 -9.754 0.50 37.08 146 GLU D O 1
ATOM 6299 N N . GLY D 1 150 ? 98.830 77.789 -10.733 1.00 37.19 147 GLY D N 1
ATOM 6300 C CA . GLY D 1 150 ? 99.375 78.930 -9.983 1.00 37.52 147 GLY D CA 1
ATOM 6301 C C . GLY D 1 150 ? 99.398 78.770 -8.473 1.00 38.00 147 GLY D C 1
ATOM 6302 O O . GLY D 1 150 ? 100.304 79.286 -7.791 1.00 37.55 147 GLY D O 1
ATOM 6303 N N . ILE D 1 151 ? 98.411 78.068 -7.935 1.00 37.82 148 ILE D N 1
ATOM 6304 C CA . ILE D 1 151 ? 98.431 77.767 -6.495 1.00 38.54 148 ILE D CA 1
ATOM 6305 C C . ILE D 1 151 ? 99.074 76.422 -6.134 1.00 39.26 148 ILE D C 1
ATOM 6306 O O . ILE D 1 151 ? 99.003 75.975 -4.993 1.00 39.41 148 ILE D O 1
ATOM 6311 N N . GLY D 1 152 ? 99.707 75.788 -7.114 1.00 39.94 149 GLY D N 1
ATOM 6312 C CA . GLY D 1 152 ? 100.408 74.541 -6.875 1.00 41.35 149 GLY D CA 1
ATOM 6313 C C . GLY D 1 152 ? 99.528 73.310 -6.871 1.00 41.97 149 GLY D C 1
ATOM 6314 O O . GLY D 1 152 ? 99.911 72.271 -6.333 1.00 42.46 149 GLY D O 1
ATOM 6315 N N . LEU D 1 153 ? 98.350 73.409 -7.469 1.00 42.49 150 LEU D N 1
ATOM 6316 C CA . LEU D 1 153 ? 97.547 72.207 -7.677 1.00 43.45 150 LEU D CA 1
ATOM 6317 C C . LEU D 1 153 ? 97.926 71.509 -8.991 1.00 44.56 150 LEU D C 1
ATOM 6318 O O . LEU D 1 153 ? 98.426 72.141 -9.932 1.00 44.62 150 LEU D O 1
ATOM 6323 N N . THR D 1 154 ? 97.704 70.204 -9.045 1.00 46.33 151 THR D N 1
ATOM 6324 C CA . THR D 1 154 ? 97.918 69.434 -10.276 1.00 48.14 151 THR D CA 1
ATOM 6325 C C . THR D 1 154 ? 96.583 69.238 -11.007 1.00 48.13 151 THR D C 1
ATOM 6326 O O . THR D 1 154 ? 95.509 69.419 -10.407 1.00 48.28 151 THR D O 1
ATOM 6330 N N A ARG D 1 155 ? 96.657 68.892 -12.296 0.50 48.39 152 ARG D N 1
ATOM 6331 N N B ARG D 1 155 ? 96.657 68.893 -12.293 0.50 48.27 152 ARG D N 1
ATOM 6332 C CA A ARG D 1 155 ? 95.487 68.522 -13.112 0.50 48.75 152 ARG D CA 1
ATOM 6333 C CA B ARG D 1 155 ? 95.466 68.539 -13.071 0.50 48.61 152 ARG D CA 1
ATOM 6334 C C A ARG D 1 155 ? 94.747 67.351 -12.433 0.50 47.94 152 ARG D C 1
ATOM 6335 C C B ARG D 1 155 ? 94.742 67.353 -12.418 0.50 47.81 152 ARG D C 1
ATOM 6336 O O A ARG D 1 155 ? 95.364 66.471 -11.853 0.50 47.98 152 ARG D O 1
ATOM 6337 O O B ARG D 1 155 ? 95.361 66.471 -11.842 0.50 47.88 152 ARG D O 1
ATOM 6352 N N . GLY D 1 156 ? 93.426 67.348 -12.471 1.00 47.78 153 GLY D N 1
ATOM 6353 C CA . GLY D 1 156 ? 92.676 66.347 -11.678 1.00 47.22 153 GLY D CA 1
ATOM 6354 C C . GLY D 1 156 ? 92.735 66.535 -10.147 1.00 45.48 153 GLY D C 1
ATOM 6355 O O . GLY D 1 156 ? 92.470 65.603 -9.375 1.00 45.95 153 GLY D O 1
ATOM 6356 N N . GLN D 1 157 ? 93.090 67.733 -9.706 1.00 42.97 154 GLN D N 1
ATOM 6357 C CA . GLN D 1 157 ? 92.627 68.196 -8.405 1.00 41.48 154 GLN D CA 1
ATOM 6358 C C . GLN D 1 157 ? 91.579 69.230 -8.706 1.00 40.57 154 GLN D C 1
ATOM 6359 O O . GLN D 1 157 ? 91.771 70.108 -9.569 1.00 39.61 154 GLN D O 1
ATOM 6365 N N . ARG D 1 158 ? 90.466 69.121 -7.991 1.00 38.87 155 ARG D N 1
ATOM 6366 C CA . ARG D 1 158 ? 89.345 69.980 -8.240 1.00 38.07 155 ARG D CA 1
ATOM 6367 C C . ARG D 1 158 ? 89.166 70.967 -7.087 1.00 37.52 155 ARG D C 1
ATOM 6368 O O . ARG D 1 158 ? 89.225 70.579 -5.926 1.00 36.87 155 ARG D O 1
ATOM 6376 N N . ILE D 1 159 ? 88.935 72.235 -7.435 1.00 36.18 156 ILE D N 1
ATOM 6377 C CA . ILE D 1 159 ? 88.633 73.248 -6.463 1.00 35.41 156 ILE D CA 1
ATOM 6378 C C . ILE D 1 159 ? 87.130 73.258 -6.273 1.00 35.78 156 ILE D C 1
ATOM 6379 O O . ILE D 1 159 ? 86.371 73.590 -7.175 1.00 36.08 156 ILE D O 1
ATOM 6384 N N . VAL D 1 160 ? 86.709 72.921 -5.071 1.00 35.09 157 VAL D N 1
ATOM 6385 C CA . VAL D 1 160 ? 85.323 72.776 -4.795 1.00 34.52 157 VAL D CA 1
ATOM 6386 C C . VAL D 1 160 ? 84.768 74.156 -4.378 1.00 35.19 157 VAL D C 1
ATOM 6387 O O . VAL D 1 160 ? 83.574 74.432 -4.523 1.00 36.34 157 VAL D O 1
ATOM 6391 N N . GLY D 1 161 ? 85.644 75.036 -3.915 1.00 34.35 158 GLY D N 1
ATOM 6392 C CA . GLY D 1 161 ? 85.259 76.408 -3.624 1.00 33.82 158 GLY D CA 1
ATOM 6393 C C . GLY D 1 161 ? 86.379 77.190 -2.960 1.00 34.58 158 GLY D C 1
ATOM 6394 O O . GLY D 1 161 ? 87.324 76.608 -2.419 1.00 33.91 158 GLY D O 1
ATOM 6395 N N . ILE D 1 162 ? 86.287 78.518 -2.999 1.00 34.87 159 ILE D N 1
ATOM 6396 C CA . ILE D 1 162 ? 87.143 79.338 -2.143 1.00 34.44 159 ILE D CA 1
ATOM 6397 C C . ILE D 1 162 ? 86.352 80.079 -1.048 1.00 34.63 159 ILE D C 1
ATOM 6398 O O . ILE D 1 162 ? 85.423 80.842 -1.343 1.00 34.68 159 ILE D O 1
ATOM 6403 N N . LEU D 1 163 ? 86.728 79.844 0.212 1.00 34.46 160 LEU D N 1
ATOM 6404 C CA . LEU D 1 163 ? 86.111 80.551 1.332 1.00 34.54 160 LEU D CA 1
ATOM 6405 C C . LEU D 1 163 ? 86.863 81.828 1.664 1.00 34.33 160 LEU D C 1
ATOM 6406 O O . LEU D 1 163 ? 88.098 81.826 1.901 1.00 34.24 160 LEU D O 1
ATOM 6411 N N . HIS D 1 164 ? 86.093 82.918 1.630 1.00 34.69 161 HIS D N 1
ATOM 6412 C CA . HIS D 1 164 ? 86.532 84.252 2.011 1.00 34.70 161 HIS D CA 1
ATOM 6413 C C . HIS D 1 164 ? 85.895 84.541 3.350 1.00 35.44 161 HIS D C 1
ATOM 6414 O O . HIS D 1 164 ? 84.659 84.607 3.466 1.00 35.40 161 HIS D O 1
ATOM 6421 N N . ILE D 1 165 ? 86.755 84.729 4.350 1.00 35.95 162 ILE D N 1
ATOM 6422 C CA . ILE D 1 165 ? 86.369 84.734 5.758 1.00 36.60 162 ILE D CA 1
ATOM 6423 C C . ILE D 1 165 ? 86.825 85.987 6.546 1.00 36.94 162 ILE D C 1
ATOM 6424 O O . ILE D 1 165 ? 87.950 86.470 6.415 1.00 37.07 162 ILE D O 1
ATOM 6429 N N . GLY D 1 166 ? 85.938 86.493 7.384 1.00 37.72 163 GLY D N 1
ATOM 6430 C CA . GLY D 1 166 ? 86.313 87.480 8.392 1.00 38.48 163 GLY D CA 1
ATOM 6431 C C . GLY D 1 166 ? 85.196 87.759 9.382 1.00 38.96 163 GLY D C 1
ATOM 6432 O O . GLY D 1 166 ? 84.080 87.240 9.239 1.00 38.27 163 GLY D O 1
ATOM 6433 N N . TYR D 1 167 ? 85.502 88.585 10.381 1.00 39.48 164 TYR D N 1
ATOM 6434 C CA . TYR D 1 167 ? 84.470 89.184 11.213 1.00 40.93 164 TYR D CA 1
ATOM 6435 C C . TYR D 1 167 ? 83.770 90.281 10.439 1.00 41.89 164 TYR D C 1
ATOM 6436 O O . TYR D 1 167 ? 84.244 90.749 9.412 1.00 41.08 164 TYR D O 1
ATOM 6445 N N . PHE D 1 168 ? 82.605 90.667 10.925 1.00 43.38 165 PHE D N 1
ATOM 6446 C CA . PHE D 1 168 ? 81.783 91.579 10.163 1.00 44.73 165 PHE D CA 1
ATOM 6447 C C . PHE D 1 168 ? 80.922 92.405 11.095 1.00 46.44 165 PHE D C 1
ATOM 6448 O O . PHE D 1 168 ? 80.638 92.013 12.237 1.00 45.75 165 PHE D O 1
ATOM 6456 N N . ASP D 1 169 ? 80.501 93.539 10.559 1.00 49.09 166 ASP D N 1
ATOM 6457 C CA . ASP D 1 169 ? 79.683 94.497 11.265 1.00 52.29 166 ASP D CA 1
ATOM 6458 C C . ASP D 1 169 ? 78.250 94.010 11.273 1.00 53.15 166 ASP D C 1
ATOM 6459 O O . ASP D 1 169 ? 77.777 93.440 12.258 1.00 53.55 166 ASP D O 1
ATOM 6464 N N . LYS D 1 170 ? 77.571 94.214 10.152 1.00 54.12 167 LYS D N 1
ATOM 6465 C CA . LYS D 1 170 ? 76.163 93.890 10.058 1.00 55.09 167 LYS D CA 1
ATOM 6466 C C . LYS D 1 170 ? 75.907 92.714 9.082 1.00 54.70 167 LYS D C 1
ATOM 6467 O O . LYS D 1 170 ? 76.421 92.695 7.957 1.00 54.46 167 LYS D O 1
ATOM 6473 N N . ALA D 1 171 ? 75.129 91.735 9.538 1.00 54.22 168 ALA D N 1
ATOM 6474 C CA . ALA D 1 171 ? 74.704 90.614 8.695 1.00 54.72 168 ALA D CA 1
ATOM 6475 C C . ALA D 1 171 ? 73.738 91.059 7.594 1.00 54.18 168 ALA D C 1
ATOM 6476 O O . ALA D 1 171 ? 72.763 91.758 7.880 1.00 54.30 168 ALA D O 1
ATOM 6478 N N . PRO D 1 172 ? 73.994 90.632 6.345 1.00 53.77 169 PRO D N 1
ATOM 6479 C CA . PRO D 1 172 ? 73.061 90.851 5.225 1.00 53.50 169 PRO D CA 1
ATOM 6480 C C . PRO D 1 172 ? 71.673 90.236 5.478 1.00 53.10 169 PRO D C 1
ATOM 6481 O O . PRO D 1 172 ? 71.534 89.295 6.257 1.00 52.26 169 PRO D O 1
ATOM 6485 N N . GLU D 1 173 ? 70.661 90.793 4.829 1.00 52.98 170 GLU D N 1
ATOM 6486 C CA . GLU D 1 173 ? 69.290 90.292 4.910 1.00 53.09 170 GLU D CA 1
ATOM 6487 C C . GLU D 1 173 ? 69.174 88.872 4.341 1.00 53.42 170 GLU D C 1
ATOM 6488 O O . GLU D 1 173 ? 69.782 88.554 3.306 1.00 53.36 170 GLU D O 1
ATOM 6494 N N . GLY D 1 174 ? 68.426 88.013 5.031 1.00 52.85 171 GLY D N 1
ATOM 6495 C CA . GLY D 1 174 ? 68.128 86.692 4.495 1.00 53.12 171 GLY D CA 1
ATOM 6496 C C . GLY D 1 174 ? 67.075 86.816 3.423 1.00 52.94 171 GLY D C 1
ATOM 6497 O O . GLY D 1 174 ? 66.195 87.678 3.528 1.00 54.01 171 GLY D O 1
ATOM 6498 N N . LYS D 1 175 ? 67.180 86.003 2.377 1.00 52.05 172 LYS D N 1
ATOM 6499 C CA . LYS D 1 175 ? 66.117 85.926 1.389 1.00 51.34 172 LYS D CA 1
ATOM 6500 C C . LYS D 1 175 ? 65.229 84.736 1.688 1.00 49.21 172 LYS D C 1
ATOM 6501 O O . LYS D 1 175 ? 65.732 83.606 1.920 1.00 49.38 172 LYS D O 1
ATOM 6507 N N . ALA D 1 176 ? 63.918 84.997 1.652 1.00 46.05 173 ALA D N 1
ATOM 6508 C CA . ALA D 1 176 ? 62.915 84.004 1.955 1.00 43.36 173 ALA D CA 1
ATOM 6509 C C . ALA D 1 176 ? 63.114 82.795 1.049 1.00 41.34 173 ALA D C 1
ATOM 6510 O O . ALA D 1 176 ? 63.361 82.936 -0.127 1.00 41.64 173 ALA D O 1
ATOM 6512 N N . ARG D 1 177 ? 63.045 81.609 1.639 1.00 39.29 174 ARG D N 1
ATOM 6513 C CA . ARG D 1 177 ? 63.140 80.356 0.922 1.00 36.48 174 ARG D CA 1
ATOM 6514 C C . ARG D 1 177 ? 61.761 79.908 0.442 1.00 35.35 174 ARG D C 1
ATOM 6515 O O . ARG D 1 177 ? 60.740 80.258 1.024 1.00 32.83 174 ARG D O 1
ATOM 6523 N N . THR D 1 178 ? 61.748 79.134 -0.633 1.00 35.41 175 THR D N 1
ATOM 6524 C CA . THR D 1 178 ? 60.519 78.556 -1.170 1.00 35.77 175 THR D CA 1
ATOM 6525 C C . THR D 1 178 ? 60.100 77.446 -0.220 1.00 35.45 175 THR D C 1
ATOM 6526 O O . THR D 1 178 ? 60.947 76.693 0.247 1.00 35.43 175 THR D O 1
ATOM 6530 N N . PRO D 1 179 ? 58.816 77.418 0.152 1.00 34.37 176 PRO D N 1
ATOM 6531 C CA . PRO D 1 179 ? 58.287 76.328 0.980 1.00 34.01 176 PRO D CA 1
ATOM 6532 C C . PRO D 1 179 ? 58.603 74.976 0.342 1.00 34.17 176 PRO D C 1
ATOM 6533 O O . PRO D 1 179 ? 58.351 74.767 -0.845 1.00 33.80 176 PRO D O 1
ATOM 6537 N N . ILE D 1 180 ? 59.155 74.072 1.131 1.00 34.30 177 ILE D N 1
ATOM 6538 C CA . ILE D 1 180 ? 59.620 72.799 0.587 1.00 35.31 177 ILE D CA 1
ATOM 6539 C C . ILE D 1 180 ? 58.502 71.994 -0.076 1.00 35.39 177 ILE D C 1
ATOM 6540 O O . ILE D 1 180 ? 58.747 71.317 -1.059 1.00 35.25 177 ILE D O 1
ATOM 6545 N N . THR D 1 181 ? 57.272 72.165 0.392 1.00 37.03 178 THR D N 1
ATOM 6546 C CA . THR D 1 181 ? 56.092 71.511 -0.214 1.00 37.96 178 THR D CA 1
ATOM 6547 C C . THR D 1 181 ? 55.886 71.832 -1.691 1.00 38.83 178 THR D C 1
ATOM 6548 O O . THR D 1 181 ? 55.315 71.021 -2.414 1.00 38.90 178 THR D O 1
ATOM 6552 N N . GLU D 1 182 ? 56.377 72.992 -2.134 1.00 39.30 179 GLU D N 1
ATOM 6553 C CA . GLU D 1 182 ? 56.386 73.374 -3.553 1.00 41.77 179 GLU D CA 1
ATOM 6554 C C . GLU D 1 182 ? 57.452 72.646 -4.391 1.00 40.71 179 GLU D C 1
ATOM 6555 O O . GLU D 1 182 ? 57.435 72.705 -5.621 1.00 39.80 179 GLU D O 1
ATOM 6561 N N . LYS D 1 183 ? 58.390 71.979 -3.724 1.00 41.43 180 LYS D N 1
ATOM 6562 C CA . LYS D 1 183 ? 59.486 71.286 -4.413 1.00 42.26 180 LYS D CA 1
ATOM 6563 C C . LYS D 1 183 ? 59.555 69.819 -4.038 1.00 42.68 180 LYS D C 1
ATOM 6564 O O . LYS D 1 183 ? 60.608 69.210 -4.081 1.00 42.81 180 LYS D O 1
ATOM 6578 N N A GLU D 1 185 ? 57.249 65.851 -3.800 0.50 43.06 182 GLU D N 1
ATOM 6579 N N B GLU D 1 185 ? 57.255 65.854 -3.804 0.50 43.49 182 GLU D N 1
ATOM 6580 C CA A GLU D 1 185 ? 56.123 64.926 -3.888 0.50 42.32 182 GLU D CA 1
ATOM 6581 C CA B GLU D 1 185 ? 56.144 64.918 -3.912 0.50 43.13 182 GLU D CA 1
ATOM 6582 C C A GLU D 1 185 ? 56.129 64.038 -2.648 0.50 42.00 182 GLU D C 1
ATOM 6583 C C B GLU D 1 185 ? 56.133 64.047 -2.649 0.50 42.49 182 GLU D C 1
ATOM 6584 O O A GLU D 1 185 ? 57.183 63.565 -2.202 0.50 41.55 182 GLU D O 1
ATOM 6585 O O B GLU D 1 185 ? 57.188 63.607 -2.176 0.50 42.06 182 GLU D O 1
ATOM 6596 N N . ILE D 1 186 ? 54.947 63.839 -2.080 1.00 41.83 183 ILE D N 1
ATOM 6597 C CA . ILE D 1 186 ? 54.789 62.969 -0.921 1.00 41.14 183 ILE D CA 1
ATOM 6598 C C . ILE D 1 186 ? 54.080 61.724 -1.440 1.00 41.37 183 ILE D C 1
ATOM 6599 O O . ILE D 1 186 ? 52.963 61.792 -1.951 1.00 41.04 183 ILE D O 1
ATOM 6604 N N . ILE D 1 187 ? 54.769 60.595 -1.373 1.00 41.97 184 ILE D N 1
ATOM 6605 C CA . ILE D 1 187 ? 54.190 59.344 -1.812 1.00 42.23 184 ILE D CA 1
ATOM 6606 C C . ILE D 1 187 ? 53.853 58.542 -0.564 1.00 43.73 184 ILE D C 1
ATOM 6607 O O . ILE D 1 187 ? 54.718 57.989 0.101 1.00 43.22 184 ILE D O 1
ATOM 6612 N N . GLU D 1 188 ? 52.557 58.506 -0.290 1.00 45.98 185 GLU D N 1
ATOM 6613 C CA . GLU D 1 188 ? 51.956 58.077 0.962 1.00 48.75 185 GLU D CA 1
ATOM 6614 C C . GLU D 1 188 ? 51.149 56.789 0.759 1.00 49.71 185 GLU D C 1
ATOM 6615 O O . GLU D 1 188 ? 50.670 56.206 1.725 1.00 49.71 185 GLU D O 1
ATOM 6621 N N . GLY D 1 189 ? 50.954 56.396 -0.504 1.00 51.11 186 GLY D N 1
ATOM 6622 C CA . GLY D 1 189 ? 50.242 55.167 -0.839 1.00 53.16 186 GLY D CA 1
ATOM 6623 C C . GLY D 1 189 ? 48.748 55.264 -0.561 1.00 54.99 186 GLY D C 1
ATOM 6624 O O . GLY D 1 189 ? 47.996 54.266 -0.683 1.00 56.80 186 GLY D O 1
ATOM 6633 N N . THR E 1 5 ? 106.666 15.990 38.682 1.00 69.14 2 THR E N 1
ATOM 6634 C CA . THR E 1 5 ? 107.150 17.337 38.366 1.00 68.09 2 THR E CA 1
ATOM 6635 C C . THR E 1 5 ? 106.654 18.465 39.290 1.00 67.13 2 THR E C 1
ATOM 6636 O O . THR E 1 5 ? 105.496 18.471 39.714 1.00 67.22 2 THR E O 1
ATOM 6640 N N . THR E 1 6 ? 107.533 19.428 39.574 1.00 65.68 3 THR E N 1
ATOM 6641 C CA . THR E 1 6 ? 107.217 20.534 40.494 1.00 64.14 3 THR E CA 1
ATOM 6642 C C . THR E 1 6 ? 107.087 21.915 39.845 1.00 63.02 3 THR E C 1
ATOM 6643 O O . THR E 1 6 ? 106.945 22.911 40.553 1.00 62.79 3 THR E O 1
ATOM 6647 N N . TYR E 1 7 ? 107.120 21.964 38.510 1.00 61.88 4 TYR E N 1
ATOM 6648 C CA . TYR E 1 7 ? 107.030 23.214 37.742 1.00 60.65 4 TYR E CA 1
ATOM 6649 C C . TYR E 1 7 ? 105.611 23.736 37.632 1.00 60.02 4 TYR E C 1
ATOM 6650 O O . TYR E 1 7 ? 104.689 22.962 37.462 1.00 60.02 4 TYR E O 1
ATOM 6659 N N . THR E 1 8 ? 105.459 25.056 37.689 1.00 59.51 5 THR E N 1
ATOM 6660 C CA . THR E 1 8 ? 104.162 25.728 37.602 1.00 58.84 5 THR E CA 1
ATOM 6661 C C . THR E 1 8 ? 103.813 26.160 36.173 1.00 58.20 5 THR E C 1
ATOM 6662 O O . THR E 1 8 ? 102.651 26.434 35.861 1.00 58.25 5 THR E O 1
ATOM 6666 N N . SER E 1 9 ? 104.825 26.215 35.311 1.00 57.35 6 SER E N 1
ATOM 6667 C CA . SER E 1 9 ? 104.672 26.630 33.924 1.00 56.37 6 SER E CA 1
ATOM 6668 C C . SER E 1 9 ? 105.666 25.851 33.083 1.00 55.64 6 SER E C 1
ATOM 6669 O O . SER E 1 9 ? 106.819 25.711 33.481 1.00 55.79 6 SER E O 1
ATOM 6672 N N . ILE E 1 10 ? 105.255 25.332 31.925 1.00 54.45 7 ILE E N 1
ATOM 6673 C CA . ILE E 1 10 ? 106.251 24.666 31.049 1.00 53.45 7 ILE E CA 1
ATOM 6674 C C . ILE E 1 10 ? 107.344 25.634 30.540 1.00 52.38 7 ILE E C 1
ATOM 6675 O O . ILE E 1 10 ? 108.457 25.206 30.204 1.00 51.48 7 ILE E O 1
ATOM 6680 N N . ALA E 1 11 ? 107.010 26.928 30.515 1.00 51.32 8 ALA E N 1
ATOM 6681 C CA . ALA E 1 11 ? 107.984 27.997 30.305 1.00 50.62 8 ALA E CA 1
ATOM 6682 C C . ALA E 1 11 ? 109.203 27.812 31.208 1.00 49.98 8 ALA E C 1
ATOM 6683 O O . ALA E 1 11 ? 110.341 27.992 30.777 1.00 50.42 8 ALA E O 1
ATOM 6685 N N . ASN E 1 12 ? 108.966 27.410 32.448 1.00 49.01 9 ASN E N 1
ATOM 6686 C CA . ASN E 1 12 ? 110.059 27.210 33.386 1.00 48.24 9 ASN E CA 1
ATOM 6687 C C . ASN E 1 12 ? 111.050 26.157 32.923 1.00 46.98 9 ASN E C 1
ATOM 6688 O O . ASN E 1 12 ? 112.272 26.381 33.004 1.00 46.52 9 ASN E O 1
ATOM 6693 N N . VAL E 1 13 ? 110.533 25.035 32.418 1.00 46.07 10 VAL E N 1
ATOM 6694 C CA . VAL E 1 13 ? 111.401 23.990 31.857 1.00 45.54 10 VAL E CA 1
ATOM 6695 C C . VAL E 1 13 ? 112.177 24.516 30.657 1.00 45.34 10 VAL E C 1
ATOM 6696 O O . VAL E 1 13 ? 113.398 24.319 30.560 1.00 45.26 10 VAL E O 1
ATOM 6700 N N . ILE E 1 14 ? 111.464 25.187 29.752 1.00 45.20 11 ILE E N 1
ATOM 6701 C CA . ILE E 1 14 ? 112.061 25.721 28.522 1.00 45.11 11 ILE E CA 1
ATOM 6702 C C . ILE E 1 14 ? 113.186 26.705 28.871 1.00 45.58 11 ILE E C 1
ATOM 6703 O O . ILE E 1 14 ? 114.266 26.644 28.294 1.00 45.38 11 ILE E O 1
ATOM 6708 N N . LYS E 1 15 ? 112.936 27.573 29.848 1.00 46.19 12 LYS E N 1
ATOM 6709 C CA . LYS E 1 15 ? 113.891 28.614 30.211 1.00 47.26 12 LYS E CA 1
ATOM 6710 C C . LYS E 1 15 ? 115.078 28.117 31.028 1.00 47.38 12 LYS E C 1
ATOM 6711 O O . LYS E 1 15 ? 116.139 28.723 30.996 1.00 47.85 12 LYS E O 1
ATOM 6717 N N . GLU E 1 16 ? 114.913 26.992 31.720 1.00 47.39 13 GLU E N 1
ATOM 6718 C CA . GLU E 1 16 ? 115.920 26.502 32.656 1.00 46.88 13 GLU E CA 1
ATOM 6719 C C . GLU E 1 16 ? 116.765 25.366 32.106 1.00 46.30 13 GLU E C 1
ATOM 6720 O O . GLU E 1 16 ? 117.895 25.146 32.578 1.00 45.94 13 GLU E O 1
ATOM 6726 N N . ARG E 1 17 ? 116.230 24.645 31.126 1.00 45.22 14 ARG E N 1
ATOM 6727 C CA . ARG E 1 17 ? 117.038 23.689 30.374 1.00 45.33 14 ARG E CA 1
ATOM 6728 C C . ARG E 1 17 ? 118.415 24.280 29.978 1.00 45.41 14 ARG E C 1
ATOM 6729 O O . ARG E 1 17 ? 118.504 25.344 29.337 1.00 44.61 14 ARG E O 1
ATOM 6737 N N . ARG E 1 18 ? 119.472 23.571 30.361 1.00 45.52 15 ARG E N 1
ATOM 6738 C CA . ARG E 1 18 ? 120.828 23.905 29.950 1.00 45.57 15 ARG E CA 1
ATOM 6739 C C . ARG E 1 18 ? 121.393 22.742 29.167 1.00 46.00 15 ARG E C 1
ATOM 6740 O O . ARG E 1 18 ? 121.053 21.572 29.436 1.00 46.05 15 ARG E O 1
ATOM 6748 N N A SER E 1 19 ? 122.218 23.043 28.172 0.50 46.05 16 SER E N 1
ATOM 6749 N N B SER E 1 19 ? 122.282 23.036 28.214 0.50 46.47 16 SER E N 1
ATOM 6750 C CA A SER E 1 19 ? 122.974 21.988 27.528 0.50 46.02 16 SER E CA 1
ATOM 6751 C CA B SER E 1 19 ? 123.002 21.983 27.482 0.50 46.95 16 SER E CA 1
ATOM 6752 C C A SER E 1 19 ? 124.077 21.599 28.514 0.50 46.62 16 SER E C 1
ATOM 6753 C C B SER E 1 19 ? 124.238 21.528 28.274 0.50 47.20 16 SER E C 1
ATOM 6754 O O A SER E 1 19 ? 124.777 22.460 29.055 0.50 47.03 16 SER E O 1
ATOM 6755 O O B SER E 1 19 ? 125.223 22.260 28.389 0.50 47.82 16 SER E O 1
ATOM 6760 N N . VAL E 1 20 ? 124.169 20.305 28.791 1.00 46.89 17 VAL E N 1
ATOM 6761 C CA . VAL E 1 20 ? 125.111 19.768 29.756 1.00 47.35 17 VAL E CA 1
ATOM 6762 C C . VAL E 1 20 ? 126.119 18.878 29.036 1.00 47.78 17 VAL E C 1
ATOM 6763 O O . VAL E 1 20 ? 125.727 18.021 28.257 1.00 46.78 17 VAL E O 1
ATOM 6767 N N . ARG E 1 21 ? 127.411 19.066 29.322 1.00 48.75 18 ARG E N 1
ATOM 6768 C CA . ARG E 1 21 ? 128.467 18.333 28.613 1.00 49.64 18 ARG E CA 1
ATOM 6769 C C . ARG E 1 21 ? 129.275 17.383 29.487 1.00 49.74 18 ARG E C 1
ATOM 6770 O O . ARG E 1 21 ? 129.829 16.405 28.985 1.00 49.90 18 ARG E O 1
ATOM 6778 N N . THR E 1 22 ? 129.362 17.690 30.780 1.00 49.99 19 THR E N 1
ATOM 6779 C CA . THR E 1 22 ? 130.030 16.836 31.765 1.00 50.05 19 THR E CA 1
ATOM 6780 C C . THR E 1 22 ? 129.000 16.189 32.692 1.00 49.86 19 THR E C 1
ATOM 6781 O O . THR E 1 22 ? 128.090 16.859 33.175 1.00 50.10 19 THR E O 1
ATOM 6785 N N . PHE E 1 23 ? 129.154 14.890 32.932 1.00 49.71 20 PHE E N 1
ATOM 6786 C CA . PHE E 1 23 ? 128.137 14.084 33.603 1.00 50.02 20 PHE E CA 1
ATOM 6787 C C . PHE E 1 23 ? 128.672 13.387 34.852 1.00 50.58 20 PHE E C 1
ATOM 6788 O O . PHE E 1 23 ? 129.870 13.125 34.960 1.00 50.83 20 PHE E O 1
ATOM 6796 N N . THR E 1 24 ? 127.782 13.090 35.794 1.00 51.43 21 THR E N 1
ATOM 6797 C CA . THR E 1 24 ? 128.180 12.354 36.992 1.00 52.81 21 THR E CA 1
ATOM 6798 C C . THR E 1 24 ? 128.078 10.850 36.734 1.00 54.03 21 THR E C 1
ATOM 6799 O O . THR E 1 24 ? 127.568 10.427 35.679 1.00 54.62 21 THR E O 1
ATOM 6803 N N . ASP E 1 25 ? 128.569 10.066 37.694 1.00 55.22 22 ASP E N 1
ATOM 6804 C CA . ASP E 1 25 ? 128.650 8.610 37.601 1.00 56.49 22 ASP E CA 1
ATOM 6805 C C . ASP E 1 25 ? 127.316 7.866 37.672 1.00 56.60 22 ASP E C 1
ATOM 6806 O O . ASP E 1 25 ? 127.289 6.658 37.443 1.00 57.07 22 ASP E O 1
ATOM 6811 N N . LYS E 1 26 ? 126.226 8.561 38.003 1.00 56.63 23 LYS E N 1
ATOM 6812 C CA . LYS E 1 26 ? 124.908 7.921 38.142 1.00 56.61 23 LYS E CA 1
ATOM 6813 C C . LYS E 1 26 ? 124.526 7.127 36.897 1.00 56.62 23 LYS E C 1
ATOM 6814 O O . LYS E 1 26 ? 124.650 7.626 35.777 1.00 56.71 23 LYS E O 1
ATOM 6820 N N . ALA E 1 27 ? 124.076 5.888 37.100 1.00 56.78 24 ALA E N 1
ATOM 6821 C CA . ALA E 1 27 ? 123.573 5.057 36.005 1.00 56.89 24 ALA E CA 1
ATOM 6822 C C . ALA E 1 27 ? 122.305 5.651 35.383 1.00 56.97 24 ALA E C 1
ATOM 6823 O O . ALA E 1 27 ? 121.394 6.089 36.096 1.00 56.80 24 ALA E O 1
ATOM 6825 N N . VAL E 1 28 ? 122.267 5.684 34.052 1.00 57.06 25 VAL E N 1
ATOM 6826 C CA . VAL E 1 28 ? 121.068 6.076 33.326 1.00 56.93 25 VAL E CA 1
ATOM 6827 C C . VAL E 1 28 ? 120.380 4.816 32.803 1.00 56.98 25 VAL E C 1
ATOM 6828 O O . VAL E 1 28 ? 121.005 4.013 32.110 1.00 56.90 25 VAL E O 1
ATOM 6832 N N . GLU E 1 29 ? 119.100 4.652 33.152 1.00 57.09 26 GLU E N 1
ATOM 6833 C CA . GLU E 1 29 ? 118.299 3.475 32.770 1.00 56.98 26 GLU E CA 1
ATOM 6834 C C . GLU E 1 29 ? 117.767 3.485 31.313 1.00 56.73 26 GLU E C 1
ATOM 6835 O O . GLU E 1 29 ? 116.973 4.355 30.908 1.00 55.95 26 GLU E O 1
ATOM 6841 N N . LYS E 1 30 ? 118.209 2.483 30.552 1.00 56.51 27 LYS E N 1
ATOM 6842 C CA . LYS E 1 30 ? 117.683 2.148 29.218 1.00 56.31 27 LYS E CA 1
ATOM 6843 C C . LYS E 1 30 ? 116.188 2.456 29.043 1.00 55.77 27 LYS E C 1
ATOM 6844 O O . LYS E 1 30 ? 115.800 3.149 28.105 1.00 55.87 27 LYS E O 1
ATOM 6850 N N A ASP E 1 31 ? 115.367 1.949 29.955 0.50 55.26 28 ASP E N 1
ATOM 6851 N N B ASP E 1 31 ? 115.367 1.947 29.959 0.50 55.41 28 ASP E N 1
ATOM 6852 C CA A ASP E 1 31 ? 113.919 2.052 29.822 0.50 54.77 28 ASP E CA 1
ATOM 6853 C CA B ASP E 1 31 ? 113.915 2.061 29.845 0.50 55.06 28 ASP E CA 1
ATOM 6854 C C A ASP E 1 31 ? 113.363 3.457 30.113 0.50 54.16 28 ASP E C 1
ATOM 6855 C C B ASP E 1 31 ? 113.384 3.478 30.071 0.50 54.33 28 ASP E C 1
ATOM 6856 O O A ASP E 1 31 ? 112.235 3.763 29.719 0.50 54.06 28 ASP E O 1
ATOM 6857 O O B ASP E 1 31 ? 112.294 3.809 29.598 0.50 54.20 28 ASP E O 1
ATOM 6866 N N . LEU E 1 32 ? 114.147 4.302 30.789 1.00 53.59 29 LEU E N 1
ATOM 6867 C CA . LEU E 1 32 ? 113.756 5.707 31.023 1.00 52.78 29 LEU E CA 1
ATOM 6868 C C . LEU E 1 32 ? 113.923 6.474 29.711 1.00 52.29 29 LEU E C 1
ATOM 6869 O O . LEU E 1 32 ? 112.998 7.179 29.263 1.00 52.34 29 LEU E O 1
ATOM 6874 N N . LEU E 1 33 ? 115.094 6.298 29.094 1.00 51.22 30 LEU E N 1
ATOM 6875 C CA . LEU E 1 33 ? 115.424 6.891 27.807 1.00 50.81 30 LEU E CA 1
ATOM 6876 C C . LEU E 1 33 ? 114.373 6.574 26.753 1.00 50.66 30 LEU E C 1
ATOM 6877 O O . LEU E 1 33 ? 113.946 7.458 26.021 1.00 50.87 30 LEU E O 1
ATOM 6882 N N . ILE E 1 34 ? 113.956 5.314 26.705 1.00 50.50 31 ILE E N 1
ATOM 6883 C CA . ILE E 1 34 ? 112.967 4.826 25.739 1.00 50.88 31 ILE E CA 1
ATOM 6884 C C . ILE E 1 34 ? 111.575 5.458 25.965 1.00 50.97 31 ILE E C 1
ATOM 6885 O O . ILE E 1 34 ? 110.856 5.768 24.999 1.00 51.27 31 ILE E O 1
ATOM 6890 N N . GLU E 1 35 ? 111.208 5.633 27.236 1.00 50.49 32 GLU E N 1
ATOM 6891 C CA . GLU E 1 35 ? 109.985 6.334 27.628 1.00 50.95 32 GLU E CA 1
ATOM 6892 C C . GLU E 1 35 ? 110.001 7.801 27.184 1.00 49.44 32 GLU E C 1
ATOM 6893 O O . GLU E 1 35 ? 109.044 8.277 26.577 1.00 49.13 32 GLU E O 1
ATOM 6899 N N . LEU E 1 36 ? 111.101 8.491 27.491 1.00 48.88 33 LEU E N 1
ATOM 6900 C CA . LEU E 1 36 ? 111.339 9.867 27.081 1.00 48.05 33 LEU E CA 1
ATOM 6901 C C . LEU E 1 36 ? 111.352 10.010 25.567 1.00 47.49 33 LEU E C 1
ATOM 6902 O O . LEU E 1 36 ? 110.827 10.981 25.035 1.00 46.83 33 LEU E O 1
ATOM 6907 N N . LEU E 1 37 ? 111.950 9.046 24.866 1.00 47.14 34 LEU E N 1
ATOM 6908 C CA . LEU E 1 37 ? 111.953 9.086 23.396 1.00 46.61 34 LEU E CA 1
ATOM 6909 C C . LEU E 1 37 ? 110.545 8.893 22.851 1.00 46.83 34 LEU E C 1
ATOM 6910 O O . LEU E 1 37 ? 110.157 9.556 21.888 1.00 46.82 34 LEU E O 1
ATOM 6915 N N . ASN E 1 38 ? 109.781 7.990 23.466 1.00 47.01 35 ASN E N 1
ATOM 6916 C CA . ASN E 1 38 ? 108.410 7.745 23.038 1.00 47.54 35 ASN E CA 1
ATOM 6917 C C . ASN E 1 38 ? 107.526 8.962 23.246 1.00 47.59 35 ASN E C 1
ATOM 6918 O O . ASN E 1 38 ? 106.677 9.252 22.414 1.00 47.27 35 ASN E O 1
ATOM 6923 N N . ASP E 1 39 ? 107.768 9.685 24.336 1.00 48.15 36 ASP E N 1
ATOM 6924 C CA . ASP E 1 39 ? 107.078 10.938 24.638 1.00 48.34 36 ASP E CA 1
ATOM 6925 C C . ASP E 1 39 ? 107.382 12.027 23.596 1.00 47.96 36 ASP E C 1
ATOM 6926 O O . ASP E 1 39 ? 106.468 12.729 23.126 1.00 47.70 36 ASP E O 1
ATOM 6931 N N . ALA E 1 40 ? 108.669 12.135 23.240 1.00 47.31 37 ALA E N 1
ATOM 6932 C CA . ALA E 1 40 ? 109.203 13.056 22.220 1.00 46.31 37 ALA E CA 1
ATOM 6933 C C . ALA E 1 40 ? 108.627 12.850 20.834 1.00 46.34 37 ALA E C 1
ATOM 6934 O O . ALA E 1 40 ? 108.584 13.792 20.045 1.00 46.47 37 ALA E O 1
ATOM 6936 N N . THR E 1 41 ? 108.188 11.626 20.529 1.00 46.62 38 THR E N 1
ATOM 6937 C CA . THR E 1 41 ? 107.619 11.305 19.218 1.00 46.56 38 THR E CA 1
ATOM 6938 C C . THR E 1 41 ? 106.342 12.098 18.950 1.00 47.82 38 THR E C 1
ATOM 6939 O O . THR E 1 41 ? 105.860 12.152 17.814 1.00 47.46 38 THR E O 1
ATOM 6943 N N . TRP E 1 42 ? 105.802 12.720 19.998 1.00 48.68 39 TRP E N 1
ATOM 6944 C CA . TRP E 1 42 ? 104.640 13.598 19.855 1.00 50.35 39 TRP E CA 1
ATOM 6945 C C . TRP E 1 42 ? 104.938 14.988 19.223 1.00 50.92 39 TRP E C 1
ATOM 6946 O O . TRP E 1 42 ? 104.169 15.929 19.377 1.00 52.48 39 TRP E O 1
ATOM 6957 N N . ALA E 1 43 ? 106.027 15.066 18.470 1.00 51.06 40 ALA E N 1
ATOM 6958 C CA . ALA E 1 43 ? 106.456 16.251 17.720 1.00 51.17 40 ALA E CA 1
ATOM 6959 C C . ALA E 1 43 ? 105.630 16.453 16.442 1.00 51.78 40 ALA E C 1
ATOM 6960 O O . ALA E 1 43 ? 105.111 15.475 15.880 1.00 52.02 40 ALA E O 1
ATOM 6962 N N . PRO E 1 44 ? 105.524 17.713 15.958 1.00 52.05 41 PRO E N 1
ATOM 6963 C CA . PRO E 1 44 ? 104.893 17.947 14.665 1.00 52.51 41 PRO E CA 1
ATOM 6964 C C . PRO E 1 44 ? 105.697 17.300 13.530 1.00 52.61 41 PRO E C 1
ATOM 6965 O O . PRO E 1 44 ? 106.923 17.402 13.489 1.00 52.65 41 PRO E O 1
ATOM 6969 N N . ASN E 1 45 ? 105.006 16.607 12.639 1.00 52.66 42 ASN E N 1
ATOM 6970 C CA . ASN E 1 45 ? 105.663 16.044 11.471 1.00 52.88 42 ASN E CA 1
ATOM 6971 C C . ASN E 1 45 ? 104.685 16.028 10.323 1.00 52.93 42 ASN E C 1
ATOM 6972 O O . ASN E 1 45 ? 103.614 15.438 10.414 1.00 52.97 42 ASN E O 1
ATOM 6977 N N A HIS E 1 46 ? 105.055 16.701 9.242 0.50 53.19 43 HIS E N 1
ATOM 6978 N N B HIS E 1 46 ? 105.054 16.691 9.237 0.50 53.66 43 HIS E N 1
ATOM 6979 C CA A HIS E 1 46 ? 104.157 16.861 8.106 0.50 53.53 43 HIS E CA 1
ATOM 6980 C CA B HIS E 1 46 ? 104.144 16.891 8.113 0.50 54.43 43 HIS E CA 1
ATOM 6981 C C A HIS E 1 46 ? 103.812 15.506 7.485 0.50 53.84 43 HIS E C 1
ATOM 6982 C C B HIS E 1 46 ? 103.827 15.567 7.394 0.50 54.40 43 HIS E C 1
ATOM 6983 O O A HIS E 1 46 ? 104.678 14.633 7.356 0.50 54.00 43 HIS E O 1
ATOM 6984 O O B HIS E 1 46 ? 104.729 14.769 7.118 0.50 54.60 43 HIS E O 1
ATOM 6997 N N . LYS E 1 47 ? 102.535 15.337 7.143 1.00 54.15 44 LYS E N 1
ATOM 6998 C CA . LYS E 1 47 ? 102.015 14.098 6.523 1.00 54.32 44 LYS E CA 1
ATOM 6999 C C . LYS E 1 47 ? 102.293 12.808 7.303 1.00 53.96 44 LYS E C 1
ATOM 7000 O O . LYS E 1 47 ? 102.302 11.717 6.723 1.00 53.35 44 LYS E O 1
ATOM 7006 N N . HIS E 1 48 ? 102.489 12.949 8.618 1.00 54.19 45 HIS E N 1
ATOM 7007 C CA . HIS E 1 48 ? 102.714 11.824 9.543 1.00 54.29 45 HIS E CA 1
ATOM 7008 C C . HIS E 1 48 ? 103.841 10.921 9.024 1.00 53.21 45 HIS E C 1
ATOM 7009 O O . HIS E 1 48 ? 103.726 9.687 9.042 1.00 53.39 45 HIS E O 1
ATOM 7016 N N . ARG E 1 49 ? 104.926 11.544 8.548 1.00 51.56 46 ARG E N 1
ATOM 7017 C CA . ARG E 1 49 ? 106.069 10.778 8.039 1.00 49.98 46 ARG E CA 1
ATOM 7018 C C . ARG E 1 49 ? 106.918 10.263 9.199 1.00 49.29 46 ARG E C 1
ATOM 7019 O O . ARG E 1 49 ? 107.650 9.296 9.037 1.00 49.31 46 ARG E O 1
ATOM 7027 N N . GLU E 1 50 ? 106.792 10.899 10.367 1.00 48.68 47 GLU E N 1
ATOM 7028 C CA . GLU E 1 50 ? 107.571 10.540 11.566 1.00 47.89 47 GLU E CA 1
ATOM 7029 C C . GLU E 1 50 ? 108.982 10.141 11.185 1.00 47.10 47 GLU E C 1
ATOM 7030 O O . GLU E 1 50 ? 109.347 8.984 11.344 1.00 47.73 47 GLU E O 1
ATOM 7036 N N . PRO E 1 51 ? 109.770 11.092 10.666 1.00 46.37 48 PRO E N 1
ATOM 7037 C CA . PRO E 1 51 ? 111.035 10.811 9.989 1.00 45.54 48 PRO E CA 1
ATOM 7038 C C . PRO E 1 51 ? 112.174 10.370 10.892 1.00 44.95 48 PRO E C 1
ATOM 7039 O O . PRO E 1 51 ? 113.233 9.940 10.392 1.00 45.40 48 PRO E O 1
ATOM 7043 N N . TRP E 1 52 ? 111.973 10.482 12.199 1.00 44.41 49 TRP E N 1
ATOM 7044 C CA . TRP E 1 52 ? 113.033 10.219 13.166 1.00 44.61 49 TRP E CA 1
ATOM 7045 C C . TRP E 1 52 ? 113.368 8.727 13.348 1.00 45.41 49 TRP E C 1
ATOM 7046 O O . TRP E 1 52 ? 112.487 7.854 13.333 1.00 44.84 49 TRP E O 1
ATOM 7057 N N . ASN E 1 53 ? 114.664 8.468 13.523 1.00 45.84 50 ASN E N 1
ATOM 7058 C CA . ASN E 1 53 ? 115.203 7.136 13.765 1.00 45.87 50 ASN E CA 1
ATOM 7059 C C . ASN E 1 53 ? 116.336 7.310 14.757 1.00 46.31 50 ASN E C 1
ATOM 7060 O O . ASN E 1 53 ? 116.919 8.395 14.865 1.00 46.82 50 ASN E O 1
ATOM 7065 N N A CYS E 1 54 ? 116.635 6.252 15.509 0.50 46.21 51 CYS E N 1
ATOM 7066 N N B CYS E 1 54 ? 116.694 6.249 15.454 0.50 46.95 51 CYS E N 1
ATOM 7067 C CA A CYS E 1 54 ? 117.602 6.324 16.613 0.50 46.29 51 CYS E CA 1
ATOM 7068 C CA B CYS E 1 54 ? 117.697 6.424 16.475 0.50 47.90 51 CYS E CA 1
ATOM 7069 C C A CYS E 1 54 ? 118.592 5.158 16.651 0.50 46.89 51 CYS E C 1
ATOM 7070 C C B CYS E 1 54 ? 118.536 5.191 16.804 0.50 47.69 51 CYS E C 1
ATOM 7071 O O A CYS E 1 54 ? 118.275 4.034 16.257 0.50 46.80 51 CYS E O 1
ATOM 7072 O O B CYS E 1 54 ? 118.061 4.058 16.761 0.50 47.50 51 CYS E O 1
ATOM 7077 N N . LYS E 1 55 ? 119.798 5.449 17.129 1.00 47.69 52 LYS E N 1
ATOM 7078 C CA . LYS E 1 55 ? 120.736 4.426 17.552 1.00 47.76 52 LYS E CA 1
ATOM 7079 C C . LYS E 1 55 ? 121.189 4.795 18.949 1.00 47.37 52 LYS E C 1
ATOM 7080 O O . LYS E 1 55 ? 121.816 5.843 19.145 1.00 47.49 52 LYS E O 1
ATOM 7086 N N . LEU E 1 56 ? 120.853 3.941 19.916 1.00 47.22 53 LEU E N 1
ATOM 7087 C CA . LEU E 1 56 ? 121.183 4.175 21.331 1.00 46.59 53 LEU E CA 1
ATOM 7088 C C . LEU E 1 56 ? 122.422 3.387 21.745 1.00 46.41 53 LEU E C 1
ATOM 7089 O O . LEU E 1 56 ? 122.444 2.169 21.645 1.00 46.06 53 LEU E O 1
ATOM 7094 N N . TYR E 1 57 ? 123.435 4.101 22.228 1.00 46.64 54 TYR E N 1
ATOM 7095 C CA . TYR E 1 57 ? 124.691 3.495 22.681 1.00 46.82 54 TYR E CA 1
ATOM 7096 C C . TYR E 1 57 ? 124.809 3.663 24.186 1.00 46.97 54 TYR E C 1
ATOM 7097 O O . TYR E 1 57 ? 124.915 4.793 24.671 1.00 46.35 54 TYR E O 1
ATOM 7106 N N . ILE E 1 58 ? 124.757 2.540 24.907 1.00 47.75 55 ILE E N 1
ATOM 7107 C CA . ILE E 1 58 ? 124.898 2.496 26.375 1.00 49.13 55 ILE E CA 1
ATOM 7108 C C . ILE E 1 58 ? 125.931 1.474 26.771 1.00 49.22 55 ILE E C 1
ATOM 7109 O O . ILE E 1 58 ? 126.084 0.452 26.102 1.00 49.19 55 ILE E O 1
ATOM 7114 N N . GLY E 1 59 ? 126.615 1.740 27.879 1.00 50.19 56 GLY E N 1
ATOM 7115 C CA . GLY E 1 59 ? 127.511 0.772 28.489 1.00 51.03 56 GLY E CA 1
ATOM 7116 C C . GLY E 1 59 ? 128.646 0.419 27.558 1.00 52.26 56 GLY E C 1
ATOM 7117 O O . GLY E 1 59 ? 129.264 1.290 26.956 1.00 52.46 56 GLY E O 1
ATOM 7118 N N . GLU E 1 60 ? 128.916 -0.876 27.435 1.00 53.43 57 GLU E N 1
ATOM 7119 C CA . GLU E 1 60 ? 130.017 -1.364 26.611 1.00 54.00 57 GLU E CA 1
ATOM 7120 C C . GLU E 1 60 ? 129.742 -0.987 25.162 1.00 53.16 57 GLU E C 1
ATOM 7121 O O . GLU E 1 60 ? 130.669 -0.854 24.353 1.00 53.23 57 GLU E O 1
ATOM 7127 N N . GLY E 1 61 ? 128.461 -0.799 24.856 1.00 52.21 58 GLY E N 1
ATOM 7128 C CA . GLY E 1 61 ? 128.023 -0.343 23.539 1.00 51.57 58 GLY E CA 1
ATOM 7129 C C . GLY E 1 61 ? 128.710 0.927 23.061 1.00 50.86 58 GLY E C 1
ATOM 7130 O O . GLY E 1 61 ? 128.929 1.096 21.880 1.00 50.15 58 GLY E O 1
ATOM 7131 N N . ARG E 1 62 ? 129.082 1.802 23.991 1.00 50.66 59 ARG E N 1
ATOM 7132 C CA . ARG E 1 62 ? 129.629 3.110 23.639 1.00 50.68 59 ARG E CA 1
ATOM 7133 C C . ARG E 1 62 ? 130.980 2.978 22.958 1.00 50.46 59 ARG E C 1
ATOM 7134 O O . ARG E 1 62 ? 131.456 3.902 22.288 1.00 50.00 59 ARG E O 1
ATOM 7142 N N . LYS E 1 63 ? 131.577 1.808 23.117 1.00 50.54 60 LYS E N 1
ATOM 7143 C CA . LYS E 1 63 ? 132.860 1.523 22.520 1.00 50.39 60 LYS E CA 1
ATOM 7144 C C . LYS E 1 63 ? 132.763 1.293 21.024 1.00 49.94 60 LYS E C 1
ATOM 7145 O O . LYS E 1 63 ? 133.677 1.657 20.287 1.00 49.66 60 LYS E O 1
ATOM 7151 N N A LYS E 1 64 ? 131.662 0.684 20.583 0.50 49.76 61 LYS E N 1
ATOM 7152 N N B LYS E 1 64 ? 131.653 0.705 20.584 0.50 49.55 61 LYS E N 1
ATOM 7153 C CA A LYS E 1 64 ? 131.379 0.515 19.156 0.50 49.63 61 LYS E CA 1
ATOM 7154 C CA B LYS E 1 64 ? 131.391 0.509 19.160 0.50 49.15 61 LYS E CA 1
ATOM 7155 C C A LYS E 1 64 ? 131.198 1.873 18.469 0.50 49.17 61 LYS E C 1
ATOM 7156 C C B LYS E 1 64 ? 131.178 1.863 18.464 0.50 48.94 61 LYS E C 1
ATOM 7157 O O A LYS E 1 64 ? 131.570 2.047 17.303 0.50 49.18 61 LYS E O 1
ATOM 7158 O O B LYS E 1 64 ? 131.512 2.026 17.285 0.50 48.96 61 LYS E O 1
ATOM 7169 N N . LEU E 1 65 ? 130.636 2.827 19.208 1.00 48.71 62 LEU E N 1
ATOM 7170 C CA . LEU E 1 65 ? 130.480 4.202 18.736 1.00 47.69 62 LEU E CA 1
ATOM 7171 C C . LEU E 1 65 ? 131.845 4.910 18.649 1.00 47.17 62 LEU E C 1
ATOM 7172 O O . LEU E 1 65 ? 132.190 5.471 17.602 1.00 47.21 62 LEU E O 1
ATOM 7177 N N . VAL E 1 66 ? 132.591 4.905 19.759 1.00 46.40 63 VAL E N 1
ATOM 7178 C CA . VAL E 1 66 ? 133.897 5.571 19.865 1.00 46.63 63 VAL E CA 1
ATOM 7179 C C . VAL E 1 66 ? 134.788 5.125 18.706 1.00 46.73 63 VAL E C 1
ATOM 7180 O O . VAL E 1 66 ? 135.510 5.915 18.089 1.00 46.81 63 VAL E O 1
ATOM 7184 N N . ASP E 1 67 ? 134.696 3.837 18.421 1.00 46.47 64 ASP E N 1
ATOM 7185 C CA . ASP E 1 67 ? 135.482 3.192 17.410 1.00 46.61 64 ASP E CA 1
ATOM 7186 C C . ASP E 1 67 ? 135.160 3.718 16.023 1.00 45.70 64 ASP E C 1
ATOM 7187 O O . ASP E 1 67 ? 136.072 4.070 15.263 1.00 45.47 64 ASP E O 1
ATOM 7192 N N . ALA E 1 68 ? 133.865 3.766 15.705 1.00 44.25 65 ALA E N 1
ATOM 7193 C CA . ALA E 1 68 ? 133.386 4.371 14.473 1.00 43.76 65 ALA E CA 1
ATOM 7194 C C . ALA E 1 68 ? 133.844 5.814 14.383 1.00 43.19 65 ALA E C 1
ATOM 7195 O O . ALA E 1 68 ? 134.221 6.270 13.315 1.00 43.69 65 ALA E O 1
ATOM 7197 N N . VAL E 1 69 ? 133.841 6.521 15.510 1.00 42.38 66 VAL E N 1
ATOM 7198 C CA . VAL E 1 69 ? 134.373 7.878 15.530 1.00 41.26 66 VAL E CA 1
ATOM 7199 C C . VAL E 1 69 ? 135.849 7.904 15.199 1.00 40.80 66 VAL E C 1
ATOM 7200 O O . VAL E 1 69 ? 136.232 8.609 14.303 1.00 40.97 66 VAL E O 1
ATOM 7204 N N . LEU E 1 70 ? 136.684 7.154 15.919 1.00 41.03 67 LEU E N 1
ATOM 7205 C CA . LEU E 1 70 ? 138.121 7.236 15.702 1.00 40.54 67 LEU E CA 1
ATOM 7206 C C . LEU E 1 70 ? 138.509 6.843 14.265 1.00 40.52 67 LEU E C 1
ATOM 7207 O O . LEU E 1 70 ? 139.417 7.421 13.682 1.00 39.77 67 LEU E O 1
ATOM 7212 N N A ASN E 1 71 ? 137.848 5.820 13.734 0.60 40.29 68 ASN E N 1
ATOM 7213 N N B ASN E 1 71 ? 137.745 5.906 13.704 0.40 40.94 68 ASN E N 1
ATOM 7214 C CA A ASN E 1 71 ? 138.137 5.294 12.398 0.60 40.49 68 ASN E CA 1
ATOM 7215 C CA B ASN E 1 71 ? 137.847 5.490 12.304 0.40 41.61 68 ASN E CA 1
ATOM 7216 C C A ASN E 1 71 ? 137.778 6.247 11.276 0.60 40.53 68 ASN E C 1
ATOM 7217 C C B ASN E 1 71 ? 137.419 6.575 11.299 0.40 41.69 68 ASN E C 1
ATOM 7218 O O A ASN E 1 71 ? 138.318 6.157 10.165 0.60 40.22 68 ASN E O 1
ATOM 7219 O O B ASN E 1 71 ? 137.944 6.610 10.185 0.40 41.63 68 ASN E O 1
ATOM 7228 N N A SER E 1 72 ? 136.837 7.148 11.583 0.50 40.85 69 SER E N 1
ATOM 7229 N N B SER E 1 72 ? 136.489 7.457 11.676 0.50 41.82 69 SER E N 1
ATOM 7230 C CA A SER E 1 72 ? 136.350 8.177 10.661 0.50 41.16 69 SER E CA 1
ATOM 7231 C CA B SER E 1 72 ? 136.092 8.534 10.782 0.50 42.13 69 SER E CA 1
ATOM 7232 C C A SER E 1 72 ? 137.395 9.247 10.402 0.50 41.33 69 SER E C 1
ATOM 7233 C C B SER E 1 72 ? 137.239 9.503 10.538 0.50 41.92 69 SER E C 1
ATOM 7234 O O A SER E 1 72 ? 137.390 9.890 9.351 0.50 41.45 69 SER E O 1
ATOM 7235 O O B SER E 1 72 ? 137.194 10.291 9.588 0.50 41.77 69 SER E O 1
ATOM 7240 N N . PHE E 1 73 ? 138.262 9.443 11.388 1.00 41.73 70 PHE E N 1
ATOM 7241 C CA . PHE E 1 73 ? 139.330 10.444 11.349 1.00 42.60 70 PHE E CA 1
ATOM 7242 C C . PHE E 1 73 ? 140.487 10.067 10.454 1.00 43.80 70 PHE E C 1
ATOM 7243 O O . PHE E 1 73 ? 140.787 8.872 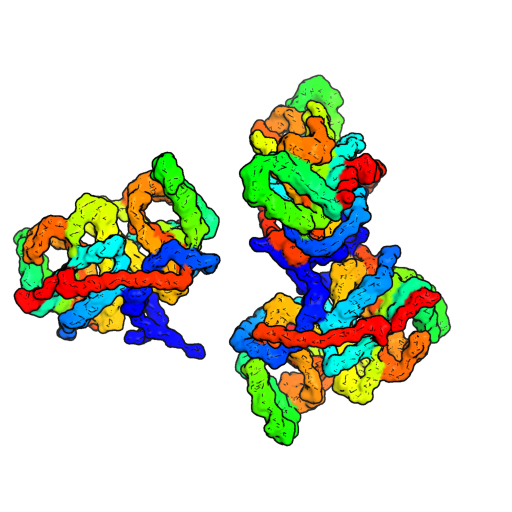10.252 1.00 44.94 70 PHE E O 1
ATOM 7251 N N . THR E 1 74 ? 141.197 11.083 9.967 1.00 44.92 71 THR E N 1
ATOM 7252 C CA . THR E 1 74 ? 142.534 10.850 9.410 1.00 46.09 71 THR E CA 1
ATOM 7253 C C . THR E 1 74 ? 143.466 10.547 10.590 1.00 46.02 71 THR E C 1
ATOM 7254 O O . THR E 1 74 ? 143.087 10.770 11.751 1.00 45.78 71 THR E O 1
ATOM 7258 N N . GLU E 1 75 ? 144.667 10.049 10.296 1.00 45.83 72 GLU E N 1
ATOM 7259 C CA . GLU E 1 75 ? 145.610 9.687 11.345 1.00 46.51 72 GLU E CA 1
ATOM 7260 C C . GLU E 1 75 ? 146.082 10.896 12.143 1.00 47.65 72 GLU E C 1
ATOM 7261 O O . GLU E 1 75 ? 146.344 10.794 13.351 1.00 47.49 72 GLU E O 1
ATOM 7267 N N . GLU E 1 76 ? 146.203 12.030 11.451 1.00 49.19 73 GLU E N 1
ATOM 7268 C CA . GLU E 1 76 ? 146.439 13.326 12.096 1.00 50.90 73 GLU E CA 1
ATOM 7269 C C . GLU E 1 76 ? 145.361 13.710 13.089 1.00 50.66 73 GLU E C 1
ATOM 7270 O O . GLU E 1 76 ? 145.682 14.029 14.233 1.00 51.00 73 GLU E O 1
ATOM 7276 N N A GLU E 1 77 ? 144.100 13.675 12.644 0.60 51.07 74 GLU E N 1
ATOM 7277 N N B GLU E 1 77 ? 144.098 13.677 12.666 0.40 50.81 74 GLU E N 1
ATOM 7278 C CA A GLU E 1 77 ? 142.952 13.999 13.486 0.60 51.23 74 GLU E CA 1
ATOM 7279 C CA B GLU E 1 77 ? 142.993 14.040 13.548 0.40 50.69 74 GLU E CA 1
ATOM 7280 C C A GLU E 1 77 ? 142.915 13.057 14.682 0.60 50.82 74 GLU E C 1
ATOM 7281 C C B GLU E 1 77 ? 142.872 13.048 14.703 0.40 50.58 74 GLU E C 1
ATOM 7282 O O A GLU E 1 77 ? 142.786 13.500 15.826 0.60 50.65 74 GLU E O 1
ATOM 7283 O O B GLU E 1 77 ? 142.645 13.452 15.845 0.40 50.45 74 GLU E O 1
ATOM 7294 N N . ARG E 1 78 ? 143.038 11.758 14.407 1.00 50.56 75 ARG E N 1
ATOM 7295 C CA . ARG E 1 78 ? 143.007 10.728 15.452 1.00 50.31 75 ARG E CA 1
ATOM 7296 C C . ARG E 1 78 ? 144.125 10.872 16.479 1.00 50.69 75 ARG E C 1
ATOM 7297 O O . ARG E 1 78 ? 143.896 10.687 17.670 1.00 50.87 75 ARG E O 1
ATOM 7305 N N . ALA E 1 79 ? 145.320 11.214 16.016 1.00 51.52 76 ALA E N 1
ATOM 7306 C CA . ALA E 1 79 ? 146.457 11.429 16.906 1.00 52.66 76 ALA E CA 1
ATOM 7307 C C . ALA E 1 79 ? 146.185 12.594 17.862 1.00 53.59 76 ALA E C 1
ATOM 7308 O O . ALA E 1 79 ? 146.559 12.551 19.036 1.00 53.61 76 ALA E O 1
ATOM 7310 N N . LYS E 1 80 ? 145.508 13.614 17.338 1.00 54.92 77 LYS E N 1
ATOM 7311 C CA . LYS E 1 80 ? 145.233 14.868 18.034 1.00 56.70 77 LYS E CA 1
ATOM 7312 C C . LYS E 1 80 ? 144.026 14.770 18.978 1.00 56.09 77 LYS E C 1
ATOM 7313 O O . LYS E 1 80 ? 144.063 15.276 20.093 1.00 56.36 77 LYS E O 1
ATOM 7319 N N . ARG E 1 81 ? 142.976 14.094 18.526 1.00 56.08 78 ARG E N 1
ATOM 7320 C CA . ARG E 1 81 ? 141.664 14.125 19.176 1.00 56.21 78 ARG E CA 1
ATOM 7321 C C . ARG E 1 81 ? 141.219 12.814 19.818 1.00 55.59 78 ARG E C 1
ATOM 7322 O O . ARG E 1 81 ? 140.348 12.809 20.693 1.00 55.80 78 ARG E O 1
ATOM 7330 N N . GLY E 1 82 ? 141.816 11.714 19.369 1.00 55.00 79 GLY E N 1
ATOM 7331 C CA . GLY E 1 82 ? 141.390 10.371 19.733 1.00 53.85 79 GLY E CA 1
ATOM 7332 C C . GLY E 1 82 ? 141.208 10.050 21.203 1.00 53.35 79 GLY E C 1
ATOM 7333 O O . GLY E 1 82 ? 140.184 9.485 21.580 1.00 52.86 79 GLY E O 1
ATOM 7334 N N . LYS E 1 83 ? 142.199 10.389 22.027 1.00 53.20 80 LYS E N 1
ATOM 7335 C CA . LYS E 1 83 ? 142.158 10.059 23.458 1.00 53.22 80 LYS E CA 1
ATOM 7336 C C . LYS E 1 83 ? 141.188 10.940 24.230 1.00 53.11 80 LYS E C 1
ATOM 7337 O O . LYS E 1 83 ? 140.456 10.454 25.095 1.00 53.07 80 LYS E O 1
ATOM 7343 N N . ILE E 1 84 ? 141.192 12.235 23.913 1.00 52.96 81 ILE E N 1
ATOM 7344 C CA . ILE E 1 84 ? 140.301 13.203 24.555 1.00 52.60 81 ILE E CA 1
ATOM 7345 C C . ILE E 1 84 ? 138.868 12.772 24.301 1.00 51.73 81 ILE E C 1
ATOM 7346 O O . ILE E 1 84 ? 138.088 12.595 25.225 1.00 51.38 81 ILE E O 1
ATOM 7351 N N . LEU E 1 85 ? 138.569 12.538 23.035 1.00 51.55 82 LEU E N 1
ATOM 7352 C CA . LEU E 1 85 ? 137.255 12.114 22.587 1.00 51.26 82 LEU E CA 1
ATOM 7353 C C . LEU E 1 85 ? 136.778 10.796 23.204 1.00 50.90 82 LEU E C 1
ATOM 7354 O O . LEU E 1 85 ? 135.617 10.692 23.648 1.00 50.93 82 LEU E O 1
ATOM 7359 N N A SER E 1 86 ? 137.651 9.792 23.228 0.50 50.42 83 SER E N 1
ATOM 7360 N N B SER E 1 86 ? 137.669 9.805 23.231 0.50 50.46 83 SER E N 1
ATOM 7361 C CA A SER E 1 86 ? 137.280 8.500 23.798 0.50 50.09 83 SER E CA 1
ATOM 7362 C CA B SER E 1 86 ? 137.352 8.494 23.789 0.50 50.17 83 SER E CA 1
ATOM 7363 C C A SER E 1 86 ? 137.076 8.566 25.316 0.50 49.99 83 SER E C 1
ATOM 7364 C C B SER E 1 86 ? 137.079 8.583 25.295 0.50 50.04 83 SER E C 1
ATOM 7365 O O A SER E 1 86 ? 136.161 7.933 25.840 0.50 49.51 83 SER E O 1
ATOM 7366 O O B SER E 1 86 ? 136.126 7.980 25.789 0.50 49.54 83 SER E O 1
ATOM 7371 N N . ASP E 1 87 ? 137.912 9.350 26.003 1.00 50.10 84 ASP E N 1
ATOM 7372 C CA . ASP E 1 87 ? 137.741 9.602 27.439 1.00 50.82 84 ASP E CA 1
ATOM 7373 C C . ASP E 1 87 ? 136.367 10.202 27.711 1.00 50.31 84 ASP E C 1
ATOM 7374 O O . ASP E 1 87 ? 135.650 9.765 28.611 1.00 50.49 84 ASP E O 1
ATOM 7379 N N . ARG E 1 88 ? 136.009 11.183 26.889 1.00 49.73 85 ARG E N 1
ATOM 7380 C CA . ARG E 1 88 ? 134.780 11.924 27.032 1.00 49.19 85 ARG E CA 1
ATOM 7381 C C . ARG E 1 88 ? 133.524 11.110 26.733 1.00 48.55 85 ARG E C 1
ATOM 7382 O O . ARG E 1 88 ? 132.563 11.151 27.515 1.00 48.85 85 ARG E O 1
ATOM 7390 N N . PHE E 1 89 ? 133.534 10.375 25.623 1.00 47.36 86 PHE E N 1
ATOM 7391 C CA . PHE E 1 89 ? 132.413 9.500 25.250 1.00 46.30 86 PHE E CA 1
ATOM 7392 C C . PHE E 1 89 ? 132.183 8.419 26.308 1.00 46.24 86 PHE E C 1
ATOM 7393 O O . PHE E 1 89 ? 131.039 8.091 26.633 1.00 46.27 86 PHE E O 1
ATOM 7401 N N . LEU E 1 90 ? 133.267 7.876 26.860 1.00 46.10 87 LEU E N 1
ATOM 7402 C CA . LEU E 1 90 ? 133.149 6.708 27.742 1.00 45.87 87 LEU E CA 1
ATOM 7403 C C . LEU E 1 90 ? 132.818 7.072 29.188 1.00 45.72 87 LEU E C 1
ATOM 7404 O O . LEU E 1 90 ? 132.441 6.221 29.987 1.00 45.23 87 LEU E O 1
ATOM 7409 N N . SER E 1 91 ? 132.944 8.352 29.506 1.00 45.44 88 SER E N 1
ATOM 7410 C CA . SER E 1 91 ? 132.475 8.857 30.767 1.00 45.62 88 SER E CA 1
ATOM 7411 C C . SER E 1 91 ? 131.132 9.602 30.599 1.00 45.25 88 SER E C 1
ATOM 7412 O O . SER E 1 91 ? 130.752 10.389 31.454 1.00 44.53 88 SER E O 1
ATOM 7415 N N . THR E 1 92 ? 130.445 9.348 29.477 1.00 45.35 89 THR E N 1
ATOM 7416 C CA . THR E 1 92 ? 129.127 9.909 29.185 1.00 45.65 89 THR E CA 1
ATOM 7417 C C . THR E 1 92 ? 128.126 8.747 29.179 1.00 45.57 89 THR E C 1
ATOM 7418 O O . THR E 1 92 ? 128.221 7.865 28.317 1.00 45.85 89 THR E O 1
ATOM 7422 N N . PRO E 1 93 ? 127.185 8.713 30.154 1.00 45.46 90 PRO E N 1
ATOM 7423 C CA . PRO E 1 93 ? 126.324 7.515 30.263 1.00 45.41 90 PRO E CA 1
ATOM 7424 C C . PRO E 1 93 ? 125.677 7.031 28.948 1.00 45.43 90 PRO E C 1
ATOM 7425 O O . PRO E 1 93 ? 125.624 5.821 28.685 1.00 45.93 90 PRO E O 1
ATOM 7429 N N . ALA E 1 94 ? 125.217 7.948 28.109 1.00 45.08 91 ALA E N 1
ATOM 7430 C CA . ALA E 1 94 ? 124.515 7.531 26.899 1.00 44.99 91 ALA E CA 1
ATOM 7431 C C . ALA E 1 94 ? 124.752 8.473 25.740 1.00 45.13 91 ALA E C 1
ATOM 7432 O O . ALA E 1 94 ? 124.971 9.676 25.939 1.00 45.32 91 ALA E O 1
ATOM 7434 N N . GLN E 1 95 ? 124.738 7.907 24.533 1.00 45.08 92 GLN E N 1
ATOM 7435 C CA . GLN E 1 95 ? 124.690 8.675 23.285 1.00 44.58 92 GLN E CA 1
ATOM 7436 C C . GLN E 1 95 ? 123.545 8.155 22.434 1.00 44.64 92 GLN E C 1
ATOM 7437 O O . GLN E 1 95 ? 123.357 6.936 22.297 1.00 44.21 92 GLN E O 1
ATOM 7443 N N . ILE E 1 96 ? 122.786 9.085 21.866 1.00 44.34 93 ILE E N 1
ATOM 7444 C CA . ILE E 1 96 ? 121.721 8.737 20.919 1.00 44.75 93 ILE E CA 1
ATOM 7445 C C . ILE E 1 96 ? 121.967 9.477 19.598 1.00 44.81 93 ILE E C 1
ATOM 7446 O O . ILE E 1 96 ? 121.921 10.719 19.537 1.00 44.54 93 ILE E O 1
ATOM 7451 N N . VAL E 1 97 ? 122.285 8.704 18.562 1.00 44.60 94 VAL E N 1
ATOM 7452 C CA . VAL E 1 97 ? 122.388 9.243 17.217 1.00 44.11 94 VAL E CA 1
ATOM 7453 C C . VAL E 1 97 ? 120.971 9.330 16.633 1.00 44.01 94 VAL E C 1
ATOM 7454 O O . VAL E 1 97 ? 120.261 8.336 16.571 1.00 43.93 94 VAL E O 1
ATOM 7458 N N . VAL E 1 98 ? 120.559 10.532 16.251 1.00 43.91 95 VAL E N 1
ATOM 7459 C CA . VAL E 1 98 ? 119.255 10.720 15.646 1.00 43.84 95 VAL E CA 1
ATOM 7460 C C . VAL E 1 98 ? 119.512 10.968 14.158 1.00 43.80 95 VAL E C 1
ATOM 7461 O O . VAL E 1 98 ? 120.399 11.756 13.792 1.00 44.16 95 VAL E O 1
ATOM 7465 N N . TYR E 1 99 ? 118.754 10.263 13.321 1.00 42.92 96 TYR E N 1
ATOM 7466 C CA . TYR E 1 99 ? 118.950 10.281 11.883 1.00 42.12 96 TYR E CA 1
ATOM 7467 C C . TYR E 1 99 ? 117.633 10.132 11.140 1.00 42.26 96 TYR E C 1
ATOM 7468 O O . TYR E 1 99 ? 116.599 9.750 11.703 1.00 42.09 96 TYR E O 1
ATOM 7485 N N . ASN E 1 101 ? 115.996 9.383 6.858 1.00 43.57 98 ASN E N 1
ATOM 7486 C CA . ASN E 1 101 ? 116.227 9.166 5.446 1.00 44.88 98 ASN E CA 1
ATOM 7487 C C . ASN E 1 101 ? 116.063 10.492 4.760 1.00 45.18 98 ASN E C 1
ATOM 7488 O O . ASN E 1 101 ? 115.088 11.220 5.006 1.00 46.04 98 ASN E O 1
ATOM 7493 N N . GLU E 1 102 ? 117.059 10.842 3.954 1.00 45.94 99 GLU E N 1
ATOM 7494 C CA . GLU E 1 102 ? 117.116 12.160 3.322 1.00 46.44 99 GLU E CA 1
ATOM 7495 C C . GLU E 1 102 ? 116.341 12.101 2.023 1.00 44.93 99 GLU E C 1
ATOM 7496 O O . GLU E 1 102 ? 116.791 11.487 1.065 1.00 45.64 99 GLU E O 1
ATOM 7502 N N . ASP E 1 103 ? 115.152 12.704 2.022 1.00 43.57 100 ASP E N 1
ATOM 7503 C CA . ASP E 1 103 ? 114.334 12.856 0.810 1.00 41.65 100 ASP E CA 1
ATOM 7504 C C . ASP E 1 103 ? 115.133 13.649 -0.228 1.00 41.66 100 ASP E C 1
ATOM 7505 O O . ASP E 1 103 ? 115.772 14.643 0.130 1.00 41.57 100 ASP E O 1
ATOM 7510 N N . PRO E 1 104 ? 115.113 13.210 -1.507 1.00 41.24 101 PRO E N 1
ATOM 7511 C CA . PRO E 1 104 ? 115.770 13.952 -2.602 1.00 40.99 101 PRO E CA 1
ATOM 7512 C C . PRO E 1 104 ? 115.180 15.361 -2.923 1.00 40.75 101 PRO E C 1
ATOM 7513 O O . PRO E 1 104 ? 115.835 16.157 -3.619 1.00 40.53 101 PRO E O 1
ATOM 7517 N N . ARG E 1 105 ? 113.981 15.652 -2.412 1.00 40.14 102 ARG E N 1
ATOM 7518 C CA . ARG E 1 105 ? 113.268 16.907 -2.652 1.00 40.02 102 ARG E CA 1
ATOM 7519 C C . ARG E 1 105 ? 113.427 17.834 -1.470 1.00 40.84 102 ARG E C 1
ATOM 7520 O O . ARG E 1 105 ? 113.181 17.449 -0.314 1.00 42.74 102 ARG E O 1
ATOM 7528 N N . GLN E 1 106 ? 113.844 19.058 -1.765 1.00 40.92 103 GLN E N 1
ATOM 7529 C CA . GLN E 1 106 ? 114.101 20.103 -0.777 1.00 39.82 103 GLN E CA 1
ATOM 7530 C C . GLN E 1 106 ? 112.959 20.280 0.240 1.00 40.30 103 GLN E C 1
ATOM 7531 O O . GLN E 1 106 ? 113.193 20.220 1.444 1.00 40.59 103 GLN E O 1
ATOM 7537 N N . ILE E 1 107 ? 111.722 20.475 -0.229 1.00 39.98 104 ILE E N 1
ATOM 7538 C CA . ILE E 1 107 ? 110.611 20.772 0.685 1.00 39.98 104 ILE E CA 1
ATOM 7539 C C . ILE E 1 107 ? 110.363 19.634 1.681 1.00 40.07 104 ILE E C 1
ATOM 7540 O O . ILE E 1 107 ? 110.292 19.876 2.894 1.00 39.82 104 ILE E O 1
ATOM 7545 N N . GLN E 1 108 ? 110.266 18.402 1.164 1.00 39.94 105 GLN E N 1
ATOM 7546 C CA . GLN E 1 108 ? 110.032 17.227 2.009 1.00 40.72 105 GLN E CA 1
ATOM 7547 C C . GLN E 1 108 ? 111.221 16.958 2.897 1.00 40.29 105 GLN E C 1
ATOM 7548 O O . GLN E 1 108 ? 111.064 16.650 4.071 1.00 41.24 105 GLN E O 1
ATOM 7554 N N . ARG E 1 109 ? 112.421 17.091 2.340 1.00 39.99 106 ARG E N 1
ATOM 7555 C CA . ARG E 1 109 ? 113.611 16.951 3.136 1.00 40.00 106 ARG E CA 1
ATOM 7556 C C . ARG E 1 109 ? 113.623 17.927 4.287 1.00 39.13 106 ARG E C 1
ATOM 7557 O O . ARG E 1 109 ? 113.879 17.524 5.406 1.00 38.90 106 ARG E O 1
ATOM 7565 N N . ASP E 1 110 ? 113.396 19.208 4.004 1.00 39.28 107 ASP E N 1
ATOM 7566 C CA . ASP E 1 110 ? 113.418 20.262 5.035 1.00 39.66 107 ASP E CA 1
ATOM 7567 C C . ASP E 1 110 ? 112.306 20.063 6.053 1.00 40.09 107 ASP E C 1
ATOM 7568 O O . ASP E 1 110 ? 112.514 20.313 7.232 1.00 40.27 107 ASP E O 1
ATOM 7573 N N . GLU E 1 111 ? 111.125 19.630 5.601 1.00 39.90 108 GLU E N 1
ATOM 7574 C CA . GLU E 1 111 ? 110.034 19.298 6.547 1.00 40.35 108 GLU E CA 1
ATOM 7575 C C . GLU E 1 111 ? 110.456 18.177 7.478 1.00 40.04 108 GLU E C 1
ATOM 7576 O O . GLU E 1 111 ? 110.201 18.247 8.669 1.00 41.56 108 GLU E O 1
ATOM 7582 N N . ASP E 1 112 ? 111.093 17.142 6.941 1.00 40.54 109 ASP E N 1
ATOM 7583 C CA . ASP E 1 112 ? 111.560 16.019 7.788 1.00 41.09 109 ASP E CA 1
ATOM 7584 C C . ASP E 1 112 ? 112.662 16.415 8.766 1.00 40.18 109 ASP E C 1
ATOM 7585 O O . ASP E 1 112 ? 112.697 15.939 9.909 1.00 39.74 109 ASP E O 1
ATOM 7590 N N . TYR E 1 113 ? 113.582 17.239 8.292 1.00 39.40 110 TYR E N 1
ATOM 7591 C CA . TYR E 1 113 ? 114.599 17.785 9.177 1.00 39.94 110 TYR E CA 1
ATOM 7592 C C . TYR E 1 113 ? 113.946 18.565 10.322 1.00 38.78 110 TYR E C 1
ATOM 7593 O O . TYR E 1 113 ? 114.349 18.420 11.458 1.00 38.86 110 TYR E O 1
ATOM 7602 N N . ALA E 1 114 ? 112.939 19.380 10.006 1.00 38.95 111 ALA E N 1
ATOM 7603 C CA . ALA E 1 114 ? 112.323 20.273 10.964 1.00 38.98 111 ALA E CA 1
ATOM 7604 C C . ALA E 1 114 ? 111.633 19.453 12.044 1.00 39.47 111 ALA E C 1
ATOM 7605 O O . ALA E 1 114 ? 111.712 19.772 13.224 1.00 40.40 111 ALA E O 1
ATOM 7607 N N . ALA E 1 115 ? 110.940 18.414 11.600 1.00 40.24 112 ALA E N 1
ATOM 7608 C CA . ALA E 1 115 ? 110.209 17.487 12.436 1.00 40.40 112 ALA E CA 1
ATOM 7609 C C . ALA E 1 115 ? 111.190 16.786 13.341 1.00 40.29 112 ALA E C 1
ATOM 7610 O O . ALA E 1 115 ? 110.898 16.536 14.525 1.00 40.44 112 ALA E O 1
ATOM 7612 N N . THR E 1 116 ? 112.330 16.423 12.770 1.00 39.50 113 THR E N 1
ATOM 7613 C CA . THR E 1 116 ? 113.333 15.670 13.531 1.00 40.71 113 THR E CA 1
ATOM 7614 C C . THR E 1 116 ? 113.990 16.601 14.564 1.00 40.45 113 THR E C 1
ATOM 7615 O O . THR E 1 116 ? 114.269 16.174 15.645 1.00 40.82 113 THR E O 1
ATOM 7619 N N . CYS E 1 117 ? 114.199 17.878 14.234 1.00 40.49 114 CYS E N 1
ATOM 7620 C CA . CYS E 1 117 ? 114.678 18.858 15.213 1.00 41.19 114 CYS E CA 1
ATOM 7621 C C . CYS E 1 117 ? 113.665 19.138 16.318 1.00 41.74 114 CYS E C 1
ATOM 7622 O O . CYS E 1 117 ? 114.054 19.376 17.478 1.00 41.69 114 CYS E O 1
ATOM 7625 N N . ALA E 1 118 ? 112.374 19.114 15.967 1.00 41.77 115 ALA E N 1
ATOM 7626 C CA . ALA E 1 118 ? 111.328 19.382 16.948 1.00 42.24 115 ALA E CA 1
ATOM 7627 C C . ALA E 1 118 ? 111.263 18.218 17.946 1.00 42.81 115 ALA E C 1
ATOM 7628 O O . ALA E 1 118 ? 111.107 18.414 19.151 1.00 43.35 115 ALA E O 1
ATOM 7630 N N . PHE E 1 119 ? 111.411 17.008 17.416 1.00 42.74 116 PHE E N 1
ATOM 7631 C CA . PHE E 1 119 ? 111.528 15.783 18.189 1.00 42.19 116 PHE E CA 1
ATOM 7632 C C . PHE E 1 119 ? 112.736 15.808 19.156 1.00 41.94 116 PHE E C 1
ATOM 7633 O O . PHE E 1 119 ? 112.651 15.370 20.309 1.00 42.34 116 PHE E O 1
ATOM 7649 N N . GLN E 1 121 ? 114.346 18.555 20.309 1.00 39.75 118 GLN E N 1
ATOM 7650 C CA . GLN E 1 121 ? 114.067 19.593 21.302 1.00 39.89 118 GLN E CA 1
ATOM 7651 C C . GLN E 1 121 ? 113.090 19.076 22.362 1.00 39.41 118 GLN E C 1
ATOM 7652 O O . GLN E 1 121 ? 113.303 19.321 23.528 1.00 39.61 118 GLN E O 1
ATOM 7658 N N . ASN E 1 122 ? 112.063 18.336 21.944 1.00 39.43 119 ASN E N 1
ATOM 7659 C CA . ASN E 1 122 ? 111.167 17.636 22.857 1.00 40.38 119 ASN E CA 1
ATOM 7660 C C . ASN E 1 122 ? 111.928 16.776 23.835 1.00 40.18 119 ASN E C 1
ATOM 7661 O O . ASN E 1 122 ? 111.714 16.849 25.046 1.00 41.10 119 ASN E O 1
ATOM 7666 N N . PHE E 1 123 ? 112.824 15.960 23.309 1.00 40.75 120 PHE E N 1
ATOM 7667 C CA . PHE E 1 123 ? 113.585 15.068 24.160 1.00 40.93 120 PHE E CA 1
ATOM 7668 C C . PHE E 1 123 ? 114.404 15.860 25.178 1.00 41.07 120 PHE E C 1
ATOM 7669 O O . PHE E 1 123 ? 114.389 15.526 26.358 1.00 41.62 120 PHE E O 1
ATOM 7677 N N . GLN E 1 124 ? 115.088 16.920 24.745 1.00 41.21 121 GLN E N 1
ATOM 7678 C CA . GLN E 1 124 ? 115.910 17.686 25.704 1.00 41.88 121 GLN E CA 1
ATOM 7679 C C . GLN E 1 124 ? 115.078 18.197 26.877 1.00 41.34 121 GLN E C 1
ATOM 7680 O O . GLN E 1 124 ? 115.494 18.096 28.023 1.00 41.42 121 GLN E O 1
ATOM 7686 N N . LEU E 1 125 ? 113.892 18.716 26.570 1.00 41.34 122 LEU E N 1
ATOM 7687 C CA . LEU E 1 125 ? 112.991 19.281 27.571 1.00 41.67 122 LEU E CA 1
ATOM 7688 C C . LEU E 1 125 ? 112.404 18.203 28.477 1.00 41.39 122 LEU E C 1
ATOM 7689 O O . LEU E 1 125 ? 112.365 18.356 29.693 1.00 41.40 122 LEU E O 1
ATOM 7694 N N . LEU E 1 126 ? 111.921 17.125 27.869 1.00 41.53 123 LEU E N 1
ATOM 7695 C CA . LEU E 1 126 ? 111.408 15.965 28.628 1.00 41.62 123 LEU E CA 1
ATOM 7696 C C . LEU E 1 126 ? 112.484 15.393 29.543 1.00 41.33 123 LEU E C 1
ATOM 7697 O O . LEU E 1 126 ? 112.190 14.935 30.622 1.00 41.41 123 LEU E O 1
ATOM 7702 N N . ALA E 1 127 ? 113.729 15.428 29.072 1.00 41.59 124 ALA E N 1
ATOM 7703 C CA . ALA E 1 127 ? 114.881 14.865 29.776 1.00 41.97 124 ALA E CA 1
ATOM 7704 C C . ALA E 1 127 ? 115.191 15.706 31.012 1.00 42.05 124 ALA E C 1
ATOM 7705 O O . ALA E 1 127 ? 115.339 15.178 32.117 1.00 42.56 124 ALA E O 1
ATOM 7707 N N . TRP E 1 128 ? 115.288 17.013 30.801 1.00 41.89 125 TRP E N 1
ATOM 7708 C CA . TRP E 1 128 ? 115.479 17.972 31.863 1.00 42.28 125 TRP E CA 1
ATOM 7709 C C . TRP E 1 128 ? 114.456 17.860 33.000 1.00 42.83 125 TRP E C 1
ATOM 7710 O O . TRP E 1 128 ? 114.831 17.891 34.174 1.00 43.37 125 TRP E O 1
ATOM 7721 N N . GLU E 1 129 ? 113.172 17.752 32.652 1.00 43.64 126 GLU E N 1
ATOM 7722 C CA . GLU E 1 129 ? 112.081 17.526 33.636 1.00 44.82 126 GLU E CA 1
ATOM 7723 C C . GLU E 1 129 ? 112.355 16.385 34.644 1.00 44.47 126 GLU E C 1
ATOM 7724 O O . GLU E 1 129 ? 111.863 16.411 35.764 1.00 44.54 126 GLU E O 1
ATOM 7730 N N . ARG E 1 130 ? 113.147 15.397 34.232 1.00 44.98 127 ARG E N 1
ATOM 7731 C CA . ARG E 1 130 ? 113.529 14.274 35.094 1.00 45.18 127 ARG E CA 1
ATOM 7732 C C . ARG E 1 130 ? 114.937 14.438 35.644 1.00 44.84 127 ARG E C 1
ATOM 7733 O O . ARG E 1 130 ? 115.483 13.508 36.225 1.00 44.97 127 ARG E O 1
ATOM 7741 N N . GLY E 1 131 ? 115.541 15.601 35.429 1.00 45.05 128 GLY E N 1
ATOM 7742 C CA . GLY E 1 131 ? 116.910 15.856 35.895 1.00 44.88 128 GLY E CA 1
ATOM 7743 C C . GLY E 1 131 ? 118.004 15.287 35.004 1.00 45.22 128 GLY E C 1
ATOM 7744 O O . GLY E 1 131 ? 119.197 15.324 35.369 1.00 45.47 128 GLY E O 1
ATOM 7745 N N . LEU E 1 132 ? 117.611 14.755 33.848 1.00 44.61 129 LEU E N 1
ATOM 7746 C CA . LEU E 1 132 ? 118.563 14.203 32.900 1.00 45.05 129 LEU E CA 1
ATOM 7747 C C . LEU E 1 132 ? 119.102 15.310 32.034 1.00 44.29 129 LEU E C 1
ATOM 7748 O O . LEU E 1 132 ? 118.329 16.014 31.369 1.00 44.36 129 LEU E O 1
ATOM 7753 N N . GLY E 1 133 ? 120.417 15.470 32.048 1.00 43.24 130 GLY E N 1
ATOM 7754 C CA . GLY E 1 133 ? 121.052 16.482 31.224 1.00 43.12 130 GLY E CA 1
ATOM 7755 C C . GLY E 1 133 ? 121.422 15.948 29.860 1.00 43.12 130 GLY E C 1
ATOM 7756 O O . GLY E 1 133 ? 121.583 14.729 29.669 1.00 43.30 130 GLY E O 1
ATOM 7757 N N A CYS E 1 134 ? 121.586 16.882 28.922 0.50 43.34 131 CYS E N 1
ATOM 7758 N N B CYS E 1 134 ? 121.601 16.841 28.902 0.50 43.03 131 CYS E N 1
ATOM 7759 C CA A CYS E 1 134 ? 121.789 16.609 27.495 0.50 43.44 131 CYS E CA 1
ATOM 7760 C CA B CYS E 1 134 ? 122.101 16.406 27.613 0.50 42.82 131 CYS E CA 1
ATOM 7761 C C A CYS E 1 134 ? 122.726 17.612 26.861 0.50 43.37 131 CYS E C 1
ATOM 7762 C C B CYS E 1 134 ? 122.531 17.556 26.736 0.50 42.99 131 CYS E C 1
ATOM 7763 O O A CYS E 1 134 ? 122.852 18.725 27.355 0.50 43.15 131 CYS E O 1
ATOM 7764 O O B CYS E 1 134 ? 122.116 18.698 26.932 0.50 42.67 131 CYS E O 1
ATOM 7769 N N . VAL E 1 135 ? 123.355 17.214 25.752 1.00 43.16 132 VAL E N 1
ATOM 7770 C CA . VAL E 1 135 ? 123.891 18.155 24.789 1.00 44.04 132 VAL E CA 1
ATOM 7771 C C . VAL E 1 135 ? 123.683 17.558 23.398 1.00 45.13 132 VAL E C 1
ATOM 7772 O O . VAL E 1 135 ? 123.983 16.392 23.141 1.00 45.96 132 VAL E O 1
ATOM 7776 N N . TRP E 1 136 ? 123.129 18.378 22.525 1.00 46.07 133 TRP E N 1
ATOM 7777 C CA . TRP E 1 136 ? 122.860 18.048 21.139 1.00 47.05 133 TRP E CA 1
ATOM 7778 C C . TRP E 1 136 ? 124.135 18.352 20.361 1.00 47.66 133 TRP E C 1
ATOM 7779 O O . TRP E 1 136 ? 124.514 19.510 20.179 1.00 48.47 133 TRP E O 1
ATOM 7790 N N . LYS E 1 137 ? 124.809 17.307 19.906 1.00 48.02 134 LYS E N 1
ATOM 7791 C CA . LYS E 1 137 ? 126.033 17.513 19.173 1.00 48.25 134 LYS E CA 1
ATOM 7792 C C . LYS E 1 137 ? 125.850 17.529 17.655 1.00 48.74 134 LYS E C 1
ATOM 7793 O O . LYS E 1 137 ? 125.055 16.738 17.071 1.00 48.57 134 LYS E O 1
ATOM 7799 N N A SER E 1 138 ? 126.542 18.487 17.053 0.50 48.96 135 SER E N 1
ATOM 7800 N N B SER E 1 138 ? 126.590 18.412 16.984 0.50 48.47 135 SER E N 1
ATOM 7801 C CA A SER E 1 138 ? 126.700 18.560 15.619 0.50 49.42 135 SER E CA 1
ATOM 7802 C CA B SER E 1 138 ? 126.706 18.344 15.517 0.50 48.35 135 SER E CA 1
ATOM 7803 C C A SER E 1 138 ? 128.199 18.663 15.326 0.50 48.63 135 SER E C 1
ATOM 7804 C C B SER E 1 138 ? 128.149 18.258 15.033 0.50 48.11 135 SER E C 1
ATOM 7805 O O A SER E 1 138 ? 129.038 18.252 16.134 0.50 49.63 135 SER E O 1
ATOM 7806 O O B SER E 1 138 ? 128.895 17.348 15.419 0.50 48.86 135 SER E O 1
ATOM 7811 N N . GLY E 1 139 ? 128.532 19.193 14.168 1.00 48.02 136 GLY E N 1
ATOM 7812 C CA . GLY E 1 139 ? 129.894 19.237 13.673 1.00 45.69 136 GLY E CA 1
ATOM 7813 C C . GLY E 1 139 ? 130.132 18.272 12.538 1.00 44.29 136 GLY E C 1
ATOM 7814 O O . GLY E 1 139 ? 129.343 17.348 12.292 1.00 42.62 136 GLY E O 1
ATOM 7815 N N . GLY E 1 140 ? 131.275 18.472 11.890 1.00 43.95 137 GLY E N 1
ATOM 7816 C CA . GLY E 1 140 ? 131.721 17.666 10.769 1.00 44.06 137 GLY E CA 1
ATOM 7817 C C . GLY E 1 140 ? 131.619 16.159 10.904 1.00 43.22 137 GLY E C 1
ATOM 7818 O O . GLY E 1 140 ? 131.409 15.478 9.911 1.00 43.23 137 GLY E O 1
ATOM 7819 N N . LEU E 1 141 ? 131.771 15.634 12.113 1.00 42.59 138 LEU E N 1
ATOM 7820 C CA . LEU E 1 141 ? 131.736 14.173 12.299 1.00 42.74 138 LEU E CA 1
ATOM 7821 C C . LEU E 1 141 ? 130.465 13.564 11.670 1.00 42.22 138 LEU E C 1
ATOM 7822 O O . LEU E 1 141 ? 130.527 12.540 10.968 1.00 41.67 138 LEU E O 1
ATOM 7827 N N . ASN E 1 142 ? 129.342 14.235 11.915 1.00 41.38 139 ASN E N 1
ATOM 7828 C CA . ASN E 1 142 ? 128.015 13.766 11.546 1.00 40.89 139 ASN E CA 1
ATOM 7829 C C . ASN E 1 142 ? 127.768 13.754 10.047 1.00 41.08 139 ASN E C 1
ATOM 7830 O O . ASN E 1 142 ? 126.796 13.147 9.575 1.00 41.35 139 ASN E O 1
ATOM 7835 N N . TYR E 1 143 ? 128.623 14.465 9.311 1.00 41.39 140 TYR E N 1
ATOM 7836 C CA . TYR E 1 143 ? 128.593 14.505 7.840 1.00 42.20 140 TYR E CA 1
ATOM 7837 C C . TYR E 1 143 ? 129.682 13.669 7.191 1.00 42.53 140 TYR E C 1
ATOM 7838 O O . TYR E 1 143 ? 129.757 13.606 5.969 1.00 42.46 140 TYR E O 1
ATOM 7847 N N . ASN E 1 144 ? 130.526 13.043 8.008 1.00 43.22 141 ASN E N 1
ATOM 7848 C CA . ASN E 1 144 ? 131.652 12.254 7.524 1.00 44.13 141 ASN E CA 1
ATOM 7849 C C . ASN E 1 144 ? 131.207 10.868 7.029 1.00 44.40 141 ASN E C 1
ATOM 7850 O O . ASN E 1 144 ? 130.674 10.082 7.800 1.00 44.82 141 ASN E O 1
ATOM 7855 N N . PRO E 1 145 ? 131.406 10.573 5.727 1.00 44.35 142 PRO E N 1
ATOM 7856 C CA . PRO E 1 145 ? 130.948 9.286 5.221 1.00 44.86 142 PRO E CA 1
ATOM 7857 C C . PRO E 1 145 ? 131.579 8.027 5.857 1.00 45.28 142 PRO E C 1
ATOM 7858 O O . PRO E 1 145 ? 130.959 6.975 5.828 1.00 45.06 142 PRO E O 1
ATOM 7862 N N . LEU E 1 146 ? 132.787 8.136 6.414 1.00 45.90 143 LEU E N 1
ATOM 7863 C CA . LEU E 1 146 ? 133.400 7.022 7.132 1.00 46.41 143 LEU E CA 1
ATOM 7864 C C . LEU E 1 146 ? 132.673 6.781 8.450 1.00 46.18 143 LEU E C 1
ATOM 7865 O O . LEU E 1 146 ? 132.533 5.650 8.886 1.00 46.59 143 LEU E O 1
ATOM 7870 N N . PHE E 1 147 ? 132.170 7.845 9.057 1.00 46.36 144 PHE E N 1
ATOM 7871 C CA . PHE E 1 147 ? 131.417 7.720 10.292 1.00 46.13 144 PHE E CA 1
ATOM 7872 C C . PHE E 1 147 ? 130.061 7.097 10.035 1.00 46.19 144 PHE E C 1
ATOM 7873 O O . PHE E 1 147 ? 129.677 6.162 10.716 1.00 46.82 144 PHE E O 1
ATOM 7881 N N . ILE E 1 148 ? 129.349 7.632 9.049 1.00 46.51 145 ILE E N 1
ATOM 7882 C CA . ILE E 1 148 ? 128.004 7.191 8.681 1.00 46.10 145 ILE E CA 1
ATOM 7883 C C . ILE E 1 148 ? 128.017 5.676 8.413 1.00 46.48 145 ILE E C 1
ATOM 7884 O O . ILE E 1 148 ? 127.239 4.948 9.029 1.00 46.18 145 ILE E O 1
ATOM 7889 N N A GLU E 1 149 ? 128.913 5.259 7.511 0.50 46.47 146 GLU E N 1
ATOM 7890 N N B GLU E 1 149 ? 128.897 5.202 7.524 0.50 46.61 146 GLU E N 1
ATOM 7891 C CA A GLU E 1 149 ? 129.221 3.859 7.181 0.50 46.92 146 GLU E CA 1
ATOM 7892 C CA B GLU E 1 149 ? 129.037 3.753 7.273 0.50 47.07 146 GLU E CA 1
ATOM 7893 C C A GLU E 1 149 ? 129.566 3.020 8.414 0.50 46.54 146 GLU E C 1
ATOM 7894 C C B GLU E 1 149 ? 129.483 3.000 8.518 0.50 46.70 146 GLU E C 1
ATOM 7895 O O A GLU E 1 149 ? 129.063 1.908 8.574 0.50 47.00 146 GLU E O 1
ATOM 7896 O O B GLU E 1 149 ? 128.969 1.915 8.793 0.50 47.18 146 GLU E O 1
ATOM 7907 N N . GLY E 1 150 ? 130.434 3.568 9.264 1.00 46.40 147 GLY E N 1
ATOM 7908 C CA . GLY E 1 150 ? 130.923 2.933 10.489 1.00 46.19 147 GLY E CA 1
ATOM 7909 C C . GLY E 1 150 ? 129.881 2.639 11.562 1.00 46.19 147 GLY E C 1
ATOM 7910 O O . GLY E 1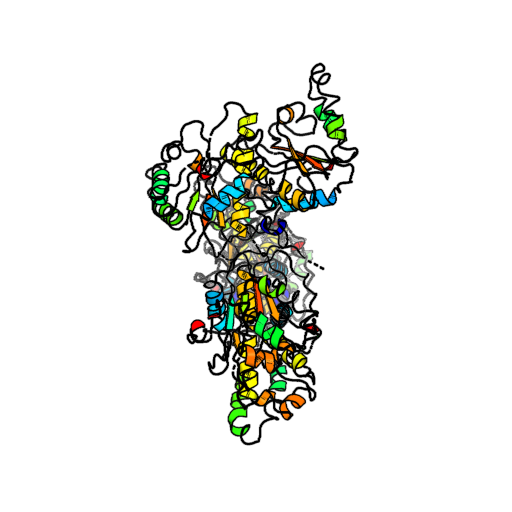 150 ? 130.047 1.720 12.354 1.00 45.90 147 GLY E O 1
ATOM 7911 N N . ILE E 1 151 ? 128.805 3.415 11.609 1.00 46.40 148 ILE E N 1
ATOM 7912 C CA . ILE E 1 151 ? 127.713 3.098 12.525 1.00 46.56 148 ILE E CA 1
ATOM 7913 C C . ILE E 1 151 ? 126.551 2.362 11.841 1.00 47.45 148 ILE E C 1
ATOM 7914 O O . ILE E 1 151 ? 125.468 2.229 12.410 1.00 47.75 148 ILE E O 1
ATOM 7919 N N . GLY E 1 152 ? 126.787 1.884 10.621 1.00 47.90 149 GLY E N 1
ATOM 7920 C CA . GLY E 1 152 ? 125.812 1.070 9.907 1.00 49.11 149 GLY E CA 1
ATOM 7921 C C . GLY E 1 152 ? 124.679 1.858 9.273 1.00 50.17 149 GLY E C 1
ATOM 7922 O O . GLY E 1 152 ? 123.578 1.339 9.085 1.00 49.63 149 GLY E O 1
ATOM 7923 N N . LEU E 1 153 ? 124.947 3.119 8.946 1.00 51.04 150 LEU E N 1
ATOM 7924 C CA . LEU E 1 153 ? 123.982 3.921 8.207 1.00 52.20 150 LEU E CA 1
ATOM 7925 C C . LEU E 1 153 ? 124.270 3.820 6.721 1.00 53.07 150 LEU E C 1
ATOM 7926 O O . LEU E 1 153 ? 125.435 3.693 6.314 1.00 53.72 150 LEU E O 1
ATOM 7931 N N . THR E 1 154 ? 123.213 3.850 5.911 1.00 53.91 151 THR E N 1
ATOM 7932 C CA . THR E 1 154 ? 123.388 3.812 4.458 1.00 54.50 151 THR E CA 1
ATOM 7933 C C . THR E 1 154 ? 123.619 5.226 3.949 1.00 53.65 151 THR E C 1
ATOM 7934 O O . THR E 1 154 ? 123.407 6.198 4.674 1.00 53.82 151 THR E O 1
ATOM 7938 N N A ARG E 1 155 ? 124.086 5.334 2.708 0.50 53.50 152 ARG E N 1
ATOM 7939 N N B ARG E 1 155 ? 124.031 5.343 2.696 0.50 53.43 152 ARG E N 1
ATOM 7940 C CA A ARG E 1 155 ? 124.151 6.625 2.025 0.50 53.33 152 ARG E CA 1
ATOM 7941 C CA B ARG E 1 155 ? 124.204 6.648 2.064 0.50 53.13 152 ARG E CA 1
ATOM 7942 C C A ARG E 1 155 ? 122.736 7.183 1.890 0.50 52.69 152 ARG E C 1
ATOM 7943 C C B ARG E 1 155 ? 122.832 7.236 1.689 0.50 52.58 152 ARG E C 1
ATOM 7944 O O A ARG E 1 155 ? 121.788 6.445 1.640 0.50 52.74 152 ARG E O 1
ATOM 7945 O O B ARG E 1 155 ? 122.013 6.563 1.071 0.50 52.55 152 ARG E O 1
ATOM 7960 N N . GLY E 1 156 ? 122.589 8.484 2.081 1.00 52.29 153 GLY E N 1
ATOM 7961 C CA . GLY E 1 156 ? 121.252 9.073 2.038 1.00 51.57 153 GLY E CA 1
ATOM 7962 C C . GLY E 1 156 ? 120.546 9.065 3.391 1.00 50.56 153 GLY E C 1
ATOM 7963 O O . GLY E 1 156 ? 119.451 9.583 3.511 1.00 51.41 153 GLY E O 1
ATOM 7964 N N . GLN E 1 157 ? 121.148 8.468 4.413 1.00 49.10 154 GLN E N 1
ATOM 7965 C CA . GLN E 1 157 ? 120.697 8.713 5.787 1.00 47.86 154 GLN E CA 1
ATOM 7966 C C . GLN E 1 157 ? 121.478 9.897 6.378 1.00 47.12 154 GLN E C 1
ATOM 7967 O O . GLN E 1 157 ? 122.709 9.908 6.391 1.00 48.00 154 GLN E O 1
ATOM 7973 N N A ARG E 1 158 ? 120.742 10.912 6.814 0.50 46.86 155 ARG E N 1
ATOM 7974 N N B ARG E 1 158 ? 120.749 10.918 6.816 0.50 46.25 155 ARG E N 1
ATOM 7975 C CA A ARG E 1 158 ? 121.323 12.109 7.392 0.50 46.02 155 ARG E CA 1
ATOM 7976 C CA B ARG E 1 158 ? 121.344 12.123 7.373 0.50 44.83 155 ARG E CA 1
ATOM 7977 C C A ARG E 1 158 ? 121.313 12.001 8.918 0.50 45.48 155 ARG E C 1
ATOM 7978 C C B ARG E 1 158 ? 121.307 12.048 8.906 0.50 44.81 155 ARG E C 1
ATOM 7979 O O A ARG E 1 158 ? 120.288 11.655 9.516 0.50 44.31 155 ARG E O 1
ATOM 7980 O O B ARG E 1 158 ? 120.263 11.748 9.497 0.50 43.71 155 ARG E O 1
ATOM 7995 N N . ILE E 1 159 ? 122.461 12.285 9.535 1.00 44.81 156 ILE E N 1
ATOM 7996 C CA . ILE E 1 159 ? 122.533 12.419 10.987 1.00 44.45 156 ILE E CA 1
ATOM 7997 C C . ILE E 1 159 ? 122.193 13.875 11.297 1.00 43.99 156 ILE E C 1
ATOM 7998 O O . ILE E 1 159 ? 122.908 14.780 10.850 1.00 44.27 156 ILE E O 1
ATOM 8003 N N . VAL E 1 160 ? 121.062 14.062 11.997 1.00 43.51 157 VAL E N 1
ATOM 8004 C CA . VAL E 1 160 ? 120.518 15.365 12.488 1.00 42.34 157 VAL E CA 1
ATOM 8005 C C . VAL E 1 160 ? 121.172 15.801 13.827 1.00 42.28 157 VAL E C 1
ATOM 8006 O O . VAL E 1 160 ? 121.261 16.986 14.152 1.00 43.10 157 VAL E O 1
ATOM 8010 N N . GLY E 1 161 ? 121.648 14.838 14.596 1.00 42.04 158 GLY E N 1
ATOM 8011 C CA . GLY E 1 161 ? 122.421 15.141 15.784 1.00 41.46 158 GLY E CA 1
ATOM 8012 C C . GLY E 1 161 ? 122.821 13.897 16.554 1.00 41.73 158 GLY E C 1
ATOM 8013 O O . GLY E 1 161 ? 122.280 12.788 16.325 1.00 42.13 158 GLY E O 1
ATOM 8014 N N . ILE E 1 162 ? 123.806 14.070 17.430 1.00 41.25 159 ILE E N 1
ATOM 8015 C CA . ILE E 1 162 ? 124.121 13.064 18.451 1.00 41.11 159 ILE E CA 1
ATOM 8016 C C . ILE E 1 162 ? 123.838 13.662 19.836 1.00 41.54 159 ILE E C 1
ATOM 8017 O O . ILE E 1 162 ? 124.465 14.656 20.237 1.00 40.68 159 ILE E O 1
ATOM 8022 N N . LEU E 1 163 ? 122.865 13.092 20.547 1.00 41.90 160 LEU E N 1
ATOM 8023 C CA . LEU E 1 163 ? 122.605 13.533 21.929 1.00 42.40 160 LEU E CA 1
ATOM 8024 C C . LEU E 1 163 ? 123.531 12.835 22.903 1.00 42.43 160 LEU E C 1
ATOM 8025 O O . LEU E 1 163 ? 123.588 11.592 22.952 1.00 42.16 160 LEU E O 1
ATOM 8030 N N . HIS E 1 164 ? 124.282 13.626 23.663 1.00 43.25 161 HIS E N 1
ATOM 8031 C CA . HIS E 1 164 ? 125.078 13.058 24.774 1.00 44.03 161 HIS E CA 1
ATOM 8032 C C . HIS E 1 164 ? 124.312 13.316 26.083 1.00 45.10 161 HIS E C 1
ATOM 8033 O O . HIS E 1 164 ? 124.038 14.468 26.444 1.00 44.87 161 HIS E O 1
ATOM 8040 N N . ILE E 1 165 ? 123.962 12.219 26.758 1.00 46.22 162 ILE E N 1
ATOM 8041 C CA . ILE E 1 165 ? 122.996 12.188 27.863 1.00 46.90 162 ILE E CA 1
ATOM 8042 C C . ILE E 1 165 ? 123.578 11.665 29.194 1.00 46.58 162 ILE E C 1
ATOM 8043 O O . ILE E 1 165 ? 124.353 10.722 29.217 1.00 47.18 162 ILE E O 1
ATOM 8048 N N . GLY E 1 166 ? 123.180 12.282 30.296 1.00 46.29 163 GLY E N 1
ATOM 8049 C CA . GLY E 1 166 ? 123.497 11.781 31.638 1.00 46.01 163 GLY E CA 1
ATOM 8050 C C . GLY E 1 166 ? 122.992 12.691 32.748 1.00 45.40 163 GLY E C 1
ATOM 8051 O O . GLY E 1 166 ? 122.494 13.780 32.482 1.00 45.60 163 GLY E O 1
ATOM 8052 N N . TYR E 1 167 ? 123.101 12.241 33.995 1.00 45.32 164 TYR E N 1
ATOM 8053 C CA . TYR E 1 167 ? 122.857 13.115 35.145 1.00 44.90 164 TYR E CA 1
ATOM 8054 C C . TYR E 1 167 ? 124.098 13.964 35.375 1.00 45.54 164 TYR E C 1
ATOM 8055 O O . TYR E 1 167 ? 125.194 13.609 34.935 1.00 45.49 164 TYR E O 1
ATOM 8064 N N . PHE E 1 168 ? 123.926 15.078 36.072 1.00 46.00 165 PHE E N 1
ATOM 8065 C CA . PHE E 1 168 ? 124.946 16.115 36.151 1.00 46.41 165 PHE E CA 1
ATOM 8066 C C . PHE E 1 168 ? 124.824 16.788 37.507 1.00 47.70 165 PHE E C 1
ATOM 8067 O O . PHE E 1 168 ? 123.763 16.730 38.135 1.00 48.17 165 PHE E O 1
ATOM 8075 N N . ASP E 1 169 ? 125.894 17.412 37.989 1.00 49.11 166 ASP E N 1
ATOM 8076 C CA . ASP E 1 169 ? 125.740 18.273 39.163 1.00 50.63 166 ASP E CA 1
ATOM 8077 C C . ASP E 1 169 ? 126.141 19.712 38.903 1.00 51.08 166 ASP E C 1
ATOM 8078 O O . ASP E 1 169 ? 126.161 20.537 39.818 1.00 51.27 166 ASP E O 1
ATOM 8083 N N A LYS E 1 170 ? 126.472 20.009 37.652 0.50 51.52 167 LYS E N 1
ATOM 8084 N N B LYS E 1 170 ? 126.428 19.998 37.637 0.50 51.49 167 LYS E N 1
ATOM 8085 C CA A LYS E 1 170 ? 126.787 21.371 37.233 0.50 51.98 167 LYS E CA 1
ATOM 8086 C CA B LYS E 1 170 ? 126.853 21.314 37.185 0.50 51.94 167 LYS E CA 1
ATOM 8087 C C A LYS E 1 170 ? 126.574 21.556 35.739 0.50 52.08 167 LYS E C 1
ATOM 8088 C C B LYS E 1 170 ? 126.409 21.535 35.749 0.50 52.03 167 LYS E C 1
ATOM 8089 O O A LYS E 1 170 ? 126.630 20.599 34.963 0.50 51.95 167 LYS E O 1
ATOM 8090 O O B LYS E 1 170 ? 126.158 20.576 35.015 0.50 51.90 167 LYS E O 1
ATOM 8101 N N . ALA E 1 171 ? 126.321 22.802 35.354 1.00 52.25 168 ALA E N 1
ATOM 8102 C CA . ALA E 1 171 ? 126.030 23.159 33.972 1.00 52.98 168 ALA E CA 1
ATOM 8103 C C . ALA E 1 171 ? 126.385 24.629 33.770 1.00 53.61 168 ALA E C 1
ATOM 8104 O O . ALA E 1 171 ? 126.420 25.384 34.747 1.00 52.96 168 ALA E O 1
ATOM 8106 N N . PRO E 1 172 ? 126.662 25.037 32.508 1.00 54.56 169 PRO E N 1
ATOM 8107 C CA . PRO E 1 172 ? 126.937 26.441 32.193 1.00 55.48 169 PRO E CA 1
ATOM 8108 C C . PRO E 1 172 ? 125.782 27.329 32.621 1.00 56.31 169 PRO E C 1
ATOM 8109 O O . PRO E 1 172 ? 124.625 26.902 32.553 1.00 56.64 169 PRO E O 1
ATOM 8113 N N . GLU E 1 173 ? 126.089 28.543 33.072 1.00 57.21 170 GLU E N 1
ATOM 8114 C CA . GLU E 1 173 ? 125.054 29.527 33.362 1.00 58.14 170 GLU E CA 1
ATOM 8115 C C . GLU E 1 173 ? 124.184 29.747 32.134 1.00 57.93 170 GLU E C 1
ATOM 8116 O O . GLU E 1 173 ? 124.654 29.614 30.993 1.00 58.15 170 GLU E O 1
ATOM 8122 N N . GLY E 1 174 ? 122.915 30.073 32.355 1.00 57.79 171 GLY E N 1
ATOM 8123 C CA . GLY E 1 174 ? 122.080 30.529 31.247 1.00 57.45 171 GLY E CA 1
ATOM 8124 C C . GLY E 1 174 ? 122.714 31.752 30.608 1.00 56.98 171 GLY E C 1
ATOM 8125 O O . GLY E 1 174 ? 123.184 32.646 31.316 1.00 57.45 171 GLY E O 1
ATOM 8126 N N A LYS E 1 175 ? 122.738 31.777 29.278 0.50 56.65 172 LYS E N 1
ATOM 8127 N N B LYS E 1 175 ? 122.746 31.783 29.279 0.50 56.76 172 LYS E N 1
ATOM 8128 C CA A LYS E 1 175 ? 123.295 32.891 28.515 0.50 56.25 172 LYS E CA 1
ATOM 8129 C CA B LYS E 1 175 ? 123.323 32.904 28.540 0.50 56.48 172 LYS E CA 1
ATOM 8130 C C A LYS E 1 175 ? 122.139 33.782 28.087 0.50 55.86 172 LYS E C 1
ATOM 8131 C C B LYS E 1 175 ? 122.180 33.788 28.051 0.50 55.98 172 LYS E C 1
ATOM 8132 O O A LYS E 1 175 ? 121.170 33.303 27.491 0.50 55.81 172 LYS E O 1
ATOM 8133 O O B LYS E 1 175 ? 121.262 33.307 27.381 0.50 55.90 172 LYS E O 1
ATOM 8144 N N . ALA E 1 176 ? 122.232 35.073 28.398 1.00 55.46 173 ALA E N 1
ATOM 8145 C CA . ALA E 1 176 ? 121.140 36.022 28.114 1.00 54.64 173 ALA E CA 1
ATOM 8146 C C . ALA E 1 176 ? 120.731 36.109 26.627 1.00 54.27 173 ALA E C 1
ATOM 8147 O O . ALA E 1 176 ? 121.585 36.107 25.729 1.00 54.48 173 ALA E O 1
ATOM 8149 N N . ARG E 1 177 ? 119.419 36.180 26.395 1.00 53.09 174 ARG E N 1
ATOM 8150 C CA . ARG E 1 177 ? 118.827 36.158 25.062 1.00 52.26 174 ARG E CA 1
ATOM 8151 C C . ARG E 1 177 ? 118.563 37.561 24.514 1.00 51.58 174 ARG E C 1
ATOM 8152 O O . ARG E 1 177 ? 118.413 38.514 25.255 1.00 51.83 174 ARG E O 1
ATOM 8160 N N . THR E 1 178 ? 118.533 37.677 23.197 1.00 51.50 175 THR E N 1
ATOM 8161 C CA . THR E 1 178 ? 118.200 38.926 22.518 1.00 50.92 175 THR E CA 1
ATOM 8162 C C . THR E 1 178 ? 116.674 39.035 22.488 1.00 50.64 175 THR E C 1
ATOM 8163 O O . THR E 1 178 ? 115.999 38.085 22.083 1.00 50.32 175 THR E O 1
ATOM 8167 N N . PRO E 1 179 ? 116.130 40.165 22.985 1.00 50.53 176 PRO E N 1
ATOM 8168 C CA . PRO E 1 179 ? 114.685 40.395 22.966 1.00 50.36 176 PRO E CA 1
ATOM 8169 C C . PRO E 1 179 ? 114.138 40.215 21.544 1.00 50.28 176 PRO E C 1
ATOM 8170 O O . PRO E 1 179 ? 114.657 40.813 20.600 1.00 49.78 176 PRO E O 1
ATOM 8174 N N . ILE E 1 180 ? 113.115 39.377 21.400 1.00 50.52 177 ILE E N 1
ATOM 8175 C CA . ILE E 1 180 ? 112.545 39.089 20.085 1.00 50.81 177 ILE E CA 1
ATOM 8176 C C . ILE E 1 180 ? 112.113 40.354 19.332 1.00 51.75 177 ILE E C 1
ATOM 8177 O O . ILE E 1 180 ? 112.090 40.349 18.097 1.00 51.63 177 ILE E O 1
ATOM 8182 N N . THR E 1 181 ? 111.791 41.425 20.072 1.00 52.74 178 THR E N 1
ATOM 8183 C CA . THR E 1 181 ? 111.506 42.728 19.460 1.00 53.77 178 THR E CA 1
ATOM 8184 C C . THR E 1 181 ? 112.663 43.302 18.626 1.00 54.19 178 THR E C 1
ATOM 8185 O O . THR E 1 181 ? 112.434 44.103 17.716 1.00 54.45 178 THR E O 1
ATOM 8189 N N . GLU E 1 182 ? 113.888 42.878 18.917 1.00 54.71 179 GLU E N 1
ATOM 8190 C CA . GLU E 1 182 ? 115.050 43.324 18.148 1.00 55.64 179 GLU E CA 1
ATOM 8191 C C . GLU E 1 182 ? 115.322 42.426 16.945 1.00 56.33 179 GLU E C 1
ATOM 8192 O O . GLU E 1 182 ? 116.249 42.662 16.169 1.00 56.19 179 GLU E O 1
ATOM 8198 N N . LYS E 1 183 ? 114.501 41.390 16.806 1.00 57.40 180 LYS E N 1
ATOM 8199 C CA . LYS E 1 183 ? 114.678 40.377 15.780 1.00 58.51 180 LYS E CA 1
ATOM 8200 C C . LYS E 1 183 ? 113.382 40.194 15.010 1.00 59.28 180 LYS E C 1
ATOM 8201 O O . LYS E 1 183 ? 113.199 39.207 14.293 1.00 58.83 180 LYS E O 1
ATOM 8215 N N . GLU E 1 185 ? 109.693 42.225 13.002 1.00 61.29 182 GLU E N 1
ATOM 8216 C CA . GLU E 1 185 ? 108.913 43.320 12.441 1.00 61.00 182 GLU E CA 1
ATOM 8217 C C . GLU E 1 185 ? 107.441 43.013 12.744 1.00 59.78 182 GLU E C 1
ATOM 8218 O O . GLU E 1 185 ? 106.963 41.900 12.487 1.00 59.70 182 GLU E O 1
ATOM 8224 N N . ILE E 1 186 ? 106.726 43.979 13.313 1.00 58.36 183 ILE E N 1
ATOM 8225 C CA . ILE E 1 186 ? 105.279 43.832 13.469 1.00 57.42 183 ILE E CA 1
ATOM 8226 C C . ILE E 1 186 ? 104.542 44.560 12.335 1.00 56.79 183 ILE E C 1
ATOM 8227 O O . ILE E 1 186 ? 104.797 45.733 12.067 1.00 56.39 183 ILE E O 1
ATOM 8232 N N . ILE E 1 187 ? 103.654 43.844 11.654 1.00 56.46 184 ILE E N 1
ATOM 8233 C CA . ILE E 1 187 ? 102.862 44.429 10.571 1.00 56.39 184 ILE E CA 1
ATOM 8234 C C . ILE E 1 187 ? 101.387 44.449 10.960 1.00 56.63 184 ILE E C 1
ATOM 8235 O O . ILE E 1 187 ? 100.736 43.400 11.025 1.00 56.02 184 ILE E O 1
ATOM 8240 N N . GLU E 1 188 ? 100.874 45.655 11.218 1.00 57.18 185 GLU E N 1
ATOM 8241 C CA . GLU E 1 188 ? 99.513 45.832 11.714 1.00 58.12 185 GLU E CA 1
ATOM 8242 C C . GLU E 1 188 ? 98.813 47.060 11.133 1.00 57.92 185 GLU E C 1
ATOM 8243 O O . GLU E 1 188 ? 98.571 47.142 9.924 1.00 58.22 185 GLU E O 1
ATOM 8249 N N . ALA F 1 3 ? 92.861 30.340 46.246 1.00 59.59 0 ALA F N 1
ATOM 8250 C CA . ALA F 1 3 ? 93.515 30.327 44.914 1.00 59.79 0 ALA F CA 1
ATOM 8251 C C . ALA F 1 3 ? 94.484 29.154 44.825 1.00 59.80 0 ALA F C 1
ATOM 8252 O O . ALA F 1 3 ? 95.204 28.869 45.783 1.00 60.35 0 ALA F O 1
ATOM 8262 N N . THR F 1 5 ? 97.392 26.775 42.272 1.00 59.11 2 THR F N 1
ATOM 8263 C CA . THR F 1 5 ? 98.318 26.803 41.148 1.00 59.42 2 THR F CA 1
ATOM 8264 C C . THR F 1 5 ? 98.364 25.403 40.569 1.00 59.50 2 THR F C 1
ATOM 8265 O O . THR F 1 5 ? 98.383 24.424 41.302 1.00 59.42 2 THR F O 1
ATOM 8269 N N . THR F 1 6 ? 98.377 25.311 39.248 1.00 59.98 3 THR F N 1
ATOM 8270 C CA . THR F 1 6 ? 98.408 24.016 38.596 1.00 60.24 3 THR F CA 1
ATOM 8271 C C . THR F 1 6 ? 99.848 23.580 38.275 1.00 60.06 3 THR F C 1
ATOM 8272 O O . THR F 1 6 ? 100.713 24.408 37.994 1.00 60.17 3 THR F O 1
ATOM 8276 N N . TYR F 1 7 ? 100.093 22.277 38.360 1.00 59.91 4 TYR F N 1
ATOM 8277 C CA . TYR F 1 7 ? 101.415 21.708 38.172 1.00 60.09 4 TYR F CA 1
ATOM 8278 C C . TYR F 1 7 ? 101.378 20.685 37.044 1.00 60.81 4 TYR F C 1
ATOM 8279 O O . TYR F 1 7 ? 101.126 19.496 37.283 1.00 61.04 4 TYR F O 1
ATOM 8288 N N . THR F 1 8 ? 101.626 21.150 35.815 1.00 61.13 5 THR F N 1
ATOM 8289 C CA . THR F 1 8 ? 101.563 20.282 34.634 1.00 61.45 5 THR F CA 1
ATOM 8290 C C . THR F 1 8 ? 102.918 19.658 34.283 1.00 60.97 5 THR F C 1
ATOM 8291 O O . THR F 1 8 ? 103.970 20.214 34.572 1.00 61.33 5 THR F O 1
ATOM 8295 N N . SER F 1 9 ? 102.863 18.482 33.677 1.00 60.04 6 SER F N 1
ATOM 8296 C CA . SER F 1 9 ? 104.036 17.818 33.160 1.00 59.03 6 SER F CA 1
ATOM 8297 C C . SER F 1 9 ? 104.285 18.365 31.751 1.00 58.29 6 SER F C 1
ATOM 8298 O O . SER F 1 9 ? 103.360 18.421 30.943 1.00 58.63 6 SER F O 1
ATOM 8301 N N . ILE F 1 10 ? 105.511 18.803 31.460 1.00 57.15 7 ILE F N 1
ATOM 8302 C CA . ILE F 1 10 ? 105.871 19.233 30.102 1.00 56.46 7 ILE F CA 1
ATOM 8303 C C . ILE F 1 10 ? 105.502 18.118 29.118 1.00 55.31 7 ILE F C 1
ATOM 8304 O O . ILE F 1 10 ? 105.110 18.378 27.982 1.00 54.90 7 ILE F O 1
ATOM 8309 N N . ALA F 1 11 ? 105.628 16.880 29.599 1.00 53.98 8 ALA F N 1
ATOM 8310 C CA . ALA F 1 11 ? 105.264 15.682 28.867 1.00 52.51 8 ALA F CA 1
ATOM 8311 C C . ALA F 1 11 ? 103.805 15.737 28.407 1.00 51.70 8 ALA F C 1
ATOM 8312 O O . ALA F 1 11 ? 103.493 15.388 27.270 1.00 51.01 8 ALA F O 1
ATOM 8314 N N . ASN F 1 12 ? 102.922 16.204 29.296 1.00 50.61 9 ASN F N 1
ATOM 8315 C CA . ASN F 1 12 ? 101.508 16.383 28.977 1.00 49.46 9 ASN F CA 1
ATOM 8316 C C . ASN F 1 12 ? 101.240 17.428 27.900 1.00 48.07 9 ASN F C 1
ATOM 8317 O O . ASN F 1 12 ? 100.354 17.235 27.068 1.00 47.09 9 ASN F O 1
ATOM 8322 N N . VAL F 1 13 ? 101.975 18.537 27.923 1.00 46.66 10 VAL F N 1
ATOM 8323 C CA . VAL F 1 13 ? 101.799 19.564 26.886 1.00 46.18 10 VAL F CA 1
ATOM 8324 C C . VAL F 1 13 ? 102.246 19.040 25.523 1.00 45.94 10 VAL F C 1
ATOM 8325 O O . VAL F 1 13 ? 101.559 19.241 24.514 1.00 45.97 10 VAL F O 1
ATOM 8329 N N . ILE F 1 14 ? 103.384 18.346 25.516 1.00 45.71 11 ILE F N 1
ATOM 8330 C CA . ILE F 1 14 ? 103.978 17.774 24.301 1.00 46.00 11 ILE F CA 1
ATOM 8331 C C . ILE F 1 14 ? 103.027 16.778 23.646 1.00 46.69 11 ILE F C 1
ATOM 8332 O O . ILE F 1 14 ? 102.791 16.855 22.437 1.00 47.13 11 ILE F O 1
ATOM 8337 N N A LYS F 1 15 ? 102.470 15.890 24.469 0.50 46.73 12 LYS F N 1
ATOM 8338 N N B LYS F 1 15 ? 102.438 15.880 24.438 0.50 47.17 12 LYS F N 1
ATOM 8339 C CA A LYS F 1 15 ? 101.623 14.793 24.038 0.50 46.95 12 LYS F CA 1
ATOM 8340 C CA B LYS F 1 15 ? 101.580 14.839 23.876 0.50 47.86 12 LYS F CA 1
ATOM 8341 C C A LYS F 1 15 ? 100.218 15.281 23.702 0.50 47.18 12 LYS F C 1
ATOM 8342 C C B LYS F 1 15 ? 100.164 15.315 23.527 0.50 48.09 12 LYS F C 1
ATOM 8343 O O A LYS F 1 15 ? 99.455 14.589 23.019 0.50 47.16 12 LYS F O 1
ATOM 8344 O O B LYS F 1 15 ? 99.525 14.747 22.638 0.50 48.07 12 LYS F O 1
ATOM 8355 N N A GLU F 1 16 ? 99.884 16.475 24.187 0.50 47.37 13 GLU F N 1
ATOM 8356 N N B GLU F 1 16 ? 99.679 16.350 24.212 0.50 48.42 13 GLU F N 1
ATOM 8357 C CA A GLU F 1 16 ? 98.510 16.984 24.152 0.50 47.70 13 GLU F CA 1
ATOM 8358 C CA B GLU F 1 16 ? 98.330 16.871 23.941 0.50 48.90 13 GLU F CA 1
ATOM 8359 C C A GLU F 1 16 ? 98.305 18.062 23.081 0.50 47.98 13 GLU F C 1
ATOM 8360 C C B GLU F 1 16 ? 98.296 17.987 22.881 0.50 48.70 13 GLU F C 1
ATOM 8361 O O A GLU F 1 16 ? 97.178 18.289 22.629 0.50 48.02 13 GLU F O 1
ATOM 8362 O O B GLU F 1 16 ? 97.268 18.166 22.218 0.50 48.70 13 GLU F O 1
ATOM 8373 N N . ARG F 1 17 ? 99.403 18.718 22.699 1.00 48.42 14 ARG F N 1
ATOM 8374 C CA . ARG F 1 17 ? 99.432 19.764 21.650 1.00 48.26 14 ARG F CA 1
ATOM 8375 C C . ARG F 1 17 ? 99.048 19.227 20.279 1.00 48.44 14 ARG F C 1
ATOM 8376 O O . ARG F 1 17 ? 99.601 18.225 19.822 1.00 48.56 14 ARG F O 1
ATOM 8384 N N . ARG F 1 18 ? 98.104 19.905 19.626 1.00 48.38 15 ARG F N 1
ATOM 8385 C CA . ARG F 1 18 ? 97.697 19.560 18.266 1.00 47.86 15 ARG F CA 1
ATOM 8386 C C . ARG F 1 18 ? 97.944 20.737 17.347 1.00 47.95 15 ARG F C 1
ATOM 8387 O O . ARG F 1 18 ? 97.892 21.893 17.795 1.00 47.28 15 ARG F O 1
ATOM 8395 N N . SER F 1 19 ? 98.202 20.440 16.068 1.00 47.73 16 SER F N 1
ATOM 8396 C CA . SER F 1 19 ? 98.135 21.463 15.020 1.00 48.40 16 SER F CA 1
ATOM 8397 C C . SER F 1 19 ? 96.683 21.877 14.852 1.00 48.41 16 SER F C 1
ATOM 8398 O O . SER F 1 19 ? 95.801 21.029 14.703 1.00 48.02 16 SER F O 1
ATOM 8401 N N . VAL F 1 20 ? 96.442 23.181 14.901 1.00 48.92 17 VAL F N 1
ATOM 8402 C CA . VAL F 1 20 ? 95.080 23.724 14.861 1.00 49.74 17 VAL F CA 1
ATOM 8403 C C . VAL F 1 20 ? 94.973 24.660 13.662 1.00 50.55 17 VAL F C 1
ATOM 8404 O O . VAL F 1 20 ? 95.754 25.598 13.547 1.00 50.17 17 VAL F O 1
ATOM 8408 N N . ARG F 1 21 ? 94.012 24.384 12.775 1.00 52.11 18 ARG F N 1
ATOM 8409 C CA . ARG F 1 21 ? 93.874 25.093 11.489 1.00 53.50 18 ARG F CA 1
ATOM 8410 C C . ARG F 1 21 ? 92.660 26.036 11.384 1.00 54.31 18 ARG F C 1
ATOM 8411 O O . ARG F 1 21 ? 92.671 26.983 10.589 1.00 54.39 18 ARG F O 1
ATOM 8419 N N . THR F 1 22 ? 91.626 25.770 12.180 1.00 55.44 19 THR F N 1
ATOM 8420 C CA . THR F 1 22 ? 90.439 26.629 12.250 1.00 56.61 19 THR F CA 1
ATOM 8421 C C . THR F 1 22 ? 90.367 27.246 13.644 1.00 57.02 19 THR F C 1
ATOM 8422 O O . THR F 1 22 ? 90.498 26.542 14.651 1.00 57.28 19 THR F O 1
ATOM 8426 N N . PHE F 1 23 ? 90.158 28.558 13.693 1.00 57.38 20 PHE F N 1
ATOM 8427 C CA . PHE F 1 23 ? 90.239 29.310 14.945 1.00 57.82 20 PHE F CA 1
ATOM 8428 C C . PHE F 1 23 ? 88.943 30.065 15.284 1.00 57.82 20 PHE F C 1
ATOM 8429 O O . PHE F 1 23 ? 88.187 30.451 14.389 1.00 57.71 20 PHE F O 1
ATOM 8437 N N . THR F 1 24 ? 88.717 30.286 16.579 1.00 57.86 21 THR F N 1
ATOM 8438 C CA . THR F 1 24 ? 87.587 31.087 17.056 1.00 58.11 21 THR F CA 1
ATOM 8439 C C . THR F 1 24 ? 87.781 32.601 16.880 1.00 58.30 21 THR F C 1
ATOM 8440 O O . THR F 1 24 ? 88.851 33.067 16.484 1.00 58.23 21 THR F O 1
ATOM 8444 N N A ASP F 1 25 ? 86.738 33.364 17.188 0.50 58.56 22 ASP F N 1
ATOM 8445 N N B ASP F 1 25 ? 86.718 33.336 17.205 0.50 58.63 22 ASP F N 1
ATOM 8446 C CA A ASP F 1 25 ? 86.715 34.804 16.937 0.50 58.72 22 ASP F CA 1
ATOM 8447 C CA B ASP F 1 25 ? 86.604 34.785 17.020 0.50 58.85 22 ASP F CA 1
ATOM 8448 C C A ASP F 1 25 ? 87.633 35.592 17.885 0.50 58.75 22 ASP F C 1
ATOM 8449 C C B ASP F 1 25 ? 87.439 35.621 18.003 0.50 58.86 22 ASP F C 1
ATOM 8450 O O A ASP F 1 25 ? 87.960 36.750 17.615 0.50 58.84 22 ASP F O 1
ATOM 8451 O O B ASP F 1 25 ? 87.522 36.847 17.869 0.50 58.94 22 ASP F O 1
ATOM 8460 N N . LYS F 1 26 ? 88.049 34.952 18.979 1.00 58.79 23 LYS F N 1
ATOM 8461 C CA . LYS F 1 26 ? 88.790 35.615 20.071 1.00 58.63 23 LYS F CA 1
ATOM 8462 C C . LYS F 1 26 ? 89.955 36.498 19.632 1.00 58.46 23 LYS F C 1
ATOM 8463 O O . LYS F 1 26 ? 90.718 36.138 18.721 1.00 58.67 23 LYS F O 1
ATOM 8469 N N . ALA F 1 27 ? 90.100 37.639 20.301 1.00 57.93 24 ALA F N 1
ATOM 8470 C CA . ALA F 1 27 ? 91.227 38.528 20.053 1.00 57.34 24 ALA F CA 1
ATOM 8471 C C . ALA F 1 27 ? 92.471 37.913 20.655 1.00 56.93 24 ALA F C 1
ATOM 8472 O O . ALA F 1 27 ? 92.467 37.480 21.812 1.00 56.66 24 ALA F O 1
ATOM 8474 N N . VAL F 1 28 ? 93.523 37.844 19.845 1.00 56.21 25 VAL F N 1
ATOM 8475 C CA . VAL F 1 28 ? 94.835 37.450 20.321 1.00 55.53 25 VAL F CA 1
ATOM 8476 C C . VAL F 1 28 ? 95.669 38.718 20.546 1.00 55.29 25 VAL F C 1
ATOM 8477 O O . VAL F 1 28 ? 95.975 39.462 19.597 1.00 55.33 25 VAL F O 1
ATOM 8481 N N A GLU F 1 29 ? 96.033 38.956 21.804 0.50 54.89 26 GLU F N 1
ATOM 8482 N N B GLU F 1 29 ? 96.014 38.980 21.806 0.50 55.01 26 GLU F N 1
ATOM 8483 C CA A GLU F 1 29 ? 96.828 40.126 22.154 0.50 54.46 26 GLU F CA 1
ATOM 8484 C CA B GLU F 1 29 ? 96.794 40.173 22.119 0.50 54.73 26 GLU F CA 1
ATOM 8485 C C A GLU F 1 29 ? 98.254 40.015 21.620 0.50 53.94 26 GLU F C 1
ATOM 8486 C C B GLU F 1 29 ? 98.247 40.039 21.656 0.50 54.08 26 GLU F C 1
ATOM 8487 O O A GLU F 1 29 ? 98.872 38.954 21.694 0.50 53.74 26 GLU F O 1
ATOM 8488 O O B GLU F 1 29 ? 98.867 38.985 21.797 0.50 53.87 26 GLU F O 1
ATOM 8499 N N . LYS F 1 30 ? 98.746 41.126 21.075 1.00 53.78 27 LYS F N 1
ATOM 8500 C CA . LYS F 1 30 ? 100.096 41.240 20.541 1.00 53.10 27 LYS F CA 1
ATOM 8501 C C . LYS F 1 30 ? 101.172 41.004 21.596 1.00 52.56 27 LYS F C 1
ATOM 8502 O O . LYS F 1 30 ? 102.136 40.279 21.351 1.00 52.62 27 LYS F O 1
ATOM 8508 N N . ASP F 1 31 ? 100.993 41.612 22.767 1.00 51.76 28 ASP F N 1
ATOM 8509 C CA . ASP F 1 31 ? 101.919 41.463 23.886 1.00 51.33 28 ASP F CA 1
ATOM 8510 C C . ASP F 1 31 ? 102.072 40.022 24.339 1.00 50.27 28 ASP F C 1
ATOM 8511 O O . ASP F 1 31 ? 103.170 39.608 24.720 1.00 49.42 28 ASP F O 1
ATOM 8516 N N . LEU F 1 32 ? 100.968 39.273 24.308 1.00 49.13 29 LEU F N 1
ATOM 8517 C CA . LEU F 1 32 ? 101.014 37.865 24.649 1.00 48.34 29 LEU F CA 1
ATOM 8518 C C . LEU F 1 32 ? 101.937 37.146 23.684 1.00 48.29 29 LEU F C 1
ATOM 8519 O O . LEU F 1 32 ? 102.823 36.403 24.114 1.00 48.32 29 LEU F O 1
ATOM 8524 N N . LEU F 1 33 ? 101.742 37.380 22.386 1.00 48.04 30 LEU F N 1
ATOM 8525 C CA . LEU F 1 33 ? 102.591 36.747 21.369 1.00 48.23 30 LEU F CA 1
ATOM 8526 C C . LEU F 1 33 ? 104.053 37.068 21.622 1.00 48.00 30 LEU F C 1
ATOM 8527 O O . LEU F 1 33 ? 104.871 36.152 21.684 1.00 48.11 30 LEU F O 1
ATOM 8532 N N . ILE F 1 34 ? 104.367 38.353 21.793 1.00 47.97 31 ILE F N 1
ATOM 8533 C CA . ILE F 1 34 ? 105.730 38.769 22.126 1.00 48.50 31 ILE F CA 1
ATOM 8534 C C . ILE F 1 34 ? 106.244 38.040 23.373 1.00 49.00 31 ILE F C 1
ATOM 8535 O O . ILE F 1 34 ? 107.411 37.646 23.415 1.00 49.17 31 ILE F O 1
ATOM 8540 N N . GLU F 1 35 ? 105.374 37.838 24.369 1.00 49.21 32 GLU F N 1
ATOM 8541 C CA . GLU F 1 35 ? 105.763 37.143 25.602 1.00 49.71 32 GLU F CA 1
ATOM 8542 C C . GLU F 1 35 ? 106.196 35.712 25.301 1.00 48.81 32 GLU F C 1
ATOM 8543 O O . GLU F 1 35 ? 107.279 35.282 25.716 1.00 49.21 32 GLU F O 1
ATOM 8549 N N . LEU F 1 36 ? 105.363 34.986 24.564 1.00 47.70 33 LEU F N 1
ATOM 8550 C CA . LEU F 1 36 ? 105.669 33.619 24.195 1.00 47.37 33 LEU F CA 1
ATOM 8551 C C . LEU F 1 36 ? 106.921 33.532 23.306 1.00 47.21 33 LEU F C 1
ATOM 8552 O O . LEU F 1 36 ? 107.718 32.616 23.445 1.00 46.81 33 LEU F O 1
ATOM 8557 N N . LEU F 1 37 ? 107.093 34.496 22.406 1.00 47.23 34 LEU F N 1
ATOM 8558 C CA . LEU F 1 37 ? 108.246 34.490 21.520 1.00 47.18 34 LEU F CA 1
ATOM 8559 C C . LEU F 1 37 ? 109.524 34.633 22.332 1.00 47.13 34 LEU F C 1
ATOM 8560 O O . LEU F 1 37 ? 110.533 34.027 22.002 1.00 46.57 34 LEU F O 1
ATOM 8565 N N . ASN F 1 38 ? 109.462 35.430 23.396 1.00 47.31 35 ASN F N 1
ATOM 8566 C CA . ASN F 1 38 ? 110.623 35.664 24.243 1.00 47.67 35 ASN F CA 1
ATOM 8567 C C . ASN F 1 38 ? 110.963 34.455 25.074 1.00 48.01 35 ASN F C 1
ATOM 8568 O O . ASN F 1 38 ? 112.123 34.099 25.161 1.00 49.05 35 ASN F O 1
ATOM 8573 N N . ASP F 1 39 ? 109.959 33.806 25.666 1.00 48.56 36 ASP F N 1
ATOM 8574 C CA . ASP F 1 39 ? 110.177 32.511 26.322 1.00 48.82 36 ASP F CA 1
ATOM 8575 C C . ASP F 1 39 ? 110.804 31.510 25.341 1.00 48.22 36 ASP F C 1
ATOM 8576 O O . ASP F 1 39 ? 111.790 30.845 25.663 1.00 47.84 36 ASP F O 1
ATOM 8581 N N . ALA F 1 40 ? 110.259 31.454 24.122 1.00 47.85 37 ALA F N 1
ATOM 8582 C CA . ALA F 1 40 ? 110.719 30.501 23.109 1.00 46.91 37 ALA F CA 1
ATOM 8583 C C . ALA F 1 40 ? 112.186 30.655 22.705 1.00 46.54 37 ALA F C 1
ATOM 8584 O O . ALA F 1 40 ? 112.805 29.682 22.274 1.00 45.90 37 ALA F O 1
ATOM 8586 N N . THR F 1 41 ? 112.748 31.856 22.873 1.00 46.60 38 THR F N 1
ATOM 8587 C CA . THR F 1 41 ? 114.141 32.133 22.463 1.00 46.26 38 THR F CA 1
ATOM 8588 C C . THR F 1 41 ? 115.172 31.300 23.230 1.00 46.77 38 THR F C 1
ATOM 8589 O O . THR F 1 41 ? 116.308 31.149 22.784 1.00 46.77 38 THR F O 1
ATOM 8593 N N . TRP F 1 42 ? 114.765 30.760 24.379 1.00 47.34 39 TRP F N 1
ATOM 8594 C CA . TRP F 1 42 ? 115.575 29.822 25.160 1.00 47.47 39 TRP F CA 1
ATOM 8595 C C . TRP F 1 42 ? 115.652 28.453 24.471 1.00 48.06 39 TRP F C 1
ATOM 8596 O O . TRP F 1 42 ? 115.477 27.406 25.087 1.00 49.55 39 TRP F O 1
ATOM 8607 N N 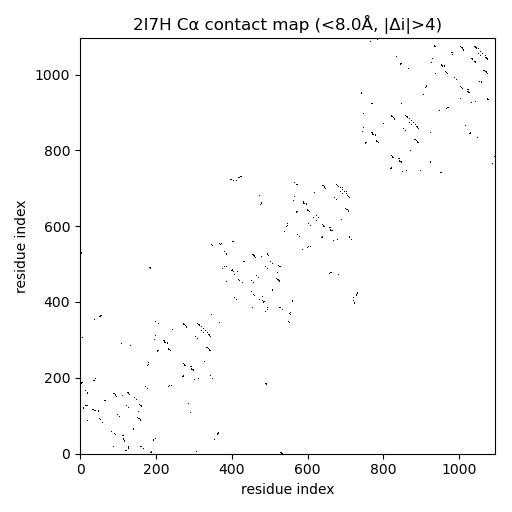. ALA F 1 43 ? 115.894 28.476 23.169 1.00 47.92 40 ALA F N 1
ATOM 8608 C CA . ALA F 1 43 ? 116.063 27.278 22.359 1.00 46.75 40 ALA F CA 1
ATOM 8609 C C . ALA F 1 43 ? 117.564 27.029 22.321 1.00 46.31 40 ALA F C 1
ATOM 8610 O O . ALA F 1 43 ? 118.328 27.985 22.302 1.00 45.67 40 ALA F O 1
ATOM 8612 N N . PRO F 1 44 ? 118.004 25.751 22.270 1.00 46.48 41 PRO F N 1
ATOM 8613 C CA . PRO F 1 44 ? 119.424 25.555 21.983 1.00 47.03 41 PRO F CA 1
ATOM 8614 C C . PRO F 1 44 ? 119.788 26.239 20.647 1.00 47.23 41 PRO F C 1
ATOM 8615 O O . PRO F 1 44 ? 118.989 26.261 19.702 1.00 47.16 41 PRO F O 1
ATOM 8619 N N . ASN F 1 45 ? 120.959 26.850 20.597 1.00 47.52 42 ASN F N 1
ATOM 8620 C CA . ASN F 1 45 ? 121.456 27.437 19.366 1.00 47.56 42 ASN F CA 1
ATOM 8621 C C . ASN F 1 45 ? 122.951 27.439 19.453 1.00 48.21 42 ASN F C 1
ATOM 8622 O O . ASN F 1 45 ? 123.532 28.082 20.351 1.00 48.42 42 ASN F O 1
ATOM 8627 N N A HIS F 1 46 ? 123.585 26.709 18.538 0.50 48.28 43 HIS F N 1
ATOM 8628 N N B HIS F 1 46 ? 123.579 26.698 18.541 0.50 48.57 43 HIS F N 1
ATOM 8629 C CA A HIS F 1 46 ? 125.027 26.540 18.596 0.50 48.52 43 HIS F CA 1
ATOM 8630 C CA B HIS F 1 46 ? 125.026 26.517 18.539 0.50 49.00 43 HIS F CA 1
ATOM 8631 C C A HIS F 1 46 ? 125.705 27.892 18.438 0.50 48.92 43 HIS F C 1
ATOM 8632 C C B HIS F 1 46 ? 125.704 27.888 18.430 0.50 49.23 43 HIS F C 1
ATOM 8633 O O A HIS F 1 46 ? 125.248 28.748 17.668 0.50 49.16 43 HIS F O 1
ATOM 8634 O O B HIS F 1 46 ? 125.240 28.758 17.681 0.50 49.42 43 HIS F O 1
ATOM 8647 N N . LYS F 1 47 ? 126.751 28.084 19.238 1.00 49.38 44 LYS F N 1
ATOM 8648 C CA . LYS F 1 47 ? 127.555 29.317 19.293 1.00 49.70 44 LYS F CA 1
ATOM 8649 C C . LYS F 1 47 ? 126.760 30.573 19.640 1.00 49.61 44 LYS F C 1
ATOM 8650 O O . LYS F 1 47 ? 127.255 31.684 19.459 1.00 48.85 44 LYS F O 1
ATOM 8656 N N . HIS F 1 48 ? 125.541 30.380 20.155 1.00 49.69 45 HIS F N 1
ATOM 8657 C CA . HIS F 1 48 ? 124.661 31.481 20.558 1.00 49.96 45 HIS F CA 1
ATOM 8658 C C . HIS F 1 48 ? 124.442 32.449 19.401 1.00 48.77 45 HIS F C 1
ATOM 8659 O O . HIS F 1 48 ? 124.476 33.670 19.590 1.00 48.85 45 HIS F O 1
ATOM 8666 N N . ARG F 1 49 ? 124.228 31.896 18.206 1.00 47.52 46 ARG F N 1
ATOM 8667 C CA . ARG F 1 49 ? 123.954 32.717 17.022 1.00 46.13 46 ARG F CA 1
ATOM 8668 C C . ARG F 1 49 ? 122.524 33.255 16.996 1.00 46.06 46 ARG F C 1
ATOM 8669 O O . ARG F 1 49 ? 122.247 34.241 16.304 1.00 46.79 46 ARG F O 1
ATOM 8677 N N . GLU F 1 50 ? 121.631 32.644 17.776 1.00 45.51 47 GLU F N 1
ATOM 8678 C CA . GLU F 1 50 ? 120.207 33.052 17.869 1.00 45.04 47 GLU F CA 1
ATOM 8679 C C . GLU F 1 50 ? 119.668 33.411 16.489 1.00 44.45 47 GLU F C 1
ATOM 8680 O O . GLU F 1 50 ? 119.257 34.557 16.241 1.00 43.68 47 GLU F O 1
ATOM 8686 N N . PRO F 1 51 ? 119.664 32.414 15.582 1.00 44.06 48 PRO F N 1
ATOM 8687 C CA . PRO F 1 51 ? 119.531 32.713 14.148 1.00 43.51 48 PRO F CA 1
ATOM 8688 C C . PRO F 1 51 ? 118.149 33.183 13.743 1.00 43.21 48 PRO F C 1
ATOM 8689 O O . PRO F 1 51 ? 117.994 33.715 12.630 1.00 43.19 48 PRO F O 1
ATOM 8693 N N . TRP F 1 52 ? 117.168 32.957 14.623 1.00 42.52 49 TRP F N 1
ATOM 8694 C CA . TRP F 1 52 ? 115.755 33.177 14.338 1.00 42.37 49 TRP F CA 1
ATOM 8695 C C . TRP F 1 52 ? 115.426 34.668 14.182 1.00 43.23 49 TRP F C 1
ATOM 8696 O O . TRP F 1 52 ? 115.961 35.529 14.882 1.00 42.35 49 TRP F O 1
ATOM 8707 N N . ASN F 1 53 ? 114.552 34.949 13.225 1.00 44.41 50 ASN F N 1
ATOM 8708 C CA . ASN F 1 53 ? 114.012 36.271 12.968 1.00 46.38 50 ASN F CA 1
ATOM 8709 C C . ASN F 1 53 ? 112.559 36.057 12.675 1.00 46.90 50 ASN F C 1
ATOM 8710 O O . ASN F 1 53 ? 112.165 34.967 12.239 1.00 46.96 50 ASN F O 1
ATOM 8715 N N A CYS F 1 54 ? 111.764 37.102 12.889 0.60 46.98 51 CYS F N 1
ATOM 8716 N N B CYS F 1 54 ? 111.770 37.103 12.856 0.40 47.67 51 CYS F N 1
ATOM 8717 C CA A CYS F 1 54 ? 110.308 37.000 12.894 0.60 47.50 51 CYS F CA 1
ATOM 8718 C CA B CYS F 1 54 ? 110.335 36.952 12.839 0.40 48.06 51 CYS F CA 1
ATOM 8719 C C A CYS F 1 54 ? 109.644 38.132 12.149 0.60 47.74 51 CYS F C 1
ATOM 8720 C C B CYS F 1 54 ? 109.632 38.121 12.171 0.40 48.12 51 CYS F C 1
ATOM 8721 O O A CYS F 1 54 ? 110.108 39.274 12.201 0.60 47.68 51 CYS F O 1
ATOM 8722 O O B CYS F 1 54 ? 110.068 39.269 12.279 0.40 48.03 51 CYS F O 1
ATOM 8727 N N . LYS F 1 55 ? 108.537 37.806 11.484 1.00 48.36 52 LYS F N 1
ATOM 8728 C CA . LYS F 1 55 ? 107.603 38.807 10.954 1.00 48.58 52 LYS F CA 1
ATOM 8729 C C . LYS F 1 55 ? 106.189 38.449 11.377 1.00 48.39 52 LYS F C 1
ATOM 8730 O O . LYS F 1 55 ? 105.670 37.382 11.037 1.00 48.04 52 LYS F O 1
ATOM 8736 N N . LEU F 1 56 ? 105.601 39.335 12.174 1.00 49.27 53 LEU F N 1
ATOM 8737 C CA . LEU F 1 56 ? 104.279 39.131 12.770 1.00 49.89 53 LEU F CA 1
ATOM 8738 C C . LEU F 1 56 ? 103.236 39.968 12.036 1.00 49.83 53 LEU F C 1
ATOM 8739 O O . LEU F 1 56 ? 103.361 41.188 11.955 1.00 49.49 53 LEU F O 1
ATOM 8744 N N . TYR F 1 57 ? 102.221 39.290 11.503 1.00 50.09 54 TYR F N 1
ATOM 8745 C CA . TYR F 1 57 ? 101.116 39.932 10.788 1.00 50.36 54 TYR F CA 1
ATOM 8746 C C . TYR F 1 57 ? 99.875 39.754 11.604 1.00 50.66 54 TYR F C 1
ATOM 8747 O O . TYR F 1 57 ? 99.494 38.634 11.956 1.00 50.12 54 TYR F O 1
ATOM 8756 N N . ILE F 1 58 ? 99.241 40.876 11.904 1.00 51.50 55 ILE F N 1
ATOM 8757 C CA . ILE F 1 58 ? 98.184 40.884 12.896 1.00 52.90 55 ILE F CA 1
ATOM 8758 C C . ILE F 1 58 ? 97.167 41.976 12.553 1.00 52.47 55 ILE F C 1
ATOM 8759 O O . ILE F 1 58 ? 97.527 43.007 11.985 1.00 52.28 55 ILE F O 1
ATOM 8764 N N . GLY F 1 59 ? 95.893 41.712 12.840 1.00 53.13 56 GLY F N 1
ATOM 8765 C CA . GLY F 1 59 ? 94.796 42.611 12.455 1.00 53.29 56 GLY F CA 1
ATOM 8766 C C . GLY F 1 59 ? 94.796 42.859 10.954 1.00 53.77 56 GLY F C 1
ATOM 8767 O O . GLY F 1 59 ? 94.879 41.903 10.156 1.00 53.21 56 GLY F O 1
ATOM 8768 N N A GLU F 1 60 ? 94.715 44.138 10.573 0.50 53.83 57 GLU F N 1
ATOM 8769 N N B GLU F 1 60 ? 94.719 44.139 10.584 0.50 53.65 57 GLU F N 1
ATOM 8770 C CA A GLU F 1 60 ? 94.708 44.556 9.161 0.50 54.08 57 GLU F CA 1
ATOM 8771 C CA B GLU F 1 60 ? 94.723 44.585 9.190 0.50 53.66 57 GLU F CA 1
ATOM 8772 C C A GLU F 1 60 ? 96.036 44.315 8.429 0.50 53.98 57 GLU F C 1
ATOM 8773 C C B GLU F 1 60 ? 96.010 44.223 8.443 0.50 53.77 57 GLU F C 1
ATOM 8774 O O A GLU F 1 60 ? 96.084 44.362 7.194 0.50 54.31 57 GLU F O 1
ATOM 8775 O O B GLU F 1 60 ? 96.007 44.085 7.216 0.50 54.06 57 GLU F O 1
ATOM 8786 N N . GLY F 1 61 ? 97.104 44.062 9.185 1.00 53.76 58 GLY F N 1
ATOM 8787 C CA . GLY F 1 61 ? 98.409 43.761 8.601 1.00 53.14 58 GLY F CA 1
ATOM 8788 C C . GLY F 1 61 ? 98.451 42.449 7.836 1.00 53.03 58 GLY F C 1
ATOM 8789 O O . GLY F 1 61 ? 99.313 42.258 6.972 1.00 52.61 58 GLY F O 1
ATOM 8790 N N . ARG F 1 62 ? 97.510 41.555 8.149 1.00 52.63 59 ARG F N 1
ATOM 8791 C CA . ARG F 1 62 ? 97.423 40.234 7.518 1.00 52.60 59 ARG F CA 1
ATOM 8792 C C . ARG F 1 62 ? 97.080 40.344 6.048 1.00 52.60 59 ARG F C 1
ATOM 8793 O O . ARG F 1 62 ? 97.274 39.397 5.287 1.00 52.76 59 ARG F O 1
ATOM 8801 N N . LYS F 1 63 ? 96.555 41.509 5.671 1.00 52.75 60 LYS F N 1
ATOM 8802 C CA . LYS F 1 63 ? 96.210 41.825 4.291 1.00 52.69 60 LYS F CA 1
ATOM 8803 C C . LYS F 1 63 ? 97.478 42.052 3.483 1.00 51.86 60 LYS F C 1
ATOM 8804 O O . LYS F 1 63 ? 97.506 41.743 2.304 1.00 51.72 60 LYS F O 1
ATOM 8810 N N . LYS F 1 64 ? 98.514 42.592 4.124 1.00 51.46 61 LYS F N 1
ATOM 8811 C CA . LYS F 1 64 ? 99.852 42.686 3.532 1.00 51.30 61 LYS F CA 1
ATOM 8812 C C . LYS F 1 64 ? 100.396 41.303 3.183 1.00 50.19 61 LYS F C 1
ATOM 8813 O O . LYS F 1 64 ? 100.928 41.105 2.092 1.00 49.54 61 LYS F O 1
ATOM 8819 N N . LEU F 1 65 ? 100.258 40.365 4.121 1.00 49.10 62 LEU F N 1
ATOM 8820 C CA . LEU F 1 65 ? 100.728 38.990 3.940 1.00 48.62 62 LEU F CA 1
ATOM 8821 C C . LEU F 1 65 ? 100.002 38.340 2.771 1.00 47.61 62 LEU F C 1
ATOM 8822 O O . LEU F 1 65 ? 100.648 37.862 1.846 1.00 47.26 62 LEU F O 1
ATOM 8827 N N . VAL F 1 66 ? 98.666 38.344 2.822 1.00 46.68 63 VAL F N 1
ATOM 8828 C CA . VAL F 1 66 ? 97.813 37.801 1.755 1.00 46.33 63 VAL F CA 1
ATOM 8829 C C . VAL F 1 66 ? 98.168 38.366 0.373 1.00 46.06 63 VAL F C 1
ATOM 8830 O O . VAL F 1 66 ? 98.255 37.616 -0.596 1.00 46.14 63 VAL F O 1
ATOM 8834 N N A ASP F 1 67 ? 98.359 39.685 0.294 0.50 45.90 64 ASP F N 1
ATOM 8835 N N B ASP F 1 67 ? 98.369 39.683 0.302 0.50 46.06 64 ASP F N 1
ATOM 8836 C CA A ASP F 1 67 ? 98.745 40.357 -0.954 0.50 45.54 64 ASP F CA 1
ATOM 8837 C CA B ASP F 1 67 ? 98.749 40.371 -0.935 0.50 45.84 64 ASP F CA 1
ATOM 8838 C C A ASP F 1 67 ? 100.049 39.807 -1.519 0.50 45.29 64 ASP F C 1
ATOM 8839 C C B ASP F 1 67 ? 100.045 39.812 -1.513 0.50 45.47 64 ASP F C 1
ATOM 8840 O O A ASP F 1 67 ? 100.172 39.618 -2.727 0.50 45.35 64 ASP F O 1
ATOM 8841 O O B ASP F 1 67 ? 100.156 39.621 -2.721 0.50 45.51 64 ASP F O 1
ATOM 8850 N N . ALA F 1 68 ? 101.017 39.555 -0.639 1.00 45.17 65 ALA F N 1
ATOM 8851 C CA . ALA F 1 68 ? 102.314 38.994 -1.038 1.00 44.57 65 ALA F CA 1
ATOM 8852 C C . ALA F 1 68 ? 102.150 37.556 -1.518 1.00 44.05 65 ALA F C 1
ATOM 8853 O O . ALA F 1 68 ? 102.742 37.159 -2.532 1.00 43.95 65 ALA F O 1
ATOM 8855 N N . VAL F 1 69 ? 101.355 36.785 -0.772 1.00 43.30 66 VAL F N 1
ATOM 8856 C CA . VAL F 1 69 ? 100.961 35.437 -1.184 1.00 42.90 66 VAL F CA 1
ATOM 8857 C C . VAL F 1 69 ? 100.358 35.415 -2.583 1.00 42.67 66 VAL F C 1
ATOM 8858 O O . VAL F 1 69 ? 100.873 34.727 -3.440 1.00 43.00 66 VAL F O 1
ATOM 8862 N N A LEU F 1 70 ? 99.277 36.172 -2.800 0.50 42.71 67 LEU F N 1
ATOM 8863 N N B LEU F 1 70 ? 99.294 36.179 -2.818 0.50 42.61 67 LEU F N 1
ATOM 8864 C CA A LEU F 1 70 ? 98.569 36.178 -4.088 0.50 42.38 67 LEU F CA 1
ATOM 8865 C CA B LEU F 1 70 ? 98.606 36.112 -4.107 0.50 42.20 67 LEU F CA 1
ATOM 8866 C C A LEU F 1 70 ? 99.473 36.528 -5.275 0.50 42.44 67 LEU F C 1
ATOM 8867 C C B LEU F 1 70 ? 99.463 36.542 -5.300 0.50 42.31 67 LEU F C 1
ATOM 8868 O O A LEU F 1 70 ? 99.355 35.928 -6.344 0.50 41.94 67 LEU F O 1
ATOM 8869 O O B LEU F 1 70 ? 99.310 36.005 -6.397 0.50 41.81 67 LEU F O 1
ATOM 8878 N N . ASN F 1 71 ? 100.376 37.486 -5.079 1.00 42.38 68 ASN F N 1
ATOM 8879 C CA . ASN F 1 71 ? 101.252 37.966 -6.155 1.00 43.73 68 ASN F CA 1
ATOM 8880 C C . ASN F 1 71 ? 102.337 36.964 -6.531 1.00 44.21 68 ASN F C 1
ATOM 8881 O O . ASN F 1 71 ? 102.938 37.048 -7.611 1.00 44.35 68 ASN F O 1
ATOM 8886 N N . SER F 1 72 ? 102.545 35.996 -5.646 1.00 44.92 69 SER F N 1
ATOM 8887 C CA . SER F 1 72 ? 103.496 34.909 -5.857 1.00 46.05 69 SER F CA 1
ATOM 8888 C C . SER F 1 72 ? 102.916 33.759 -6.690 1.00 46.30 69 SER F C 1
ATOM 8889 O O . SER F 1 72 ? 103.647 32.856 -7.094 1.00 46.23 69 SER F O 1
ATOM 8892 N N . PHE F 1 73 ? 101.610 33.815 -6.956 1.00 47.28 70 PHE F N 1
ATOM 8893 C CA . PHE F 1 73 ? 100.898 32.767 -7.673 1.00 48.15 70 PHE F CA 1
ATOM 8894 C C . PHE F 1 73 ? 100.792 33.027 -9.164 1.00 48.90 70 PHE F C 1
ATOM 8895 O O . PHE F 1 73 ? 100.816 34.170 -9.622 1.00 48.36 70 PHE F O 1
ATOM 8903 N N . THR F 1 74 ? 100.665 31.929 -9.903 1.00 50.04 71 THR F N 1
ATOM 8904 C CA . THR F 1 74 ? 100.319 31.913 -11.311 1.00 51.38 71 THR F CA 1
ATOM 8905 C C . THR F 1 74 ? 98.920 32.490 -11.411 1.00 51.76 71 THR F C 1
ATOM 8906 O O . THR F 1 74 ? 98.197 32.547 -10.409 1.00 52.68 71 THR F O 1
ATOM 8910 N N . GLU F 1 75 ? 98.541 32.962 -12.586 1.00 51.58 72 GLU F N 1
ATOM 8911 C CA . GLU F 1 75 ? 97.188 33.459 -12.765 1.00 51.96 72 GLU F CA 1
ATOM 8912 C C . GLU F 1 75 ? 96.151 32.362 -12.478 1.00 52.29 72 GLU F C 1
ATOM 8913 O O . GLU F 1 75 ? 95.061 32.637 -11.973 1.00 51.94 72 GLU F O 1
ATOM 8919 N N . GLU F 1 76 ? 96.526 31.122 -12.780 1.00 53.08 73 GLU F N 1
ATOM 8920 C CA . GLU F 1 76 ? 95.634 29.974 -12.678 1.00 54.02 73 GLU F CA 1
ATOM 8921 C C . GLU F 1 76 ? 95.569 29.471 -11.260 1.00 53.71 73 GLU F C 1
ATOM 8922 O O . GLU F 1 76 ? 94.489 29.145 -10.772 1.00 54.07 73 GLU F O 1
ATOM 8928 N N A GLU F 1 77 ? 96.711 29.411 -10.582 0.50 53.64 74 GLU F N 1
ATOM 8929 N N B GLU F 1 77 ? 96.726 29.387 -10.612 0.50 53.69 74 GLU F N 1
ATOM 8930 C CA A GLU F 1 77 ? 96.700 29.009 -9.181 0.50 53.39 74 GLU F CA 1
ATOM 8931 C CA B GLU F 1 77 ? 96.780 29.044 -9.205 0.50 53.49 74 GLU F CA 1
ATOM 8932 C C A GLU F 1 77 ? 96.132 30.104 -8.284 0.50 52.95 74 GLU F C 1
ATOM 8933 C C B GLU F 1 77 ? 96.004 30.088 -8.417 0.50 52.96 74 GLU F C 1
ATOM 8934 O O A GLU F 1 77 ? 95.562 29.812 -7.237 0.50 52.94 74 GLU F O 1
ATOM 8935 O O B GLU F 1 77 ? 95.152 29.746 -7.601 0.50 52.82 74 GLU F O 1
ATOM 8946 N N . ARG F 1 78 ? 96.276 31.358 -8.715 1.00 52.60 75 ARG F N 1
ATOM 8947 C CA . ARG F 1 78 ? 95.635 32.493 -8.053 1.00 51.65 75 ARG F CA 1
ATOM 8948 C C . ARG F 1 78 ? 94.129 32.412 -8.172 1.00 51.67 75 ARG F C 1
ATOM 8949 O O . ARG F 1 78 ? 93.423 32.681 -7.210 1.00 51.78 75 ARG F O 1
ATOM 8957 N N . ALA F 1 79 ? 93.650 32.035 -9.356 1.00 51.99 76 ALA F N 1
ATOM 8958 C CA . ALA F 1 79 ? 92.223 31.833 -9.606 1.00 52.69 76 ALA F CA 1
ATOM 8959 C C . ALA F 1 79 ? 91.665 30.727 -8.722 1.00 53.29 76 ALA F C 1
ATOM 8960 O O . ALA F 1 79 ? 90.648 30.910 -8.053 1.00 53.19 76 ALA F O 1
ATOM 8962 N N . LYS F 1 80 ? 92.359 29.593 -8.710 1.00 54.25 77 LYS F N 1
ATOM 8963 C CA . LYS F 1 80 ? 91.915 28.404 -7.999 1.00 55.40 77 LYS F CA 1
ATOM 8964 C C . LYS F 1 80 ? 92.058 28.544 -6.488 1.00 55.11 77 LYS F C 1
ATOM 8965 O O . LYS F 1 80 ? 91.179 28.127 -5.737 1.00 55.58 77 LYS F O 1
ATOM 8971 N N A ARG F 1 81 ? 93.147 29.157 -6.045 0.50 54.93 78 ARG F N 1
ATOM 8972 N N B ARG F 1 81 ? 93.158 29.152 -6.055 0.50 55.25 78 ARG F N 1
ATOM 8973 C CA A ARG F 1 81 ? 93.476 29.179 -4.626 0.50 54.63 78 ARG F CA 1
ATOM 8974 C CA B ARG F 1 81 ? 93.532 29.173 -4.643 0.50 55.25 78 ARG F CA 1
ATOM 8975 C C A ARG F 1 81 ? 93.159 30.507 -3.948 0.50 54.85 78 ARG F C 1
ATOM 8976 C C B ARG F 1 81 ? 93.413 30.535 -3.957 0.50 55.22 78 ARG F C 1
ATOM 8977 O O A ARG F 1 81 ? 92.926 30.551 -2.745 0.50 54.94 78 ARG F O 1
ATOM 8978 O O B ARG F 1 81 ? 93.559 30.628 -2.739 0.50 55.32 78 ARG F O 1
ATOM 8993 N N . GLY F 1 82 ? 93.137 31.578 -4.734 1.00 55.10 79 GLY F N 1
ATOM 8994 C CA . GLY F 1 82 ? 93.082 32.956 -4.221 1.00 55.13 79 GLY F CA 1
ATOM 8995 C C . GLY F 1 82 ? 92.117 33.344 -3.124 1.00 55.11 79 GLY F C 1
ATOM 8996 O O . GLY F 1 82 ? 92.532 33.881 -2.096 1.00 55.29 79 GLY F O 1
ATOM 8997 N N . LYS F 1 83 ? 90.833 33.101 -3.352 1.00 55.40 80 LYS F N 1
ATOM 8998 C CA . LYS F 1 83 ? 89.778 33.508 -2.424 1.00 55.65 80 LYS F CA 1
ATOM 8999 C C . LYS F 1 83 ? 89.813 32.663 -1.165 1.00 55.34 80 LYS F C 1
ATOM 9000 O O . LYS F 1 83 ? 89.730 33.205 -0.066 1.00 55.06 80 LYS F O 1
ATOM 9006 N N . ILE F 1 84 ? 89.950 31.344 -1.322 1.00 55.50 81 ILE F N 1
ATOM 9007 C CA . ILE F 1 84 ? 90.009 30.434 -0.152 1.00 55.97 81 ILE F CA 1
ATOM 9008 C C . ILE F 1 84 ? 91.146 30.760 0.811 1.00 55.34 81 ILE F C 1
ATOM 9009 O O . ILE F 1 84 ? 90.938 30.775 2.014 1.00 56.07 81 ILE F O 1
ATOM 9014 N N A LEU F 1 85 ? 92.337 31.034 0.279 0.50 55.08 82 LEU F N 1
ATOM 9015 N N B LEU F 1 85 ? 92.325 31.041 0.267 0.50 54.87 82 LEU F N 1
ATOM 9016 C CA A LEU F 1 85 ? 93.478 31.408 1.110 0.50 54.76 82 LEU F CA 1
ATOM 9017 C CA B LEU F 1 85 ? 93.469 31.415 1.069 0.50 54.36 82 LEU F CA 1
ATOM 9018 C C A LEU F 1 85 ? 93.282 32.763 1.793 0.50 54.60 82 LEU F C 1
ATOM 9019 C C B LEU F 1 85 ? 93.224 32.739 1.794 0.50 54.36 82 LEU F C 1
ATOM 9020 O O A LEU F 1 85 ? 93.571 32.907 2.989 0.50 54.75 82 LEU F O 1
ATOM 9021 O O B LEU F 1 85 ? 93.428 32.838 3.011 0.50 54.56 82 LEU F O 1
ATOM 9030 N N . SER F 1 86 ? 92.790 33.747 1.039 1.00 54.01 83 SER F N 1
ATOM 9031 C CA . SER F 1 86 ? 92.514 35.085 1.583 1.00 53.64 83 SER F CA 1
ATOM 9032 C C . SER F 1 86 ? 91.467 35.035 2.703 1.00 53.28 83 SER F C 1
ATOM 9033 O O . SER F 1 86 ? 91.618 35.692 3.731 1.00 53.05 83 SER F O 1
ATOM 9036 N N . ASP F 1 87 ? 90.404 34.262 2.475 1.00 53.21 84 ASP F N 1
ATOM 9037 C CA . ASP F 1 87 ? 89.396 33.993 3.483 1.00 52.79 84 ASP F CA 1
ATOM 9038 C C . ASP F 1 87 ? 90.092 33.413 4.713 1.00 52.23 84 ASP F C 1
ATOM 9039 O O . ASP F 1 87 ? 89.963 33.940 5.815 1.00 51.78 84 ASP F O 1
ATOM 9044 N N . ARG F 1 88 ? 90.885 32.368 4.498 1.00 51.90 85 ARG F N 1
ATOM 9045 C CA . ARG F 1 88 ? 91.533 31.647 5.587 1.00 51.13 85 ARG F CA 1
ATOM 9046 C C . ARG F 1 88 ? 92.503 32.480 6.404 1.00 50.45 85 ARG F C 1
ATOM 9047 O O . ARG F 1 88 ? 92.392 32.517 7.615 1.00 50.59 85 ARG F O 1
ATOM 9055 N N . PHE F 1 89 ? 93.428 33.170 5.744 1.00 50.00 86 PHE F N 1
ATOM 9056 C CA . PHE F 1 89 ? 94.403 34.027 6.423 1.00 49.01 86 PHE F CA 1
ATOM 9057 C C . PHE F 1 89 ? 93.697 35.127 7.187 1.00 49.56 86 PHE F C 1
ATOM 9058 O O . PHE F 1 89 ? 94.053 35.447 8.315 1.00 49.20 86 PHE F O 1
ATOM 9066 N N . LEU F 1 90 ? 92.679 35.708 6.570 1.00 50.51 87 LEU F N 1
ATOM 9067 C CA . LEU F 1 90 ? 91.943 36.783 7.209 1.00 51.11 87 LEU F CA 1
ATOM 9068 C C . LEU F 1 90 ? 90.991 36.298 8.320 1.00 51.21 87 LEU F C 1
ATOM 9069 O O . LEU F 1 90 ? 90.513 37.103 9.126 1.00 50.69 87 LEU F O 1
ATOM 9074 N N . SER F 1 91 ? 90.753 34.980 8.350 1.00 51.23 88 SER F N 1
ATOM 9075 C CA . SER F 1 91 ? 90.007 34.297 9.420 1.00 51.13 88 SER F CA 1
ATOM 9076 C C . SER F 1 91 ? 90.914 33.793 10.545 1.00 50.60 88 SER F C 1
ATOM 9077 O O . SER F 1 91 ? 90.429 33.179 11.491 1.00 50.76 88 SER F O 1
ATOM 9080 N N . THR F 1 92 ? 92.222 33.989 10.426 1.00 49.80 89 THR F N 1
ATOM 9081 C CA . THR F 1 92 ? 93.101 33.570 11.501 1.00 49.36 89 THR F CA 1
ATOM 9082 C C . THR F 1 92 ? 93.770 34.751 12.199 1.00 49.29 89 THR F C 1
ATOM 9083 O O . THR F 1 92 ? 94.338 35.627 11.534 1.00 49.06 89 THR F O 1
ATOM 9087 N N . PRO F 1 93 ? 93.654 34.801 13.545 1.00 49.07 90 PRO F N 1
ATOM 9088 C CA . PRO F 1 93 ? 94.110 35.918 14.360 1.00 48.88 90 PRO F CA 1
ATOM 9089 C C . PRO F 1 93 ? 95.512 36.439 14.036 1.00 48.65 90 PRO F C 1
ATOM 9090 O O . PRO F 1 93 ? 95.642 37.650 13.835 1.00 49.49 90 PRO F O 1
ATOM 9094 N N . ALA F 1 94 ? 96.531 35.571 13.964 1.00 47.68 91 ALA F N 1
ATOM 9095 C CA . ALA F 1 94 ? 97.900 36.018 13.599 1.00 46.85 91 ALA F CA 1
ATOM 9096 C C . ALA F 1 94 ? 98.704 35.080 12.699 1.00 46.13 91 ALA F C 1
ATOM 9097 O O . ALA F 1 94 ? 98.499 33.863 12.691 1.00 46.10 91 ALA F O 1
ATOM 9099 N N . GLN F 1 95 ? 99.643 35.668 11.963 1.00 44.91 92 GLN F N 1
ATOM 9100 C CA . GLN F 1 95 ? 100.636 34.905 11.205 1.00 44.13 92 GLN F CA 1
ATOM 9101 C C . GLN F 1 95 ? 102.049 35.333 11.586 1.00 43.97 92 GLN F C 1
ATOM 9102 O O . GLN F 1 95 ? 102.377 36.520 11.567 1.00 43.98 92 GLN F O 1
ATOM 9108 N N . ILE F 1 96 ? 102.885 34.373 11.957 1.00 43.79 93 ILE F N 1
ATOM 9109 C CA . ILE F 1 96 ? 104.283 34.700 12.196 1.00 43.97 93 ILE F CA 1
ATOM 9110 C C . ILE F 1 96 ? 105.151 34.036 11.119 1.00 44.02 93 ILE F C 1
ATOM 9111 O O . ILE F 1 96 ? 105.158 32.819 11.010 1.00 44.23 93 ILE F O 1
ATOM 9116 N N . VAL F 1 97 ? 105.860 34.838 10.318 1.00 43.84 94 VAL F N 1
ATOM 9117 C CA . VAL F 1 97 ? 106.848 34.279 9.388 1.00 43.47 94 VAL F CA 1
ATOM 9118 C C . VAL F 1 97 ? 108.165 34.191 10.123 1.00 43.79 94 VAL F C 1
ATOM 9119 O O . VAL F 1 97 ? 108.659 35.206 10.631 1.00 44.01 94 VAL F O 1
ATOM 9123 N N . VAL F 1 98 ? 108.703 32.967 10.211 1.00 43.50 95 VAL F N 1
ATOM 9124 C CA . VAL F 1 98 ? 109.958 32.695 10.915 1.00 42.83 95 VAL F CA 1
ATOM 9125 C C . VAL F 1 98 ? 111.000 32.424 9.814 1.00 43.42 95 VAL F C 1
ATOM 9126 O O . VAL F 1 98 ? 110.789 31.586 8.902 1.00 44.15 95 VAL F O 1
ATOM 9130 N N . TYR F 1 99 ? 112.105 33.156 9.878 1.00 43.19 96 TYR F N 1
ATOM 9131 C CA . TYR F 1 99 ? 113.119 33.076 8.837 1.00 43.02 96 TYR F CA 1
ATOM 9132 C C . TYR F 1 99 ? 114.502 33.281 9.430 1.00 43.18 96 TYR F C 1
ATOM 9133 O O . TYR F 1 99 ? 114.621 33.670 10.586 1.00 43.68 96 TYR F O 1
ATOM 9150 N N . ASN F 1 101 ? 118.911 34.113 8.316 1.00 42.09 98 ASN F N 1
ATOM 9151 C CA . ASN F 1 101 ? 119.953 34.230 7.297 1.00 43.24 98 ASN F CA 1
ATOM 9152 C C . ASN F 1 101 ? 120.651 32.913 7.019 1.00 43.50 98 ASN F C 1
ATOM 9153 O O . ASN F 1 101 ? 121.027 32.203 7.942 1.00 44.14 98 ASN F O 1
ATOM 9158 N N . GLU F 1 102 ? 120.821 32.558 5.752 1.00 44.48 99 GLU F N 1
ATOM 9159 C CA . GLU F 1 102 ? 121.512 31.307 5.432 1.00 44.77 99 GLU F CA 1
ATOM 9160 C C . GLU F 1 102 ? 123.037 31.420 5.370 1.00 44.45 99 GLU F C 1
ATOM 9161 O O . GLU F 1 102 ? 123.583 31.975 4.408 1.00 44.19 99 GLU F O 1
ATOM 9167 N N . ASP F 1 103 ? 123.723 30.845 6.359 1.00 43.69 100 ASP F N 1
ATOM 9168 C CA . ASP F 1 103 ? 125.148 30.577 6.234 1.00 43.09 100 ASP F CA 1
ATOM 9169 C C . ASP F 1 103 ? 125.457 29.821 4.916 1.00 42.79 100 ASP F C 1
ATOM 9170 O O . ASP F 1 103 ? 124.748 28.881 4.554 1.00 42.77 100 ASP F O 1
ATOM 9175 N N . PRO F 1 104 ? 126.502 30.248 4.190 1.00 42.32 101 PRO F N 1
ATOM 9176 C CA . PRO F 1 104 ? 126.974 29.567 2.975 1.00 42.23 101 PRO F CA 1
ATOM 9177 C C . PRO F 1 104 ? 127.589 28.184 3.255 1.00 42.09 101 PRO F C 1
ATOM 9178 O O . PRO F 1 104 ? 127.882 27.434 2.337 1.00 42.23 101 PRO F O 1
ATOM 9182 N N . ARG F 1 105 ? 127.793 27.867 4.523 1.00 41.96 102 ARG F N 1
ATOM 9183 C CA . ARG F 1 105 ? 128.405 26.608 4.927 1.00 41.31 102 ARG F CA 1
ATOM 9184 C C . ARG F 1 105 ? 127.346 25.674 5.466 1.00 41.35 102 ARG F C 1
ATOM 9185 O O . ARG F 1 105 ? 126.574 26.043 6.353 1.00 41.69 102 ARG F O 1
ATOM 9193 N N . GLN F 1 106 ? 127.337 24.452 4.939 1.00 41.11 103 GLN F N 1
ATOM 9194 C CA . GLN F 1 106 ? 126.347 23.447 5.290 1.00 40.45 103 GLN F CA 1
ATOM 9195 C C . GLN F 1 106 ? 126.149 23.271 6.819 1.00 40.66 103 GLN F C 1
ATOM 9196 O O . GLN F 1 106 ? 125.004 23.297 7.347 1.00 40.59 103 GLN F O 1
ATOM 9202 N N . ILE F 1 107 ? 127.262 23.085 7.522 1.00 40.25 104 ILE F N 1
ATOM 9203 C CA . ILE F 1 107 ? 127.187 22.737 8.939 1.00 39.52 104 ILE F CA 1
ATOM 9204 C C . ILE F 1 107 ? 126.500 23.801 9.755 1.00 39.22 104 ILE F C 1
ATOM 9205 O O . ILE F 1 107 ? 125.519 23.504 10.429 1.00 39.51 104 ILE F O 1
ATOM 9210 N N . GLN F 1 108 ? 126.972 25.040 9.676 1.00 39.18 105 GLN F N 1
ATOM 9211 C CA . GLN F 1 108 ? 126.311 26.110 10.429 1.00 39.95 105 GLN F CA 1
ATOM 9212 C C . GLN F 1 108 ? 124.955 26.487 9.933 1.00 39.85 105 GLN F C 1
ATOM 9213 O O . GLN F 1 108 ? 124.145 27.004 10.705 1.00 40.50 105 GLN F O 1
ATOM 9219 N N . ARG F 1 109 ? 124.691 26.217 8.661 1.00 39.31 106 ARG F N 1
ATOM 9220 C CA . ARG F 1 109 ? 123.391 26.478 8.126 1.00 40.02 106 ARG F CA 1
ATOM 9221 C C . ARG F 1 109 ? 122.408 25.502 8.763 1.00 39.74 106 ARG F C 1
ATOM 9222 O O . ARG F 1 109 ? 121.358 25.923 9.272 1.00 39.71 106 ARG F O 1
ATOM 9230 N N . ASP F 1 110 ? 122.762 24.206 8.721 1.00 39.72 107 ASP F N 1
ATOM 9231 C CA . ASP F 1 110 ? 121.952 23.139 9.351 1.00 39.51 107 ASP F CA 1
ATOM 9232 C C . ASP F 1 110 ? 121.752 23.413 10.834 1.00 39.55 107 ASP F C 1
ATOM 9233 O O . ASP F 1 110 ? 120.668 23.257 11.343 1.00 40.47 1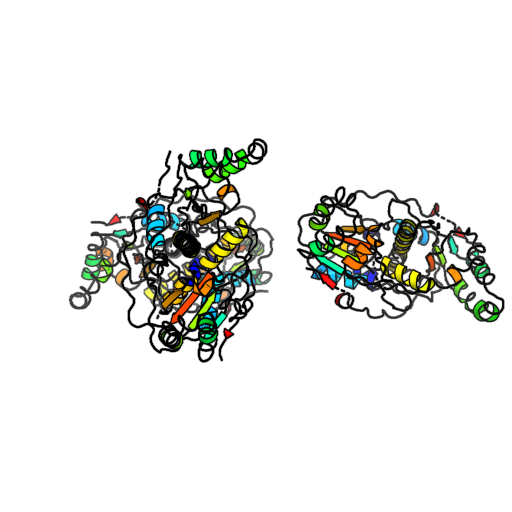07 ASP F O 1
ATOM 9238 N N . GLU F 1 111 ? 122.829 23.769 11.523 1.00 40.19 108 GLU F N 1
ATOM 9239 C CA . GLU F 1 111 ? 122.792 24.180 12.936 1.00 40.52 108 GLU F CA 1
ATOM 9240 C C . GLU F 1 111 ? 121.800 25.306 13.194 1.00 39.75 108 GLU F C 1
ATOM 9241 O O . GLU F 1 111 ? 121.000 25.228 14.117 1.00 39.10 108 GLU F O 1
ATOM 9247 N N . ASP F 1 112 ? 121.849 26.347 12.361 1.00 40.44 109 ASP F N 1
ATOM 9248 C CA . ASP F 1 112 ? 120.923 27.468 12.486 1.00 40.44 109 ASP F CA 1
ATOM 9249 C C . ASP F 1 112 ? 119.474 27.079 12.213 1.00 40.32 109 ASP F C 1
ATOM 9250 O O . ASP F 1 112 ? 118.580 27.528 12.916 1.00 41.10 109 ASP F O 1
ATOM 9255 N N . TYR F 1 113 ? 119.254 26.231 11.213 1.00 40.02 110 TYR F N 1
ATOM 9256 C CA . TYR F 1 113 ? 117.925 25.763 10.882 1.00 40.22 110 TYR F CA 1
ATOM 9257 C C . TYR F 1 113 ? 117.337 24.962 12.051 1.00 40.40 110 TYR F C 1
ATOM 9258 O O . TYR F 1 113 ? 116.148 25.121 12.409 1.00 40.01 110 TYR F O 1
ATOM 9267 N N . ALA F 1 114 ? 118.172 24.076 12.588 1.00 39.69 111 ALA F N 1
ATOM 9268 C CA . ALA F 1 114 ? 117.881 23.248 13.783 1.00 39.70 111 ALA F CA 1
ATOM 9269 C C . ALA F 1 114 ? 117.397 24.084 14.974 1.00 39.12 111 ALA F C 1
ATOM 9270 O O . ALA F 1 114 ? 116.358 23.771 15.590 1.00 39.77 111 ALA F O 1
ATOM 9272 N N . ALA F 1 115 ? 118.175 25.120 15.287 1.00 39.18 112 ALA F N 1
ATOM 9273 C CA . ALA F 1 115 ? 117.910 26.075 16.378 1.00 39.66 112 ALA F CA 1
ATOM 9274 C C . ALA F 1 115 ? 116.573 26.732 16.150 1.00 39.69 112 ALA F C 1
ATOM 9275 O O . ALA F 1 115 ? 115.760 26.846 17.073 1.00 40.04 112 ALA F O 1
ATOM 9277 N N . THR F 1 116 ? 116.369 27.190 14.921 1.00 40.31 113 THR F N 1
ATOM 9278 C CA . THR F 1 116 ? 115.131 27.876 14.556 1.00 41.57 113 THR F CA 1
ATOM 9279 C C . THR F 1 116 ? 113.934 26.920 14.672 1.00 41.70 113 THR F C 1
ATOM 9280 O O . THR F 1 116 ? 112.867 27.330 15.125 1.00 43.28 113 THR F O 1
ATOM 9284 N N . CYS F 1 117 ? 114.109 25.657 14.297 1.00 41.62 114 CYS F N 1
ATOM 9285 C CA . CYS F 1 117 ? 113.012 24.691 14.403 1.00 42.13 114 CYS F CA 1
ATOM 9286 C C . CYS F 1 117 ? 112.671 24.423 15.850 1.00 42.27 114 CYS F C 1
ATOM 9287 O O . CYS F 1 117 ? 111.485 24.252 16.171 1.00 42.72 114 CYS F O 1
ATOM 9290 N N . ALA F 1 118 ? 113.722 24.382 16.687 1.00 41.27 115 ALA F N 1
ATOM 9291 C CA . ALA F 1 118 ? 113.605 24.179 18.128 1.00 40.75 115 ALA F CA 1
ATOM 9292 C C . ALA F 1 118 ? 112.897 25.377 18.766 1.00 40.22 115 ALA F C 1
ATOM 9293 O O . ALA F 1 118 ? 112.067 25.211 19.656 1.00 39.90 115 ALA F O 1
ATOM 9295 N N . PHE F 1 119 ? 113.249 26.584 18.319 1.00 39.99 116 PHE F N 1
ATOM 9296 C CA . PHE F 1 119 ? 112.589 27.816 18.762 1.00 39.97 116 PHE F CA 1
ATOM 9297 C C . PHE F 1 119 ? 111.101 27.796 18.375 1.00 40.10 116 PHE F C 1
ATOM 9298 O O . PHE F 1 119 ? 110.231 28.214 19.149 1.00 39.70 116 PHE F O 1
ATOM 9314 N N . GLN F 1 121 ? 109.296 24.981 17.974 1.00 41.35 118 GLN F N 1
ATOM 9315 C CA . GLN F 1 121 ? 108.608 23.981 18.789 1.00 41.87 118 GLN F CA 1
ATOM 9316 C C . GLN F 1 121 ? 108.358 24.491 20.219 1.00 42.32 118 GLN F C 1
ATOM 9317 O O . GLN F 1 121 ? 107.274 24.294 20.759 1.00 44.08 118 GLN F O 1
ATOM 9323 N N . ASN F 1 122 ? 109.344 25.167 20.803 1.00 42.08 119 ASN F N 1
ATOM 9324 C CA . ASN F 1 122 ? 109.170 25.929 22.031 1.00 41.76 119 ASN F CA 1
ATOM 9325 C C . ASN F 1 122 ? 107.875 26.746 22.001 1.00 42.00 119 ASN F C 1
ATOM 9326 O O . ASN F 1 122 ? 106.969 26.553 22.818 1.00 42.10 119 ASN F O 1
ATOM 9331 N N . PHE F 1 123 ? 107.802 27.664 21.052 1.00 42.73 120 PHE F N 1
ATOM 9332 C CA . PHE F 1 123 ? 106.616 28.486 20.859 1.00 42.57 120 PHE F CA 1
ATOM 9333 C C . PHE F 1 123 ? 105.315 27.675 20.774 1.00 42.50 120 PHE F C 1
ATOM 9334 O O . PHE F 1 123 ? 104.362 28.005 21.470 1.00 42.08 120 PHE F O 1
ATOM 9342 N N . GLN F 1 124 ? 105.267 26.617 19.954 1.00 42.60 121 GLN F N 1
ATOM 9343 C CA . GLN F 1 124 ? 104.009 25.853 19.835 1.00 42.49 121 GLN F CA 1
ATOM 9344 C C . GLN F 1 124 ? 103.598 25.309 21.190 1.00 41.83 121 GLN F C 1
ATOM 9345 O O . GLN F 1 124 ? 102.398 25.253 21.514 1.00 41.57 121 GLN F O 1
ATOM 9351 N N . LEU F 1 125 ? 104.604 24.927 21.978 1.00 41.36 122 LEU F N 1
ATOM 9352 C CA . LEU F 1 125 ? 104.397 24.363 23.322 1.00 40.80 122 LEU F CA 1
ATOM 9353 C C . LEU F 1 125 ? 103.905 25.421 24.299 1.00 41.12 122 LEU F C 1
ATOM 9354 O O . LEU F 1 125 ? 102.954 25.202 25.055 1.00 41.56 122 LEU F O 1
ATOM 9359 N N . LEU F 1 126 ? 104.548 26.584 24.249 1.00 41.53 123 LEU F N 1
ATOM 9360 C CA . LEU F 1 126 ? 104.253 27.711 25.108 1.00 41.25 123 LEU F CA 1
ATOM 9361 C C . LEU F 1 126 ? 102.892 28.298 24.766 1.00 41.52 123 LEU F C 1
ATOM 9362 O O . LEU F 1 126 ? 102.167 28.747 25.638 1.00 41.20 123 LEU F O 1
ATOM 9367 N N . ALA F 1 127 ? 102.543 28.275 23.483 1.00 42.37 124 ALA F N 1
ATOM 9368 C CA . ALA F 1 127 ? 101.268 28.804 23.049 1.00 42.57 124 ALA F CA 1
ATOM 9369 C C . ALA F 1 127 ? 100.184 27.855 23.521 1.00 42.79 124 ALA F C 1
ATOM 9370 O O . ALA F 1 127 ? 99.164 28.288 24.060 1.00 42.59 124 ALA F O 1
ATOM 9372 N N . TRP F 1 128 ? 100.434 26.559 23.367 1.00 43.48 125 TRP F N 1
ATOM 9373 C CA . TRP F 1 128 ? 99.462 25.548 23.770 1.00 44.44 125 TRP F CA 1
ATOM 9374 C C . TRP F 1 128 ? 99.073 25.662 25.236 1.00 45.36 125 TRP F C 1
ATOM 9375 O O . TRP F 1 128 ? 97.904 25.506 25.566 1.00 45.81 125 TRP F O 1
ATOM 9386 N N . GLU F 1 129 ? 100.053 25.937 26.104 1.00 46.33 126 GLU F N 1
ATOM 9387 C CA . GLU F 1 129 ? 99.811 26.117 27.543 1.00 47.67 126 GLU F CA 1
ATOM 9388 C C . GLU F 1 129 ? 98.755 27.207 27.807 1.00 47.21 126 GLU F C 1
ATOM 9389 O O . GLU F 1 129 ? 98.021 27.141 28.789 1.00 46.87 126 GLU F O 1
ATOM 9395 N N . ARG F 1 130 ? 98.691 28.190 26.905 1.00 47.64 127 ARG F N 1
ATOM 9396 C CA . ARG F 1 130 ? 97.808 29.361 27.036 1.00 47.67 127 ARG F CA 1
ATOM 9397 C C . ARG F 1 130 ? 96.464 29.196 26.323 1.00 47.38 127 ARG F C 1
ATOM 9398 O O . ARG F 1 130 ? 95.624 30.093 26.370 1.00 47.79 127 ARG F O 1
ATOM 9406 N N . GLY F 1 131 ? 96.268 28.066 25.652 1.00 46.83 128 GLY F N 1
ATOM 9407 C CA . GLY F 1 131 ? 95.049 27.849 24.892 1.00 46.48 128 GLY F CA 1
ATOM 9408 C C . GLY F 1 131 ? 95.091 28.404 23.484 1.00 46.51 128 GLY F C 1
ATOM 9409 O O . GLY F 1 131 ? 94.066 28.404 22.791 1.00 45.96 128 GLY F O 1
ATOM 9410 N N . LEU F 1 132 ? 96.270 28.881 23.058 1.00 46.27 129 LEU F N 1
ATOM 9411 C CA . LEU F 1 132 ? 96.482 29.265 21.663 1.00 46.03 129 LEU F CA 1
ATOM 9412 C C . LEU F 1 132 ? 96.864 28.029 20.889 1.00 46.22 129 LEU F C 1
ATOM 9413 O O . LEU F 1 132 ? 97.783 27.317 21.274 1.00 47.26 129 LEU F O 1
ATOM 9418 N N . GLY F 1 133 ? 96.144 27.750 19.815 1.00 46.32 130 GLY F N 1
ATOM 9419 C CA . GLY F 1 133 ? 96.532 26.680 18.915 1.00 46.89 130 GLY F CA 1
ATOM 9420 C C . GLY F 1 133 ? 97.300 27.254 17.740 1.00 47.20 130 GLY F C 1
ATOM 9421 O O . GLY F 1 133 ? 97.176 28.456 17.433 1.00 46.97 130 GLY F O 1
ATOM 9422 N N . CYS F 1 134 ? 98.108 26.412 17.097 1.00 47.28 131 CYS F N 1
ATOM 9423 C CA . CYS F 1 134 ? 98.708 26.778 15.805 1.00 48.26 131 CYS F CA 1
ATOM 9424 C C . CYS F 1 134 ? 99.059 25.653 14.865 1.00 47.25 131 CYS F C 1
ATOM 9425 O O . CYS F 1 134 ? 99.039 24.476 15.241 1.00 47.15 131 CYS F O 1
ATOM 9428 N N . VAL F 1 135 ? 99.302 26.054 13.615 1.00 46.38 132 VAL F N 1
ATOM 9429 C CA . VAL F 1 135 ? 99.863 25.219 12.566 1.00 45.42 132 VAL F CA 1
ATOM 9430 C C . VAL F 1 135 ? 101.074 25.898 12.022 1.00 44.78 132 VAL F C 1
ATOM 9431 O O . VAL F 1 135 ? 101.114 27.117 11.816 1.00 43.64 132 VAL F O 1
ATOM 9435 N N . TRP F 1 136 ? 102.041 25.053 11.726 1.00 45.04 133 TRP F N 1
ATOM 9436 C CA . TRP F 1 136 ? 103.330 25.445 11.229 1.00 44.93 133 TRP F CA 1
ATOM 9437 C C . TRP F 1 136 ? 103.246 25.067 9.757 1.00 45.34 133 TRP F C 1
ATOM 9438 O O . TRP F 1 136 ? 103.143 23.890 9.403 1.00 44.75 133 TRP F O 1
ATOM 9449 N N . LYS F 1 137 ? 103.247 26.081 8.905 1.00 46.01 134 LYS F N 1
ATOM 9450 C CA . LYS F 1 137 ? 103.140 25.866 7.475 1.00 47.66 134 LYS F CA 1
ATOM 9451 C C . LYS F 1 137 ? 104.498 25.886 6.787 1.00 48.29 134 LYS F C 1
ATOM 9452 O O . LYS F 1 137 ? 105.340 26.754 7.065 1.00 48.67 134 LYS F O 1
ATOM 9458 N N . SER F 1 138 ? 104.709 24.886 5.941 1.00 49.76 135 SER F N 1
ATOM 9459 C CA . SER F 1 138 ? 105.796 24.850 4.966 1.00 51.98 135 SER F CA 1
ATOM 9460 C C . SER F 1 138 ? 105.222 24.567 3.602 1.00 52.52 135 SER F C 1
ATOM 9461 O O . SER F 1 138 ? 104.002 24.533 3.410 1.00 54.27 135 SER F O 1
ATOM 9464 N N . GLY F 1 139 ? 106.067 24.359 2.616 1.00 52.63 136 GLY F N 1
ATOM 9465 C CA . GLY F 1 139 ? 105.501 24.060 1.317 1.00 51.65 136 GLY F CA 1
ATOM 9466 C C . GLY F 1 139 ? 105.994 25.125 0.415 1.00 51.38 136 GLY F C 1
ATOM 9467 O O . GLY F 1 139 ? 106.607 26.094 0.885 1.00 52.03 136 GLY F O 1
ATOM 9468 N N . GLY F 1 140 ? 105.711 24.945 -0.869 1.00 50.53 137 GLY F N 1
ATOM 9469 C CA . GLY F 1 140 ? 106.272 25.767 -1.941 1.00 49.49 137 GLY F CA 1
ATOM 9470 C C . GLY F 1 140 ? 106.252 27.270 -1.768 1.00 48.40 137 GLY F C 1
ATOM 9471 O O . GLY F 1 140 ? 107.192 27.950 -2.207 1.00 48.42 137 GLY F O 1
ATOM 9472 N N . LEU F 1 141 ? 105.199 27.791 -1.127 1.00 47.35 138 LEU F N 1
ATOM 9473 C CA . LEU F 1 141 ? 105.064 29.247 -0.916 1.00 46.02 138 LEU F CA 1
ATOM 9474 C C . LEU F 1 141 ? 106.329 29.838 -0.270 1.00 44.82 138 LEU F C 1
ATOM 9475 O O . LEU F 1 141 ? 106.837 30.880 -0.660 1.00 44.09 138 LEU F O 1
ATOM 9480 N N . ASN F 1 142 ? 106.830 29.116 0.721 1.00 44.44 139 ASN F N 1
ATOM 9481 C CA . ASN F 1 142 ? 107.980 29.501 1.521 1.00 43.75 139 ASN F CA 1
ATOM 9482 C C . ASN F 1 142 ? 109.290 29.554 0.725 1.00 42.93 139 ASN F C 1
ATOM 9483 O O . ASN F 1 142 ? 110.265 30.151 1.178 1.00 43.39 139 ASN F O 1
ATOM 9488 N N . TYR F 1 143 ? 109.290 28.968 -0.472 1.00 42.22 140 TYR F N 1
ATOM 9489 C CA . TYR F 1 143 ? 110.483 28.886 -1.330 1.00 41.90 140 TYR F CA 1
ATOM 9490 C C . TYR F 1 143 ? 110.357 29.705 -2.599 1.00 42.58 140 TYR F C 1
ATOM 9491 O O . TYR F 1 143 ? 111.305 29.785 -3.402 1.00 42.04 140 TYR F O 1
ATOM 9500 N N . ASN F 1 144 ? 109.174 30.290 -2.798 1.00 43.12 141 ASN F N 1
ATOM 9501 C CA . ASN F 1 144 ? 108.880 31.049 -3.994 1.00 43.76 141 ASN F CA 1
ATOM 9502 C C . ASN F 1 144 ? 109.538 32.428 -3.889 1.00 43.92 141 ASN F C 1
ATOM 9503 O O . ASN F 1 144 ? 109.195 33.184 -2.992 1.00 44.34 141 ASN F O 1
ATOM 9508 N N . PRO F 1 145 ? 110.515 32.747 -4.771 1.00 44.28 142 PRO F N 1
ATOM 9509 C CA . PRO F 1 145 ? 111.156 34.064 -4.663 1.00 44.97 142 PRO F CA 1
ATOM 9510 C C . PRO F 1 145 ? 110.207 35.258 -4.741 1.00 45.34 142 PRO F C 1
ATOM 9511 O O . PRO F 1 145 ? 110.488 36.293 -4.140 1.00 46.50 142 PRO F O 1
ATOM 9515 N N . LEU F 1 146 ? 109.098 35.120 -5.463 1.00 45.73 143 LEU F N 1
ATOM 9516 C CA . LEU F 1 146 ? 108.106 36.187 -5.573 1.00 45.78 143 LEU F CA 1
ATOM 9517 C C . LEU F 1 146 ? 107.419 36.455 -4.235 1.00 45.82 143 LEU F C 1
ATOM 9518 O O . LEU F 1 146 ? 107.099 37.595 -3.915 1.00 46.14 143 LEU F O 1
ATOM 9523 N N . PHE F 1 147 ? 107.222 35.402 -3.446 1.00 45.50 144 PHE F N 1
ATOM 9524 C CA . PHE F 1 147 ? 106.654 35.548 -2.119 1.00 45.04 144 PHE F CA 1
ATOM 9525 C C . PHE F 1 147 ? 107.658 36.162 -1.164 1.00 45.24 144 PHE F C 1
ATOM 9526 O O . PHE F 1 147 ? 107.337 37.077 -0.419 1.00 45.57 144 PHE F O 1
ATOM 9534 N N . ILE F 1 148 ? 108.863 35.613 -1.195 1.00 45.23 145 ILE F N 1
ATOM 9535 C CA . ILE F 1 148 ? 109.980 36.038 -0.385 1.00 45.81 145 ILE F CA 1
ATOM 9536 C C . ILE F 1 148 ? 110.235 37.507 -0.570 1.00 45.27 145 ILE F C 1
ATOM 9537 O O . ILE F 1 148 ? 110.317 38.235 0.409 1.00 44.46 145 ILE F O 1
ATOM 9542 N N . GLU F 1 149 ? 110.357 37.948 -1.820 1.00 46.29 146 GLU F N 1
ATOM 9543 C CA . GLU F 1 149 ? 110.600 39.366 -2.072 1.00 47.36 146 GLU F CA 1
ATOM 9544 C C . GLU F 1 149 ? 109.397 40.176 -1.632 1.00 46.65 146 GLU F C 1
ATOM 9545 O O . GLU F 1 149 ? 109.550 41.201 -0.971 1.00 46.18 146 GLU F O 1
ATOM 9551 N N . GLY F 1 150 ? 108.208 39.681 -1.984 1.00 46.46 147 GLY F N 1
ATOM 9552 C CA . GLY F 1 150 ? 106.931 40.289 -1.608 1.00 45.80 147 GLY F CA 1
ATOM 9553 C C . GLY F 1 150 ? 106.710 40.592 -0.138 1.00 45.83 147 GLY F C 1
ATOM 9554 O O . GLY F 1 150 ? 105.927 41.474 0.186 1.00 45.45 147 GLY F O 1
ATOM 9555 N N . ILE F 1 151 ? 107.378 39.863 0.761 1.00 45.91 148 ILE F N 1
ATOM 9556 C CA . ILE F 1 151 ? 107.312 40.199 2.210 1.00 45.61 148 ILE F CA 1
ATOM 9557 C C . ILE F 1 151 ? 108.559 40.952 2.659 1.00 46.02 148 ILE F C 1
ATOM 9558 O O . ILE F 1 151 ? 108.738 41.233 3.836 1.00 45.49 148 ILE F O 1
ATOM 9563 N N . GLY F 1 152 ? 109.414 41.288 1.699 1.00 46.60 149 GLY F N 1
ATOM 9564 C CA . GLY F 1 152 ? 110.575 42.118 1.985 1.00 47.65 149 GLY F CA 1
ATOM 9565 C C . GLY F 1 152 ? 111.755 41.337 2.514 1.00 48.44 149 GLY F C 1
ATOM 9566 O O . GLY F 1 152 ? 112.576 41.882 3.238 1.00 49.03 149 GLY F O 1
ATOM 9567 N N . LEU F 1 153 ? 111.840 40.058 2.166 1.00 49.31 150 LEU F N 1
ATOM 9568 C CA . LEU F 1 153 ? 112.999 39.252 2.537 1.00 50.40 150 LEU F CA 1
ATOM 9569 C C . LEU F 1 153 ? 114.015 39.325 1.407 1.00 51.90 150 LEU F C 1
ATOM 9570 O O . LEU F 1 153 ? 113.629 39.537 0.251 1.00 52.28 150 LEU F O 1
ATOM 9575 N N . THR F 1 154 ? 115.304 39.178 1.736 1.00 53.18 151 THR F N 1
ATOM 9576 C CA . THR F 1 154 ? 116.383 39.198 0.718 1.00 53.89 151 THR F CA 1
ATOM 9577 C C . THR F 1 154 ? 116.794 37.793 0.291 1.00 53.29 151 THR F C 1
ATOM 9578 O O . THR F 1 154 ? 116.373 36.796 0.884 1.00 52.84 151 THR F O 1
ATOM 9582 N N . ARG F 1 155 ? 117.621 37.732 -0.748 1.00 53.31 152 ARG F N 1
ATOM 9583 C CA . ARG F 1 155 ? 118.280 36.495 -1.175 1.00 53.25 152 ARG F CA 1
ATOM 9584 C C . ARG F 1 155 ? 119.139 35.918 -0.046 1.00 52.61 152 ARG F C 1
ATOM 9585 O O . ARG F 1 155 ? 119.860 36.657 0.651 1.00 52.92 152 ARG F O 1
ATOM 9593 N N . GLY F 1 156 ? 119.084 34.605 0.126 1.00 51.82 153 GLY F N 1
ATOM 9594 C CA . GLY F 1 156 ? 119.814 33.962 1.217 1.00 51.30 153 GLY F CA 1
ATOM 9595 C C . GLY F 1 156 ? 119.183 34.091 2.604 1.00 50.57 153 GLY F C 1
ATOM 9596 O O . GLY F 1 156 ? 119.844 33.840 3.610 1.00 50.98 153 GLY F O 1
ATOM 9597 N N . GLN F 1 157 ? 117.911 34.479 2.656 1.00 49.31 154 GLN F N 1
ATOM 9598 C CA . GLN F 1 157 ? 117.107 34.413 3.891 1.00 48.31 154 GLN F CA 1
ATOM 9599 C C . GLN F 1 157 ? 116.071 33.294 3.741 1.00 47.40 154 GLN F C 1
ATOM 9600 O O . GLN F 1 157 ? 115.151 33.423 2.937 1.00 48.57 154 GLN F O 1
ATOM 9606 N N A ARG F 1 158 ? 116.267 32.194 4.470 0.50 46.96 155 ARG F N 1
ATOM 9607 N N B ARG F 1 158 ? 116.199 32.221 4.518 0.50 46.38 155 ARG F N 1
ATOM 9608 C CA A ARG F 1 158 ? 115.385 31.028 4.419 0.50 45.94 155 ARG F CA 1
ATOM 9609 C CA B ARG F 1 158 ? 115.293 31.081 4.385 0.50 44.83 155 ARG F CA 1
ATOM 9610 C C A ARG F 1 158 ? 114.162 31.271 5.281 0.50 45.55 155 ARG F C 1
ATOM 9611 C C B ARG F 1 158 ? 114.082 31.181 5.316 0.50 44.35 155 ARG F C 1
ATOM 9612 O O A ARG F 1 158 ? 114.297 31.604 6.453 0.50 44.73 155 ARG F O 1
ATOM 9613 O O B ARG F 1 158 ? 114.231 31.361 6.520 0.50 43.42 155 ARG F O 1
ATOM 9628 N N A ILE F 1 159 ? 112.967 31.076 4.735 0.50 45.17 156 ILE F N 1
ATOM 9629 N N B ILE F 1 159 ? 112.886 31.057 4.743 0.50 43.76 156 ILE F N 1
ATOM 9630 C CA A ILE F 1 159 ? 111.851 30.976 5.643 0.50 44.98 156 ILE F CA 1
ATOM 9631 C CA B ILE F 1 159 ? 111.694 30.888 5.545 0.50 43.41 156 ILE F CA 1
ATOM 9632 C C A ILE F 1 159 ? 111.687 29.523 6.106 0.50 45.07 156 ILE F C 1
ATOM 9633 C C B ILE F 1 159 ? 111.680 29.459 6.097 0.50 44.15 156 ILE F C 1
ATOM 9634 O O A ILE F 1 159 ? 111.533 28.598 5.299 0.50 45.20 156 ILE F O 1
ATOM 9635 O O B ILE F 1 159 ? 111.612 28.482 5.338 0.50 44.32 156 ILE F O 1
ATOM 9644 N N . VAL F 1 160 ? 111.772 29.346 7.422 1.00 44.97 157 VAL F N 1
ATOM 9645 C CA . VAL F 1 160 ? 111.710 28.042 8.102 1.00 45.25 157 VAL F CA 1
ATOM 9646 C C . VAL F 1 160 ? 110.239 27.622 8.326 1.00 45.96 157 VAL F C 1
ATOM 9647 O O . VAL F 1 160 ? 109.908 26.428 8.455 1.00 47.04 157 VAL F O 1
ATOM 9651 N N . GLY F 1 161 ? 109.349 28.606 8.400 1.00 45.68 158 GLY F N 1
ATOM 9652 C CA . GLY F 1 161 ? 107.956 28.310 8.635 1.00 45.53 158 GLY F CA 1
ATOM 9653 C C . GLY F 1 161 ? 107.082 29.539 8.732 1.00 45.77 158 GLY F C 1
ATOM 9654 O O . GLY F 1 161 ? 107.558 30.637 9.047 1.00 46.05 158 GLY F O 1
ATOM 9655 N N . ILE F 1 162 ? 105.796 29.354 8.436 1.00 45.12 159 ILE F N 1
ATOM 9656 C CA . ILE F 1 162 ? 104.780 30.331 8.832 1.00 44.64 159 ILE F CA 1
ATOM 9657 C C . ILE F 1 162 ? 103.842 29.706 9.862 1.00 43.64 159 ILE F C 1
ATOM 9658 O O . ILE F 1 162 ? 103.189 28.709 9.597 1.00 43.51 159 ILE F O 1
ATOM 9663 N N . LEU F 1 163 ? 103.811 30.283 11.049 1.00 43.01 160 LEU F N 1
ATOM 9664 C CA . LEU F 1 163 ? 102.879 29.869 12.070 1.00 43.10 160 LEU F CA 1
ATOM 9665 C C . LEU F 1 163 ? 101.564 30.641 11.905 1.00 43.45 160 LEU F C 1
ATOM 9666 O O . LEU F 1 163 ? 101.568 31.871 11.784 1.00 43.42 160 LEU F O 1
ATOM 9671 N N . HIS F 1 164 ? 100.458 29.907 11.851 1.00 43.45 161 HIS F N 1
ATOM 9672 C CA . HIS F 1 164 ? 99.133 30.492 11.929 1.00 44.53 161 HIS F CA 1
ATOM 9673 C C . HIS F 1 164 ? 98.591 30.260 13.344 1.00 45.06 161 HIS F C 1
ATOM 9674 O O . HIS F 1 164 ? 98.643 29.158 13.872 1.00 45.99 161 HIS F O 1
ATOM 9681 N N . ILE F 1 165 ? 98.121 31.315 13.989 1.00 46.10 162 ILE F N 1
ATOM 9682 C CA . ILE F 1 165 ? 97.838 31.258 15.421 1.00 46.41 162 ILE F CA 1
ATOM 9683 C C . ILE F 1 165 ? 96.526 31.912 15.790 1.00 46.98 162 ILE F C 1
ATOM 9684 O O . ILE F 1 165 ? 96.213 32.988 15.307 1.00 47.25 162 ILE F O 1
ATOM 9689 N N . GLY F 1 166 ? 95.784 31.251 16.674 1.00 47.84 163 GLY F N 1
ATOM 9690 C CA . GLY F 1 166 ? 94.631 31.840 17.347 1.00 48.89 163 GLY F CA 1
ATOM 9691 C C . GLY F 1 166 ? 94.068 30.895 18.392 1.00 49.76 163 GLY F C 1
ATOM 9692 O O . GLY F 1 166 ? 94.591 29.787 18.589 1.00 49.33 163 GLY F O 1
ATOM 9693 N N . TYR F 1 167 ? 93.006 31.327 19.072 1.00 50.66 164 TYR F N 1
ATOM 9694 C CA . TYR F 1 167 ? 92.278 30.433 19.979 1.00 51.75 164 TYR F CA 1
ATOM 9695 C C . TYR F 1 167 ? 91.347 29.569 19.152 1.00 53.30 164 TYR F C 1
ATOM 9696 O O . TYR F 1 167 ? 91.016 29.909 18.024 1.00 53.22 164 TYR F O 1
ATOM 9705 N N . PHE F 1 168 ? 90.918 28.456 19.729 1.00 55.49 165 PHE F N 1
ATOM 9706 C CA . PHE F 1 168 ? 90.164 27.460 18.995 1.00 57.31 165 PHE F CA 1
ATOM 9707 C C . PHE F 1 168 ? 89.120 26.791 19.865 1.00 59.05 165 PHE F C 1
ATOM 9708 O O . PHE F 1 168 ? 89.079 26.986 21.079 1.00 58.89 165 PHE F O 1
ATOM 9716 N N . ASP F 1 169 ? 88.311 25.963 19.214 1.00 61.48 166 ASP F N 1
ATOM 9717 C CA . ASP F 1 169 ? 87.174 25.313 19.827 1.00 64.14 166 ASP F CA 1
ATOM 9718 C C . ASP F 1 169 ? 87.520 23.884 20.229 1.00 65.30 166 ASP F C 1
ATOM 9719 O O . ASP F 1 169 ? 87.880 23.611 21.375 1.00 65.64 166 ASP F O 1
ATOM 9724 N N . LYS F 1 170 ? 87.408 22.981 19.262 1.00 66.91 167 LYS F N 1
ATOM 9725 C CA . LYS F 1 170 ? 87.617 21.568 19.484 1.00 68.35 167 LYS F CA 1
ATOM 9726 C C . LYS F 1 170 ? 89.094 21.273 19.244 1.00 68.87 167 LYS F C 1
ATOM 9727 O O . LYS F 1 170 ? 89.640 21.607 18.176 1.00 69.08 167 LYS F O 1
ATOM 9733 N N . ALA F 1 171 ? 89.747 20.684 20.247 1.00 69.20 168 ALA F N 1
ATOM 9734 C CA . ALA F 1 171 ? 91.102 20.169 20.083 1.00 69.62 168 ALA F CA 1
ATOM 9735 C C . ALA F 1 171 ? 91.038 19.005 19.096 1.00 69.77 168 ALA F C 1
ATOM 9736 O O . ALA F 1 171 ? 90.291 18.047 19.330 1.00 69.84 168 ALA F O 1
ATOM 9738 N N . PRO F 1 172 ? 91.772 19.102 17.964 1.00 69.90 169 PRO F N 1
ATOM 9739 C CA . PRO F 1 172 ? 91.777 18.011 16.984 1.00 69.94 169 PRO F CA 1
ATOM 9740 C C . PRO F 1 172 ? 92.270 16.689 17.560 1.00 69.93 169 PRO F C 1
ATOM 9741 O O . PRO F 1 172 ? 93.017 16.669 18.536 1.00 69.51 169 PRO F O 1
ATOM 9745 N N . GLU F 1 173 ? 91.814 15.596 16.959 1.00 70.35 170 GLU F N 1
ATOM 9746 C CA . GLU F 1 173 ? 92.207 14.262 17.374 1.00 70.81 170 GLU F CA 1
ATOM 9747 C C . GLU F 1 173 ? 93.682 14.040 17.071 1.00 70.42 170 GLU F C 1
ATOM 9748 O O . GLU F 1 173 ? 94.173 14.450 16.014 1.00 70.64 170 GLU F O 1
ATOM 9754 N N . GLY F 1 174 ? 94.387 13.406 18.004 1.00 69.92 171 GLY F N 1
ATOM 9755 C CA . GLY F 1 174 ? 95.770 13.004 17.771 1.00 69.18 171 GLY F CA 1
ATOM 9756 C C . GLY F 1 174 ? 95.863 11.787 16.865 1.00 68.68 171 GLY F C 1
ATOM 9757 O O . GLY F 1 174 ? 94.994 10.905 16.896 1.00 68.79 171 GLY F O 1
ATOM 9758 N N . LYS F 1 175 ? 96.906 11.747 16.043 1.00 67.86 172 LYS F N 1
ATOM 9759 C CA . LYS F 1 175 ? 97.206 10.556 15.264 1.00 67.50 172 LYS F CA 1
ATOM 9760 C C . LYS F 1 175 ? 98.196 9.700 16.040 1.00 66.29 172 LYS F C 1
ATOM 9761 O O . LYS F 1 175 ? 99.211 10.197 16.537 1.00 66.13 172 LYS F O 1
ATOM 9767 N N . ALA F 1 176 ? 97.881 8.415 16.168 1.00 65.09 173 ALA F N 1
ATOM 9768 C CA . ALA F 1 176 ? 98.734 7.487 16.901 1.00 63.67 173 ALA F CA 1
ATOM 9769 C C . ALA F 1 176 ? 100.198 7.518 16.429 1.00 62.72 173 ALA F C 1
ATOM 9770 O O . ALA F 1 176 ? 100.480 7.556 15.224 1.00 62.38 173 ALA F O 1
ATOM 9772 N N . ARG F 1 177 ? 101.116 7.517 17.395 1.00 61.38 174 ARG F N 1
ATOM 9773 C CA . ARG F 1 177 ? 102.546 7.528 17.115 1.00 60.26 174 ARG F CA 1
ATOM 9774 C C . ARG F 1 177 ? 103.128 6.123 17.074 1.00 59.65 174 ARG F C 1
ATOM 9775 O O . ARG F 1 177 ? 102.795 5.291 17.907 1.00 59.37 174 ARG F O 1
ATOM 9783 N N . THR F 1 178 ? 103.996 5.855 16.104 1.00 59.10 175 THR F N 1
ATOM 9784 C CA . THR F 1 178 ? 104.714 4.585 16.109 1.00 59.21 175 THR F CA 1
ATOM 9785 C C . THR F 1 178 ? 105.768 4.540 17.234 1.00 58.98 175 THR F C 1
ATOM 9786 O O . THR F 1 178 ? 106.457 5.536 17.484 1.00 58.80 175 THR F O 1
ATOM 9790 N N . PRO F 1 179 ? 105.840 3.399 17.956 1.00 59.00 176 PRO F N 1
ATOM 9791 C CA . PRO F 1 179 ? 106.765 3.225 19.074 1.00 58.74 176 PRO F CA 1
ATOM 9792 C C . PRO F 1 179 ? 108.212 3.313 18.621 1.00 58.45 176 PRO F C 1
ATOM 9793 O O . PRO F 1 179 ? 108.568 2.766 17.566 1.00 58.00 176 PRO F O 1
ATOM 9797 N N . ILE F 1 180 ? 109.022 4.008 19.419 1.00 58.27 177 ILE F N 1
ATOM 9798 C CA . ILE F 1 180 ? 110.397 4.335 19.052 1.00 58.32 177 ILE F CA 1
ATOM 9799 C C . ILE F 1 180 ? 111.258 3.084 18.956 1.00 58.27 177 ILE F C 1
ATOM 9800 O O . ILE F 1 180 ? 112.233 3.061 18.200 1.00 57.95 177 ILE F O 1
ATOM 9805 N N . THR F 1 181 ? 110.872 2.050 19.707 1.00 58.28 178 THR F N 1
ATOM 9806 C CA . THR F 1 181 ? 111.556 0.764 19.686 1.00 58.54 178 THR F CA 1
ATOM 9807 C C . THR F 1 181 ? 111.569 0.180 18.269 1.00 58.81 178 THR F C 1
ATOM 9808 O O . THR F 1 181 ? 112.502 -0.525 17.892 1.00 59.04 178 THR F O 1
ATOM 9812 N N . GLU F 1 182 ? 110.543 0.509 17.489 1.00 59.28 179 GLU F N 1
ATOM 9813 C CA . GLU F 1 182 ? 110.486 0.170 16.069 1.00 59.85 179 GLU F CA 1
ATOM 9814 C C . GLU F 1 182 ? 111.429 0.984 15.170 1.00 59.80 179 GLU F C 1
ATOM 9815 O O . GLU F 1 182 ? 111.839 0.500 14.122 1.00 59.85 179 GLU F O 1
ATOM 9821 N N . LYS F 1 183 ? 111.771 2.208 15.578 1.00 59.92 180 LYS F N 1
ATOM 9822 C CA . LYS F 1 183 ? 112.592 3.116 14.752 1.00 60.03 180 LYS F CA 1
ATOM 9823 C C . LYS F 1 183 ? 114.013 3.250 15.321 1.00 60.13 180 LYS F C 1
ATOM 9824 O O . LYS F 1 183 ? 114.718 4.235 15.079 1.00 59.56 180 LYS F O 1
ATOM 9838 N N A GLU F 1 185 ? 117.706 1.122 17.127 0.50 60.00 182 GLU F N 1
ATOM 9839 N N B GLU F 1 185 ? 117.702 1.116 17.137 0.50 60.19 182 GLU F N 1
ATOM 9840 C CA A GLU F 1 185 ? 118.607 0.025 17.460 0.50 59.57 182 GLU F CA 1
ATOM 9841 C CA B GLU F 1 185 ? 118.565 0.002 17.486 0.50 59.92 182 GLU F CA 1
ATOM 9842 C C A GLU F 1 185 ? 119.289 0.370 18.787 0.50 59.33 182 GLU F C 1
ATOM 9843 C C B GLU F 1 185 ? 119.299 0.358 18.776 0.50 59.55 182 GLU F C 1
ATOM 9844 O O A GLU F 1 185 ? 119.646 1.524 19.022 0.50 58.96 182 GLU F O 1
ATOM 9845 O O B GLU F 1 185 ? 119.696 1.505 18.976 0.50 59.18 182 GLU F O 1
ATOM 9856 N N . ILE F 1 186 ? 119.447 -0.627 19.656 1.00 59.41 183 ILE F N 1
ATOM 9857 C CA . ILE F 1 186 ? 120.148 -0.434 20.927 1.00 59.26 183 ILE F CA 1
ATOM 9858 C C . ILE F 1 186 ? 121.457 -1.217 20.910 1.00 59.23 183 ILE F C 1
ATOM 9859 O O . ILE F 1 186 ? 121.480 -2.401 20.581 1.00 59.20 183 ILE F O 1
ATOM 9864 N N . ILE F 1 187 ? 122.541 -0.526 21.245 1.00 59.11 184 ILE F N 1
ATOM 9865 C CA . ILE F 1 187 ? 123.880 -1.102 21.233 1.00 58.84 184 ILE F CA 1
ATOM 9866 C C . ILE F 1 187 ? 124.429 -1.075 22.662 1.00 59.13 184 ILE F C 1
ATOM 9867 O O . ILE F 1 187 ? 124.790 -0.019 23.180 1.00 58.29 184 ILE F O 1
ATOM 9872 N N . GLU F 1 188 ? 124.442 -2.252 23.292 1.00 60.14 185 GLU F N 1
ATOM 9873 C CA . GLU F 1 188 ? 125.008 -2.460 24.636 1.00 61.26 185 GLU F CA 1
ATOM 9874 C C . GLU F 1 188 ? 126.309 -3.276 24.573 1.00 61.58 185 GLU F C 1
ATOM 9875 O O . GLU F 1 188 ? 126.847 -3.686 25.604 1.00 61.78 185 GLU F O 1
ATOM 9881 N N . GLY F 1 189 ? 126.806 -3.516 23.364 1.00 61.96 186 GLY F N 1
ATOM 9882 C CA . GLY F 1 189 ? 128.015 -4.314 23.164 1.00 62.61 186 GLY F CA 1
ATOM 9883 C C . GLY F 1 189 ? 128.380 -4.408 21.691 1.00 63.16 186 GLY F C 1
ATOM 9884 O O . GLY F 1 189 ? 127.522 -4.232 20.810 1.00 63.27 186 GLY F O 1
#

Foldseek 3Di:
DDDDDDLVCLLQQADADQAADQDADDPVLLVVLLVQLLPFDAPPSPSLKDKDKAADPSLVLLLVLLLQLDDPVVCVVCNVVVSVSSNSFGMKMFIKAQDPDDVNNVRSLVRSVSSSSSSSSCVVVQKHKHWDDDDSQVRVSSCVSVPHDPRMGTSTMIGMHHHDDGDDDDDDDDCVVVDDDPD/DADDPDLVCLVQPAFAAQAADQDADDPVLLVVLLVQLLPFDAPPSPSLKDKDKQADVSLVLLLVLLLQLDDVVCCVVCSVVSSVRSNSQGMKMFIKAADPDDVNRVRSLVSSVSSVSSSSSCVRVQKHKHWADDDCQVRVSSCVSVPHDPRMGGNTMIGMYHHDDGDDDDDDDPVVVVDDDPD/DADDPDLVCLVQVAFAAQAADQDADDPVVLVVLLVQLLPFDAPPSPSLKDKDKAADPSLVLLLVLLLQLDDPVCCVVCVVVSSVRSNNQGMKMFIKAADPDDVNRVRVLVRSVSSVSSSSSCVRVQKHKHWADDPCQVRVSSCVSVPHDPRMGGSTMIGMHHHDDGDDDDDDDDCVVVDDDDD/DDDDDDLVCLLQQADADQAADQDADDPVVLVVLLVQLLPFDAPPSPSLKDKDKQADVSLVLLLVLLLVLDDPVRCVVCVVVVSVSSNNFGMKMFIKAQDPDPVNRVRSLVRSVSSSSSSSSCVVVQKHKHWADDPSQVRPSSCVSVPHDPRMGGSTMIGMHHHDDGDDDDDDDPCVVVDDDPD/DPDPDLVCLVQPQFAAQAADPDADDPVVLVVLLVQLLPFDAPPSPSLKDKDKAADVSLVLLLVLLLQLDDPVCCVVCNVVSVVRSNNQGMKMFIKAQDPDDVNRVRSLVRSVSSSSSSSSCVVVQKHKHWDDDPSQVRPSSCVSVPHDPRMGGSTMIGIHHHDDGDDRDDDDPCVVVDDDD/DDDDDDLVVLVQQADADQAADPDADDPVVLVVLLVQLLPFDAPPSPSLKDKDKQFDPSLVLLLVLLLQLDDPVCCVVPVPVVVVRSNRFGMKMFIKAADPDPPNRVRSLNRSVSSVSSQSSCVVVQKHKDWDDDDLQVRVSSCVSVPHDPRMGGSTMIGIHHHDDRDDDDDDDDVVVVDDDPD

Radius of gyration: 40.16 Å; Cα contacts (8 Å, |Δi|>4): 2130; chains: 6; bounding box: 104×101×94 Å

Secondary structure (DSSP, 8-state):
--B---HHHHHHH--B-----SPPPPHHHHHHHHHHHTTS--GGG-----EEEEEGGGHHHHHHHHHHTS-HHHHHHHHHHHHHHHHTSSEEEEE----SSHHHHHHHHHHHHH--HHHHHHHHTTEEEEEE-SGGGG-HHHHHHTTPPTT----EEEEEEE-SSPPPP-PPPPGGG--EE--/----S-HHHHHHH--B-----S----HHHHHHHHHHHTTS--GGG-----EEEEEGGGHHHHHHHHHHTS-HHHHHHHHHHHHHHHTTSSEEEEE----SSHHHHHHHHHHHHH--HHHHHHHHTTEEEEEE-SGGGG-HHHHHHTT--TT----EEEEEEE-SB-PPPPPPPPGGG--EE--/----S-HHHHHHH--B-----S----HHHHHHHHHHHTTS--GGG-----EEEEEGGGHHHHHHHHHTTS-HHHHHHHHHHHHHHHHTSSEEEEE----SSHHHHHHHHHHHHH--HHHHHHHHTT-EEEEE-SGGGG-HHHHHHTT--TT----EEEEEE--SB-PPPPPPPPGGG--EE--/--B---HHHHHHH--B-----S----HHHHHHHHHHHT-S--GGG-----EEEEEGGGHHHHHHHHHHTS-HHHHHHHHHHHHHHHHTSSEEEEE----SSHHHHHHHHHHHHH--HHHHHHHHTTEEEEEE-SGGGG-HHHHHHTTPPTT----EEEEEEE-SSPPPPPPPPPGGG--EE--/---S-HHHHHHH--B--S--SPPPPHHHHHHHHHHHTTS--GGG-----EEEEEGGGHHHHHHHHHHHS-HHHHHHHHHHHHHHHHTSSEEEEE----SSHHHHHHHHHHHHH--HHHHHHHHTT-EEEEE-SGGGG-HHHHHHTTPPTT----EEEEEE--S--PPPPPPPPGGG--EE-/------HHHHHHH--B--S--S----HHHHHHHHHHHT-S--GGG-----EEEEEGGGHHHHHHHHHHTS-HHHHHHHHHHHHHHHHTSSEEEEE----SSHHHHHHHHHHHHH--HHHHHHHHTTEEEEEE-SGGGG-HHHHHHTTPPTT----EEEEEEE-SSPPPPPPPPPGGG--EE--

CATH classification: 3.40.109.10

Sequence (1096 aa):
ATTTYTSIIANNVIKEERRSVRTTFTDDKAVEEKDLLIELLNDATWAPNHKKHREPWNCCKLYIIGEGRKKLVDDAVLNNSSFTEEEEERAKRGKILSDRFLSTPAQIVVYNEEDPRQIQRDEDDYAATCAFQNFQLLAWERGLGCVWKSSGGLNYNPLFIEGIGLTRGQRIVGILLHIGYFDKKAPEGKARTPITEKEEIIEGATTYTSIANVIKEERRSVRTFTDDKAVEEKDDLLIELLNDATWAPNHKHHREPWNCCKLYIGEEGRKKKLVDAVLNSFTEEEEERAKRRGKILSSDRFLSTPAQIVVVYNEEDPRQIQRDEDYAATCAFQNFQLLAWERGLGCVWKSSGGLNYNPLFIEGIGLTRGQRIVGILHIGYFDKAPEGKKARTPITEKEEIIEGATTYTSIANVIKKERRSVRTFTDKKAVEEKDDLLIELLNDATWAPNHKHREPWNCCKLYIIGEEGRKKLVDAVLNSSFTEEEERAKKRGKILSDRFLSTPAQIVVYNEDPRQIQRDEDDYAATCAFQNFQLLAWERGLGCVWKSSGGLNYNPLFIEEGIGLTRGQRIIVGIILHIGYFDKKAPEGKARTPITEEKEEIIEGATTYTSIANNVIKEERRSVRTFTDDKAVEEKDLLIELLNDATWAPNHKHREPWNCCKLYIGEEGRKKKLVDAVLNNSFTEEEEERAKKRRGKILLSDRFLSTPAQIVVYNEDPRQIQRDEDYAATCAFQNFQLLAWERGLGCVWKSGGLNYNPLFIEEGIGLTRRGQRIVGILHIGYFDKAPEGKARTPITEKEEIIEGTTYTSIANVIKERRSSVRTFTDKAVEKDDLLIELLNDATWAPNHHKHREPWNCCKLYIGEGRKKKLVDAVLNNSSFTEEEERAKRGKILSSDRFLSTPAQIVVYNEDPRQIQRDEDYAATCAFQNFQLLAWERGLGCCVWKSSGGLNYNPLFIEEGIGLTRRGQRRIVGILHIGYFDKKAPEGKKARTPITEKEIIEATTYTSIANVIKKEERRSVRTFTDDKAVEEKDLLIELLNDATWAPNHHKHREPWNCCKLYIGEEGRKKLVDDAVLLNSFTEEEERAKRRGKILLSDRFLSTPAQIVVYNEDPRQIQRDEDYAATCAFQNFQLLAWERGLGCVWKSGGLNYNPLFIEGIGLTRGQRRIIVGILHIGYFDKAPEGKARTPITEKEEIIEG

Solvent-accessible surface area: 49654 Å² total

InterPro domains:
  IPR000415 Nitroreductase-like [G3DSA:3.40.109.10] (1-186)
  IPR000415 Nitroreductase-like [SSF55469] (8-182)
  IPR026021 Putative NAD(P)H nitroreductase YdjA-like [cd02135] (8-164)
  IPR029479 Nitroreductase [PF00881] (11-164)
  IPR052530 NAD(P)H nitroreductase [PTHR43821] (4-184)

B-factor: mean 44.68, std 9.07, range [11.72, 153.76]

Organism: Bacillus cereus (strain ATCC 14579 / DSM 31 / CCUG 7414 / JCM 2152 / NBRC 15305 / NCIMB 9373 / NCTC 2599 / NRRL B-3711) (NCBI:txid226900)